Protein AF-0000000069039068 (afdb_homodimer)

Radius of gyration: 35.76 Å; Cα contacts (8 Å, |Δi|>4): 2246; chains: 2; bounding box: 100×104×75 Å

Solvent-accessible surface area (backbone atoms only — not comparable to full-atom values): 73032 Å² total; per-residue (Å²): 131,78,80,71,69,78,87,70,55,67,41,63,47,68,37,19,44,44,42,34,42,56,48,60,46,12,36,26,85,87,43,54,54,41,66,39,44,42,50,18,39,27,55,25,30,55,61,69,50,51,56,64,44,96,70,46,42,39,33,56,60,54,55,48,42,47,36,44,50,52,52,39,52,54,55,52,71,48,79,88,56,88,88,54,51,67,38,51,51,51,48,33,42,45,38,50,16,35,56,63,43,48,63,78,57,53,64,72,61,32,47,61,59,48,53,51,44,58,71,42,58,75,52,95,57,50,82,38,85,86,43,75,79,58,59,41,59,32,52,23,38,38,29,50,51,62,56,44,68,72,88,40,28,75,48,64,38,67,28,51,82,41,28,62,38,39,28,32,49,29,44,31,78,44,70,65,64,57,58,57,47,74,68,46,71,83,52,84,40,99,40,53,58,82,73,19,45,60,53,32,51,51,45,47,51,50,47,47,35,46,73,53,43,60,74,44,77,63,79,77,90,75,48,68,56,57,45,49,37,41,23,22,66,46,39,50,51,54,50,52,55,52,47,44,56,62,70,46,59,68,76,62,83,80,73,60,42,81,41,31,45,41,59,50,46,52,56,50,41,69,42,8,90,77,36,71,77,52,59,60,60,20,50,32,61,51,19,50,85,70,34,52,70,58,23,51,43,50,70,42,96,53,27,45,68,39,67,31,30,41,41,60,62,64,37,54,40,53,51,42,26,50,56,28,71,45,59,67,66,48,53,53,49,50,53,54,53,53,55,51,48,55,46,44,70,75,51,63,79,74,53,62,51,48,70,66,56,33,47,51,52,41,45,69,76,36,30,66,47,56,14,60,68,40,68,83,69,65,50,70,68,55,53,51,52,49,51,51,50,51,52,31,26,53,49,28,47,50,52,46,53,74,64,36,81,68,49,48,68,67,32,41,53,46,51,52,52,24,59,73,52,48,44,80,45,63,35,62,64,89,57,41,62,59,37,42,32,62,73,49,60,86,61,66,71,52,78,47,42,58,51,30,53,43,41,50,27,33,45,52,57,41,65,62,45,52,33,57,82,31,62,56,53,83,82,68,52,85,67,96,63,32,20,61,35,65,50,69,47,55,41,49,48,66,23,31,31,44,36,19,34,45,43,61,33,69,86,39,16,76,30,72,45,64,40,35,25,26,22,21,45,29,17,50,51,25,20,31,58,33,42,45,61,24,82,58,17,52,40,32,39,56,69,8,19,58,45,88,64,61,45,71,65,34,49,52,47,49,50,52,33,51,49,43,41,26,54,54,35,47,68,39,70,44,78,54,95,92,37,78,43,69,43,55,18,73,54,18,37,48,49,51,48,9,50,46,50,2,43,53,19,13,50,50,17,46,52,50,49,35,71,73,72,44,86,76,58,33,41,51,74,43,62,89,52,49,61,64,44,38,16,53,45,22,38,42,45,66,44,31,65,48,57,78,75,56,68,60,70,43,92,80,47,47,51,65,42,49,60,47,62,33,43,56,39,42,30,51,30,68,67,51,23,59,59,69,65,36,55,82,59,33,71,32,21,48,76,61,86,64,65,55,84,117,131,79,79,71,68,78,86,70,55,66,42,63,46,68,38,19,45,46,40,34,43,54,48,59,47,14,37,26,84,87,44,54,54,41,65,40,44,44,48,17,40,27,55,25,30,56,62,71,49,50,54,61,43,96,70,45,42,39,33,58,60,55,55,50,43,48,36,44,50,52,50,39,52,53,55,54,70,47,81,86,57,89,89,54,51,67,38,51,51,49,50,34,45,45,39,49,15,34,60,64,41,47,61,80,54,53,64,72,60,32,47,61,58,48,52,51,46,61,71,41,58,74,52,94,58,53,83,40,86,86,43,75,81,59,57,40,58,34,52,24,38,38,29,49,50,61,57,44,66,70,88,41,27,76,49,66,38,69,28,52,81,40,29,63,39,39,27,30,48,28,43,32,78,45,70,68,63,56,61,53,48,74,68,44,67,83,52,82,39,98,39,53,58,81,73,15,45,60,53,32,51,50,47,47,51,50,47,48,36,47,72,52,44,61,75,43,78,62,78,78,90,77,46,70,54,56,45,50,37,39,24,25,66,46,40,50,50,54,50,52,53,51,47,44,56,62,70,46,59,68,77,64,84,80,72,61,42,80,42,31,43,43,57,49,45,54,55,50,42,70,42,8,89,76,35,74,80,53,61,61,61,21,50,33,63,50,20,49,87,70,34,52,70,58,23,50,43,49,71,43,96,53,28,45,70,39,66,31,30,40,40,60,63,65,36,55,39,51,50,41,28,49,57,28,71,45,58,67,67,48,53,53,50,50,55,52,52,53,53,50,47,54,46,46,71,74,51,63,78,71,54,62,52,49,72,67,57,36,48,53,53,41,47,71,76,37,28,67,46,55,14,59,67,39,71,85,69,64,51,70,67,55,52,51,52,50,51,51,51,49,53,31,26,53,48,28,47,51,52,46,52,73,66,37,81,68,48,47,69,68,32,42,52,46,51,52,52,26,59,72,53,48,44,79,45,63,34,60,64,90,57,40,64,59,37,41,32,61,72,48,59,86,60,69,69,52,78,46,42,59,51,28,54,42,43,52,28,32,44,53,57,41,64,62,44,53,31,56,80,30,61,55,54,82,84,66,52,84,66,96,62,30,20,59,35,65,49,70,48,54,40,49,48,65,23,29,31,42,37,19,34,45,42,60,34,68,86,37,18,76,30,71,43,64,40,34,25,26,22,22,46,30,17,50,53,25,21,33,58,32,42,47,61,25,82,60,18,52,40,32,40,55,70,8,20,57,44,89,64,59,46,71,66,32,48,52,47,48,49,53,32,52,49,44,40,26,53,56,36,48,69,40,71,47,78,53,96,92,38,78,43,70,44,57,18,74,54,18,36,49,49,52,48,10,48,45,49,2,44,52,18,13,50,49,16,45,53,50,50,35,73,74,70,46,86,73,57,33,42,51,73,44,63,90,52,50,60,64,43,38,17,53,46,23,38,41,44,66,43,31,66,47,56,79,76,55,70,61,69,43,90,80,48,47,52,65,42,48,60,47,62,33,42,58,40,42,30,51,31,69,67,50,22,60,59,67,66,35,54,81,60,33,72,33,19,49,75,61,85,64,64,55,86,117

Organism: Acyrthosiphon pisum (NCBI:txid7029)

Structure (mmCIF, N/CA/C/O backbone):
data_AF-0000000069039068-model_v1
#
loop_
_entity.id
_entity.type
_entity.pdbx_description
1 polymer 'Uncharacterized protein'
#
loop_
_atom_site.group_PDB
_atom_site.id
_atom_site.type_symbol
_atom_site.label_atom_id
_atom_site.label_alt_id
_atom_site.label_comp_id
_atom_site.label_asym_id
_atom_site.label_entity_id
_atom_site.label_seq_id
_atom_site.pdbx_PDB_ins_code
_atom_site.Cartn_x
_atom_site.Cartn_y
_atom_site.Cartn_z
_atom_site.occupancy
_atom_site.B_iso_or_equiv
_atom_site.auth_seq_id
_atom_site.auth_comp_id
_atom_site.auth_asym_id
_atom_site.auth_atom_id
_atom_site.pdbx_PDB_model_num
ATOM 1 N N . MET A 1 1 ? -53.062 -5.105 -11.258 1 23.45 1 MET A N 1
ATOM 2 C CA . MET A 1 1 ? -52.125 -6.215 -11.273 1 23.45 1 MET A CA 1
ATOM 3 C C . MET A 1 1 ? -51 -6.004 -10.25 1 23.45 1 MET A C 1
ATOM 5 O O . MET A 1 1 ? -50.312 -4.992 -10.289 1 23.45 1 MET A O 1
ATOM 9 N N . GLU A 1 2 ? -51.25 -6.363 -9.062 1 26.72 2 GLU A N 1
ATOM 10 C CA . GLU A 1 2 ? -50.5 -6.184 -7.824 1 26.72 2 GLU A CA 1
ATOM 11 C C . GLU A 1 2 ? -49.094 -6.703 -7.969 1 26.72 2 GLU A C 1
ATOM 13 O O . GLU A 1 2 ? -48.875 -7.844 -8.383 1 26.72 2 GLU A O 1
ATOM 18 N N . ASN A 1 3 ? -48.188 -5.902 -8.57 1 28.47 3 ASN A N 1
ATOM 19 C CA . ASN A 1 3 ? -46.781 -6.227 -8.75 1 28.47 3 ASN A CA 1
ATOM 20 C C . ASN A 1 3 ? -46.219 -7.008 -7.566 1 28.47 3 ASN A C 1
ATOM 22 O O . ASN A 1 3 ? -46.031 -6.445 -6.488 1 28.47 3 ASN A O 1
ATOM 26 N N . PHE A 1 4 ? -46.812 -8.156 -7.328 1 35.97 4 PHE A N 1
ATOM 27 C CA . PHE A 1 4 ? -46.344 -9.102 -6.316 1 35.97 4 PHE A CA 1
ATOM 28 C C . PHE A 1 4 ? -44.844 -9.234 -6.344 1 35.97 4 PHE A C 1
ATOM 30 O O . PHE A 1 4 ? -44.281 -9.82 -7.273 1 35.97 4 PHE A O 1
ATOM 37 N N . GLY A 1 5 ? -44.094 -8.234 -6.051 1 40.31 5 GLY A N 1
ATOM 38 C CA . GLY A 1 5 ? -42.656 -8.289 -5.867 1 40.31 5 GLY A CA 1
ATOM 39 C C . GLY A 1 5 ? -42.156 -9.594 -5.258 1 40.31 5 GLY A C 1
ATOM 40 O O . GLY A 1 5 ? -42.719 -10.047 -4.25 1 40.31 5 GLY A O 1
ATOM 41 N N . ALA A 1 6 ? -41.906 -10.633 -5.965 1 47.69 6 ALA A N 1
ATOM 42 C CA . ALA A 1 6 ? -41.406 -11.953 -5.586 1 47.69 6 ALA A CA 1
ATOM 43 C C . ALA A 1 6 ? -40.688 -11.914 -4.238 1 47.69 6 ALA A C 1
ATOM 45 O O . ALA A 1 6 ? -39.781 -11.109 -4.031 1 47.69 6 ALA A O 1
ATOM 46 N N . GLN A 1 7 ? -41.25 -12.312 -3.133 1 66.12 7 GLN A N 1
ATOM 47 C CA . GLN A 1 7 ? -40.844 -12.32 -1.729 1 66.12 7 GLN A CA 1
ATOM 48 C C . GLN A 1 7 ? -39.531 -13.078 -1.539 1 66.12 7 GLN A C 1
ATOM 50 O O . GLN A 1 7 ? -39.5 -14.305 -1.663 1 66.12 7 GLN A O 1
ATOM 55 N N . PHE A 1 8 ? -38.344 -12.688 -2.072 1 81.56 8 PHE A N 1
ATOM 56 C CA . PHE A 1 8 ? -37.094 -13.352 -1.776 1 81.56 8 PHE A CA 1
ATOM 57 C C . PHE A 1 8 ? -36.562 -12.938 -0.401 1 81.56 8 PHE A C 1
ATOM 59 O O . PHE A 1 8 ? -36.969 -11.898 0.127 1 81.56 8 PHE A O 1
ATOM 66 N N . THR A 1 9 ? -35.969 -13.977 0.178 1 88.19 9 THR A N 1
ATOM 67 C CA . THR A 1 9 ? -35.25 -13.672 1.41 1 88.19 9 THR A CA 1
ATOM 68 C C . THR A 1 9 ? -33.906 -13.016 1.104 1 88.19 9 THR A C 1
ATOM 70 O O . THR A 1 9 ? -33.375 -13.148 -0.004 1 88.19 9 THR A O 1
ATOM 73 N N . VAL A 1 10 ? -33.469 -12.18 2.033 1 90.19 10 VAL A N 1
ATOM 74 C CA . VAL A 1 10 ? -32.156 -11.5 1.878 1 90.19 10 VAL A CA 1
ATOM 75 C C . VAL A 1 10 ? -31.188 -12.016 2.928 1 90.19 10 VAL A C 1
ATOM 77 O O . VAL A 1 10 ? -31.531 -12.141 4.102 1 90.19 10 VAL A O 1
ATOM 80 N N . CYS A 1 11 ? -29.984 -12.383 2.469 1 90.75 11 CYS A N 1
ATOM 81 C CA . CYS A 1 11 ? -28.906 -12.875 3.332 1 90.75 11 CYS A CA 1
ATOM 82 C C . CYS A 1 11 ? -28.375 -11.766 4.227 1 90.75 11 CYS A C 1
ATOM 84 O O . CYS A 1 11 ? -28.062 -10.672 3.746 1 90.75 11 CYS A O 1
ATOM 86 N N . ASN A 1 12 ? -28.219 -11.938 5.555 1 84.81 12 ASN A N 1
ATOM 87 C CA . ASN A 1 12 ? -27.781 -10.891 6.473 1 84.81 12 ASN A CA 1
ATOM 88 C C . ASN A 1 12 ? -26.547 -11.32 7.262 1 84.81 12 ASN A C 1
ATOM 90 O O . ASN A 1 12 ? -26.234 -10.742 8.305 1 84.81 12 ASN A O 1
ATOM 94 N N . THR A 1 13 ? -25.891 -12.352 6.754 1 89.19 13 THR A N 1
ATOM 95 C CA . THR A 1 13 ? -24.672 -12.789 7.434 1 89.19 13 THR A CA 1
ATOM 96 C C . THR A 1 13 ? -23.516 -11.836 7.145 1 89.19 13 THR A C 1
ATOM 98 O O . THR A 1 13 ? -23.578 -11.047 6.199 1 89.19 13 THR A O 1
ATOM 101 N N . LYS A 1 14 ? -22.5 -11.898 7.992 1 89 14 LYS A N 1
ATOM 102 C CA . LYS A 1 14 ? -21.297 -11.086 7.812 1 89 14 LYS A CA 1
ATOM 103 C C . LYS A 1 14 ? -20.672 -11.32 6.441 1 89 14 LYS A C 1
ATOM 105 O O . LYS A 1 14 ? -20.266 -10.367 5.766 1 89 14 LYS A O 1
ATOM 110 N N . SER A 1 15 ? -20.625 -12.531 6.059 1 92.81 15 SER A N 1
ATOM 111 C CA . SER A 1 15 ? -20 -12.875 4.785 1 92.81 15 SER A CA 1
ATOM 112 C C . SER A 1 15 ? -20.797 -12.305 3.613 1 92.81 15 SER A C 1
ATOM 114 O O . SER A 1 15 ? -20.203 -11.836 2.633 1 92.81 15 SER A O 1
ATOM 116 N N . CYS A 1 16 ? -22.172 -12.344 3.705 1 94.56 16 CYS A N 1
ATOM 117 C CA . CYS A 1 16 ? -23 -11.797 2.639 1 94.56 16 CYS A CA 1
ATOM 118 C C . CYS A 1 16 ? -22.828 -10.289 2.516 1 94.56 16 CYS A C 1
ATOM 120 O O . CYS A 1 16 ? -22.75 -9.758 1.407 1 94.56 16 CYS A O 1
ATOM 122 N N . LEU A 1 17 ? -22.719 -9.625 3.684 1 94.31 17 LEU A N 1
ATOM 123 C CA . LEU A 1 17 ? -22.516 -8.18 3.686 1 94.31 17 LEU A CA 1
ATOM 124 C C . LEU A 1 17 ? -21.172 -7.82 3.064 1 94.31 17 LEU A C 1
ATOM 126 O O . LEU A 1 17 ? -21.094 -6.914 2.23 1 94.31 17 LEU A O 1
ATOM 130 N N . GLN A 1 18 ? -20.156 -8.539 3.422 1 94.19 18 GLN A N 1
ATOM 131 C CA . GLN A 1 18 ? -18.812 -8.297 2.906 1 94.19 18 GLN A CA 1
ATOM 132 C C . GLN A 1 18 ? -18.75 -8.523 1.398 1 94.19 18 GLN A C 1
ATOM 134 O O . GLN A 1 18 ? -18.125 -7.754 0.673 1 94.19 18 GLN A O 1
ATOM 139 N N . SER A 1 19 ? -19.391 -9.57 0.957 1 95.75 19 SER A N 1
ATOM 140 C CA . SER A 1 19 ? -19.422 -9.875 -0.472 1 95.75 19 SER A CA 1
ATOM 141 C C . SER A 1 19 ? -20.141 -8.789 -1.255 1 95.75 19 SER A C 1
ATOM 143 O O . SER A 1 19 ? -19.719 -8.406 -2.346 1 95.75 19 SER A O 1
ATOM 145 N N . SER A 1 20 ? -21.266 -8.344 -0.696 1 95.5 20 SER A N 1
ATOM 146 C CA . SER A 1 20 ? -22.031 -7.281 -1.34 1 95.5 20 SER A CA 1
ATOM 147 C C . SER A 1 20 ? -21.188 -6.023 -1.516 1 95.5 20 SER A C 1
ATOM 149 O O . SER A 1 20 ? -21.156 -5.445 -2.602 1 95.5 20 SER A O 1
ATOM 151 N N . VAL A 1 21 ? -20.516 -5.66 -0.477 1 94.88 21 VAL A N 1
ATOM 152 C CA . VAL A 1 21 ? -19.734 -4.43 -0.504 1 94.88 21 VAL A CA 1
ATOM 153 C C . VAL A 1 21 ? -18.547 -4.59 -1.45 1 94.88 21 VAL A C 1
ATOM 155 O O . VAL A 1 21 ? -18.188 -3.654 -2.166 1 94.88 21 VAL A O 1
ATOM 158 N N . SER A 1 22 ? -17.922 -5.766 -1.462 1 95.38 22 SER A N 1
ATOM 159 C CA . SER A 1 22 ? -16.828 -6.023 -2.404 1 95.38 22 SER A CA 1
ATOM 160 C C . SER A 1 22 ? -17.297 -5.84 -3.846 1 95.38 22 SER A C 1
ATOM 162 O O . SER A 1 22 ? -16.594 -5.227 -4.652 1 95.38 22 SER A O 1
ATOM 164 N N . LEU A 1 23 ? -18.469 -6.355 -4.195 1 96.75 23 LEU A N 1
ATOM 165 C CA . LEU A 1 23 ? -19 -6.219 -5.543 1 96.75 23 LEU A CA 1
ATOM 166 C C . LEU A 1 23 ? -19.359 -4.766 -5.84 1 96.75 23 LEU A C 1
ATOM 168 O O . LEU A 1 23 ? -19 -4.242 -6.898 1 96.75 23 LEU A O 1
ATOM 172 N N . ILE A 1 24 ? -20 -4.129 -4.863 1 95.25 24 ILE A N 1
ATOM 173 C CA . ILE A 1 24 ? -20.453 -2.746 -5.027 1 95.25 24 ILE A CA 1
ATOM 174 C C . ILE A 1 24 ? -19.234 -1.846 -5.27 1 95.25 24 ILE A C 1
ATOM 176 O O . ILE A 1 24 ? -19.281 -0.939 -6.105 1 95.25 24 ILE A O 1
ATOM 180 N N . ASN A 1 25 ? -18.156 -2.107 -4.574 1 94.38 25 ASN A N 1
ATOM 181 C CA . ASN A 1 25 ? -16.953 -1.298 -4.688 1 94.38 25 ASN A CA 1
ATOM 182 C C . ASN A 1 25 ? -16.266 -1.492 -6.039 1 94.38 25 ASN A C 1
ATOM 184 O O . ASN A 1 25 ? -15.492 -0.639 -6.48 1 94.38 25 ASN A O 1
ATOM 188 N N . CYS A 1 26 ? -16.547 -2.564 -6.719 1 96.88 26 CYS A N 1
ATOM 189 C CA . CYS A 1 26 ? -15.852 -2.873 -7.965 1 96.88 26 CYS A CA 1
ATOM 190 C C . CYS A 1 26 ? -16.688 -2.473 -9.172 1 96.88 26 CYS A C 1
ATOM 192 O O . CYS A 1 26 ? -16.156 -2.133 -10.227 1 96.88 26 CYS A O 1
ATOM 194 N N . MET A 1 27 ? -18 -2.467 -9.109 1 97.62 27 MET A N 1
ATOM 195 C CA . MET A 1 27 ? -18.922 -2.352 -10.242 1 97.62 27 MET A CA 1
ATOM 196 C C . MET A 1 27 ? -19.047 -0.903 -10.703 1 97.62 27 MET A C 1
ATOM 198 O O . MET A 1 27 ? -19.094 0.012 -9.875 1 97.62 27 MET A O 1
ATOM 202 N N . ASN A 1 28 ? -19 -0.68 -11.984 1 97.31 28 ASN A N 1
ATOM 203 C CA . ASN A 1 28 ? -19.359 0.56 -12.664 1 97.31 28 ASN A CA 1
ATOM 204 C C . ASN A 1 28 ? -20.719 0.452 -13.344 1 97.31 28 ASN A C 1
ATOM 206 O O . ASN A 1 28 ? -20.797 0.109 -14.523 1 97.31 28 ASN A O 1
ATOM 210 N N . GLU A 1 29 ? -21.734 0.849 -12.742 1 94.94 29 GLU A N 1
ATOM 211 C CA . GLU A 1 29 ? -23.109 0.597 -13.195 1 94.94 29 GLU A CA 1
ATOM 212 C C . GLU A 1 29 ? -23.5 1.547 -14.32 1 94.94 29 GLU A C 1
ATOM 214 O O . GLU A 1 29 ? -24.578 1.415 -14.906 1 94.94 29 GLU A O 1
ATOM 219 N N . THR A 1 30 ? -22.625 2.408 -14.68 1 95.75 30 THR A N 1
ATOM 220 C CA . THR A 1 30 ? -22.906 3.305 -15.789 1 95.75 30 THR A CA 1
ATOM 221 C C . THR A 1 30 ? -22.625 2.617 -17.125 1 95.75 30 THR A C 1
ATOM 223 O O . THR A 1 30 ? -23.016 3.113 -18.188 1 95.75 30 THR A O 1
ATOM 226 N N . VAL A 1 31 ? -22 1.51 -17.094 1 97.5 31 VAL A N 1
ATOM 227 C CA . VAL A 1 31 ? -21.688 0.755 -18.312 1 97.5 31 VAL A CA 1
ATOM 228 C C . VAL A 1 31 ? -22.672 -0.392 -18.484 1 97.5 31 VAL A C 1
ATOM 230 O O . VAL A 1 31 ? -23.031 -1.062 -17.516 1 97.5 31 VAL A O 1
ATOM 233 N N . GLU A 1 32 ? -23.078 -0.575 -19.672 1 97.5 32 GLU A N 1
ATOM 234 C CA . GLU A 1 32 ? -23.984 -1.673 -19.984 1 97.5 32 GLU A CA 1
ATOM 235 C C . GLU A 1 32 ? -23.25 -3.01 -20 1 97.5 32 GLU A C 1
ATOM 237 O O . GLU A 1 32 ? -22.281 -3.174 -20.734 1 97.5 32 GLU A O 1
ATOM 242 N N . PRO A 1 33 ? -23.719 -4.016 -19.234 1 98.25 33 PRO A N 1
ATOM 243 C CA . PRO A 1 33 ? -23.016 -5.297 -19.125 1 98.25 33 PRO A CA 1
ATOM 244 C C . PRO A 1 33 ? -22.828 -5.98 -20.484 1 98.25 33 PRO A C 1
ATOM 246 O O . PRO A 1 33 ? -21.828 -6.672 -20.688 1 98.25 33 PRO A O 1
ATOM 249 N N . CYS A 1 34 ? -23.75 -5.824 -21.438 1 98.44 34 CYS A N 1
ATOM 250 C CA . CYS A 1 34 ? -23.656 -6.504 -22.734 1 98.44 34 CYS A CA 1
ATOM 251 C C . CYS A 1 34 ? -22.703 -5.777 -23.656 1 98.44 34 CYS A C 1
ATOM 253 O O . CYS A 1 34 ? -22.297 -6.324 -24.688 1 98.44 34 CYS A O 1
ATOM 255 N N . GLU A 1 35 ? -22.266 -4.578 -23.281 1 97.88 35 GLU A N 1
ATOM 256 C CA . GLU A 1 35 ? -21.281 -3.832 -24.062 1 97.88 35 GLU A CA 1
ATOM 257 C C . GLU A 1 35 ? -19.859 -4.105 -23.562 1 97.88 35 GLU A C 1
ATOM 259 O O . GLU A 1 35 ? -18.938 -4.258 -24.359 1 97.88 35 GLU A O 1
ATOM 264 N N . ASP A 1 36 ? -19.656 -4.09 -22.297 1 98 36 ASP A N 1
ATOM 265 C CA . ASP A 1 36 ? -18.359 -4.359 -21.688 1 98 36 ASP A CA 1
ATOM 266 C C . ASP A 1 36 ? -18.531 -4.867 -20.25 1 98 36 ASP A C 1
ATOM 268 O O . ASP A 1 36 ? -18.531 -4.078 -19.297 1 98 36 ASP A O 1
ATOM 272 N N . PHE A 1 37 ? -18.5 -6.148 -20.141 1 98.62 37 PHE A N 1
ATOM 273 C CA . PHE A 1 37 ? -18.797 -6.719 -18.844 1 98.62 37 PHE A CA 1
ATOM 274 C C . PHE A 1 37 ? -17.641 -6.523 -17.875 1 98.62 37 PHE A C 1
ATOM 276 O O . PHE A 1 37 ? -17.844 -6.434 -16.656 1 98.62 37 PHE A O 1
ATOM 283 N N . TYR A 1 38 ? -16.391 -6.508 -18.344 1 97.94 38 TYR A N 1
ATOM 284 C CA . TYR A 1 38 ? -15.266 -6.254 -17.453 1 97.94 38 TYR A CA 1
ATOM 285 C C . TYR A 1 38 ? -15.375 -4.875 -16.812 1 97.94 38 TYR A C 1
ATOM 287 O O . TYR A 1 38 ? -15.188 -4.73 -15.602 1 97.94 38 TYR A O 1
ATOM 295 N N . GLU A 1 39 ? -15.641 -3.861 -17.625 1 97.06 39 GLU A N 1
ATOM 296 C CA . GLU A 1 39 ? -15.805 -2.506 -17.109 1 97.06 39 GLU A CA 1
ATOM 297 C C . GLU A 1 39 ? -16.984 -2.42 -16.156 1 97.06 39 GLU A C 1
ATOM 299 O O . GLU A 1 39 ? -16.922 -1.729 -15.133 1 97.06 39 GLU A O 1
ATOM 304 N N . PHE A 1 40 ? -18.062 -3.098 -16.5 1 98.38 40 PHE A N 1
ATOM 305 C CA . PHE A 1 40 ? -19.234 -3.131 -15.633 1 98.38 40 PHE A CA 1
ATOM 306 C C . PHE A 1 40 ? -18.891 -3.736 -14.281 1 98.38 40 PHE A C 1
ATOM 308 O O . PHE A 1 40 ? -19.219 -3.166 -13.234 1 98.38 40 PHE A O 1
ATOM 315 N N . ALA A 1 41 ? -18.203 -4.855 -14.242 1 98.44 41 ALA A N 1
ATOM 316 C CA . ALA A 1 41 ? -17.953 -5.648 -13.031 1 98.44 41 ALA A CA 1
ATOM 317 C C . ALA A 1 41 ? -16.75 -5.113 -12.266 1 98.44 41 ALA A C 1
ATOM 319 O O . ALA A 1 41 ? -16.672 -5.266 -11.047 1 98.44 41 ALA A O 1
ATOM 320 N N . CYS A 1 42 ? -15.75 -4.449 -12.938 1 97.56 42 CYS A N 1
ATOM 321 C CA . CYS A 1 42 ? -14.469 -4.148 -12.305 1 97.56 42 CYS A CA 1
ATOM 322 C C . CYS A 1 42 ? -14.109 -2.68 -12.477 1 97.56 42 CYS A C 1
ATOM 324 O O . CYS A 1 42 ? -13.062 -2.236 -12 1 97.56 42 CYS A O 1
ATOM 326 N N . GLY A 1 43 ? -14.922 -1.894 -13.07 1 96.12 43 GLY A N 1
ATOM 327 C CA . GLY A 1 43 ? -14.547 -0.558 -13.508 1 96.12 43 GLY A CA 1
ATOM 328 C C . GLY A 1 43 ? -14.211 0.375 -12.359 1 96.12 43 GLY A C 1
ATOM 329 O O . GLY A 1 43 ? -13.516 1.375 -12.555 1 96.12 43 GLY A O 1
ATOM 330 N N . MET A 1 44 ? -14.68 0.071 -11.164 1 94.62 44 MET A N 1
ATOM 331 C CA . MET A 1 44 ? -14.445 0.955 -10.023 1 94.62 44 MET A CA 1
ATOM 332 C C . MET A 1 44 ? -13.398 0.37 -9.086 1 94.62 44 MET A C 1
ATOM 334 O O . MET A 1 44 ? -13.109 0.943 -8.031 1 94.62 44 MET A O 1
ATOM 338 N N . PHE A 1 45 ? -12.75 -0.726 -9.469 1 95.06 45 PHE A N 1
ATOM 339 C CA . PHE A 1 45 ? -11.766 -1.393 -8.625 1 95.06 45 PHE A CA 1
ATOM 340 C C . PHE A 1 45 ? -10.602 -0.457 -8.312 1 95.06 45 PHE A C 1
ATOM 342 O O . PHE A 1 45 ? -10.242 -0.281 -7.145 1 95.06 45 PHE A O 1
ATOM 349 N N . GLU A 1 46 ? -10.055 0.155 -9.305 1 90.12 46 GLU A N 1
ATOM 350 C CA . GLU A 1 46 ? -8.906 1.035 -9.125 1 90.12 46 GLU A CA 1
ATOM 351 C C . GLU A 1 46 ? -9.242 2.205 -8.203 1 90.12 46 GLU A C 1
ATOM 353 O O . GLU A 1 46 ? -8.406 2.646 -7.418 1 90.12 46 GLU A O 1
ATOM 358 N N . THR A 1 47 ? -10.453 2.662 -8.312 1 89.5 47 THR A N 1
ATOM 359 C CA . THR A 1 47 ? -10.898 3.824 -7.555 1 89.5 47 THR A CA 1
ATOM 360 C C . THR A 1 47 ? -11.016 3.492 -6.07 1 89.5 47 THR A C 1
ATOM 362 O O . THR A 1 47 ? -10.648 4.305 -5.215 1 89.5 47 THR A O 1
ATOM 365 N N . ASN A 1 48 ? -11.469 2.352 -5.797 1 91.56 48 ASN A N 1
ATOM 366 C CA . ASN A 1 48 ? -11.781 2.02 -4.414 1 91.56 48 ASN A CA 1
ATOM 367 C C . ASN A 1 48 ? -10.656 1.216 -3.762 1 91.56 48 ASN A C 1
ATOM 369 O O . ASN A 1 48 ? -10.586 1.129 -2.535 1 91.56 48 ASN A O 1
ATOM 373 N N . TYR A 1 49 ? -9.836 0.62 -4.598 1 89.56 49 TYR A N 1
ATOM 374 C CA . TYR A 1 49 ? -8.68 -0.123 -4.113 1 89.56 49 TYR A CA 1
ATOM 375 C C . TYR A 1 49 ? -7.398 0.352 -4.793 1 89.56 49 TYR A C 1
ATOM 377 O O . TYR A 1 49 ? -6.754 -0.411 -5.516 1 89.56 49 TYR A O 1
ATOM 385 N N . PRO A 1 50 ? -7.023 1.56 -4.559 1 82.5 50 PRO A N 1
ATOM 386 C CA . PRO A 1 50 ? -5.812 2.076 -5.199 1 82.5 50 PRO A CA 1
ATOM 387 C C . PRO A 1 50 ? -4.547 1.367 -4.73 1 82.5 50 PRO A C 1
ATOM 389 O O . PRO A 1 50 ? -4.547 0.729 -3.676 1 82.5 50 PRO A O 1
ATOM 392 N N . TYR A 1 51 ? -3.533 1.44 -5.516 1 76.88 51 TYR A N 1
ATOM 393 C CA . TYR A 1 51 ? -2.293 0.756 -5.172 1 76.88 51 TYR A CA 1
ATOM 394 C C . TYR A 1 51 ? -1.521 1.53 -4.109 1 76.88 51 TYR A C 1
ATOM 396 O O . TYR A 1 51 ? -1.654 2.752 -4 1 76.88 51 TYR A O 1
ATOM 404 N N . TYR A 1 52 ? -0.87 0.84 -3.211 1 62.59 52 TYR A N 1
ATOM 405 C CA . TYR A 1 52 ? -0.118 1.439 -2.115 1 62.59 52 TYR A CA 1
ATOM 406 C C . TYR A 1 52 ? 1.373 1.47 -2.428 1 62.59 52 TYR A C 1
ATOM 408 O O . TYR A 1 52 ? 2.143 2.16 -1.755 1 62.59 52 TYR A O 1
ATOM 416 N N . SER A 1 53 ? 1.775 0.552 -3.33 1 59.88 53 SER A N 1
ATOM 417 C CA . SER A 1 53 ? 3.211 0.311 -3.434 1 59.88 53 SER A CA 1
ATOM 418 C C . SER A 1 53 ? 3.771 0.863 -4.742 1 59.88 53 SER A C 1
ATOM 420 O O . SER A 1 53 ? 3.031 1.429 -5.551 1 59.88 53 SER A O 1
ATOM 422 N N . ASN A 1 54 ? 4.98 0.854 -4.746 1 60.03 54 ASN A N 1
ATOM 423 C CA . ASN A 1 54 ? 5.734 1.306 -5.91 1 60.03 54 ASN A CA 1
ATOM 424 C C . ASN A 1 54 ? 5.523 0.387 -7.109 1 60.03 54 ASN A C 1
ATOM 426 O O . ASN A 1 54 ? 6.145 0.573 -8.156 1 60.03 54 ASN A O 1
ATOM 430 N N . THR A 1 55 ? 4.582 -0.525 -6.867 1 63.88 55 THR A N 1
ATOM 431 C CA . THR A 1 55 ? 4.398 -1.427 -8 1 63.88 55 THR A CA 1
ATOM 432 C C . THR A 1 55 ? 3.391 -0.852 -8.992 1 63.88 55 THR A C 1
ATOM 434 O O . THR A 1 55 ? 3.307 -1.309 -10.133 1 63.88 55 THR A O 1
ATOM 437 N N . ASN A 1 56 ? 2.66 0.101 -8.648 1 74.56 56 ASN A N 1
ATOM 438 C CA . ASN A 1 56 ? 1.67 0.767 -9.492 1 74.56 56 ASN A CA 1
ATOM 439 C C . ASN A 1 56 ? 0.633 -0.218 -10.023 1 74.56 56 ASN A C 1
ATOM 441 O O . ASN A 1 56 ? 0.211 -0.118 -11.18 1 74.56 56 ASN A O 1
ATOM 445 N N . GLU A 1 57 ? 0.454 -1.332 -9.336 1 84.94 57 GLU A N 1
ATOM 446 C CA . GLU A 1 57 ? -0.57 -2.312 -9.68 1 84.94 57 GLU A CA 1
ATOM 447 C C . GLU A 1 57 ? -1.312 -2.801 -8.438 1 84.94 57 GLU A C 1
ATOM 449 O O . GLU A 1 57 ? -0.815 -2.664 -7.32 1 84.94 57 GLU A O 1
ATOM 454 N N . ASN A 1 58 ? -2.559 -3.209 -8.602 1 88.62 58 ASN A N 1
ATOM 455 C CA . ASN A 1 58 ? -3.318 -3.83 -7.523 1 88.62 58 ASN A CA 1
ATOM 456 C C . ASN A 1 58 ? -4.32 -4.852 -8.055 1 88.62 58 ASN A C 1
ATOM 458 O O . ASN A 1 58 ? -4.703 -4.797 -9.227 1 88.62 58 ASN A O 1
ATOM 462 N N . SER A 1 59 ? -4.586 -5.848 -7.297 1 93 59 SER A N 1
ATOM 463 C CA . SER A 1 59 ? -5.531 -6.922 -7.59 1 93 59 SER A CA 1
ATOM 464 C C . SER A 1 59 ? -6.016 -7.59 -6.309 1 93 59 SER A C 1
ATOM 466 O O . SER A 1 59 ? -5.492 -7.324 -5.223 1 93 59 SER A O 1
ATOM 468 N N . TRP A 1 60 ? -7.035 -8.383 -6.426 1 93.75 60 TRP A N 1
ATOM 469 C CA . TRP A 1 60 ? -7.473 -9.148 -5.262 1 93.75 60 TRP A CA 1
ATOM 470 C C . TRP A 1 60 ? -6.355 -10.047 -4.754 1 93.75 60 TRP A C 1
ATOM 472 O O . TRP A 1 60 ? -6.203 -10.234 -3.545 1 93.75 60 TRP A O 1
ATOM 482 N N . VAL A 1 61 ? -5.574 -10.617 -5.676 1 93.56 61 VAL A N 1
ATOM 483 C CA . VAL A 1 61 ? -4.461 -11.469 -5.273 1 93.56 61 VAL A CA 1
ATOM 484 C C . VAL A 1 61 ? -3.473 -10.664 -4.43 1 93.56 61 VAL A C 1
ATOM 486 O O . VAL A 1 61 ? -2.992 -11.148 -3.398 1 93.56 61 VAL A O 1
ATOM 489 N N . THR A 1 62 ? -3.184 -9.461 -4.887 1 91.19 62 THR A N 1
ATOM 490 C CA . THR A 1 62 ? -2.266 -8.594 -4.148 1 91.19 62 THR A CA 1
ATOM 491 C C . THR A 1 62 ? -2.83 -8.258 -2.773 1 91.19 62 THR A C 1
ATOM 493 O O . THR A 1 62 ? -2.119 -8.328 -1.77 1 91.19 62 THR A O 1
ATOM 496 N N . ILE A 1 63 ? -4.078 -7.863 -2.729 1 91.31 63 ILE A N 1
ATOM 497 C CA . ILE A 1 63 ? -4.723 -7.457 -1.484 1 91.31 63 ILE A CA 1
ATOM 498 C C . ILE A 1 63 ? -4.758 -8.633 -0.513 1 91.31 63 ILE A C 1
ATOM 500 O O . ILE A 1 63 ? -4.41 -8.484 0.662 1 91.31 63 ILE A O 1
ATOM 504 N N . MET A 1 64 ? -5.141 -9.828 -0.989 1 94.25 64 MET A N 1
ATOM 505 C CA . MET A 1 64 ? -5.188 -11.023 -0.157 1 94.25 64 MET A CA 1
ATOM 506 C C . MET A 1 64 ? -3.793 -11.414 0.322 1 94.25 64 MET A C 1
ATOM 508 O O . MET A 1 64 ? -3.615 -11.805 1.476 1 94.25 64 MET A O 1
ATOM 512 N N . SER A 1 65 ? -2.824 -11.297 -0.568 1 93.38 65 SER A N 1
ATOM 513 C CA . SER A 1 65 ? -1.455 -11.641 -0.206 1 93.38 65 SER A CA 1
ATOM 514 C C . SER A 1 65 ? -0.936 -10.75 0.918 1 93.38 65 SER A C 1
ATOM 516 O O . SER A 1 65 ? -0.186 -11.211 1.783 1 93.38 65 SER A O 1
ATOM 518 N N . LEU A 1 66 ? -1.313 -9.516 0.919 1 89.25 66 LEU A N 1
ATOM 519 C CA . LEU A 1 66 ? -0.898 -8.594 1.973 1 89.25 66 LEU A CA 1
ATOM 520 C C . LEU A 1 66 ? -1.504 -8.992 3.314 1 89.25 66 LEU A C 1
ATOM 522 O O . LEU A 1 66 ? -0.835 -8.93 4.348 1 89.25 66 LEU A O 1
ATOM 526 N N . LYS A 1 67 ? -2.73 -9.359 3.285 1 91.75 67 LYS A N 1
ATOM 527 C CA . LYS A 1 67 ? -3.383 -9.812 4.508 1 91.75 67 LYS A CA 1
ATOM 528 C C . LYS A 1 67 ? -2.717 -11.078 5.047 1 91.75 67 LYS A C 1
ATOM 530 O O . LYS A 1 67 ? -2.51 -11.203 6.254 1 91.75 67 LYS A O 1
ATOM 535 N N . ILE A 1 68 ? -2.377 -11.953 4.145 1 94.62 68 ILE A N 1
ATOM 536 C CA . ILE A 1 68 ? -1.753 -13.211 4.535 1 94.62 68 ILE A CA 1
ATOM 537 C C . ILE A 1 68 ? -0.344 -12.945 5.062 1 94.62 68 ILE A C 1
ATOM 539 O O . ILE A 1 68 ? 0.082 -13.562 6.043 1 94.62 68 ILE A O 1
ATOM 543 N N . LYS A 1 69 ? 0.372 -12.094 4.355 1 91.69 69 LYS A N 1
ATOM 544 C CA . LYS A 1 69 ? 1.699 -11.711 4.828 1 91.69 69 LYS A CA 1
ATOM 545 C C . LYS A 1 69 ? 1.648 -11.211 6.27 1 91.69 69 LYS A C 1
ATOM 547 O O . LYS A 1 69 ? 2.502 -11.57 7.086 1 91.69 69 LYS A O 1
ATOM 552 N N . HIS A 1 70 ? 0.718 -10.398 6.582 1 89.19 70 HIS A N 1
ATOM 553 C CA . HIS A 1 70 ? 0.553 -9.898 7.941 1 89.19 70 HIS A CA 1
ATOM 554 C C . HIS A 1 70 ? 0.302 -11.039 8.922 1 89.19 70 HIS A C 1
ATOM 556 O O . HIS A 1 70 ? 0.866 -11.055 10.016 1 89.19 70 HIS A O 1
ATOM 562 N N . ARG A 1 71 ? -0.514 -11.945 8.555 1 93.12 71 ARG A N 1
ATOM 563 C CA . ARG A 1 71 ? -0.791 -13.117 9.383 1 93.12 71 ARG A CA 1
ATOM 564 C C . ARG A 1 71 ? 0.481 -13.914 9.648 1 93.12 71 ARG A C 1
ATOM 566 O O . ARG A 1 71 ? 0.746 -14.32 10.781 1 93.12 71 ARG A O 1
ATOM 573 N N . VAL A 1 72 ? 1.236 -14.141 8.617 1 96.25 72 VAL A N 1
ATOM 574 C CA . VAL A 1 72 ? 2.455 -14.93 8.727 1 96.25 72 VAL A CA 1
ATOM 575 C C . VAL A 1 72 ? 3.467 -14.203 9.609 1 96.25 72 VAL A C 1
ATOM 577 O O . VAL A 1 72 ? 4.156 -14.828 10.422 1 96.25 72 VAL A O 1
ATOM 580 N N . LYS A 1 73 ? 3.604 -12.883 9.461 1 91.12 73 LYS A N 1
ATOM 581 C CA . LYS A 1 73 ? 4.516 -12.117 10.305 1 91.12 73 LYS A CA 1
ATOM 582 C C . LYS A 1 73 ? 4.141 -12.242 11.781 1 91.12 73 LYS A C 1
ATOM 584 O O . LYS A 1 73 ? 5.012 -12.43 12.633 1 91.12 73 LYS A O 1
ATOM 589 N N . LYS A 1 74 ? 2.865 -12.094 12.086 1 89.62 74 LYS A N 1
ATOM 590 C CA . LYS A 1 74 ? 2.41 -12.273 13.461 1 89.62 74 LYS A CA 1
ATOM 591 C C . LYS A 1 74 ? 2.738 -13.68 13.969 1 89.62 74 LYS A C 1
ATOM 593 O O . LYS A 1 74 ? 3.146 -13.852 15.125 1 89.62 74 LYS A O 1
ATOM 598 N N . PHE A 1 75 ? 2.541 -14.648 13.102 1 95.31 75 PHE A N 1
ATOM 599 C CA . PHE A 1 75 ? 2.842 -16.047 13.398 1 95.31 75 PHE A CA 1
ATOM 600 C C . PHE A 1 75 ? 4.32 -16.219 13.727 1 95.31 75 PHE A C 1
ATOM 602 O O . PHE A 1 75 ? 4.668 -16.906 14.688 1 95.31 75 PHE A O 1
ATOM 609 N N . LEU A 1 76 ? 5.195 -15.594 13 1 96.25 76 LEU A N 1
ATOM 610 C CA . LEU A 1 76 ? 6.637 -15.727 13.164 1 96.25 76 LEU A CA 1
ATOM 611 C C . LEU A 1 76 ? 7.113 -15.008 14.422 1 96.25 76 LEU A C 1
ATOM 613 O O . LEU A 1 76 ? 8.133 -15.375 15 1 96.25 76 LEU A O 1
ATOM 617 N N . ASN A 1 77 ? 6.398 -14.008 14.906 1 91.69 77 ASN A N 1
ATOM 618 C CA . ASN A 1 77 ? 6.809 -13.211 16.062 1 91.69 77 ASN A CA 1
ATOM 619 C C . ASN A 1 77 ? 6.219 -13.75 17.359 1 91.69 77 ASN A C 1
ATOM 621 O O . ASN A 1 77 ? 6.562 -13.281 18.438 1 91.69 77 ASN A O 1
ATOM 625 N N . LYS A 1 78 ? 5.414 -14.758 17.234 1 92.69 78 LYS A N 1
ATOM 626 C CA . LYS A 1 78 ? 4.789 -15.367 18.406 1 92.69 78 LYS A CA 1
ATOM 627 C C . LYS A 1 78 ? 5.773 -16.25 19.156 1 92.69 78 LYS A C 1
ATOM 629 O O . LYS A 1 78 ? 6.703 -16.797 18.547 1 92.69 78 LYS A O 1
ATOM 634 N N . GLU A 1 79 ? 5.52 -16.422 20.438 1 93.75 79 GLU A N 1
ATOM 635 C CA . GLU A 1 79 ? 6.293 -17.391 21.219 1 93.75 79 GLU A CA 1
ATOM 636 C C . GLU A 1 79 ? 5.926 -18.828 20.844 1 93.75 79 GLU A C 1
ATOM 638 O O . GLU A 1 79 ? 4.777 -19.109 20.5 1 93.75 79 GLU A O 1
ATOM 643 N N . ASN A 1 80 ? 7.012 -19.641 20.922 1 96.44 80 ASN A N 1
ATOM 644 C CA . ASN A 1 80 ? 6.781 -21.062 20.625 1 96.44 80 ASN A CA 1
ATOM 645 C C . ASN A 1 80 ? 5.797 -21.688 21.594 1 96.44 80 ASN A C 1
ATOM 647 O O . ASN A 1 80 ? 5.828 -21.391 22.797 1 96.44 80 ASN A O 1
ATOM 651 N N . GLU A 1 81 ? 4.914 -22.484 21.078 1 94.81 81 GLU A N 1
ATOM 652 C CA . GLU A 1 81 ? 4.004 -23.281 21.906 1 94.81 81 GLU A CA 1
ATOM 653 C C . GLU A 1 81 ? 4.348 -24.766 21.828 1 94.81 81 GLU A C 1
ATOM 655 O O . GLU A 1 81 ? 4.797 -25.25 20.797 1 94.81 81 GLU A O 1
ATOM 660 N N . ILE A 1 82 ? 4.016 -25.469 22.828 1 92.62 82 ILE A N 1
ATOM 661 C CA . ILE A 1 82 ? 4.453 -26.859 22.984 1 92.62 82 ILE A CA 1
ATOM 662 C C . ILE A 1 82 ? 3.754 -27.734 21.953 1 92.62 82 ILE A C 1
ATOM 664 O O . ILE A 1 82 ? 4.328 -28.719 21.469 1 92.62 82 ILE A O 1
ATOM 668 N N . TYR A 1 83 ? 2.559 -27.438 21.531 1 92.62 83 TYR A N 1
ATOM 669 C CA . TYR A 1 83 ? 1.772 -28.297 20.656 1 92.62 83 TYR A CA 1
ATOM 670 C C . TYR A 1 83 ? 2.145 -28.078 19.203 1 92.62 83 TYR A C 1
ATOM 672 O O . TYR A 1 83 ? 1.743 -28.859 18.328 1 92.62 83 TYR A O 1
ATOM 680 N N . GLU A 1 84 ? 2.93 -27.062 18.906 1 95.81 84 GLU A N 1
ATOM 681 C CA . GLU A 1 84 ? 3.312 -26.766 17.531 1 95.81 84 GLU A CA 1
ATOM 682 C C . GLU A 1 84 ? 4.41 -27.703 17.047 1 95.81 84 GLU A C 1
ATOM 684 O O . GLU A 1 84 ? 5.223 -28.188 17.844 1 95.81 84 GLU A O 1
ATOM 689 N N . PRO A 1 85 ? 4.469 -28.016 15.727 1 97 85 PRO A N 1
ATOM 690 C CA . PRO A 1 85 ? 5.547 -28.828 15.172 1 97 85 PRO A CA 1
ATOM 691 C C . PRO A 1 85 ? 6.926 -28.219 15.391 1 97 85 PRO A C 1
ATOM 693 O O . PRO A 1 85 ? 7.074 -27 15.383 1 97 85 PRO A O 1
ATOM 696 N N . ASN A 1 86 ? 7.941 -29.094 15.469 1 96.25 86 ASN A N 1
ATOM 697 C CA . ASN A 1 86 ? 9.32 -28.656 15.641 1 96.25 86 ASN A CA 1
ATOM 698 C C . ASN A 1 86 ? 9.773 -27.766 14.484 1 96.25 86 ASN A C 1
ATOM 700 O O . ASN A 1 86 ? 10.562 -26.844 14.68 1 96.25 86 ASN A O 1
ATOM 704 N N . ALA A 1 87 ? 9.266 -28.047 13.359 1 96.81 87 ALA A N 1
ATOM 705 C CA . ALA A 1 87 ? 9.594 -27.266 12.172 1 96.81 87 ALA A CA 1
ATOM 706 C C . ALA A 1 87 ? 9.25 -25.797 12.383 1 96.81 87 ALA A C 1
ATOM 708 O O . ALA A 1 87 ? 9.969 -24.906 11.914 1 96.81 87 ALA A O 1
ATOM 709 N N . VAL A 1 88 ? 8.133 -25.531 13.078 1 97.94 88 VAL A N 1
ATOM 710 C CA . VAL A 1 88 ? 7.707 -24.156 13.352 1 97.94 88 VAL A CA 1
ATOM 711 C C . VAL A 1 88 ? 8.727 -23.469 14.258 1 97.94 88 VAL A C 1
ATOM 713 O O . VAL A 1 88 ? 9.117 -22.328 14.008 1 97.94 88 VAL A O 1
ATOM 716 N N . HIS A 1 89 ? 9.211 -24.188 15.25 1 97.25 89 HIS A N 1
ATOM 717 C CA . HIS A 1 89 ? 10.203 -23.656 16.172 1 97.25 89 HIS A CA 1
ATOM 718 C C . HIS A 1 89 ? 11.492 -23.297 15.445 1 97.25 89 HIS A C 1
ATOM 720 O O . HIS A 1 89 ? 12.062 -22.219 15.664 1 97.25 89 HIS A O 1
ATOM 726 N N . LYS A 1 90 ? 11.953 -24.203 14.609 1 96.31 90 LYS A N 1
ATOM 727 C CA . LYS A 1 90 ? 13.172 -23.969 13.844 1 96.31 90 LYS A CA 1
ATOM 728 C C . LYS A 1 90 ? 13.031 -22.75 12.93 1 96.31 90 LYS A C 1
ATOM 730 O O . LYS A 1 90 ? 13.969 -21.969 12.781 1 96.31 90 LYS A O 1
ATOM 735 N N . THR A 1 91 ? 11.898 -22.656 12.328 1 97.5 91 THR A N 1
ATOM 736 C CA . THR A 1 91 ? 11.648 -21.547 11.406 1 97.5 91 THR A CA 1
ATOM 737 C C . THR A 1 91 ? 11.664 -20.219 12.148 1 97.5 91 THR A C 1
ATOM 739 O O . THR A 1 91 ? 12.242 -19.234 11.672 1 97.5 91 THR A O 1
ATOM 742 N N . ARG A 1 92 ? 10.977 -20.141 13.297 1 97.25 92 ARG A N 1
ATOM 743 C CA . ARG A 1 92 ? 11 -18.922 14.109 1 97.25 92 ARG A CA 1
ATOM 744 C C . ARG A 1 92 ? 12.414 -18.578 14.539 1 97.25 92 ARG A C 1
ATOM 746 O O . ARG A 1 92 ? 12.789 -17.406 14.57 1 97.25 92 ARG A O 1
ATOM 753 N N . LYS A 1 93 ? 13.195 -19.594 14.891 1 96.31 93 LYS A N 1
ATOM 754 C CA . LYS A 1 93 ? 14.594 -19.359 15.25 1 96.31 93 LYS A CA 1
ATOM 755 C C . LYS A 1 93 ? 15.375 -18.75 14.078 1 96.31 93 LYS A C 1
ATOM 757 O O . LYS A 1 93 ? 16.188 -17.844 14.266 1 96.31 93 LYS A O 1
ATOM 762 N N . PHE A 1 94 ? 15.172 -19.312 12.898 1 95.44 94 PHE A N 1
ATOM 763 C CA . PHE A 1 94 ? 15.797 -18.766 11.703 1 95.44 94 PHE A CA 1
ATOM 764 C C . PHE A 1 94 ? 15.445 -17.297 11.531 1 95.44 94 PHE A C 1
ATOM 766 O O . PHE A 1 94 ? 16.312 -16.453 11.297 1 95.44 94 PHE A O 1
ATOM 773 N N . TYR A 1 95 ? 14.148 -16.984 11.625 1 95.31 95 TYR A N 1
ATOM 774 C CA . TYR A 1 95 ? 13.648 -15.617 11.469 1 95.31 95 TYR A CA 1
ATOM 775 C C . TYR A 1 95 ? 14.266 -14.68 12.5 1 95.31 95 TYR A C 1
ATOM 777 O O . TYR A 1 95 ? 14.711 -13.578 12.164 1 95.31 95 TYR A O 1
ATOM 785 N N . GLN A 1 96 ? 14.328 -15.117 13.719 1 92.94 96 GLN A N 1
ATOM 786 C CA . GLN A 1 96 ? 14.891 -14.312 14.797 1 92.94 96 GLN A CA 1
ATOM 787 C C . GLN A 1 96 ? 16.391 -14.094 14.594 1 92.94 96 GLN A C 1
ATOM 789 O O . GLN A 1 96 ? 16.906 -13.016 14.883 1 92.94 96 GLN A O 1
ATOM 794 N N . ALA A 1 97 ? 17.016 -15.141 14.125 1 91.06 97 ALA A N 1
ATOM 795 C CA . ALA A 1 97 ? 18.438 -15.008 13.852 1 91.06 97 ALA A CA 1
ATOM 796 C C . ALA A 1 97 ? 18.703 -13.953 12.781 1 91.06 97 ALA A C 1
ATOM 798 O O . ALA A 1 97 ? 19.672 -13.195 12.859 1 91.06 97 ALA A O 1
ATOM 799 N N . CYS A 1 98 ? 17.875 -13.93 11.805 1 89.19 98 CYS A N 1
ATOM 800 C CA . CYS A 1 98 ? 17.984 -12.914 10.766 1 89.19 98 CYS A CA 1
ATOM 801 C C . CYS A 1 98 ? 17.719 -11.523 11.328 1 89.19 98 CYS A C 1
ATOM 803 O O . CYS A 1 98 ? 18.469 -10.586 11.047 1 89.19 98 CYS A O 1
ATOM 805 N N . LEU A 1 99 ? 16.688 -11.336 12.125 1 85.94 99 LEU A N 1
ATOM 806 C CA . LEU A 1 99 ? 16.328 -10.047 12.703 1 85.94 99 LEU A CA 1
ATOM 807 C C . LEU A 1 99 ? 17.453 -9.539 13.602 1 85.94 99 LEU A C 1
ATOM 809 O O . LEU A 1 99 ? 17.672 -8.328 13.695 1 85.94 99 LEU A O 1
ATOM 813 N N . ASN A 1 100 ? 18.094 -10.461 14.211 1 83 100 ASN A N 1
ATOM 814 C CA . ASN A 1 100 ? 19.141 -10.102 15.156 1 83 100 ASN A CA 1
ATOM 815 C C . ASN A 1 100 ? 20.469 -9.883 14.461 1 83 100 ASN A C 1
ATOM 817 O O . ASN A 1 100 ? 21.438 -9.438 15.086 1 83 100 ASN A O 1
ATOM 821 N N . ALA A 1 101 ? 20.438 -10.281 13.234 1 76.81 101 ALA A N 1
ATOM 822 C CA . ALA A 1 101 ? 21.703 -10.156 12.508 1 76.81 101 ALA A CA 1
ATOM 823 C C . ALA A 1 101 ? 22.078 -8.688 12.328 1 76.81 101 ALA A C 1
ATOM 825 O O . ALA A 1 101 ? 21.25 -7.863 11.945 1 76.81 101 ALA A O 1
ATOM 826 N N . THR A 1 102 ? 23.078 -8.055 13.086 1 61.44 102 THR A N 1
ATOM 827 C CA . THR A 1 102 ? 23.562 -6.676 12.992 1 61.44 102 THR A CA 1
ATOM 828 C C . THR A 1 102 ? 24.859 -6.609 12.203 1 61.44 102 THR A C 1
ATOM 830 O O . THR A 1 102 ? 25.531 -7.629 12.008 1 61.44 102 THR A O 1
ATOM 833 N N . GLU A 1 103 ? 25 -5.43 11.492 1 56 103 GLU A N 1
ATOM 834 C CA . GLU A 1 103 ? 26.219 -5.133 10.75 1 56 103 GLU A CA 1
ATOM 835 C C . GLU A 1 103 ? 27.469 -5.582 11.523 1 56 103 GLU A C 1
ATOM 837 O O . GLU A 1 103 ? 28.453 -5.988 10.93 1 56 103 GLU A O 1
ATOM 842 N N . ASP A 1 104 ? 27.391 -5.137 12.812 1 50.62 104 ASP A N 1
ATOM 843 C CA . ASP A 1 104 ? 28.625 -5.336 13.555 1 50.62 104 ASP A CA 1
ATOM 844 C C . ASP A 1 104 ? 28.906 -6.82 13.773 1 50.62 104 ASP A C 1
ATOM 846 O O . ASP A 1 104 ? 29.734 -7.184 14.609 1 50.62 104 ASP A O 1
ATOM 850 N N . GLN A 1 105 ? 28.203 -7.609 13.039 1 51 105 GLN A N 1
ATOM 851 C CA . GLN A 1 105 ? 28.5 -8.984 13.43 1 51 105 GLN A CA 1
ATOM 852 C C . GLN A 1 105 ? 30 -9.281 13.281 1 51 105 GLN A C 1
ATOM 854 O O . GLN A 1 105 ? 30.656 -8.734 12.391 1 51 105 GLN A O 1
ATOM 859 N N . VAL A 1 106 ? 30.516 -9.75 14.289 1 55.66 106 VAL A N 1
ATOM 860 C CA . VAL A 1 106 ? 31.859 -10.203 14.609 1 55.66 106 VAL A CA 1
ATOM 861 C C . VAL A 1 106 ? 32.406 -11.047 13.453 1 55.66 106 VAL A C 1
ATOM 863 O O . VAL A 1 106 ? 31.688 -11.867 12.883 1 55.66 106 VAL A O 1
ATOM 866 N N . SER A 1 107 ? 33.562 -10.586 12.93 1 58.34 107 SER A N 1
ATOM 867 C CA . SER A 1 107 ? 34.344 -11.258 11.891 1 58.34 107 SER A CA 1
ATOM 868 C C . SER A 1 107 ? 34.156 -12.773 11.953 1 58.34 107 SER A C 1
ATOM 870 O O . SER A 1 107 ? 34.062 -13.43 10.914 1 58.34 107 SER A O 1
ATOM 872 N N . ILE A 1 108 ? 33.844 -13.242 13.062 1 61.81 108 ILE A N 1
ATOM 873 C CA . ILE A 1 108 ? 33.75 -14.688 13.266 1 61.81 108 ILE A CA 1
ATOM 874 C C . ILE A 1 108 ? 32.469 -15.227 12.656 1 61.81 108 ILE A C 1
ATOM 876 O O . ILE A 1 108 ? 32.406 -16.375 12.203 1 61.81 108 ILE A O 1
ATOM 880 N N . ASN A 1 109 ? 31.562 -14.336 12.453 1 72.81 109 ASN A N 1
ATOM 881 C CA . ASN A 1 109 ? 30.266 -14.789 11.938 1 72.81 109 ASN A CA 1
ATOM 882 C C . ASN A 1 109 ? 30.328 -15.039 10.438 1 72.81 109 ASN A C 1
ATOM 884 O O . ASN A 1 109 ? 29.438 -15.703 9.883 1 72.81 109 ASN A O 1
ATOM 888 N N . TYR A 1 110 ? 31.516 -14.648 9.867 1 79.25 110 TYR A N 1
ATOM 889 C CA . TYR A 1 110 ? 31.656 -14.812 8.43 1 79.25 110 TYR A CA 1
ATOM 890 C C . TYR A 1 110 ? 32.531 -16.016 8.094 1 79.25 110 TYR A C 1
ATOM 892 O O . TYR A 1 110 ? 32.656 -16.391 6.93 1 79.25 110 TYR A O 1
ATOM 900 N N . ASP A 1 111 ? 33.031 -16.703 9.086 1 81.81 111 ASP A N 1
ATOM 901 C CA . ASP A 1 111 ? 33.906 -17.844 8.883 1 81.81 111 ASP A CA 1
ATOM 902 C C . ASP A 1 111 ? 33.25 -18.922 8.031 1 81.81 111 ASP A C 1
ATOM 904 O O . ASP A 1 111 ? 33.875 -19.453 7.105 1 81.81 111 ASP A O 1
ATOM 908 N N . PRO A 1 112 ? 32.062 -19.172 8.367 1 83.88 112 PRO A N 1
ATOM 909 C CA . PRO A 1 112 ? 31.422 -20.203 7.531 1 83.88 112 PRO A CA 1
ATOM 910 C C . PRO A 1 112 ? 31.359 -19.812 6.055 1 83.88 112 PRO A C 1
ATOM 912 O O . PRO A 1 112 ? 31.531 -20.656 5.18 1 83.88 112 PRO A O 1
ATOM 915 N N . LEU A 1 113 ? 31.125 -18.625 5.777 1 85.12 113 LEU A N 1
ATOM 916 C CA . LEU A 1 113 ? 31.062 -18.156 4.398 1 85.12 113 LEU A CA 1
ATOM 917 C C . LEU A 1 113 ? 32.438 -18.219 3.742 1 85.12 113 LEU A C 1
ATOM 919 O O . LEU A 1 113 ? 32.562 -18.562 2.564 1 85.12 113 LEU A O 1
ATOM 923 N N . TRP A 1 114 ? 33.469 -17.875 4.535 1 84.81 114 TRP A N 1
ATOM 924 C CA . TRP A 1 114 ? 34.844 -17.969 4.031 1 84.81 114 TRP A CA 1
ATOM 925 C C . TRP A 1 114 ? 35.188 -19.406 3.672 1 84.81 114 TRP A C 1
ATOM 927 O O . TRP A 1 114 ? 35.844 -19.656 2.65 1 84.81 114 TRP A O 1
ATOM 937 N N . LYS A 1 115 ? 34.812 -20.234 4.461 1 87.44 115 LYS A N 1
ATOM 938 C CA . LYS A 1 115 ? 35.094 -21.656 4.219 1 87.44 115 LYS A CA 1
ATOM 939 C C . LYS A 1 115 ? 34.438 -22.141 2.941 1 87.44 115 LYS A C 1
ATOM 941 O O . LYS A 1 115 ? 35.062 -22.859 2.145 1 87.44 115 LYS A O 1
ATOM 946 N N . VAL A 1 116 ? 33.25 -21.797 2.785 1 88.31 116 VAL A N 1
ATOM 947 C CA . VAL A 1 116 ? 32.5 -22.188 1.586 1 88.31 116 VAL A CA 1
ATOM 948 C C . VAL A 1 116 ? 33.125 -21.516 0.361 1 88.31 116 VAL A C 1
ATOM 950 O O . VAL A 1 116 ? 33.25 -22.141 -0.697 1 88.31 116 VAL A O 1
ATOM 953 N N . TRP A 1 117 ? 33.531 -20.297 0.525 1 87.75 117 TRP A N 1
ATOM 954 C CA . TRP A 1 117 ? 34.156 -19.547 -0.566 1 87.75 117 TRP A CA 1
ATOM 955 C C . TRP A 1 117 ? 35.438 -20.25 -1.035 1 87.75 117 TRP A C 1
ATOM 957 O O . TRP A 1 117 ? 35.656 -20.406 -2.238 1 87.75 117 TRP A O 1
ATOM 967 N N . GLU A 1 118 ? 36.156 -20.734 -0.143 1 87.62 118 GLU A N 1
ATOM 968 C CA . GLU A 1 118 ? 37.375 -21.469 -0.466 1 87.62 118 GLU A CA 1
ATOM 969 C C . GLU A 1 118 ? 37.062 -22.781 -1.186 1 87.62 118 GLU A C 1
ATOM 971 O O . GLU A 1 118 ? 37.75 -23.141 -2.145 1 87.62 118 GLU A O 1
ATOM 976 N N . LYS A 1 119 ? 36.062 -23.375 -0.75 1 90.19 119 LYS A N 1
ATOM 977 C CA . LYS A 1 119 ? 35.688 -24.641 -1.354 1 90.19 119 LYS A CA 1
ATOM 978 C C . LYS A 1 119 ? 35.219 -24.453 -2.791 1 90.19 119 LYS A C 1
ATOM 980 O O . LYS A 1 119 ? 35.406 -25.328 -3.639 1 90.19 119 LYS A O 1
ATOM 985 N N . VAL A 1 120 ? 34.625 -23.344 -3.07 1 91.38 120 VAL A N 1
ATOM 986 C CA . VAL A 1 120 ? 34.094 -23.078 -4.402 1 91.38 120 VAL A CA 1
ATOM 987 C C . VAL A 1 120 ? 35.25 -22.797 -5.367 1 91.38 120 VAL A C 1
ATOM 989 O O . VAL A 1 120 ? 35.156 -23.094 -6.559 1 91.38 120 VAL A O 1
ATOM 992 N N . GLY A 1 121 ? 36.344 -22.188 -4.891 1 87.56 121 GLY A N 1
ATOM 993 C CA . GLY A 1 121 ? 37.562 -22 -5.688 1 87.56 121 GLY A CA 1
ATOM 994 C C . GLY A 1 121 ? 37.594 -20.672 -6.418 1 87.56 121 GLY A C 1
ATOM 995 O O . GLY A 1 121 ? 38.281 -20.531 -7.434 1 87.56 121 GLY A O 1
ATOM 996 N N . LEU A 1 122 ? 36.844 -19.688 -5.973 1 87.56 122 LEU A N 1
ATOM 997 C CA . LEU A 1 122 ? 36.812 -18.359 -6.594 1 87.56 122 LEU A CA 1
ATOM 998 C C . LEU A 1 122 ? 37.688 -17.391 -5.84 1 87.56 122 LEU A C 1
ATOM 1000 O O . LEU A 1 122 ? 37.25 -16.312 -5.434 1 87.56 122 LEU A O 1
ATOM 1004 N N . ASN A 1 123 ? 38.938 -17.797 -5.82 1 80.56 123 ASN A N 1
ATOM 1005 C CA . ASN A 1 123 ? 39.875 -17.016 -5.047 1 80.56 123 ASN A CA 1
ATOM 1006 C C . ASN A 1 123 ? 40.438 -15.844 -5.855 1 80.56 123 ASN A C 1
ATOM 1008 O O . ASN A 1 123 ? 40.031 -15.641 -7.008 1 80.56 123 ASN A O 1
ATOM 1012 N N . THR A 1 124 ? 41.312 -15.07 -5.32 1 78.81 124 THR A N 1
ATOM 1013 C CA . THR A 1 124 ? 41.844 -13.828 -5.891 1 78.81 124 THR A CA 1
ATOM 1014 C C . THR A 1 124 ? 42.625 -14.109 -7.172 1 78.81 124 THR A C 1
ATOM 1016 O O . THR A 1 124 ? 42.75 -13.234 -8.023 1 78.81 124 THR A O 1
ATOM 1019 N N . GLU A 1 125 ? 43.031 -15.352 -7.312 1 82.88 125 GLU A N 1
ATOM 1020 C CA . GLU A 1 125 ? 43.812 -15.68 -8.484 1 82.88 125 GLU A CA 1
ATOM 1021 C C . GLU A 1 125 ? 42.969 -16.25 -9.609 1 82.88 125 GLU A C 1
ATOM 1023 O O . GLU A 1 125 ? 43.469 -16.516 -10.703 1 82.88 125 GLU A O 1
ATOM 1028 N N . TYR A 1 126 ? 41.781 -16.344 -9.383 1 88.06 126 TYR A N 1
ATOM 1029 C CA . TYR A 1 126 ? 40.875 -17.031 -10.305 1 88.06 126 TYR A CA 1
ATOM 1030 C C . TYR A 1 126 ? 40.906 -16.406 -11.688 1 88.06 126 TYR A C 1
ATOM 1032 O O . TYR A 1 126 ? 40.812 -17.109 -12.703 1 88.06 126 TYR A O 1
ATOM 1040 N N . LEU A 1 127 ? 41.219 -15.141 -11.742 1 88.88 127 LEU A N 1
ATOM 1041 C CA . LEU A 1 127 ? 41.156 -14.422 -13.008 1 88.88 127 LEU A CA 1
ATOM 1042 C C . LEU A 1 127 ? 42.5 -14.508 -13.727 1 88.88 127 LEU A C 1
ATOM 1044 O O . LEU A 1 127 ? 42.625 -14.125 -14.891 1 88.88 127 LEU A O 1
ATOM 1048 N N . ASN A 1 128 ? 43.469 -15.164 -13.039 1 87.31 128 ASN A N 1
ATOM 1049 C CA . ASN A 1 128 ? 44.781 -15.336 -13.656 1 87.31 128 ASN A CA 1
ATOM 1050 C C . ASN A 1 128 ? 44.719 -16.328 -14.82 1 87.31 128 ASN A C 1
ATOM 1052 O O . ASN A 1 128 ? 44.062 -17.375 -14.711 1 87.31 128 ASN A O 1
ATOM 1056 N N . ASP A 1 129 ? 45.406 -16.031 -15.875 1 83.75 129 ASP A N 1
ATOM 1057 C CA . ASP A 1 129 ? 45.438 -16.844 -17.094 1 83.75 129 ASP A CA 1
ATOM 1058 C C . ASP A 1 129 ? 45.938 -18.25 -16.797 1 83.75 129 ASP A C 1
ATOM 1060 O O . ASP A 1 129 ? 45.594 -19.203 -17.484 1 83.75 129 ASP A O 1
ATOM 1064 N N . SER A 1 130 ? 46.781 -18.344 -15.789 1 86.44 130 SER A N 1
ATOM 1065 C CA . SER A 1 130 ? 47.406 -19.625 -15.469 1 86.44 130 SER A CA 1
ATOM 1066 C C . SER A 1 130 ? 46.406 -20.547 -14.766 1 86.44 130 SER A C 1
ATOM 1068 O O . SER A 1 130 ? 46.625 -21.766 -14.703 1 86.44 130 SER A O 1
ATOM 1070 N N . VAL A 1 131 ? 45.406 -20.031 -14.273 1 88.06 131 VAL A N 1
ATOM 1071 C CA . VAL A 1 131 ? 44.406 -20.812 -13.578 1 88.06 131 VAL A CA 1
ATOM 1072 C C . VAL A 1 131 ? 43.375 -21.312 -14.578 1 88.06 131 VAL A C 1
ATOM 1074 O O . VAL A 1 131 ? 42.75 -20.531 -15.297 1 88.06 131 VAL A O 1
ATOM 1077 N N . PRO A 1 132 ? 43.25 -22.609 -14.641 1 87.88 132 PRO A N 1
ATOM 1078 C CA . PRO A 1 132 ? 42.25 -23.141 -15.586 1 87.88 132 PRO A CA 1
ATOM 1079 C C . PRO A 1 132 ? 40.812 -22.734 -15.227 1 87.88 132 PRO A C 1
ATOM 1081 O O . PRO A 1 132 ? 40.531 -22.422 -14.07 1 87.88 132 PRO A O 1
ATOM 1084 N N . LEU A 1 133 ? 40 -22.672 -16.219 1 87.88 133 LEU A N 1
ATOM 1085 C CA . LEU A 1 133 ? 38.594 -22.281 -16.047 1 87.88 133 LEU A CA 1
ATOM 1086 C C . LEU A 1 133 ? 37.875 -23.219 -15.102 1 87.88 133 LEU A C 1
ATOM 1088 O O . LEU A 1 133 ? 37.094 -22.781 -14.266 1 87.88 133 LEU A O 1
ATOM 1092 N N . GLU A 1 134 ? 38.094 -24.562 -15.125 1 91.94 134 GLU A N 1
ATOM 1093 C CA . GLU A 1 134 ? 37.438 -25.609 -14.336 1 91.94 134 GLU A CA 1
ATOM 1094 C C . GLU A 1 134 ? 35.969 -25.344 -14.18 1 91.94 134 GLU A C 1
ATOM 1096 O O . GLU A 1 134 ? 35.438 -25.375 -13.062 1 91.94 134 GLU A O 1
ATOM 1101 N N . ILE A 1 135 ? 35.281 -25.062 -15.273 1 94.06 135 ILE A N 1
ATOM 1102 C CA . ILE A 1 135 ? 33.906 -24.578 -15.289 1 94.06 135 ILE A CA 1
ATOM 1103 C C . ILE A 1 135 ? 32.969 -25.641 -14.727 1 94.06 135 ILE A C 1
ATOM 1105 O O . ILE A 1 135 ? 32.031 -25.312 -13.984 1 94.06 135 ILE A O 1
ATOM 1109 N N . GLU A 1 136 ? 33.219 -26.922 -15 1 96.06 136 GLU A N 1
ATOM 1110 C CA . GLU A 1 136 ? 32.344 -28 -14.516 1 96.06 136 GLU A CA 1
ATOM 1111 C C . GLU A 1 136 ? 32.344 -28.062 -12.992 1 96.06 136 GLU A C 1
ATOM 1113 O O . GLU A 1 136 ? 31.297 -28.094 -12.359 1 96.06 136 GLU A O 1
ATOM 1118 N N . THR A 1 137 ? 33.531 -28.016 -12.445 1 95.44 137 THR A N 1
ATOM 1119 C CA . THR A 1 137 ? 33.719 -28.141 -11 1 95.44 137 THR A CA 1
ATOM 1120 C C . THR A 1 137 ? 33.188 -26.906 -10.289 1 95.44 137 THR A C 1
ATOM 1122 O O . THR A 1 137 ? 32.469 -27.016 -9.281 1 95.44 137 THR A O 1
ATOM 1125 N N . ILE A 1 138 ? 33.469 -25.797 -10.836 1 94.75 138 ILE A N 1
ATOM 1126 C CA . ILE A 1 138 ? 33.062 -24.547 -10.211 1 94.75 138 ILE A CA 1
ATOM 1127 C C . ILE A 1 138 ? 31.547 -24.422 -10.234 1 94.75 138 ILE A C 1
ATOM 1129 O O . ILE A 1 138 ? 30.938 -24.109 -9.219 1 94.75 138 ILE A O 1
ATOM 1133 N N . LEU A 1 139 ? 30.938 -24.672 -11.375 1 95.5 139 LEU A N 1
ATOM 1134 C CA . LEU A 1 139 ? 29.484 -24.547 -11.477 1 95.5 139 LEU A CA 1
ATOM 1135 C C . LEU A 1 139 ? 28.797 -25.562 -10.555 1 95.5 139 LEU A C 1
ATOM 1137 O O . LEU A 1 139 ? 27.766 -25.25 -9.945 1 95.5 139 LEU A O 1
ATOM 1141 N N . ALA A 1 140 ? 29.297 -26.734 -10.445 1 96.06 140 ALA A N 1
ATOM 1142 C CA . ALA A 1 140 ? 28.734 -27.75 -9.555 1 96.06 140 ALA A CA 1
ATOM 1143 C C . ALA A 1 140 ? 28.797 -27.297 -8.094 1 96.06 140 ALA A C 1
ATOM 1145 O O . ALA A 1 140 ? 27.828 -27.438 -7.352 1 96.06 140 ALA A O 1
ATOM 1146 N N . ARG A 1 141 ? 29.906 -26.781 -7.727 1 94.56 141 ARG A N 1
ATOM 1147 C CA . ARG A 1 141 ? 30.094 -26.359 -6.344 1 94.56 141 ARG A CA 1
ATOM 1148 C C . ARG A 1 141 ? 29.266 -25.125 -6.031 1 94.56 141 ARG A C 1
ATOM 1150 O O . ARG A 1 141 ? 28.766 -24.969 -4.918 1 94.56 141 ARG A O 1
ATOM 1157 N N . VAL A 1 142 ? 29.172 -24.234 -7.012 1 92.44 142 VAL A N 1
ATOM 1158 C CA . VAL A 1 142 ? 28.281 -23.078 -6.832 1 92.44 142 VAL A CA 1
ATOM 1159 C C . VAL A 1 142 ? 26.859 -23.547 -6.598 1 92.44 142 VAL A C 1
ATOM 1161 O O . VAL A 1 142 ? 26.156 -23.016 -5.734 1 92.44 142 VAL A O 1
ATOM 1164 N N . LYS A 1 143 ? 26.391 -24.5 -7.324 1 92.44 143 LYS A N 1
ATOM 1165 C CA . LYS A 1 143 ? 25.062 -25.078 -7.145 1 92.44 143 LYS A CA 1
ATOM 1166 C C . LYS A 1 143 ? 24.938 -25.75 -5.781 1 92.44 143 LYS A C 1
ATOM 1168 O O . LYS A 1 143 ? 23.953 -25.547 -5.066 1 92.44 143 LYS A O 1
ATOM 1173 N N . LEU A 1 144 ? 25.891 -26.484 -5.379 1 91.19 144 LEU A N 1
ATOM 1174 C CA . LEU A 1 144 ? 25.859 -27.266 -4.152 1 91.19 144 LEU A CA 1
ATOM 1175 C C . LEU A 1 144 ? 25.844 -26.375 -2.924 1 91.19 144 LEU A C 1
ATOM 1177 O O . LEU A 1 144 ? 25.078 -26.609 -1.984 1 91.19 144 LEU A O 1
ATOM 1181 N N . TYR A 1 145 ? 26.625 -25.344 -2.971 1 88.88 145 TYR A N 1
ATOM 1182 C CA . TYR A 1 145 ? 26.859 -24.594 -1.744 1 88.88 145 TYR A CA 1
ATOM 1183 C C . TYR A 1 145 ? 25.969 -23.344 -1.695 1 88.88 145 TYR A C 1
ATOM 1185 O O . TYR A 1 145 ? 25.609 -22.875 -0.614 1 88.88 145 TYR A O 1
ATOM 1193 N N . PHE A 1 146 ? 25.625 -22.797 -2.871 1 87 146 PHE A N 1
ATOM 1194 C CA . PHE A 1 146 ? 24.859 -21.547 -2.883 1 87 146 PHE A CA 1
ATOM 1195 C C . PHE A 1 146 ? 23.5 -21.781 -3.527 1 87 146 PHE A C 1
ATOM 1197 O O . PHE A 1 146 ? 22.672 -20.859 -3.58 1 87 146 PHE A O 1
ATOM 1204 N N . ASN A 1 147 ? 23.234 -22.984 -3.996 1 88 147 ASN A N 1
ATOM 1205 C CA . ASN A 1 147 ? 22.016 -23.297 -4.711 1 88 147 ASN A CA 1
ATOM 1206 C C . ASN A 1 147 ? 21.75 -22.312 -5.848 1 88 147 ASN A C 1
ATOM 1208 O O . ASN A 1 147 ? 20.641 -21.781 -5.973 1 88 147 ASN A O 1
ATOM 1212 N N . LEU A 1 148 ? 22.797 -22.047 -6.629 1 88.5 148 LEU A N 1
ATOM 1213 C CA . LEU A 1 148 ? 22.734 -21.094 -7.727 1 88.5 148 LEU A CA 1
ATOM 1214 C C . LEU A 1 148 ? 23.047 -21.766 -9.055 1 88.5 148 LEU A C 1
ATOM 1216 O O . LEU A 1 148 ? 24.016 -22.5 -9.164 1 88.5 148 LEU A O 1
ATOM 1220 N N . ASP A 1 149 ? 22.141 -21.562 -10.016 1 91.81 149 ASP A N 1
ATOM 1221 C CA . ASP A 1 149 ? 22.391 -21.938 -11.406 1 91.81 149 ASP A CA 1
ATOM 1222 C C . ASP A 1 149 ? 22.812 -20.734 -12.234 1 91.81 149 ASP A C 1
ATOM 1224 O O . ASP A 1 149 ? 22.281 -19.625 -12.062 1 91.81 149 ASP A O 1
ATOM 1228 N N . ILE A 1 150 ? 23.75 -20.875 -13.07 1 91.69 150 ILE A N 1
ATOM 1229 C CA . ILE A 1 150 ? 24.281 -19.703 -13.766 1 91.69 150 ILE A CA 1
ATOM 1230 C C . ILE A 1 150 ? 23.891 -19.766 -15.242 1 91.69 150 ILE A C 1
ATOM 1232 O O . ILE A 1 150 ? 22.984 -19.062 -15.68 1 91.69 150 ILE A O 1
ATOM 1236 N N . PHE A 1 151 ? 24.438 -20.703 -16.062 1 92.62 151 PHE A N 1
ATOM 1237 C CA . PHE A 1 151 ? 24.219 -20.703 -17.5 1 92.62 151 PHE A CA 1
ATOM 1238 C C . PHE A 1 151 ? 23.062 -21.625 -17.875 1 92.62 151 PHE A C 1
ATOM 1240 O O . PHE A 1 151 ? 22.5 -21.484 -18.953 1 92.62 151 PHE A O 1
ATOM 1247 N N . PHE A 1 152 ? 22.781 -22.594 -17.062 1 92.81 152 PHE A N 1
ATOM 1248 C CA . PHE A 1 152 ? 21.672 -23.531 -17.188 1 92.81 152 PHE A CA 1
ATOM 1249 C C . PHE A 1 152 ? 21.125 -23.891 -15.82 1 92.81 152 PHE A C 1
ATOM 1251 O O . PHE A 1 152 ? 21.75 -23.609 -14.797 1 92.81 152 PHE A O 1
ATOM 1258 N N . GLU A 1 153 ? 19.969 -24.469 -15.836 1 92.94 153 GLU A N 1
ATOM 1259 C CA . GLU A 1 153 ? 19.328 -24.891 -14.594 1 92.94 153 GLU A CA 1
ATOM 1260 C C . GLU A 1 153 ? 19.25 -26.406 -14.5 1 92.94 153 GLU A C 1
ATOM 1262 O O . GLU A 1 153 ? 19.062 -27.094 -15.508 1 92.94 153 GLU A O 1
ATOM 1267 N N . ILE A 1 154 ? 19.469 -26.875 -13.305 1 92.88 154 ILE A N 1
ATOM 1268 C CA . ILE A 1 154 ? 19.391 -28.312 -13.07 1 92.88 154 ILE A CA 1
ATOM 1269 C C . ILE A 1 154 ? 18.5 -28.594 -11.852 1 92.88 154 ILE A C 1
ATOM 1271 O O . ILE A 1 154 ? 18.656 -27.938 -10.812 1 92.88 154 ILE A O 1
ATOM 1275 N N . TYR A 1 155 ? 17.578 -29.5 -11.984 1 91.31 155 TYR A N 1
ATOM 1276 C CA . TYR A 1 155 ? 16.719 -29.922 -10.883 1 91.31 155 TYR A CA 1
ATOM 1277 C C . TYR A 1 155 ? 16.109 -31.281 -11.148 1 91.31 155 TYR A C 1
ATOM 1279 O O . TYR A 1 155 ? 16.234 -31.828 -12.242 1 91.31 155 TYR A O 1
ATOM 1287 N N . ALA A 1 156 ? 15.586 -31.875 -10.156 1 91.06 156 ALA A N 1
ATOM 1288 C CA . ALA A 1 156 ? 14.898 -33.156 -10.305 1 91.06 156 ALA A CA 1
ATOM 1289 C C . ALA A 1 156 ? 13.477 -32.938 -10.805 1 91.06 156 ALA A C 1
ATOM 1291 O O . ALA A 1 156 ? 12.781 -32.031 -10.375 1 91.06 156 ALA A O 1
ATOM 1292 N N . ASP A 1 157 ? 13.062 -33.781 -11.727 1 91.62 157 ASP A N 1
ATOM 1293 C CA . ASP A 1 157 ? 11.711 -33.75 -12.289 1 91.62 157 ASP A CA 1
ATOM 1294 C C . ASP A 1 157 ? 11.164 -35.156 -12.523 1 91.62 157 ASP A C 1
ATOM 1296 O O . ASP A 1 157 ? 11.906 -36.125 -12.477 1 91.62 157 ASP A O 1
ATOM 1300 N N . ASP A 1 158 ? 9.914 -35.25 -12.758 1 91.94 158 ASP A N 1
ATOM 1301 C CA . ASP A 1 158 ? 9.258 -36.531 -12.945 1 91.94 158 ASP A CA 1
ATOM 1302 C C . ASP A 1 158 ? 9.633 -37.156 -14.289 1 91.94 158 ASP A C 1
ATOM 1304 O O . ASP A 1 158 ? 9.766 -36.438 -15.289 1 91.94 158 ASP A O 1
ATOM 1308 N N . ASP A 1 159 ? 9.82 -38.469 -14.305 1 93.88 159 ASP A N 1
ATOM 1309 C CA . ASP A 1 159 ? 9.961 -39.219 -15.562 1 93.88 159 ASP A CA 1
ATOM 1310 C C . ASP A 1 159 ? 8.641 -39.25 -16.328 1 93.88 159 ASP A C 1
ATOM 1312 O O . ASP A 1 159 ? 7.66 -39.844 -15.867 1 93.88 159 ASP A O 1
ATOM 1316 N N . PRO A 1 160 ? 8.578 -38.594 -17.453 1 93.94 160 PRO A N 1
ATOM 1317 C CA . PRO A 1 160 ? 7.309 -38.531 -18.188 1 93.94 160 PRO A CA 1
ATOM 1318 C C . PRO A 1 160 ? 6.785 -39.906 -18.578 1 93.94 160 PRO A C 1
ATOM 1320 O O . PRO A 1 160 ? 5.59 -40.094 -18.844 1 93.94 160 PRO A O 1
ATOM 1323 N N . ARG A 1 161 ? 7.617 -40.938 -18.656 1 94.19 161 ARG A N 1
ATOM 1324 C CA . ARG A 1 161 ? 7.234 -42.281 -19.031 1 94.19 161 ARG A CA 1
ATOM 1325 C C . ARG A 1 161 ? 6.566 -43 -17.875 1 94.19 161 ARG A C 1
ATOM 1327 O O . ARG A 1 161 ? 5.762 -43.938 -18.078 1 94.19 161 ARG A O 1
ATOM 1334 N N . ASN A 1 162 ? 7.016 -42.625 -16.703 1 94.06 162 ASN A N 1
ATOM 1335 C CA . ASN A 1 162 ? 6.496 -43.219 -15.461 1 94.06 162 ASN A CA 1
ATOM 1336 C C . ASN A 1 162 ? 6.605 -42.219 -14.297 1 94.06 162 ASN A C 1
ATOM 1338 O O . ASN A 1 162 ? 7.562 -42.281 -13.523 1 94.06 162 ASN A O 1
ATOM 1342 N N . SER A 1 163 ? 5.547 -41.531 -14.117 1 91.25 163 SER A N 1
ATOM 1343 C CA . SER A 1 163 ? 5.59 -40.438 -13.172 1 91.25 163 SER A CA 1
ATOM 1344 C C . SER A 1 163 ? 5.617 -40.906 -11.734 1 91.25 163 SER A C 1
ATOM 1346 O O . SER A 1 163 ? 5.965 -40.156 -10.82 1 91.25 163 SER A O 1
ATOM 1348 N N . SER A 1 164 ? 5.254 -42.094 -11.414 1 88.94 164 SER A N 1
ATOM 1349 C CA . SER A 1 164 ? 5.227 -42.656 -10.055 1 88.94 164 SER A CA 1
ATOM 1350 C C . SER A 1 164 ? 6.59 -43.219 -9.664 1 88.94 164 SER A C 1
ATOM 1352 O O . SER A 1 164 ? 6.824 -43.5 -8.492 1 88.94 164 SER A O 1
ATOM 1354 N N . SER A 1 165 ? 7.426 -43.281 -10.688 1 89.06 165 SER A N 1
ATOM 1355 C CA . SER A 1 165 ? 8.766 -43.781 -10.43 1 89.06 165 SER A CA 1
ATOM 1356 C C . SER A 1 165 ? 9.688 -42.688 -9.93 1 89.06 165 SER A C 1
ATOM 1358 O O . SER A 1 165 ? 9.234 -41.594 -9.609 1 89.06 165 SER A O 1
ATOM 1360 N N . HIS A 1 166 ? 10.992 -43.062 -9.82 1 87.56 166 HIS A N 1
ATOM 1361 C CA . HIS A 1 166 ? 11.992 -42.062 -9.414 1 87.56 166 HIS A CA 1
ATOM 1362 C C . HIS A 1 166 ? 12.094 -40.938 -10.43 1 87.56 166 HIS A C 1
ATOM 1364 O O . HIS A 1 166 ? 11.766 -41.125 -11.609 1 87.56 166 HIS A O 1
ATOM 1370 N N . SER A 1 167 ? 12.547 -39.812 -9.984 1 91.12 167 SER A N 1
ATOM 1371 C CA . SER A 1 167 ? 12.742 -38.625 -10.812 1 91.12 167 SER A CA 1
ATOM 1372 C C . SER A 1 167 ? 14.047 -38.719 -11.602 1 91.12 167 SER A C 1
ATOM 1374 O O . SER A 1 167 ? 14.875 -39.594 -11.344 1 91.12 167 SER A O 1
ATOM 1376 N N . LEU A 1 168 ? 14.133 -37.875 -12.562 1 94 168 LEU A N 1
ATOM 1377 C CA . LEU A 1 168 ? 15.352 -37.719 -13.344 1 94 168 LEU A CA 1
ATOM 1378 C C . LEU A 1 168 ? 15.867 -36.281 -13.242 1 94 168 LEU A C 1
ATOM 1380 O O . LEU A 1 168 ? 15.117 -35.344 -12.906 1 94 168 LEU A O 1
ATOM 1384 N N . LEU A 1 169 ? 17.156 -36.125 -13.453 1 93.94 169 LEU A N 1
ATOM 1385 C CA . LEU A 1 169 ? 17.734 -34.781 -13.508 1 93.94 169 LEU A CA 1
ATOM 1386 C C . LEU A 1 169 ? 17.359 -34.094 -14.812 1 93.94 169 LEU A C 1
ATOM 1388 O O . LEU A 1 169 ? 17.484 -34.688 -15.891 1 93.94 169 LEU A O 1
ATOM 1392 N N . THR A 1 170 ? 16.922 -32.906 -14.68 1 93.69 170 THR A N 1
ATOM 1393 C CA . THR A 1 170 ? 16.547 -32.125 -15.836 1 93.69 170 THR A CA 1
ATOM 1394 C C . THR A 1 170 ? 17.562 -30.984 -16.047 1 93.69 170 THR A C 1
ATOM 1396 O O . THR A 1 170 ? 17.953 -30.312 -15.086 1 93.69 170 THR A O 1
ATOM 1399 N N . ILE A 1 171 ? 18.016 -30.781 -17.188 1 92.75 171 ILE A N 1
ATOM 1400 C CA . ILE A 1 171 ? 18.828 -29.641 -17.609 1 92.75 171 ILE A CA 1
ATOM 1401 C C . ILE A 1 171 ? 18.047 -28.766 -18.562 1 92.75 171 ILE A C 1
ATOM 1403 O O . ILE A 1 171 ? 17.562 -29.234 -19.594 1 92.75 171 ILE A O 1
ATOM 1407 N N . THR A 1 172 ? 17.922 -27.5 -18.172 1 90.5 172 THR A N 1
ATOM 1408 C CA . THR A 1 172 ? 17.062 -26.609 -18.953 1 90.5 172 THR A CA 1
ATOM 1409 C C . THR A 1 172 ? 17.578 -25.172 -18.891 1 90.5 172 THR A C 1
ATOM 1411 O O . THR A 1 172 ? 18.672 -24.922 -18.375 1 90.5 172 THR A O 1
ATOM 1414 N N . GLN A 1 173 ? 16.828 -24.312 -19.516 1 85.44 173 GLN A N 1
ATOM 1415 C CA . GLN A 1 173 ? 17.156 -22.891 -19.547 1 85.44 173 GLN A CA 1
ATOM 1416 C C . GLN A 1 173 ? 17.047 -22.281 -18.156 1 85.44 173 GLN A C 1
ATOM 1418 O O . GLN A 1 173 ? 16.125 -22.594 -17.406 1 85.44 173 GLN A O 1
ATOM 1423 N N . ASN A 1 174 ? 18.047 -21.5 -17.766 1 82.56 174 ASN A N 1
ATOM 1424 C CA . ASN A 1 174 ? 18 -20.719 -16.516 1 82.56 174 ASN A CA 1
ATOM 1425 C C . ASN A 1 174 ? 17.344 -19.359 -16.734 1 82.56 174 ASN A C 1
ATOM 1427 O O . ASN A 1 174 ? 17.891 -18.5 -17.438 1 82.56 174 ASN A O 1
ATOM 1431 N N . TRP A 1 175 ? 16.25 -19.141 -16.047 1 66.25 175 TRP A N 1
ATOM 1432 C CA . TRP A 1 175 ? 15.492 -17.906 -16.25 1 66.25 175 TRP A CA 1
ATOM 1433 C C . TRP A 1 175 ? 15.938 -16.828 -15.266 1 66.25 175 TRP A C 1
ATOM 1435 O O . TRP A 1 175 ? 15.578 -15.664 -15.414 1 66.25 175 TRP A O 1
ATOM 1445 N N . GLU A 1 176 ? 16.5 -17.156 -14.156 1 60.88 176 GLU A N 1
ATOM 1446 C CA . GLU A 1 176 ? 16.781 -16.234 -13.055 1 60.88 176 GLU A CA 1
ATOM 1447 C C . GLU A 1 176 ? 17.75 -15.141 -13.477 1 60.88 176 GLU A C 1
ATOM 1449 O O . GLU A 1 176 ? 17.641 -14 -13.023 1 60.88 176 GLU A O 1
ATOM 1454 N N . SER A 1 177 ? 18.734 -15.469 -14.312 1 54.09 177 SER A N 1
ATOM 1455 C CA . SER A 1 177 ? 19.781 -14.516 -14.641 1 54.09 177 SER A CA 1
ATOM 1456 C C . SER A 1 177 ? 19.219 -13.258 -15.281 1 54.09 177 SER A C 1
ATOM 1458 O O . SER A 1 177 ? 19.75 -12.164 -15.102 1 54.09 177 SER A O 1
ATOM 1460 N N . ASN A 1 178 ? 18.141 -13.383 -15.797 1 47.25 178 ASN A N 1
ATOM 1461 C CA . ASN A 1 178 ? 17.562 -12.258 -16.516 1 47.25 178 ASN A CA 1
ATOM 1462 C C . ASN A 1 178 ? 16.969 -11.219 -15.562 1 47.25 178 ASN A C 1
ATOM 1464 O O . ASN A 1 178 ? 16.969 -10.023 -15.859 1 47.25 178 ASN A O 1
ATOM 1468 N N . LYS A 1 179 ? 16.578 -11.625 -14.43 1 51.69 179 LYS A N 1
ATOM 1469 C CA . LYS A 1 179 ? 15.984 -10.695 -13.477 1 51.69 179 LYS A CA 1
ATOM 1470 C C . LYS A 1 179 ? 17.031 -9.75 -12.906 1 51.69 179 LYS A C 1
ATOM 1472 O O . LYS A 1 179 ? 16.75 -8.586 -12.633 1 51.69 179 LYS A O 1
ATOM 1477 N N . TYR A 1 180 ? 18.203 -10.359 -12.812 1 49.06 180 TYR A N 1
ATOM 1478 C CA . TYR A 1 180 ? 19.281 -9.539 -12.266 1 49.06 180 TYR A CA 1
ATOM 1479 C C . TYR A 1 180 ? 19.625 -8.391 -13.203 1 49.06 180 TYR A C 1
ATOM 1481 O O . TYR A 1 180 ? 19.859 -7.262 -12.758 1 49.06 180 TYR A O 1
ATOM 1489 N N . LYS A 1 181 ? 19.562 -8.594 -14.461 1 49.16 181 LYS A N 1
ATOM 1490 C CA . LYS A 1 181 ? 19.922 -7.551 -15.414 1 49.16 181 LYS A CA 1
ATOM 1491 C C . LYS A 1 181 ? 18.922 -6.395 -15.375 1 49.16 181 LYS A C 1
ATOM 1493 O O . LYS A 1 181 ? 19.328 -5.227 -15.367 1 49.16 181 LYS A O 1
ATOM 1498 N N . ARG A 1 182 ? 17.781 -6.863 -15.445 1 46.38 182 ARG A N 1
ATOM 1499 C CA . ARG A 1 182 ? 16.766 -5.828 -15.523 1 46.38 182 ARG A CA 1
ATOM 1500 C C . ARG A 1 182 ? 16.891 -4.836 -14.375 1 46.38 182 ARG A C 1
ATOM 1502 O O . ARG A 1 182 ? 16.672 -3.635 -14.547 1 46.38 182 ARG A O 1
ATOM 1509 N N . ARG A 1 183 ? 17.531 -5.453 -13.477 1 48.84 183 ARG A N 1
ATOM 1510 C CA . ARG A 1 183 ? 17.578 -4.625 -12.273 1 48.84 183 ARG A CA 1
ATOM 1511 C C . ARG A 1 183 ? 18.812 -3.715 -12.281 1 48.84 183 ARG A C 1
ATOM 1513 O O . ARG A 1 183 ? 18.797 -2.637 -11.688 1 48.84 183 ARG A O 1
ATOM 1520 N N . ASN A 1 184 ? 19.844 -4.246 -13.094 1 50.97 184 ASN A N 1
ATOM 1521 C CA . ASN A 1 184 ? 21.109 -3.555 -12.828 1 50.97 184 ASN A CA 1
ATOM 1522 C C . ASN A 1 184 ? 21.484 -2.611 -13.969 1 50.97 184 ASN A C 1
ATOM 1524 O O . ASN A 1 184 ? 22.641 -2.182 -14.07 1 50.97 184 ASN A O 1
ATOM 1528 N N . ASN A 1 185 ? 20.609 -2.152 -14.766 1 53.66 185 ASN A N 1
ATOM 1529 C CA . ASN A 1 185 ? 20.891 -1.121 -15.758 1 53.66 185 ASN A CA 1
ATOM 1530 C C . ASN A 1 185 ? 22.297 -1.26 -16.344 1 53.66 185 ASN A C 1
ATOM 1532 O O . ASN A 1 185 ? 23.078 -0.299 -16.344 1 53.66 185 ASN A O 1
ATOM 1536 N N . MET A 1 186 ? 22.781 -2.395 -16.859 1 59 186 MET A N 1
ATOM 1537 C CA . MET A 1 186 ? 24.109 -2.627 -17.422 1 59 186 MET A CA 1
ATOM 1538 C C . MET A 1 186 ? 24.406 -1.647 -18.547 1 59 186 MET A C 1
ATOM 1540 O O . MET A 1 186 ? 23.594 -1.485 -19.469 1 59 186 MET A O 1
ATOM 1544 N N . LYS A 1 187 ? 25.578 -0.839 -18.422 1 61.47 187 LYS A N 1
ATOM 1545 C CA . LYS A 1 187 ? 26.016 0.152 -19.406 1 61.47 187 LYS A CA 1
ATOM 1546 C C . LYS A 1 187 ? 27.297 -0.301 -20.109 1 61.47 187 LYS A C 1
ATOM 1548 O O . LYS A 1 187 ? 28.188 -0.895 -19.484 1 61.47 187 LYS A O 1
ATOM 1553 N N . THR A 1 188 ? 27.328 -0.193 -21.578 1 59.19 188 THR A N 1
ATOM 1554 C CA . THR A 1 188 ? 28.531 -0.493 -22.344 1 59.19 188 THR A CA 1
ATOM 1555 C C . THR A 1 188 ? 29.531 0.651 -22.25 1 59.19 188 THR A C 1
ATOM 1557 O O . THR A 1 188 ? 29.172 1.82 -22.391 1 59.19 188 THR A O 1
ATOM 1560 N N . ASN A 1 189 ? 30.734 0.22 -21.734 1 61.59 189 ASN A N 1
ATOM 1561 C CA . ASN A 1 189 ? 31.859 1.15 -21.734 1 61.59 189 ASN A CA 1
ATOM 1562 C C . ASN A 1 189 ? 32.875 0.795 -22.812 1 61.59 189 ASN A C 1
ATOM 1564 O O . ASN A 1 189 ? 32.906 -0.344 -23.281 1 61.59 189 ASN A O 1
ATOM 1568 N N . LYS A 1 190 ? 33.562 1.69 -23.453 1 60.75 190 LYS A N 1
ATOM 1569 C CA . LYS A 1 190 ? 34.531 1.477 -24.516 1 60.75 190 LYS A CA 1
ATOM 1570 C C . LYS A 1 190 ? 35.906 1.162 -23.922 1 60.75 190 LYS A C 1
ATOM 1572 O O . LYS A 1 190 ? 36.906 1.826 -24.25 1 60.75 190 LYS A O 1
ATOM 1577 N N . VAL A 1 191 ? 35.969 0.192 -23.031 1 71.31 191 VAL A N 1
ATOM 1578 C CA . VAL A 1 191 ? 37.25 -0.107 -22.453 1 71.31 191 VAL A CA 1
ATOM 1579 C C . VAL A 1 191 ? 37.656 -1.54 -22.797 1 71.31 191 VAL A C 1
ATOM 1581 O O . VAL A 1 191 ? 36.844 -2.449 -22.766 1 71.31 191 VAL A O 1
ATOM 1584 N N . ASP A 1 192 ? 38.969 -1.666 -23.125 1 75.12 192 ASP A N 1
ATOM 1585 C CA . ASP A 1 192 ? 39.5 -2.982 -23.469 1 75.12 192 ASP A CA 1
ATOM 1586 C C . ASP A 1 192 ? 39.719 -3.828 -22.219 1 75.12 192 ASP A C 1
ATOM 1588 O O . ASP A 1 192 ? 39.938 -3.291 -21.125 1 75.12 192 ASP A O 1
ATOM 1592 N N . ILE A 1 193 ? 39.75 -5.098 -22.406 1 78.75 193 ILE A N 1
ATOM 1593 C CA . ILE A 1 193 ? 39.812 -6.059 -21.312 1 78.75 193 ILE A CA 1
ATOM 1594 C C . ILE A 1 193 ? 41.125 -5.836 -20.516 1 78.75 193 ILE A C 1
ATOM 1596 O O . ILE A 1 193 ? 41.125 -5.875 -19.281 1 78.75 193 ILE A O 1
ATOM 1600 N N . ASP A 1 194 ? 42.156 -5.652 -21.312 1 77.69 194 ASP A N 1
ATOM 1601 C CA . ASP A 1 194 ? 43.438 -5.531 -20.641 1 77.69 194 ASP A CA 1
ATOM 1602 C C . ASP A 1 194 ? 43.469 -4.309 -19.734 1 77.69 194 ASP A C 1
ATOM 1604 O O . ASP A 1 194 ? 44.062 -4.355 -18.641 1 77.69 194 ASP A O 1
ATOM 1608 N N . ASP A 1 195 ? 42.812 -3.352 -20.172 1 76.12 195 ASP A N 1
ATOM 1609 C CA . ASP A 1 195 ? 42.75 -2.123 -19.391 1 76.12 195 ASP A CA 1
ATOM 1610 C C . ASP A 1 195 ? 41.75 -2.258 -18.234 1 76.12 195 ASP A C 1
ATOM 1612 O O . ASP A 1 195 ? 41.906 -1.62 -17.188 1 76.12 195 ASP A O 1
ATOM 1616 N N . SER A 1 196 ? 40.875 -3.154 -18.516 1 81.5 196 SER A N 1
ATOM 1617 C CA . SER A 1 196 ? 39.75 -3.234 -17.594 1 81.5 196 SER A CA 1
ATOM 1618 C C . SER A 1 196 ? 39.969 -4.309 -16.531 1 81.5 196 SER A C 1
ATOM 1620 O O . SER A 1 196 ? 39.375 -4.246 -15.445 1 81.5 196 SER A O 1
ATOM 1622 N N . LEU A 1 197 ? 40.844 -5.215 -16.875 1 84.81 197 LEU A N 1
ATOM 1623 C CA . LEU A 1 197 ? 41 -6.395 -16.016 1 84.81 197 LEU A CA 1
ATOM 1624 C C . LEU A 1 197 ? 41.5 -6.008 -14.633 1 84.81 197 LEU A C 1
ATOM 1626 O O . LEU A 1 197 ? 40.969 -6.48 -13.625 1 84.81 197 LEU A O 1
ATOM 1630 N N . PRO A 1 198 ? 42.469 -5.141 -14.594 1 79.5 198 PRO A N 1
ATOM 1631 C CA . PRO A 1 198 ? 42.875 -4.742 -13.25 1 79.5 198 PRO A CA 1
ATOM 1632 C C . PRO A 1 198 ? 41.781 -4.078 -12.445 1 79.5 198 PRO A C 1
ATOM 1634 O O . PRO A 1 198 ? 41.625 -4.328 -11.242 1 79.5 198 PRO A O 1
ATOM 1637 N N . LYS A 1 199 ? 41.094 -3.348 -13.141 1 79.19 199 LYS A N 1
ATOM 1638 C CA . LYS A 1 199 ? 39.969 -2.676 -12.477 1 79.19 199 LYS A CA 1
ATOM 1639 C C . LYS A 1 199 ? 38.938 -3.68 -12.008 1 79.19 199 LYS A C 1
ATOM 1641 O O . LYS A 1 199 ? 38.406 -3.576 -10.891 1 79.19 199 LYS A O 1
ATOM 1646 N N . PHE A 1 200 ? 38.656 -4.582 -12.797 1 83.88 200 PHE A N 1
ATOM 1647 C CA . PHE A 1 200 ? 37.719 -5.633 -12.438 1 83.88 200 PHE A CA 1
ATOM 1648 C C . PHE A 1 200 ? 38.219 -6.41 -11.219 1 83.88 200 PHE A C 1
ATOM 1650 O O . PHE A 1 200 ? 37.469 -6.637 -10.273 1 83.88 200 PHE A O 1
ATOM 1657 N N . THR A 1 201 ? 39.438 -6.766 -11.328 1 82.56 201 THR A N 1
ATOM 1658 C CA . THR A 1 201 ? 40.031 -7.523 -10.242 1 82.56 201 THR A CA 1
ATOM 1659 C C . THR A 1 201 ? 39.969 -6.746 -8.938 1 82.56 201 THR A C 1
ATOM 1661 O O . THR A 1 201 ? 39.625 -7.309 -7.887 1 82.56 201 THR A O 1
ATOM 1664 N N . GLU A 1 202 ? 40.281 -5.578 -9.07 1 78.06 202 GLU A N 1
ATOM 1665 C CA . GLU A 1 202 ? 40.219 -4.734 -7.883 1 78.06 202 GLU A CA 1
ATOM 1666 C C . GLU A 1 202 ? 38.812 -4.66 -7.32 1 78.06 202 GLU A C 1
ATOM 1668 O O . GLU A 1 202 ? 38.594 -4.863 -6.121 1 78.06 202 GLU A O 1
ATOM 1673 N N . TYR A 1 203 ? 37.906 -4.418 -8.234 1 76.69 203 TYR A N 1
ATOM 1674 C CA . TYR A 1 203 ? 36.531 -4.309 -7.801 1 76.69 203 TYR A CA 1
ATOM 1675 C C . TYR A 1 203 ? 36.031 -5.629 -7.211 1 76.69 203 TYR A C 1
ATOM 1677 O O . TYR A 1 203 ? 35.344 -5.637 -6.188 1 76.69 203 TYR A O 1
ATOM 1685 N N . PHE A 1 204 ? 36.406 -6.676 -7.809 1 82.12 204 PHE A N 1
ATOM 1686 C CA . PHE A 1 204 ? 36.031 -8.008 -7.336 1 82.12 204 PHE A CA 1
ATOM 1687 C C . PHE A 1 204 ? 36.594 -8.258 -5.938 1 82.12 204 PHE A C 1
ATOM 1689 O O . PHE A 1 204 ? 35.844 -8.656 -5.035 1 82.12 204 PHE A O 1
ATOM 1696 N N . ASN A 1 205 ? 37.812 -7.988 -5.84 1 77.19 205 ASN A N 1
ATOM 1697 C CA . ASN A 1 205 ? 38.438 -8.211 -4.547 1 77.19 205 ASN A CA 1
ATOM 1698 C C . ASN A 1 205 ? 37.812 -7.363 -3.449 1 77.19 205 ASN A C 1
ATOM 1700 O O . ASN A 1 205 ? 37.594 -7.848 -2.338 1 77.19 205 ASN A O 1
ATOM 1704 N N . LEU A 1 206 ? 37.531 -6.234 -3.84 1 75.69 206 LEU A N 1
ATOM 1705 C CA . LEU A 1 206 ? 36.906 -5.34 -2.881 1 75.69 206 LEU A CA 1
ATOM 1706 C C . LEU A 1 206 ? 35.5 -5.848 -2.496 1 75.69 206 LEU A C 1
ATOM 1708 O O . LEU A 1 206 ? 35.125 -5.816 -1.322 1 75.69 206 LEU A O 1
ATOM 1712 N N . LEU A 1 207 ? 34.844 -6.316 -3.467 1 76.94 207 LEU A N 1
ATOM 1713 C CA . LEU A 1 207 ? 33.5 -6.824 -3.203 1 76.94 207 LEU A CA 1
ATOM 1714 C C . LEU A 1 207 ? 33.562 -8.102 -2.371 1 76.94 207 LEU A C 1
ATOM 1716 O O . LEU A 1 207 ? 32.719 -8.297 -1.471 1 76.94 207 LEU A O 1
ATOM 1720 N N . VAL A 1 208 ? 34.469 -8.891 -2.678 1 78.19 208 VAL A N 1
ATOM 1721 C CA . VAL A 1 208 ? 34.656 -10.117 -1.913 1 78.19 208 VAL A CA 1
ATOM 1722 C C . VAL A 1 208 ? 35 -9.781 -0.463 1 78.19 208 VAL A C 1
ATOM 1724 O O . VAL A 1 208 ? 34.406 -10.352 0.466 1 78.19 208 VAL A O 1
ATOM 1727 N N . GLU A 1 209 ? 35.844 -8.859 -0.394 1 74.38 209 GLU A N 1
ATOM 1728 C CA . GLU A 1 209 ? 36.219 -8.438 0.954 1 74.38 209 GLU A CA 1
ATOM 1729 C C . GLU A 1 209 ? 35.031 -7.852 1.698 1 74.38 209 GLU A C 1
ATOM 1731 O O . GLU A 1 209 ? 34.812 -8.133 2.881 1 74.38 209 GLU A O 1
ATOM 1736 N N . LYS A 1 210 ? 34.406 -7.051 0.95 1 72.44 210 LYS A N 1
ATOM 1737 C CA . LYS A 1 210 ? 33.219 -6.43 1.53 1 72.44 210 LYS A CA 1
ATOM 1738 C C . LYS A 1 210 ? 32.219 -7.48 2 1 72.44 210 LYS A C 1
ATOM 1740 O O . LYS A 1 210 ? 31.641 -7.363 3.09 1 72.44 210 LYS A O 1
ATOM 1745 N N . LEU A 1 211 ? 32.031 -8.438 1.281 1 73.44 211 LEU A N 1
ATOM 1746 C CA . LEU A 1 211 ? 31 -9.422 1.544 1 73.44 211 LEU A CA 1
ATOM 1747 C C . LEU A 1 211 ? 31.484 -10.469 2.545 1 73.44 211 LEU A C 1
ATOM 1749 O O . LEU A 1 211 ? 30.703 -10.938 3.379 1 73.44 211 LEU A O 1
ATOM 1753 N N . LEU A 1 212 ? 32.812 -10.773 2.379 1 71.69 212 LEU A N 1
ATOM 1754 C CA . LEU A 1 212 ? 33.312 -11.875 3.188 1 71.69 212 LEU A CA 1
ATOM 1755 C C . LEU A 1 212 ? 34.031 -11.359 4.434 1 71.69 212 LEU A C 1
ATOM 1757 O O . LEU A 1 212 ? 34.156 -12.078 5.43 1 71.69 212 LEU A O 1
ATOM 1761 N N . ASN A 1 213 ? 34.812 -10.195 4.348 1 61.69 213 ASN A N 1
ATOM 1762 C CA . ASN A 1 213 ? 35.562 -9.617 5.457 1 61.69 213 ASN A CA 1
ATOM 1763 C C . ASN A 1 213 ? 34.906 -8.344 5.977 1 61.69 213 ASN A C 1
ATOM 1765 O O . ASN A 1 213 ? 35.469 -7.254 5.867 1 61.69 213 ASN A O 1
ATOM 1769 N N . ARG A 1 214 ? 33.719 -8.43 6.469 1 55.16 214 ARG A N 1
ATOM 1770 C CA . ARG A 1 214 ? 32.969 -7.219 6.797 1 55.16 214 ARG A CA 1
ATOM 1771 C C . ARG A 1 214 ? 33.719 -6.359 7.809 1 55.16 214 ARG A C 1
ATOM 1773 O O . ARG A 1 214 ? 33.344 -5.215 8.062 1 55.16 214 ARG A O 1
ATOM 1780 N N . ASN A 1 215 ? 34.75 -6.953 8.594 1 50.06 215 ASN A N 1
ATOM 1781 C CA . ASN A 1 215 ? 35.438 -6.172 9.617 1 50.06 215 ASN A CA 1
ATOM 1782 C C . ASN A 1 215 ? 36.219 -5 9 1 50.06 215 ASN A C 1
ATOM 1784 O O . ASN A 1 215 ? 36.844 -4.215 9.719 1 50.06 215 ASN A O 1
ATOM 1788 N N . GLN A 1 216 ? 36.438 -5.117 7.832 1 46.91 216 GLN A N 1
ATOM 1789 C CA . GLN A 1 216 ? 37.156 -3.953 7.336 1 46.91 216 GLN A CA 1
ATOM 1790 C C . GLN A 1 216 ? 36.188 -2.893 6.801 1 46.91 216 GLN A C 1
ATOM 1792 O O . GLN A 1 216 ? 35.25 -3.213 6.105 1 46.91 216 GLN A O 1
ATOM 1797 N N . PRO A 1 217 ? 36.156 -1.86 7.629 1 44.34 217 PRO A N 1
ATOM 1798 C CA . PRO A 1 217 ? 35.375 -0.738 7.109 1 44.34 217 PRO A CA 1
ATOM 1799 C C . PRO A 1 217 ? 35.5 -0.572 5.598 1 44.34 217 PRO A C 1
ATOM 1801 O O . PRO A 1 217 ? 36.594 -0.343 5.094 1 44.34 217 PRO A O 1
ATOM 1804 N N . TYR A 1 218 ? 35.188 -1.58 5.062 1 43.88 218 TYR A N 1
ATOM 1805 C CA . TYR A 1 218 ? 35.312 -1.347 3.625 1 43.88 218 TYR A CA 1
ATOM 1806 C C . TYR A 1 218 ? 34.781 0.038 3.258 1 43.88 218 TYR A C 1
ATOM 1808 O O . TYR A 1 218 ? 33.656 0.405 3.621 1 43.88 218 TYR A O 1
ATOM 1816 N N . GLN A 1 219 ? 35.719 0.77 3.098 1 43.28 219 GLN A N 1
ATOM 1817 C CA . GLN A 1 219 ? 35.594 2.164 2.695 1 43.28 219 GLN A CA 1
ATOM 1818 C C . GLN A 1 219 ? 34.5 2.33 1.654 1 43.28 219 GLN A C 1
ATOM 1820 O O . GLN A 1 219 ? 33.719 3.281 1.714 1 43.28 219 GLN A O 1
ATOM 1825 N N . GLY A 1 220 ? 34.781 1.938 0.271 1 46.94 220 GLY A N 1
ATOM 1826 C CA . GLY A 1 220 ? 34.125 2.502 -0.901 1 46.94 220 GLY A CA 1
ATOM 1827 C C . GLY A 1 220 ? 32.875 1.75 -1.31 1 46.94 220 GLY A C 1
ATOM 1828 O O . GLY A 1 220 ? 32.719 0.573 -0.979 1 46.94 220 GLY A O 1
ATOM 1829 N N . LYS A 1 221 ? 31.719 2.346 -1.675 1 56.44 221 LYS A N 1
ATOM 1830 C CA . LYS A 1 221 ? 30.375 2.086 -2.168 1 56.44 221 LYS A CA 1
ATOM 1831 C C . LYS A 1 221 ? 30.406 1.262 -3.453 1 56.44 221 LYS A C 1
ATOM 1833 O O . LYS A 1 221 ? 30 1.743 -4.516 1 56.44 221 LYS A O 1
ATOM 1838 N N . ILE A 1 222 ? 31.266 0.32 -3.605 1 63.28 222 ILE A N 1
ATOM 1839 C CA . ILE A 1 222 ? 31.25 -0.427 -4.859 1 63.28 222 ILE A CA 1
ATOM 1840 C C . ILE A 1 222 ? 30.094 -1.437 -4.832 1 63.28 222 ILE A C 1
ATOM 1842 O O . ILE A 1 222 ? 29.891 -2.121 -3.83 1 63.28 222 ILE A O 1
ATOM 1846 N N . LYS A 1 223 ? 29.375 -1.383 -5.934 1 73.12 223 LYS A N 1
ATOM 1847 C CA . LYS A 1 223 ? 28.266 -2.309 -6.148 1 73.12 223 LYS A CA 1
ATOM 1848 C C . LYS A 1 223 ? 28.594 -3.324 -7.238 1 73.12 223 LYS A C 1
ATOM 1850 O O . LYS A 1 223 ? 29.5 -3.1 -8.047 1 73.12 223 LYS A O 1
ATOM 1855 N N . VAL A 1 224 ? 27.969 -4.465 -7.23 1 74.06 224 VAL A N 1
ATOM 1856 C CA . VAL A 1 224 ? 28.156 -5.516 -8.227 1 74.06 224 VAL A CA 1
ATOM 1857 C C . VAL A 1 224 ? 28 -4.934 -9.625 1 74.06 224 VAL A C 1
ATOM 1859 O O . VAL A 1 224 ? 28.688 -5.348 -10.562 1 74.06 224 VAL A O 1
ATOM 1862 N N . GLU A 1 225 ? 27.078 -3.979 -9.656 1 72.5 225 GLU A N 1
ATOM 1863 C CA . GLU A 1 225 ? 26.875 -3.332 -10.953 1 72.5 225 GLU A CA 1
ATOM 1864 C C . GLU A 1 225 ? 28.156 -2.674 -11.453 1 72.5 225 GLU A C 1
ATOM 1866 O O . GLU A 1 225 ? 28.422 -2.648 -12.656 1 72.5 225 GLU A O 1
ATOM 1871 N N . ASP A 1 226 ? 28.984 -2.164 -10.562 1 72.81 226 ASP A N 1
ATOM 1872 C CA . ASP A 1 226 ? 30.25 -1.538 -10.922 1 72.81 226 ASP A CA 1
ATOM 1873 C C . ASP A 1 226 ? 31.234 -2.566 -11.484 1 72.81 226 ASP A C 1
ATOM 1875 O O . ASP A 1 226 ? 31.984 -2.266 -12.414 1 72.81 226 ASP A O 1
ATOM 1879 N N . LEU A 1 227 ? 31.047 -3.648 -11.008 1 77.5 227 LEU A N 1
ATOM 1880 C CA . LEU A 1 227 ? 31.891 -4.75 -11.477 1 77.5 227 LEU A CA 1
ATOM 1881 C C . LEU A 1 227 ? 31.5 -5.156 -12.898 1 77.5 227 LEU A C 1
ATOM 1883 O O . LEU A 1 227 ? 32.375 -5.336 -13.75 1 77.5 227 LEU A O 1
ATOM 1887 N N . THR A 1 228 ? 30.281 -5.215 -13.141 1 75 228 THR A N 1
ATOM 1888 C CA . THR A 1 228 ? 29.766 -5.656 -14.43 1 75 228 THR A CA 1
ATOM 1889 C C . THR A 1 228 ? 30.094 -4.645 -15.523 1 75 228 THR A C 1
ATOM 1891 O O . THR A 1 228 ? 30.406 -5.023 -16.656 1 75 228 THR A O 1
ATOM 1894 N N . ASN A 1 229 ? 30.047 -3.438 -15.172 1 73.44 229 ASN A N 1
ATOM 1895 C CA . ASN A 1 229 ? 30.234 -2.375 -16.156 1 73.44 229 ASN A CA 1
ATOM 1896 C C . ASN A 1 229 ? 31.703 -2.037 -16.359 1 73.44 229 ASN A C 1
ATOM 1898 O O . ASN A 1 229 ? 32.031 -1.04 -17 1 73.44 229 ASN A O 1
ATOM 1902 N N . THR A 1 230 ? 32.562 -2.844 -15.883 1 76.62 230 THR A N 1
ATOM 1903 C CA . THR A 1 230 ? 33.969 -2.547 -15.953 1 76.62 230 THR A CA 1
ATOM 1904 C C . THR A 1 230 ? 34.5 -2.738 -17.375 1 76.62 230 THR A C 1
ATOM 1906 O O . THR A 1 230 ? 35.438 -2.059 -17.797 1 76.62 230 THR A O 1
ATOM 1909 N N . THR A 1 231 ? 33.906 -3.783 -18.125 1 79.5 231 THR A N 1
ATOM 1910 C CA . THR A 1 231 ? 34.406 -4.051 -19.469 1 79.5 231 THR A CA 1
ATOM 1911 C C . THR A 1 231 ? 33.25 -4.266 -20.438 1 79.5 231 THR A C 1
ATOM 1913 O O . THR A 1 231 ? 32.281 -4.969 -20.141 1 79.5 231 THR A O 1
ATOM 1916 N N . ASN A 1 232 ? 33.5 -3.758 -21.641 1 80.94 232 ASN A N 1
ATOM 1917 C CA . ASN A 1 232 ? 32.5 -3.869 -22.719 1 80.94 232 ASN A CA 1
ATOM 1918 C C . ASN A 1 232 ? 32.25 -5.324 -23.078 1 80.94 232 ASN A C 1
ATOM 1920 O O . ASN A 1 232 ? 31.094 -5.691 -23.359 1 80.94 232 ASN A O 1
ATOM 1924 N N . GLU A 1 233 ? 33.312 -6.066 -23.031 1 86.19 233 GLU A N 1
ATOM 1925 C CA . GLU A 1 233 ? 33.188 -7.457 -23.453 1 86.19 233 GLU A CA 1
ATOM 1926 C C . GLU A 1 233 ? 32.25 -8.234 -22.516 1 86.19 233 GLU A C 1
ATOM 1928 O O . GLU A 1 233 ? 31.484 -9.086 -22.969 1 86.19 233 GLU A O 1
ATOM 1933 N N . LEU A 1 234 ? 32.344 -7.969 -21.297 1 89.31 234 LEU A N 1
ATOM 1934 C CA . LEU A 1 234 ? 31.453 -8.633 -20.328 1 89.31 234 LEU A CA 1
ATOM 1935 C C . LEU A 1 234 ? 30.016 -8.188 -20.531 1 89.31 234 LEU A C 1
ATOM 1937 O O . LEU A 1 234 ? 29.094 -9.016 -20.5 1 89.31 234 LEU A O 1
ATOM 1941 N N . VAL A 1 235 ? 29.828 -6.961 -20.766 1 85 235 VAL A N 1
ATOM 1942 C CA . VAL A 1 235 ? 28.5 -6.414 -21 1 85 235 VAL A CA 1
ATOM 1943 C C . VAL A 1 235 ? 27.906 -7.031 -22.266 1 85 235 VAL A C 1
ATOM 1945 O O . VAL A 1 235 ? 26.734 -7.43 -22.281 1 85 235 VAL A O 1
ATOM 1948 N N . GLU A 1 236 ? 28.703 -7.086 -23.25 1 86.5 236 GLU A N 1
ATOM 1949 C CA . GLU A 1 236 ? 28.234 -7.66 -24.516 1 86.5 236 GLU A CA 1
ATOM 1950 C C . GLU A 1 236 ? 27.875 -9.133 -24.359 1 86.5 236 GLU A C 1
ATOM 1952 O O . GLU A 1 236 ? 26.875 -9.602 -24.922 1 86.5 236 GLU A O 1
ATOM 1957 N N . PHE A 1 237 ? 28.688 -9.867 -23.703 1 89.88 237 PHE A N 1
ATOM 1958 C CA . PHE A 1 237 ? 28.406 -11.273 -23.438 1 89.88 237 PHE A CA 1
ATOM 1959 C C . PHE A 1 237 ? 27.062 -11.438 -22.734 1 89.88 237 PHE A C 1
ATOM 1961 O O . PHE A 1 237 ? 26.25 -12.266 -23.141 1 89.88 237 PHE A O 1
ATOM 1968 N N . GLU A 1 238 ? 26.906 -10.688 -21.703 1 86.94 238 GLU A N 1
ATOM 1969 C CA . GLU A 1 238 ? 25.672 -10.781 -20.938 1 86.94 238 GLU A CA 1
ATOM 1970 C C . GLU A 1 238 ? 24.453 -10.406 -21.781 1 86.94 238 GLU A C 1
ATOM 1972 O O . GLU A 1 238 ? 23.391 -11 -21.641 1 86.94 238 GLU A O 1
ATOM 1977 N N . GLU A 1 239 ? 24.578 -9.469 -22.641 1 84.19 239 GLU A N 1
ATOM 1978 C CA . GLU A 1 239 ? 23.5 -9.062 -23.531 1 84.19 239 GLU A CA 1
ATOM 1979 C C . GLU A 1 239 ? 23.172 -10.164 -24.531 1 84.19 239 GLU A C 1
ATOM 1981 O O . GLU A 1 239 ? 22 -10.445 -24.797 1 84.19 239 GLU A O 1
ATOM 1986 N N . GLU A 1 240 ? 24.219 -10.672 -25.094 1 88.56 240 GLU A N 1
ATOM 1987 C CA . GLU A 1 240 ? 24.016 -11.75 -26.062 1 88.56 240 GLU A CA 1
ATOM 1988 C C . GLU A 1 240 ? 23.359 -12.961 -25.406 1 88.56 240 GLU A C 1
ATOM 1990 O O . GLU A 1 240 ? 22.484 -13.594 -26 1 88.56 240 GLU A O 1
ATOM 1995 N N . PHE A 1 241 ? 23.828 -13.305 -24.297 1 90.06 241 PHE A N 1
ATOM 1996 C CA . PHE A 1 241 ? 23.234 -14.414 -23.547 1 90.06 241 PHE A CA 1
ATOM 1997 C C . PHE A 1 241 ? 21.75 -14.156 -23.281 1 90.06 241 PHE A C 1
ATOM 1999 O O . PHE A 1 241 ? 20.922 -15.055 -23.453 1 90.06 241 PHE A O 1
ATOM 2006 N N . SER A 1 242 ? 21.406 -12.984 -22.875 1 85 242 SER A N 1
ATOM 2007 C CA . SER A 1 242 ? 20.016 -12.602 -22.641 1 85 242 SER A CA 1
ATOM 2008 C C . SER A 1 242 ? 19.203 -12.688 -23.922 1 85 242 SER A C 1
ATOM 2010 O O . SER A 1 242 ? 18.031 -13.062 -23.891 1 85 242 SER A O 1
ATOM 2012 N N . GLN A 1 243 ? 19.766 -12.289 -24.984 1 85.81 243 GLN A N 1
ATOM 2013 C CA . GLN A 1 243 ? 19.078 -12.352 -26.266 1 85.81 243 GLN A CA 1
ATOM 2014 C C . GLN A 1 243 ? 18.766 -13.797 -26.656 1 85.81 243 GLN A C 1
ATOM 2016 O O . GLN A 1 243 ? 17.703 -14.086 -27.219 1 85.81 243 GLN A O 1
ATOM 2021 N N . ILE A 1 244 ? 19.688 -14.648 -26.391 1 88.12 244 ILE A N 1
ATOM 2022 C CA . ILE A 1 244 ? 19.484 -16.062 -26.656 1 88.12 244 ILE A CA 1
ATOM 2023 C C . ILE A 1 244 ? 18.281 -16.562 -25.859 1 88.12 244 ILE A C 1
ATOM 2025 O O . ILE A 1 244 ? 17.438 -17.312 -26.391 1 88.12 244 ILE A O 1
ATOM 2029 N N . GLN A 1 245 ? 18.234 -16.219 -24.656 1 83.31 245 GLN A N 1
ATOM 2030 C CA . GLN A 1 245 ? 17.109 -16.625 -23.797 1 83.31 245 GLN A CA 1
ATOM 2031 C C . GLN A 1 245 ? 15.789 -16.125 -24.375 1 83.31 245 GLN A C 1
ATOM 2033 O O . GLN A 1 245 ? 14.797 -16.859 -24.391 1 83.31 245 GLN A O 1
ATOM 2038 N N . ARG A 1 246 ? 15.734 -14.938 -24.844 1 77.94 246 ARG A N 1
ATOM 2039 C CA . ARG A 1 246 ? 14.523 -14.352 -25.406 1 77.94 246 ARG A CA 1
ATOM 2040 C C . ARG A 1 246 ? 14.141 -15.016 -26.719 1 77.94 246 ARG A C 1
ATOM 2042 O O . ARG A 1 246 ? 12.961 -15.305 -26.969 1 77.94 246 ARG A O 1
ATOM 2049 N N . ASN A 1 247 ? 15.117 -15.289 -27.469 1 79.5 247 ASN A N 1
ATOM 2050 C CA . ASN A 1 247 ? 14.883 -15.805 -28.812 1 79.5 247 ASN A CA 1
ATOM 2051 C C . ASN A 1 247 ? 14.438 -17.266 -28.781 1 79.5 247 ASN A C 1
ATOM 2053 O O . ASN A 1 247 ? 13.734 -17.734 -29.672 1 79.5 247 ASN A O 1
ATOM 2057 N N . THR A 1 248 ? 14.883 -17.906 -27.828 1 76.38 248 THR A N 1
ATOM 2058 C CA . THR A 1 248 ? 14.602 -19.344 -27.781 1 76.38 248 THR A CA 1
ATOM 2059 C C . THR A 1 248 ? 13.414 -19.625 -26.875 1 76.38 248 THR A C 1
ATOM 2061 O O . THR A 1 248 ? 13.188 -20.781 -26.484 1 76.38 248 THR A O 1
ATOM 2064 N N . PHE A 1 249 ? 12.891 -18.453 -26.594 1 64.06 249 PHE A N 1
ATOM 2065 C CA . PHE A 1 249 ? 11.695 -18.672 -25.781 1 64.06 249 PHE A CA 1
ATOM 2066 C C . PHE A 1 249 ? 10.664 -19.484 -26.531 1 64.06 249 PHE A C 1
ATOM 2068 O O . PHE A 1 249 ? 10.281 -19.141 -27.656 1 64.06 249 PHE A O 1
ATOM 2075 N N . SER A 1 250 ? 10.656 -20.75 -26.297 1 60.59 250 SER A N 1
ATOM 2076 C CA . SER A 1 250 ? 9.727 -21.641 -26.969 1 60.59 250 SER A CA 1
ATOM 2077 C C . SER A 1 250 ? 8.469 -21.875 -26.125 1 60.59 250 SER A C 1
ATOM 2079 O O . SER A 1 250 ? 8.562 -22.141 -24.938 1 60.59 250 SER A O 1
ATOM 2081 N N . LEU A 1 251 ? 7.285 -21.469 -26.797 1 54.81 251 LEU A N 1
ATOM 2082 C CA . LEU A 1 251 ? 5.953 -21.609 -26.219 1 54.81 251 LEU A CA 1
ATOM 2083 C C . LEU A 1 251 ? 5.496 -23.062 -26.297 1 54.81 251 LEU A C 1
ATOM 2085 O O . LEU A 1 251 ? 4.473 -23.438 -25.703 1 54.81 251 LEU A O 1
ATOM 2089 N N . LYS A 1 252 ? 6.242 -23.953 -27.125 1 53.09 252 LYS A N 1
ATOM 2090 C CA . LYS A 1 252 ? 5.699 -25.266 -27.469 1 53.09 252 LYS A CA 1
ATOM 2091 C C . LYS A 1 252 ? 5.586 -26.141 -26.219 1 53.09 252 LYS A C 1
ATOM 2093 O O . LYS A 1 252 ? 6.281 -25.922 -25.234 1 53.09 252 LYS A O 1
ATOM 2098 N N . ASN A 1 253 ? 4.5 -27.062 -26.328 1 56.34 253 ASN A N 1
ATOM 2099 C CA . ASN A 1 253 ? 4.191 -28.109 -25.344 1 56.34 253 ASN A CA 1
ATOM 2100 C C . ASN A 1 253 ? 5.457 -28.781 -24.828 1 56.34 253 ASN A C 1
ATOM 2102 O O . ASN A 1 253 ? 6.133 -29.5 -25.562 1 56.34 253 ASN A O 1
ATOM 2106 N N . ASP A 1 254 ? 6.043 -28.312 -23.609 1 67.12 254 ASP A N 1
ATOM 2107 C CA . ASP A 1 254 ? 7.402 -28.5 -23.109 1 67.12 254 ASP A CA 1
ATOM 2108 C C . ASP A 1 254 ? 7.539 -29.828 -22.359 1 67.12 254 ASP A C 1
ATOM 2110 O O . ASP A 1 254 ? 7.742 -29.844 -21.156 1 67.12 254 ASP A O 1
ATOM 2114 N N . ILE A 1 255 ? 7.039 -31.016 -23.031 1 82.81 255 ILE A N 1
ATOM 2115 C CA . ILE A 1 255 ? 7.418 -32.281 -22.391 1 82.81 255 ILE A CA 1
ATOM 2116 C C . ILE A 1 255 ? 8.93 -32.469 -22.484 1 82.81 255 ILE A C 1
ATOM 2118 O O . ILE A 1 255 ? 9.508 -32.406 -23.578 1 82.81 255 ILE A O 1
ATOM 2122 N N . PRO A 1 256 ? 9.516 -32.688 -21.391 1 89.19 256 PRO A N 1
ATOM 2123 C CA . PRO A 1 256 ? 10.961 -32.906 -21.422 1 89.19 256 PRO A CA 1
ATOM 2124 C C . PRO A 1 256 ? 11.352 -34.156 -22.188 1 89.19 256 PRO A C 1
ATOM 2126 O O . PRO A 1 256 ? 10.656 -35.188 -22.094 1 89.19 256 PRO A O 1
ATOM 2129 N N . GLU A 1 257 ? 12.453 -34.125 -22.891 1 91.25 257 GLU A N 1
ATOM 2130 C CA . GLU A 1 257 ? 12.984 -35.25 -23.609 1 91.25 257 GLU A CA 1
ATOM 2131 C C . GLU A 1 257 ? 13.898 -36.094 -22.719 1 91.25 257 GLU A C 1
ATOM 2133 O O . GLU A 1 257 ? 14.75 -35.562 -22.016 1 91.25 257 GLU A O 1
ATOM 2138 N N . VAL A 1 258 ? 13.672 -37.438 -22.75 1 94.81 258 VAL A N 1
ATOM 2139 C CA . VAL A 1 258 ? 14.586 -38.344 -22.062 1 94.81 258 VAL A CA 1
ATOM 2140 C C . VAL A 1 258 ? 15.75 -38.688 -22.984 1 94.81 258 VAL A C 1
ATOM 2142 O O . VAL A 1 258 ? 15.555 -39.219 -24.078 1 94.81 258 VAL A O 1
ATOM 2145 N N . VAL A 1 259 ? 16.922 -38.375 -22.594 1 96.69 259 VAL A N 1
ATOM 2146 C CA . VAL A 1 259 ? 18.125 -38.656 -23.359 1 96.69 259 VAL A CA 1
ATOM 2147 C C . VAL A 1 259 ? 19.188 -39.281 -22.438 1 96.69 259 VAL A C 1
ATOM 2149 O O . VAL A 1 259 ? 19.109 -39.125 -21.219 1 96.69 259 VAL A O 1
ATOM 2152 N N . THR A 1 260 ? 20.125 -39.969 -23.047 1 97.44 260 THR A N 1
ATOM 2153 C CA . THR A 1 260 ? 21.25 -40.438 -22.25 1 97.44 260 THR A CA 1
ATOM 2154 C C . THR A 1 260 ? 22.297 -39.344 -22.094 1 97.44 260 THR A C 1
ATOM 2156 O O . THR A 1 260 ? 22.359 -38.406 -22.906 1 97.44 260 THR A O 1
ATOM 2159 N N . LEU A 1 261 ? 23.078 -39.531 -21.016 1 97.5 261 LEU A N 1
ATOM 2160 C CA . LEU A 1 261 ? 24.141 -38.562 -20.781 1 97.5 261 LEU A CA 1
ATOM 2161 C C . LEU A 1 261 ? 25.109 -38.5 -21.969 1 97.5 261 LEU A C 1
ATOM 2163 O O . LEU A 1 261 ? 25.609 -37.438 -22.328 1 97.5 261 LEU A O 1
ATOM 2167 N N . GLY A 1 262 ? 25.344 -39.656 -22.562 1 96.38 262 GLY A N 1
ATOM 2168 C CA . GLY A 1 262 ? 26.188 -39.719 -23.75 1 96.38 262 GLY A CA 1
ATOM 2169 C C . GLY A 1 262 ? 25.625 -38.938 -24.922 1 96.38 262 GLY A C 1
ATOM 2170 O O . GLY A 1 262 ? 26.359 -38.219 -25.609 1 96.38 262 GLY A O 1
ATOM 2171 N N . GLU A 1 263 ? 24.406 -39.125 -25.188 1 96 263 GLU A N 1
ATOM 2172 C CA . GLU A 1 263 ? 23.734 -38.406 -26.25 1 96 263 GLU A CA 1
ATOM 2173 C C . GLU A 1 263 ? 23.766 -36.906 -26 1 96 263 GLU A C 1
ATOM 2175 O O . GLU A 1 263 ? 24 -36.125 -26.922 1 96 263 GLU A O 1
ATOM 2180 N N . PHE A 1 264 ? 23.516 -36.562 -24.781 1 95.38 264 PHE A N 1
ATOM 2181 C CA . PHE A 1 264 ? 23.5 -35.156 -24.422 1 95.38 264 PHE A CA 1
ATOM 2182 C C . PHE A 1 264 ? 24.891 -34.562 -24.578 1 95.38 264 PHE A C 1
ATOM 2184 O O . PHE A 1 264 ? 25.031 -33.438 -25.062 1 95.38 264 PHE A O 1
ATOM 2191 N N . GLN A 1 265 ? 25.906 -35.25 -24.172 1 94.75 265 GLN A N 1
ATOM 2192 C CA . GLN A 1 265 ? 27.297 -34.844 -24.359 1 94.75 265 GLN A CA 1
ATOM 2193 C C . GLN A 1 265 ? 27.594 -34.562 -25.828 1 94.75 265 GLN A C 1
ATOM 2195 O O . GLN A 1 265 ? 28.156 -33.531 -26.172 1 94.75 265 GLN A O 1
ATOM 2200 N N . ASN A 1 266 ? 27.156 -35.5 -26.641 1 93.31 266 ASN A N 1
ATOM 2201 C CA . ASN A 1 266 ? 27.375 -35.344 -28.078 1 93.31 266 ASN A CA 1
ATOM 2202 C C . ASN A 1 266 ? 26.672 -34.125 -28.641 1 93.31 266 ASN A C 1
ATOM 2204 O O . ASN A 1 266 ? 27.203 -33.406 -29.5 1 93.31 266 ASN A O 1
ATOM 2208 N N . PHE A 1 267 ? 25.547 -33.969 -28.172 1 92.06 267 PHE A N 1
ATOM 2209 C CA . PHE A 1 267 ? 24.734 -32.844 -28.625 1 92.06 267 PHE A CA 1
ATOM 2210 C C . PHE A 1 267 ? 25.422 -31.516 -28.297 1 92.06 267 PHE A C 1
ATOM 2212 O O . PHE A 1 267 ? 25.562 -30.656 -29.172 1 92.06 267 PHE A O 1
ATOM 2219 N N . THR A 1 268 ? 25.938 -31.344 -27.062 1 91.81 268 THR A N 1
ATOM 2220 C CA . THR A 1 268 ? 26.547 -30.078 -26.656 1 91.81 268 THR A CA 1
ATOM 2221 C C . THR A 1 268 ? 27.938 -29.922 -27.25 1 91.81 268 THR A C 1
ATOM 2223 O O . THR A 1 268 ? 28.406 -28.797 -27.469 1 91.81 268 THR A O 1
ATOM 2226 N N . ASP A 1 269 ? 28.609 -31 -27.484 1 89.75 269 ASP A N 1
ATOM 2227 C CA . ASP A 1 269 ? 29.922 -30.969 -28.109 1 89.75 269 ASP A CA 1
ATOM 2228 C C . ASP A 1 269 ? 29.844 -30.422 -29.531 1 89.75 269 ASP A C 1
ATOM 2230 O O . ASP A 1 269 ? 30.781 -29.781 -30.016 1 89.75 269 ASP A O 1
ATOM 2234 N N . THR A 1 270 ? 28.859 -30.703 -30.109 1 81.56 270 THR A N 1
ATOM 2235 C CA . THR A 1 270 ? 28.688 -30.281 -31.5 1 81.56 270 THR A CA 1
ATOM 2236 C C . THR A 1 270 ? 28.359 -28.781 -31.578 1 81.56 270 THR A C 1
ATOM 2238 O O . THR A 1 270 ? 28.625 -28.141 -32.594 1 81.56 270 THR A O 1
ATOM 2241 N N . ALA A 1 271 ? 27.859 -28.328 -30.594 1 74.25 271 ALA A N 1
ATOM 2242 C CA . ALA A 1 271 ? 27.453 -26.922 -30.562 1 74.25 271 ALA A CA 1
ATOM 2243 C C . ALA A 1 271 ? 28.672 -26.016 -30.422 1 74.25 271 ALA A C 1
ATOM 2245 O O . ALA A 1 271 ? 28.734 -24.953 -31.031 1 74.25 271 ALA A O 1
ATOM 2246 N N . GLY A 1 272 ? 29.656 -26.453 -29.578 1 70.56 272 GLY A N 1
ATOM 2247 C CA . GLY A 1 272 ? 30.828 -25.625 -29.328 1 70.56 272 GLY A CA 1
ATOM 2248 C C . GLY A 1 272 ? 32.125 -26.25 -29.828 1 70.56 272 GLY A C 1
ATOM 2249 O O . GLY A 1 272 ? 32.406 -27.406 -29.531 1 70.56 272 GLY A O 1
ATOM 2250 N N . GLU A 1 273 ? 32.906 -25.594 -30.688 1 69.94 273 GLU A N 1
ATOM 2251 C CA . GLU A 1 273 ? 34.125 -26.156 -31.25 1 69.94 273 GLU A CA 1
ATOM 2252 C C . GLU A 1 273 ? 35.281 -26.047 -30.266 1 69.94 273 GLU A C 1
ATOM 2254 O O . GLU A 1 273 ? 36.062 -26.984 -30.109 1 69.94 273 GLU A O 1
ATOM 2259 N N . THR A 1 274 ? 35.281 -25.062 -29.578 1 74.81 274 THR A N 1
ATOM 2260 C CA . THR A 1 274 ? 36.5 -24.766 -28.797 1 74.81 274 THR A CA 1
ATOM 2261 C C . THR A 1 274 ? 36.25 -25.062 -27.312 1 74.81 274 THR A C 1
ATOM 2263 O O . THR A 1 274 ? 37.188 -25.219 -26.547 1 74.81 274 THR A O 1
ATOM 2266 N N . PHE A 1 275 ? 35.094 -25.078 -26.922 1 79.62 275 PHE A N 1
ATOM 2267 C CA . PHE A 1 275 ? 34.719 -25.312 -25.531 1 79.62 275 PHE A CA 1
ATOM 2268 C C . PHE A 1 275 ? 33.844 -26.562 -25.406 1 79.62 275 PHE A C 1
ATOM 2270 O O . PHE A 1 275 ? 32.781 -26.641 -26.016 1 79.62 275 PHE A O 1
ATOM 2277 N N . LYS A 1 276 ? 34.375 -27.531 -24.719 1 86.44 276 LYS A N 1
ATOM 2278 C CA . LYS A 1 276 ? 33.594 -28.734 -24.469 1 86.44 276 LYS A CA 1
ATOM 2279 C C . LYS A 1 276 ? 33.312 -28.906 -22.984 1 86.44 276 LYS A C 1
ATOM 2281 O O . LYS A 1 276 ? 34.219 -29.188 -22.188 1 86.44 276 LYS A O 1
ATOM 2286 N N . PHE A 1 277 ? 32.094 -28.812 -22.672 1 93.31 277 PHE A N 1
ATOM 2287 C CA . PHE A 1 277 ? 31.656 -28.984 -21.281 1 93.31 277 PHE A CA 1
ATOM 2288 C C . PHE A 1 277 ? 31.547 -30.453 -20.922 1 93.31 277 PHE A C 1
ATOM 2290 O O . PHE A 1 277 ? 30.812 -31.203 -21.578 1 93.31 277 PHE A O 1
ATOM 2297 N N . ASN A 1 278 ? 32.25 -30.875 -19.922 1 95.06 278 ASN A N 1
ATOM 2298 C CA . ASN A 1 278 ? 32.219 -32.281 -19.484 1 95.06 278 ASN A CA 1
ATOM 2299 C C . ASN A 1 278 ? 31.062 -32.531 -18.5 1 95.06 278 ASN A C 1
ATOM 2301 O O . ASN A 1 278 ? 31.219 -32.375 -17.297 1 95.06 278 ASN A O 1
ATOM 2305 N N . TRP A 1 279 ? 29.969 -33.062 -19 1 96.81 279 TRP A N 1
ATOM 2306 C CA . TRP A 1 279 ? 28.75 -33.25 -18.219 1 96.81 279 TRP A CA 1
ATOM 2307 C C . TRP A 1 279 ? 28.938 -34.344 -17.172 1 96.81 279 TRP A C 1
ATOM 2309 O O . TRP A 1 279 ? 28.375 -34.25 -16.078 1 96.81 279 TRP A O 1
ATOM 2319 N N . THR A 1 280 ? 29.672 -35.312 -17.484 1 97.12 280 THR A N 1
ATOM 2320 C CA . THR A 1 280 ? 29.953 -36.375 -16.516 1 97.12 280 THR A CA 1
ATOM 2321 C C . THR A 1 280 ? 30.703 -35.844 -15.312 1 97.12 280 THR A C 1
ATOM 2323 O O . THR A 1 280 ? 30.359 -36.156 -14.164 1 97.12 280 THR A O 1
ATOM 2326 N N . LEU A 1 281 ? 31.719 -35.062 -15.594 1 96.5 281 LEU A N 1
ATOM 2327 C CA . LEU A 1 281 ? 32.5 -34.469 -14.508 1 96.5 281 LEU A CA 1
ATOM 2328 C C . LEU A 1 281 ? 31.609 -33.562 -13.664 1 96.5 281 LEU A C 1
ATOM 2330 O O . LEU A 1 281 ? 31.688 -33.562 -12.438 1 96.5 281 LEU A O 1
ATOM 2334 N N . TYR A 1 282 ? 30.797 -32.75 -14.336 1 96.94 282 TYR A N 1
ATOM 2335 C CA . TYR A 1 282 ? 29.906 -31.828 -13.648 1 96.94 282 TYR A CA 1
ATOM 2336 C C . TYR A 1 282 ? 28.953 -32.594 -12.719 1 96.94 282 TYR A C 1
ATOM 2338 O O . TYR A 1 282 ? 28.828 -32.25 -11.539 1 96.94 282 TYR A O 1
ATOM 2346 N N . LEU A 1 283 ? 28.297 -33.625 -13.211 1 97.25 283 LEU A N 1
ATOM 2347 C CA . LEU A 1 283 ? 27.297 -34.375 -12.445 1 97.25 283 LEU A CA 1
ATOM 2348 C C . LEU A 1 283 ? 27.953 -35.188 -11.328 1 97.25 283 LEU A C 1
ATOM 2350 O O . LEU A 1 283 ? 27.359 -35.344 -10.258 1 97.25 283 LEU A O 1
ATOM 2354 N N . ARG A 1 284 ? 29.125 -35.719 -11.578 1 96.69 284 ARG A N 1
ATOM 2355 C CA . ARG A 1 284 ? 29.859 -36.406 -10.531 1 96.69 284 ARG A CA 1
ATOM 2356 C C . ARG A 1 284 ? 30.156 -35.5 -9.352 1 96.69 284 ARG A C 1
ATOM 2358 O O . ARG A 1 284 ? 29.938 -35.875 -8.203 1 96.69 284 ARG A O 1
ATOM 2365 N N . GLU A 1 285 ? 30.609 -34.312 -9.719 1 95.31 285 GLU A N 1
ATOM 2366 C CA . GLU A 1 285 ? 30.922 -33.344 -8.664 1 95.31 285 GLU A CA 1
ATOM 2367 C C . GLU A 1 285 ? 29.656 -32.969 -7.895 1 95.31 285 GLU A C 1
ATOM 2369 O O . GLU A 1 285 ? 29.703 -32.781 -6.676 1 95.31 285 GLU A O 1
ATOM 2374 N N . LEU A 1 286 ? 28.656 -32.812 -8.586 1 94.06 286 LEU A N 1
ATOM 2375 C CA . LEU A 1 286 ? 27.391 -32.375 -8.016 1 94.06 286 LEU A CA 1
ATOM 2376 C C . LEU A 1 286 ? 26.797 -33.438 -7.105 1 94.06 286 LEU A C 1
ATOM 2378 O O . LEU A 1 286 ? 26.172 -33.125 -6.082 1 94.06 286 LEU A O 1
ATOM 2382 N N . THR A 1 287 ? 26.953 -34.719 -7.395 1 94.5 287 THR A N 1
ATOM 2383 C CA . THR A 1 287 ? 26.234 -35.812 -6.734 1 94.5 287 THR A CA 1
ATOM 2384 C C . THR A 1 287 ? 27.109 -36.531 -5.715 1 94.5 287 THR A C 1
ATOM 2386 O O . THR A 1 287 ? 26.641 -37.344 -4.934 1 94.5 287 THR A O 1
ATOM 2389 N N . ARG A 1 288 ? 28.328 -36.156 -5.664 1 93.31 288 ARG A N 1
ATOM 2390 C CA . ARG A 1 288 ? 29.312 -36.875 -4.875 1 93.31 288 ARG A CA 1
ATOM 2391 C C . ARG A 1 288 ? 28.844 -37.031 -3.432 1 93.31 288 ARG A C 1
ATOM 2393 O O . ARG A 1 288 ? 28.797 -38.156 -2.91 1 93.31 288 ARG A O 1
ATOM 2400 N N . ASP A 1 289 ? 28.406 -36 -2.836 1 88 289 ASP A N 1
ATOM 2401 C CA . ASP A 1 289 ? 28.125 -36.031 -1.403 1 88 289 ASP A CA 1
ATOM 2402 C C . ASP A 1 289 ? 26.641 -36.188 -1.139 1 88 289 ASP A C 1
ATOM 2404 O O . ASP A 1 289 ? 26.234 -36.719 -0.103 1 88 289 ASP A O 1
ATOM 2408 N N . ILE A 1 290 ? 25.797 -35.844 -2.07 1 88.69 290 ILE A N 1
ATOM 2409 C CA . ILE A 1 290 ? 24.375 -35.719 -1.742 1 88.69 290 ILE A CA 1
ATOM 2410 C C . ILE A 1 290 ? 23.609 -36.875 -2.381 1 88.69 290 ILE A C 1
ATOM 2412 O O . ILE A 1 290 ? 22.484 -37.188 -1.97 1 88.69 290 ILE A O 1
ATOM 2416 N N . GLN A 1 291 ? 24.188 -37.5 -3.412 1 92.19 291 GLN A N 1
ATOM 2417 C CA . GLN A 1 291 ? 23.594 -38.656 -4.07 1 92.19 291 GLN A CA 1
ATOM 2418 C C . GLN A 1 291 ? 24.656 -39.688 -4.445 1 92.19 291 GLN A C 1
ATOM 2420 O O . GLN A 1 291 ? 24.922 -39.906 -5.625 1 92.19 291 GLN A O 1
ATOM 2425 N N . PRO A 1 292 ? 25.078 -40.438 -3.512 1 92.56 292 PRO A N 1
ATOM 2426 C CA . PRO A 1 292 ? 26.219 -41.344 -3.736 1 92.56 292 PRO A CA 1
ATOM 2427 C C . PRO A 1 292 ? 25.891 -42.438 -4.75 1 92.56 292 PRO A C 1
ATOM 2429 O O . PRO A 1 292 ? 26.781 -42.875 -5.492 1 92.56 292 PRO A O 1
ATOM 2432 N N . LYS A 1 293 ? 24.703 -42.875 -4.754 1 93.5 293 LYS A N 1
ATOM 2433 C CA . LYS A 1 293 ? 24.344 -43.906 -5.711 1 93.5 293 LYS A CA 1
ATOM 2434 C C . LYS A 1 293 ? 24.484 -43.406 -7.145 1 93.5 293 LYS A C 1
ATOM 2436 O O . LYS A 1 293 ? 24.953 -44.125 -8.023 1 93.5 293 LYS A O 1
ATOM 2441 N N . ILE A 1 294 ? 24.047 -42.281 -7.383 1 94.69 294 ILE A N 1
ATOM 2442 C CA . ILE A 1 294 ? 24.172 -41.688 -8.711 1 94.69 294 ILE A CA 1
ATOM 2443 C C . ILE A 1 294 ? 25.656 -41.438 -9.031 1 94.69 294 ILE A C 1
ATOM 2445 O O . ILE A 1 294 ? 26.094 -41.688 -10.148 1 94.69 294 ILE A O 1
ATOM 2449 N N . TYR A 1 295 ? 26.391 -40.938 -8.039 1 95.75 295 TYR A N 1
ATOM 2450 C CA . TYR A 1 295 ? 27.828 -40.75 -8.203 1 95.75 295 TYR A CA 1
ATOM 2451 C C . TYR A 1 295 ? 28.516 -42.031 -8.648 1 95.75 295 TYR A C 1
ATOM 2453 O O . TYR A 1 295 ? 29.375 -42 -9.531 1 95.75 295 TYR A O 1
ATOM 2461 N N . GLU A 1 296 ? 28.125 -43.062 -8.117 1 96.31 296 GLU A N 1
ATOM 2462 C CA . GLU A 1 296 ? 28.703 -44.375 -8.461 1 96.31 296 GLU A CA 1
ATOM 2463 C C . GLU A 1 296 ? 28.391 -44.75 -9.906 1 96.31 296 GLU A C 1
ATOM 2465 O O . GLU A 1 296 ? 29.266 -45.25 -10.625 1 96.31 296 GLU A O 1
ATOM 2470 N N . ILE A 1 297 ? 27.203 -44.5 -10.266 1 95.81 297 ILE A N 1
ATOM 2471 C CA . ILE A 1 297 ? 26.812 -44.812 -11.641 1 95.81 297 ILE A CA 1
ATOM 2472 C C . ILE A 1 297 ? 27.625 -43.938 -12.609 1 95.81 297 ILE A C 1
ATOM 2474 O O . ILE A 1 297 ? 28.141 -44.469 -13.602 1 95.81 297 ILE A O 1
ATOM 2478 N N . LEU A 1 298 ? 27.797 -42.75 -12.289 1 96.94 298 LEU A N 1
ATOM 2479 C CA . LEU A 1 298 ? 28.469 -41.781 -13.156 1 96.94 298 LEU A CA 1
ATOM 2480 C C . LEU A 1 298 ? 29.984 -42.031 -13.172 1 96.94 298 LEU A C 1
ATOM 2482 O O . LEU A 1 298 ? 30.688 -41.531 -14.047 1 96.94 298 LEU A O 1
ATOM 2486 N N . SER A 1 299 ? 30.438 -42.781 -12.188 1 96.62 299 SER A N 1
ATOM 2487 C CA . SER A 1 299 ? 31.844 -43.125 -12.102 1 96.62 299 SER A CA 1
ATOM 2488 C C . SER A 1 299 ? 32.156 -44.469 -12.727 1 96.62 299 SER A C 1
ATOM 2490 O O . SER A 1 299 ? 33.281 -44.906 -12.766 1 96.62 299 SER A O 1
ATOM 2492 N N . SER A 1 300 ? 31.172 -45.125 -13.297 1 96.5 300 SER A N 1
ATOM 2493 C CA . SER A 1 300 ? 31.312 -46.438 -13.898 1 96.5 300 SER A CA 1
ATOM 2494 C C . SER A 1 300 ? 31.297 -46.344 -15.422 1 96.5 300 SER A C 1
ATOM 2496 O O . SER A 1 300 ? 31.188 -45.25 -15.992 1 96.5 300 SER A O 1
ATOM 2498 N N . GLU A 1 301 ? 31.406 -47.531 -16.062 1 94.38 301 GLU A N 1
ATOM 2499 C CA . GLU A 1 301 ? 31.375 -47.625 -17.516 1 94.38 301 GLU A CA 1
ATOM 2500 C C . GLU A 1 301 ? 29.984 -47.312 -18.047 1 94.38 301 GLU A C 1
ATOM 2502 O O . GLU A 1 301 ? 29.812 -47.062 -19.25 1 94.38 301 GLU A O 1
ATOM 2507 N N . ASN A 1 302 ? 29.047 -47.188 -17.172 1 94.06 302 ASN A N 1
ATOM 2508 C CA . ASN A 1 302 ? 27.656 -46.969 -17.578 1 94.06 302 ASN A CA 1
ATOM 2509 C C . ASN A 1 302 ? 27.297 -45.469 -17.516 1 94.06 302 ASN A C 1
ATOM 2511 O O . ASN A 1 302 ? 26.125 -45.125 -17.641 1 94.06 302 ASN A O 1
ATOM 2515 N N . ALA A 1 303 ? 28.234 -44.688 -17.266 1 96.56 303 ALA A N 1
ATOM 2516 C CA . ALA A 1 303 ? 27.984 -43.25 -17.125 1 96.56 303 ALA A CA 1
ATOM 2517 C C . ALA A 1 303 ? 27.25 -42.688 -18.359 1 96.56 303 ALA A C 1
ATOM 2519 O O . ALA A 1 303 ? 26.297 -41.938 -18.219 1 96.56 303 ALA A O 1
ATOM 2520 N N . ASP A 1 304 ? 27.609 -43.125 -19.5 1 96.25 304 ASP A N 1
ATOM 2521 C CA . ASP A 1 304 ? 27.047 -42.594 -20.734 1 96.25 304 ASP A CA 1
ATOM 2522 C C . ASP A 1 304 ? 25.594 -43.031 -20.906 1 96.25 304 ASP A C 1
ATOM 2524 O O . ASP A 1 304 ? 24.828 -42.406 -21.641 1 96.25 304 ASP A O 1
ATOM 2528 N N . SER A 1 305 ? 25.25 -44.125 -20.25 1 96.69 305 SER A N 1
ATOM 2529 C CA . SER A 1 305 ? 23.891 -44.656 -20.391 1 96.69 305 SER A CA 1
ATOM 2530 C C . SER A 1 305 ? 22.938 -44.062 -19.359 1 96.69 305 SER A C 1
ATOM 2532 O O . SER A 1 305 ? 21.75 -44.344 -19.375 1 96.69 305 SER A O 1
ATOM 2534 N N . TYR A 1 306 ? 23.516 -43.219 -18.438 1 96.81 306 TYR A N 1
ATOM 2535 C CA . TYR A 1 306 ? 22.672 -42.562 -17.453 1 96.81 306 TYR A CA 1
ATOM 2536 C C . TYR A 1 306 ? 21.656 -41.656 -18.125 1 96.81 306 TYR A C 1
ATOM 2538 O O . TYR A 1 306 ? 22 -40.875 -19.016 1 96.81 306 TYR A O 1
ATOM 2546 N N . GLU A 1 307 ? 20.312 -41.75 -17.766 1 96.62 307 GLU A N 1
ATOM 2547 C CA . GLU A 1 307 ? 19.25 -41 -18.422 1 96.62 307 GLU A CA 1
ATOM 2548 C C . GLU A 1 307 ? 18.984 -39.688 -17.719 1 96.62 307 GLU A C 1
ATOM 2550 O O . GLU A 1 307 ? 18.953 -39.625 -16.484 1 96.62 307 GLU A O 1
ATOM 2555 N N . ILE A 1 308 ? 18.812 -38.625 -18.469 1 97.06 308 ILE A N 1
ATOM 2556 C CA . ILE A 1 308 ? 18.469 -37.312 -17.969 1 97.06 308 ILE A CA 1
ATOM 2557 C C . ILE A 1 308 ? 17.328 -36.719 -18.812 1 97.06 308 ILE A C 1
ATOM 2559 O O . ILE A 1 308 ? 16.969 -37.281 -19.859 1 97.06 308 ILE A O 1
ATOM 2563 N N . LEU A 1 309 ? 16.672 -35.656 -18.281 1 95.5 309 LEU A N 1
ATOM 2564 C CA . LEU A 1 309 ? 15.672 -34.875 -19.016 1 95.5 309 LEU A CA 1
ATOM 2565 C C . LEU A 1 309 ? 16.281 -33.594 -19.578 1 95.5 309 LEU A C 1
ATOM 2567 O O . LEU A 1 309 ? 17.109 -32.969 -18.938 1 95.5 309 LEU A O 1
ATOM 2571 N N . VAL A 1 310 ? 15.883 -33.281 -20.781 1 93.5 310 VAL A N 1
ATOM 2572 C CA . VAL A 1 310 ? 16.328 -32.031 -21.422 1 93.5 310 VAL A CA 1
ATOM 2573 C C . VAL A 1 310 ? 15.117 -31.266 -21.938 1 93.5 310 VAL A C 1
ATOM 2575 O O . VAL A 1 310 ? 14.219 -31.844 -22.547 1 93.5 310 VAL A O 1
ATOM 2578 N N . THR A 1 311 ? 15.086 -30.047 -21.578 1 89.38 311 THR A N 1
ATOM 2579 C CA . THR A 1 311 ? 14.086 -29.172 -22.156 1 89.38 311 THR A CA 1
ATOM 2580 C C . THR A 1 311 ? 14.758 -27.969 -22.844 1 89.38 311 THR A C 1
ATOM 2582 O O . THR A 1 311 ? 15.875 -27.594 -22.484 1 89.38 311 THR A O 1
ATOM 2585 N N . ASN A 1 312 ? 14.141 -27.5 -23.938 1 87.44 312 ASN A N 1
ATOM 2586 C CA . ASN A 1 312 ? 14.586 -26.344 -24.688 1 87.44 312 ASN A CA 1
ATOM 2587 C C . ASN A 1 312 ? 15.984 -26.547 -25.281 1 87.44 312 ASN A C 1
ATOM 2589 O O . ASN A 1 312 ? 16.891 -25.75 -25.047 1 87.44 312 ASN A O 1
ATOM 2593 N N . ARG A 1 313 ? 16.125 -27.469 -26.078 1 87.56 313 ARG A N 1
ATOM 2594 C CA . ARG A 1 313 ? 17.391 -27.828 -26.719 1 87.56 313 ARG A CA 1
ATOM 2595 C C . ARG A 1 313 ? 17.969 -26.641 -27.484 1 87.56 313 ARG A C 1
ATOM 2597 O O . ARG A 1 313 ? 19.203 -26.5 -27.562 1 87.56 313 ARG A O 1
ATOM 2604 N N . ASP A 1 314 ? 17.062 -25.891 -28.047 1 87.19 314 ASP A N 1
ATOM 2605 C CA . ASP A 1 314 ? 17.531 -24.75 -28.828 1 87.19 314 ASP A CA 1
ATOM 2606 C C . ASP A 1 314 ? 18.312 -23.766 -27.953 1 87.19 314 ASP A C 1
ATOM 2608 O O . ASP A 1 314 ? 19.359 -23.266 -28.359 1 87.19 314 ASP A O 1
ATOM 2612 N N . PHE A 1 315 ? 17.828 -23.516 -26.859 1 89.81 315 PHE A N 1
ATOM 2613 C CA . PHE A 1 315 ? 18.547 -22.656 -25.922 1 89.81 315 PHE A CA 1
ATOM 2614 C C . PHE A 1 315 ? 19.906 -23.234 -25.562 1 89.81 315 PHE A C 1
ATOM 2616 O O . PHE A 1 315 ? 20.922 -22.531 -25.594 1 89.81 315 PHE A O 1
ATOM 2623 N N . LEU A 1 316 ? 19.891 -24.469 -25.141 1 90.69 316 LEU A N 1
ATOM 2624 C CA . LEU A 1 316 ? 21.141 -25.109 -24.734 1 90.69 316 LEU A CA 1
ATOM 2625 C C . LEU A 1 316 ? 22.156 -25.094 -25.859 1 90.69 316 LEU A C 1
ATOM 2627 O O . LEU A 1 316 ? 23.344 -24.828 -25.641 1 90.69 316 LEU A O 1
ATOM 2631 N N . ASN A 1 317 ? 21.703 -25.328 -27.031 1 90.31 317 ASN A N 1
ATOM 2632 C CA . ASN A 1 317 ? 22.578 -25.297 -28.188 1 90.31 317 ASN A CA 1
ATOM 2633 C C . ASN A 1 317 ? 23.203 -23.906 -28.375 1 90.31 317 ASN A C 1
ATOM 2635 O O . ASN A 1 317 ? 24.406 -23.781 -28.531 1 90.31 317 ASN A O 1
ATOM 2639 N N . GLU A 1 318 ? 22.375 -22.938 -28.359 1 91.62 318 GLU A N 1
ATOM 2640 C CA . GLU A 1 318 ? 22.844 -21.578 -28.578 1 91.62 318 GLU A CA 1
ATOM 2641 C C . GLU A 1 318 ? 23.703 -21.094 -27.422 1 91.62 318 GLU A C 1
ATOM 2643 O O . GLU A 1 318 ? 24.672 -20.359 -27.609 1 91.62 318 GLU A O 1
ATOM 2648 N N . ALA A 1 319 ? 23.328 -21.438 -26.266 1 91.69 319 ALA A N 1
ATOM 2649 C CA . ALA A 1 319 ? 24.094 -21.031 -25.078 1 91.69 319 ALA A CA 1
ATOM 2650 C C . ALA A 1 319 ? 25.5 -21.625 -25.109 1 91.69 319 ALA A C 1
ATOM 2652 O O . ALA A 1 319 ? 26.484 -20.922 -24.844 1 91.69 319 ALA A O 1
ATOM 2653 N N . PHE A 1 320 ? 25.609 -22.828 -25.391 1 92.31 320 PHE A N 1
ATOM 2654 C CA . PHE A 1 320 ? 26.922 -23.469 -25.391 1 92.31 320 PHE A CA 1
ATOM 2655 C C . PHE A 1 320 ? 27.75 -23.031 -26.609 1 92.31 320 PHE A C 1
ATOM 2657 O O . PHE A 1 320 ? 28.969 -22.953 -26.531 1 92.31 320 PHE A O 1
ATOM 2664 N N . LYS A 1 321 ? 27.078 -22.719 -27.672 1 92.19 321 LYS A N 1
ATOM 2665 C CA . LYS A 1 321 ? 27.781 -22.094 -28.781 1 92.19 321 LYS A CA 1
ATOM 2666 C C . LYS A 1 321 ? 28.375 -20.75 -28.375 1 92.19 321 LYS A C 1
ATOM 2668 O O . LYS A 1 321 ? 29.547 -20.469 -28.672 1 92.19 321 LYS A O 1
ATOM 2673 N N . LEU A 1 322 ? 27.594 -20.016 -27.719 1 93.25 322 LEU A N 1
ATOM 2674 C CA . LEU A 1 322 ? 28.078 -18.719 -27.266 1 93.25 322 LEU A CA 1
ATOM 2675 C C . LEU A 1 322 ? 29.25 -18.891 -26.297 1 93.25 322 LEU A C 1
ATOM 2677 O O . LEU A 1 322 ? 30.25 -18.172 -26.391 1 93.25 322 LEU A O 1
ATOM 2681 N N . LEU A 1 323 ? 29.125 -19.828 -25.406 1 92.94 323 LEU A N 1
ATOM 2682 C CA . LEU A 1 323 ? 30.203 -20.078 -24.453 1 92.94 323 LEU A CA 1
ATOM 2683 C C . LEU A 1 323 ? 31.484 -20.484 -25.172 1 92.94 323 LEU A C 1
ATOM 2685 O O . LEU A 1 323 ? 32.594 -20.078 -24.797 1 92.94 323 LEU A O 1
ATOM 2689 N N . SER A 1 324 ? 31.359 -21.188 -26.234 1 90.88 324 SER A N 1
ATOM 2690 C CA . SER A 1 324 ? 32.5 -21.672 -27 1 90.88 324 SER A CA 1
ATOM 2691 C C . SER A 1 324 ? 33.188 -20.516 -27.75 1 90.88 324 SER A C 1
ATOM 2693 O O . SER A 1 324 ? 34.375 -20.578 -28.016 1 90.88 324 SER A O 1
ATOM 2695 N N . GLN A 1 325 ? 32.438 -19.531 -27.984 1 92 325 GLN A N 1
ATOM 2696 C CA . GLN A 1 325 ? 32.938 -18.406 -28.766 1 92 325 GLN A CA 1
ATOM 2697 C C . GLN A 1 325 ? 33.406 -17.281 -27.844 1 92 325 GLN A C 1
ATOM 2699 O O . GLN A 1 325 ? 33.969 -16.281 -28.328 1 92 325 GLN A O 1
ATOM 2704 N N . THR A 1 326 ? 33.312 -17.453 -26.656 1 92.38 326 THR A N 1
ATOM 2705 C CA . THR A 1 326 ? 33.625 -16.391 -25.703 1 92.38 326 THR A CA 1
ATOM 2706 C C . THR A 1 326 ? 35 -16.656 -25.062 1 92.38 326 THR A C 1
ATOM 2708 O O . THR A 1 326 ? 35.281 -17.781 -24.641 1 92.38 326 THR A O 1
ATOM 2711 N N . PRO A 1 327 ? 35.781 -15.539 -24.938 1 90.44 327 PRO A N 1
ATOM 2712 C CA . PRO A 1 327 ? 37.062 -15.719 -24.266 1 90.44 327 PRO A CA 1
ATOM 2713 C C . PRO A 1 327 ? 36.906 -16.203 -22.812 1 90.44 327 PRO A C 1
ATOM 2715 O O . PRO A 1 327 ? 36 -15.75 -22.109 1 90.44 327 PRO A O 1
ATOM 2718 N N . THR A 1 328 ? 37.844 -17.047 -22.391 1 91.38 328 THR A N 1
ATOM 2719 C CA . THR A 1 328 ? 37.781 -17.672 -21.078 1 91.38 328 THR A CA 1
ATOM 2720 C C . THR A 1 328 ? 37.688 -16.609 -19.984 1 91.38 328 THR A C 1
ATOM 2722 O O . THR A 1 328 ? 36.969 -16.797 -19 1 91.38 328 THR A O 1
ATOM 2725 N N . ILE A 1 329 ? 38.375 -15.555 -20.156 1 91.31 329 ILE A N 1
ATOM 2726 C CA . ILE A 1 329 ? 38.438 -14.523 -19.125 1 91.31 329 ILE A CA 1
ATOM 2727 C C . ILE A 1 329 ? 37.062 -13.898 -18.938 1 91.31 329 ILE A C 1
ATOM 2729 O O . ILE A 1 329 ? 36.688 -13.539 -17.828 1 91.31 329 ILE A O 1
ATOM 2733 N N . ILE A 1 330 ? 36.312 -13.773 -20 1 91.44 330 ILE A N 1
ATOM 2734 C CA . ILE A 1 330 ? 35 -13.195 -19.938 1 91.44 330 ILE A CA 1
ATOM 2735 C C . ILE A 1 330 ? 34.031 -14.156 -19.219 1 91.44 330 ILE A C 1
ATOM 2737 O O . ILE A 1 330 ? 33.188 -13.742 -18.422 1 91.44 330 ILE A O 1
ATOM 2741 N N . ILE A 1 331 ? 34.188 -15.398 -19.438 1 92.75 331 ILE A N 1
ATOM 2742 C CA . ILE A 1 331 ? 33.375 -16.406 -18.766 1 92.75 331 ILE A CA 1
ATOM 2743 C C . ILE A 1 331 ? 33.656 -16.391 -17.266 1 92.75 331 ILE A C 1
ATOM 2745 O O . ILE A 1 331 ? 32.719 -16.422 -16.453 1 92.75 331 ILE A O 1
ATOM 2749 N N . LYS A 1 332 ? 34.938 -16.312 -16.984 1 92.19 332 LYS A N 1
ATOM 2750 C CA . LYS A 1 332 ? 35.344 -16.234 -15.578 1 92.19 332 LYS A CA 1
ATOM 2751 C C . LYS A 1 332 ? 34.719 -15.016 -14.898 1 92.19 332 LYS A C 1
ATOM 2753 O O . LYS A 1 332 ? 34.188 -15.109 -13.789 1 92.19 332 LYS A O 1
ATOM 2758 N N . MET A 1 333 ? 34.781 -13.93 -15.578 1 90.5 333 MET A N 1
ATOM 2759 C CA . MET A 1 333 ? 34.219 -12.695 -15.039 1 90.5 333 MET A CA 1
ATOM 2760 C C . MET A 1 333 ? 32.719 -12.812 -14.852 1 90.5 333 MET A C 1
ATOM 2762 O O . MET A 1 333 ? 32.188 -12.312 -13.867 1 90.5 333 MET A O 1
ATOM 2766 N N . SER A 1 334 ? 32.094 -13.422 -15.75 1 90.56 334 SER A N 1
ATOM 2767 C CA . SER A 1 334 ? 30.656 -13.602 -15.664 1 90.56 334 SER A CA 1
ATOM 2768 C C . SER A 1 334 ? 30.266 -14.453 -14.461 1 90.56 334 SER A C 1
ATOM 2770 O O . SER A 1 334 ? 29.344 -14.102 -13.711 1 90.56 334 SER A O 1
ATOM 2772 N N . ILE A 1 335 ? 30.938 -15.547 -14.273 1 91.69 335 ILE A N 1
ATOM 2773 C CA . ILE A 1 335 ? 30.672 -16.438 -13.141 1 91.69 335 ILE A CA 1
ATOM 2774 C C . ILE A 1 335 ? 30.875 -15.672 -11.828 1 91.69 335 ILE A C 1
ATOM 2776 O O . ILE A 1 335 ? 30 -15.703 -10.953 1 91.69 335 ILE A O 1
ATOM 2780 N N . LEU A 1 336 ? 31.969 -14.938 -11.758 1 89.69 336 LEU A N 1
ATOM 2781 C CA . LEU A 1 336 ? 32.281 -14.18 -10.547 1 89.69 336 LEU A CA 1
ATOM 2782 C C . LEU A 1 336 ? 31.188 -13.141 -10.258 1 89.69 336 LEU A C 1
ATOM 2784 O O . LEU A 1 336 ? 30.766 -12.992 -9.117 1 89.69 336 LEU A O 1
ATOM 2788 N N . THR A 1 337 ? 30.812 -12.492 -11.266 1 87.19 337 THR A N 1
ATOM 2789 C CA . THR A 1 337 ? 29.797 -11.461 -11.117 1 87.19 337 THR A CA 1
ATOM 2790 C C . THR A 1 337 ? 28.484 -12.062 -10.625 1 87.19 337 THR A C 1
ATOM 2792 O O . THR A 1 337 ? 27.828 -11.5 -9.734 1 87.19 337 THR A O 1
ATOM 2795 N N . GLN A 1 338 ? 28.062 -13.164 -11.133 1 88.12 338 GLN A N 1
ATOM 2796 C CA . GLN A 1 338 ? 26.797 -13.797 -10.766 1 88.12 338 GLN A CA 1
ATOM 2797 C C . GLN A 1 338 ? 26.844 -14.312 -9.328 1 88.12 338 GLN A C 1
ATOM 2799 O O . GLN A 1 338 ? 25.859 -14.188 -8.594 1 88.12 338 GLN A O 1
ATOM 2804 N N . VAL A 1 339 ? 27.906 -14.867 -8.992 1 87.69 339 VAL A N 1
ATOM 2805 C CA . VAL A 1 339 ? 28.047 -15.383 -7.633 1 87.69 339 VAL A CA 1
ATOM 2806 C C . VAL A 1 339 ? 27.984 -14.227 -6.637 1 87.69 339 VAL A C 1
ATOM 2808 O O . VAL A 1 339 ? 27.312 -14.328 -5.605 1 87.69 339 VAL A O 1
ATOM 2811 N N . LEU A 1 340 ? 28.625 -13.164 -6.941 1 83.69 340 LEU A N 1
ATOM 2812 C CA . LEU A 1 340 ? 28.625 -12.016 -6.035 1 83.69 340 LEU A CA 1
ATOM 2813 C C . LEU A 1 340 ? 27.234 -11.406 -5.949 1 83.69 340 LEU A C 1
ATOM 2815 O O . LEU A 1 340 ? 26.828 -10.906 -4.895 1 83.69 340 LEU A O 1
ATOM 2819 N N . THR A 1 341 ? 26.562 -11.445 -7.012 1 81.62 341 THR A N 1
ATOM 2820 C CA . THR A 1 341 ? 25.203 -10.914 -7.031 1 81.62 341 THR A CA 1
ATOM 2821 C C . THR A 1 341 ? 24.297 -11.68 -6.07 1 81.62 341 THR A C 1
ATOM 2823 O O . THR A 1 341 ? 23.547 -11.086 -5.309 1 81.62 341 THR A O 1
ATOM 2826 N N . ILE A 1 342 ? 24.312 -12.914 -6.086 1 78.75 342 ILE A N 1
ATOM 2827 C CA . ILE A 1 342 ? 23.469 -13.742 -5.23 1 78.75 342 ILE A CA 1
ATOM 2828 C C . ILE A 1 342 ? 23.891 -13.57 -3.771 1 78.75 342 ILE A C 1
ATOM 2830 O O . ILE A 1 342 ? 23.062 -13.578 -2.869 1 78.75 342 ILE A O 1
ATOM 2834 N N . LEU A 1 343 ? 25.188 -13.477 -3.6 1 77.44 343 LEU A N 1
ATOM 2835 C CA . LEU A 1 343 ? 25.672 -13.266 -2.24 1 77.44 343 LEU A CA 1
ATOM 2836 C C . LEU A 1 343 ? 25.188 -11.938 -1.681 1 77.44 343 LEU A C 1
ATOM 2838 O O . LEU A 1 343 ? 24.781 -11.859 -0.515 1 77.44 343 LEU A O 1
ATOM 2842 N N . ASP A 1 344 ? 25.234 -10.984 -2.492 1 75.75 344 ASP A N 1
ATOM 2843 C CA . ASP A 1 344 ? 24.766 -9.664 -2.08 1 75.75 344 ASP A CA 1
ATOM 2844 C C . ASP A 1 344 ? 23.266 -9.695 -1.731 1 75.75 344 ASP A C 1
ATOM 2846 O O . ASP A 1 344 ? 22.828 -9 -0.813 1 75.75 344 ASP A O 1
ATOM 2850 N N . SER A 1 345 ? 22.531 -10.461 -2.377 1 74 345 SER A N 1
ATOM 2851 C CA . SER A 1 345 ? 21.078 -10.547 -2.145 1 74 345 SER A CA 1
ATOM 2852 C C . SER A 1 345 ? 20.781 -11.281 -0.846 1 74 345 SER A C 1
ATOM 2854 O O . SER A 1 345 ? 19.812 -10.961 -0.157 1 74 345 SER A O 1
ATOM 2856 N N . HIS A 1 346 ? 21.578 -12.156 -0.571 1 73.56 346 HIS A N 1
ATOM 2857 C CA . HIS A 1 346 ? 21.312 -12.977 0.604 1 73.56 346 HIS A CA 1
ATOM 2858 C C . HIS A 1 346 ? 21.984 -12.398 1.846 1 73.56 346 HIS A C 1
ATOM 2860 O O . HIS A 1 346 ? 21.531 -12.625 2.967 1 73.56 346 HIS A O 1
ATOM 2866 N N . PHE A 1 347 ? 23.062 -11.695 1.539 1 69.19 347 PHE A N 1
ATOM 2867 C CA . PHE A 1 347 ? 23.844 -11.156 2.645 1 69.19 347 PHE A CA 1
ATOM 2868 C C . PHE A 1 347 ? 24 -9.641 2.508 1 69.19 347 PHE A C 1
ATOM 2870 O O . PHE A 1 347 ? 25.109 -9.148 2.291 1 69.19 347 PHE A O 1
ATOM 2877 N N . PRO A 1 348 ? 22.766 -8.828 2.617 1 58.69 348 PRO A N 1
ATOM 2878 C CA . PRO A 1 348 ? 22.922 -7.391 2.373 1 58.69 348 PRO A CA 1
ATOM 2879 C C . PRO A 1 348 ? 23.891 -6.727 3.348 1 58.69 348 PRO A C 1
ATOM 2881 O O . PRO A 1 348 ? 23.953 -7.102 4.523 1 58.69 348 PRO A O 1
ATOM 2884 N N . SER A 1 349 ? 24.797 -5.973 2.752 1 54.06 349 SER A N 1
ATOM 2885 C CA . SER A 1 349 ? 25.828 -5.273 3.512 1 54.06 349 SER A CA 1
ATOM 2886 C C . SER A 1 349 ? 25.266 -4.02 4.18 1 54.06 349 SER A C 1
ATOM 2888 O O . SER A 1 349 ? 24.469 -3.305 3.586 1 54.06 349 SER A O 1
ATOM 2890 N N . GLY A 1 350 ? 25.688 -3.742 5.531 1 50.88 350 GLY A N 1
ATOM 2891 C CA . GLY A 1 350 ? 25.625 -2.461 6.219 1 50.88 350 GLY A CA 1
ATOM 2892 C C . GLY A 1 350 ? 24.281 -2.205 6.875 1 50.88 350 GLY A C 1
ATOM 2893 O O . GLY A 1 350 ? 24.203 -1.457 7.852 1 50.88 350 GLY A O 1
ATOM 2894 N N . GLU A 1 351 ? 23.25 -2.445 6.121 1 51.56 351 GLU A N 1
ATOM 2895 C CA . GLU A 1 351 ? 22 -1.998 6.719 1 51.56 351 GLU A CA 1
ATOM 2896 C C . GLU A 1 351 ? 21.359 -3.105 7.551 1 51.56 351 GLU A C 1
ATOM 2898 O O . GLU A 1 351 ? 21.531 -4.289 7.254 1 51.56 351 GLU A O 1
ATOM 2903 N N . LYS A 1 352 ? 21.109 -2.785 8.891 1 55.38 352 LYS A N 1
ATOM 2904 C CA . LYS A 1 352 ? 20.219 -3.693 9.609 1 55.38 352 LYS A CA 1
ATOM 2905 C C . LYS A 1 352 ? 19.188 -4.301 8.672 1 55.38 352 LYS A C 1
ATOM 2907 O O . LYS A 1 352 ? 18.578 -3.592 7.875 1 55.38 352 LYS A O 1
ATOM 2912 N N . PHE A 1 353 ? 19.266 -5.637 8.719 1 60.34 353 PHE A N 1
ATOM 2913 C CA . PHE A 1 353 ? 18.219 -6.262 7.914 1 60.34 353 PHE A CA 1
ATOM 2914 C C . PHE A 1 353 ? 16.844 -5.82 8.383 1 60.34 353 PHE A C 1
ATOM 2916 O O . PHE A 1 353 ? 16.531 -5.906 9.578 1 60.34 353 PHE A O 1
ATOM 2923 N N . ASN A 1 354 ? 16.188 -5.156 7.523 1 71 354 ASN A N 1
ATOM 2924 C CA . ASN A 1 354 ? 14.844 -4.773 7.922 1 71 354 ASN A CA 1
ATOM 2925 C C . ASN A 1 354 ? 13.898 -5.977 7.945 1 71 354 ASN A C 1
ATOM 2927 O O . ASN A 1 354 ? 14.227 -7.031 7.398 1 71 354 ASN A O 1
ATOM 2931 N N . SER A 1 355 ? 12.961 -6.051 8.812 1 78.38 355 SER A N 1
ATOM 2932 C CA . SER A 1 355 ? 11.961 -7.09 9.047 1 78.38 355 SER A CA 1
ATOM 2933 C C . SER A 1 355 ? 11.391 -7.617 7.734 1 78.38 355 SER A C 1
ATOM 2935 O O . SER A 1 355 ? 11.078 -8.805 7.617 1 78.38 355 SER A O 1
ATOM 2937 N N . GLU A 1 356 ? 11.398 -6.824 6.676 1 80.75 356 GLU A N 1
ATOM 2938 C CA . GLU A 1 356 ? 10.867 -7.242 5.383 1 80.75 356 GLU A CA 1
ATOM 2939 C C . GLU A 1 356 ? 11.828 -8.203 4.68 1 80.75 356 GLU A C 1
ATOM 2941 O O . GLU A 1 356 ? 11.391 -9.156 4.031 1 80.75 356 GLU A O 1
ATOM 2946 N N . HIS A 1 357 ? 13.07 -7.898 4.805 1 82.81 357 HIS A N 1
ATOM 2947 C CA . HIS A 1 357 ? 14.078 -8.781 4.227 1 82.81 357 HIS A CA 1
ATOM 2948 C C . HIS A 1 357 ? 14.062 -10.148 4.895 1 82.81 357 HIS A C 1
ATOM 2950 O O . HIS A 1 357 ? 14.078 -11.18 4.219 1 82.81 357 HIS A O 1
ATOM 2956 N N . CYS A 1 358 ? 14.047 -10.164 6.223 1 89.12 358 CYS A N 1
ATOM 2957 C CA . CYS A 1 358 ? 14.047 -11.422 6.961 1 89.12 358 CYS A CA 1
ATOM 2958 C C . CYS A 1 358 ? 12.781 -12.219 6.672 1 89.12 358 CYS A C 1
ATOM 2960 O O . CYS A 1 358 ? 12.828 -13.453 6.59 1 89.12 358 CYS A O 1
ATOM 2962 N N . PHE A 1 359 ? 11.711 -11.516 6.52 1 91.5 359 PHE A N 1
ATOM 2963 C CA . PHE A 1 359 ? 10.461 -12.172 6.168 1 91.5 359 PHE A CA 1
ATOM 2964 C C . PHE A 1 359 ? 10.562 -12.844 4.801 1 91.5 359 PHE A C 1
ATOM 2966 O O . PHE A 1 359 ? 10.156 -13.992 4.633 1 91.5 359 PHE A O 1
ATOM 2973 N N . SER A 1 360 ? 11.047 -12.117 3.846 1 90 360 SER A N 1
ATOM 2974 C CA . SER A 1 360 ? 11.164 -12.633 2.484 1 90 360 SER A CA 1
ATOM 2975 C C . SER A 1 360 ? 12.039 -13.883 2.438 1 90 360 SER A C 1
ATOM 2977 O O . SER A 1 360 ? 11.695 -14.859 1.775 1 90 360 SER A O 1
ATOM 2979 N N . LEU A 1 361 ? 13.109 -13.914 3.121 1 89.5 361 LEU A N 1
ATOM 2980 C CA . LEU A 1 361 ? 14.008 -15.055 3.152 1 89.5 361 LEU A CA 1
ATOM 2981 C C . LEU A 1 361 ? 13.352 -16.25 3.824 1 89.5 361 LEU A C 1
ATOM 2983 O O . LEU A 1 361 ? 13.469 -17.391 3.348 1 89.5 361 LEU A O 1
ATOM 2987 N N . THR A 1 362 ? 12.703 -15.938 4.906 1 94.44 362 THR A N 1
ATOM 2988 C CA . THR A 1 362 ? 12.039 -17.016 5.629 1 94.44 362 THR A CA 1
ATOM 2989 C C . THR A 1 362 ? 10.953 -17.656 4.77 1 94.44 362 THR A C 1
ATOM 2991 O O . THR A 1 362 ? 10.836 -18.875 4.723 1 94.44 362 THR A O 1
ATOM 2994 N N . SER A 1 363 ? 10.195 -16.828 4.105 1 94.44 363 SER A N 1
ATOM 2995 C CA . SER A 1 363 ? 9.141 -17.328 3.234 1 94.44 363 SER A CA 1
ATOM 2996 C C . SER A 1 363 ? 9.711 -18.125 2.068 1 94.44 363 SER A C 1
ATOM 2998 O O . SER A 1 363 ? 9.125 -19.125 1.647 1 94.44 363 SER A O 1
ATOM 3000 N N . GLU A 1 364 ? 10.758 -17.703 1.554 1 90 364 GLU A N 1
ATOM 3001 C CA . GLU A 1 364 ? 11.391 -18.391 0.427 1 90 364 GLU A CA 1
ATOM 3002 C C . GLU A 1 364 ? 11.883 -19.781 0.824 1 90 364 GLU A C 1
ATOM 3004 O O . GLU A 1 364 ? 11.625 -20.75 0.115 1 90 364 GLU A O 1
ATOM 3009 N N . PHE A 1 365 ? 12.469 -19.891 1.996 1 90.25 365 PHE A N 1
ATOM 3010 C CA . PHE A 1 365 ? 13.133 -21.141 2.352 1 90.25 365 PHE A CA 1
ATOM 3011 C C . PHE A 1 365 ? 12.211 -22.031 3.166 1 90.25 365 PHE A C 1
ATOM 3013 O O . PHE A 1 365 ? 12.336 -23.25 3.131 1 90.25 365 PHE A O 1
ATOM 3020 N N . PHE A 1 366 ? 11.305 -21.375 3.883 1 95.25 366 PHE A N 1
ATOM 3021 C CA . PHE A 1 366 ? 10.477 -22.141 4.805 1 95.25 366 PHE A CA 1
ATOM 3022 C C . PHE A 1 366 ? 9 -21.984 4.473 1 95.25 366 PHE A C 1
ATOM 3024 O O . PHE A 1 366 ? 8.148 -22.047 5.359 1 95.25 366 PHE A O 1
ATOM 3031 N N . GLY A 1 367 ? 8.672 -21.781 3.254 1 95.31 367 GLY A N 1
ATOM 3032 C CA . GLY A 1 367 ? 7.305 -21.484 2.842 1 95.31 367 GLY A CA 1
ATOM 3033 C C . GLY A 1 367 ? 6.312 -22.531 3.303 1 95.31 367 GLY A C 1
ATOM 3034 O O . GLY A 1 367 ? 5.234 -22.203 3.805 1 95.31 367 GLY A O 1
ATOM 3035 N N . MET A 1 368 ? 6.633 -23.797 3.188 1 94.94 368 MET A N 1
ATOM 3036 C CA . MET A 1 368 ? 5.742 -24.875 3.613 1 94.94 368 MET A CA 1
ATOM 3037 C C . MET A 1 368 ? 5.477 -24.797 5.113 1 94.94 368 MET A C 1
ATOM 3039 O O . MET A 1 368 ? 4.395 -25.156 5.574 1 94.94 368 MET A O 1
ATOM 3043 N N . VAL A 1 369 ? 6.48 -24.344 5.879 1 97.31 369 VAL A N 1
ATOM 3044 C CA . VAL A 1 369 ? 6.32 -24.281 7.328 1 97.31 369 VAL A CA 1
ATOM 3045 C C . VAL A 1 369 ? 5.508 -23.047 7.707 1 97.31 369 VAL A C 1
ATOM 3047 O O . VAL A 1 369 ? 4.605 -23.109 8.547 1 97.31 369 VAL A O 1
ATOM 3050 N N . THR A 1 370 ? 5.832 -21.891 7.051 1 98.06 370 THR A N 1
ATOM 3051 C CA . THR A 1 370 ? 5.055 -20.688 7.348 1 98.06 370 THR A CA 1
ATOM 3052 C C . THR A 1 370 ? 3.588 -20.891 6.973 1 98.06 370 THR A C 1
ATOM 3054 O O . THR A 1 370 ? 2.701 -20.266 7.555 1 98.06 370 THR A O 1
ATOM 3057 N N . GLY A 1 371 ? 3.35 -21.828 6.023 1 97.94 371 GLY A N 1
ATOM 3058 C CA . GLY A 1 371 ? 1.986 -22.188 5.664 1 97.94 371 GLY A CA 1
ATOM 3059 C C . GLY A 1 371 ? 1.171 -22.688 6.836 1 97.94 371 GLY A C 1
ATOM 3060 O O . GLY A 1 371 ? -0.061 -22.641 6.809 1 97.94 371 GLY A O 1
ATOM 3061 N N . TYR A 1 372 ? 1.808 -23.125 7.883 1 97.25 372 TYR A N 1
ATOM 3062 C CA . TYR A 1 372 ? 1.136 -23.625 9.078 1 97.25 372 TYR A CA 1
ATOM 3063 C C . TYR A 1 372 ? 0.323 -22.516 9.75 1 97.25 372 TYR A C 1
ATOM 3065 O O . TYR A 1 372 ? -0.603 -22.797 10.508 1 97.25 372 TYR A O 1
ATOM 3073 N N . SER A 1 373 ? 0.612 -21.281 9.438 1 97 373 SER A N 1
ATOM 3074 C CA . SER A 1 373 ? -0.151 -20.156 9.953 1 97 373 SER A CA 1
ATOM 3075 C C . SER A 1 373 ? -1.59 -20.188 9.445 1 97 373 SER A C 1
ATOM 3077 O O . SER A 1 373 ? -2.451 -19.469 9.969 1 97 373 SER A O 1
ATOM 3079 N N . MET A 1 374 ? -1.877 -21.016 8.438 1 96.69 374 MET A N 1
ATOM 3080 C CA . MET A 1 374 ? -3.176 -20.984 7.773 1 96.69 374 MET A CA 1
ATOM 3081 C C . MET A 1 374 ? -4.062 -22.125 8.266 1 96.69 374 MET A C 1
ATOM 3083 O O . MET A 1 374 ? -5.219 -22.234 7.855 1 96.69 374 MET A O 1
ATOM 3087 N N . ILE A 1 375 ? -3.668 -23.016 9.117 1 93.62 375 ILE A N 1
ATOM 3088 C CA . ILE A 1 375 ? -4.344 -24.281 9.438 1 93.62 375 ILE A CA 1
ATOM 3089 C C . ILE A 1 375 ? -5.711 -23.984 10.055 1 93.62 375 ILE A C 1
ATOM 3091 O O . ILE A 1 375 ? -6.637 -24.797 9.938 1 93.62 375 ILE A O 1
ATOM 3095 N N . ASN A 1 376 ? -5.961 -22.828 10.625 1 90.94 376 ASN A N 1
ATOM 3096 C CA . ASN A 1 376 ? -7.23 -22.547 11.281 1 90.94 376 ASN A CA 1
ATOM 3097 C C . ASN A 1 376 ? -8.109 -21.641 10.422 1 90.94 376 ASN A C 1
ATOM 3099 O O . ASN A 1 376 ? -9.109 -21.094 10.906 1 90.94 376 ASN A O 1
ATOM 3103 N N . THR A 1 377 ? -7.762 -21.5 9.188 1 92.5 377 THR A N 1
ATOM 3104 C CA . THR A 1 377 ? -8.508 -20.562 8.367 1 92.5 377 THR A CA 1
ATOM 3105 C C . THR A 1 377 ? -9.586 -21.281 7.555 1 92.5 377 THR A C 1
ATOM 3107 O O . THR A 1 377 ? -10.445 -20.641 6.953 1 92.5 377 THR A O 1
ATOM 3110 N N . LEU A 1 378 ? -9.562 -22.562 7.453 1 91.75 378 LEU A N 1
ATOM 3111 C CA . LEU A 1 378 ? -10.57 -23.359 6.758 1 91.75 378 LEU A CA 1
ATOM 3112 C C . LEU A 1 378 ? -11.297 -24.281 7.727 1 91.75 378 LEU A C 1
ATOM 3114 O O . LEU A 1 378 ? -10.805 -25.359 8.062 1 91.75 378 LEU A O 1
ATOM 3118 N N . ASP A 1 379 ? -12.508 -23.984 8.047 1 88.94 379 ASP A N 1
ATOM 3119 C CA . ASP A 1 379 ? -13.258 -24.797 8.992 1 88.94 379 ASP A CA 1
ATOM 3120 C C . ASP A 1 379 ? -13.906 -26 8.297 1 88.94 379 ASP A C 1
ATOM 3122 O O . ASP A 1 379 ? -13.82 -26.125 7.07 1 88.94 379 ASP A O 1
ATOM 3126 N N . ASN A 1 380 ? -14.531 -26.781 9.023 1 89.81 380 ASN A N 1
ATOM 3127 C CA . ASN A 1 380 ? -15.109 -28.016 8.5 1 89.81 380 ASN A CA 1
ATOM 3128 C C . ASN A 1 380 ? -16.234 -27.734 7.504 1 89.81 380 ASN A C 1
ATOM 3130 O O . ASN A 1 380 ? -16.375 -28.453 6.508 1 89.81 380 ASN A O 1
ATOM 3134 N N . SER A 1 381 ? -16.953 -26.734 7.785 1 90.44 381 SER A N 1
ATOM 3135 C CA . SER A 1 381 ? -18.047 -26.375 6.883 1 90.44 381 SER A CA 1
ATOM 3136 C C . SER A 1 381 ? -17.516 -25.906 5.531 1 90.44 381 SER A C 1
ATOM 3138 O O . SER A 1 381 ? -18.094 -26.25 4.488 1 90.44 381 SER A O 1
ATOM 3140 N N . SER A 1 382 ? -16.453 -25.156 5.566 1 91.19 382 SER A N 1
ATOM 3141 C CA . SER A 1 382 ? -15.828 -24.688 4.336 1 91.19 382 SER A CA 1
ATOM 3142 C C . SER A 1 382 ? -15.258 -25.844 3.529 1 91.19 382 SER A C 1
ATOM 3144 O O . SER A 1 382 ? -15.391 -25.875 2.305 1 91.19 382 SER A O 1
ATOM 3146 N N . LYS A 1 383 ? -14.625 -26.766 4.18 1 91.25 383 LYS A N 1
ATOM 3147 C CA . LYS A 1 383 ? -14.062 -27.938 3.518 1 91.25 383 LYS A CA 1
ATOM 3148 C C . LYS A 1 383 ? -15.156 -28.781 2.875 1 91.25 383 LYS A C 1
ATOM 3150 O O . LYS A 1 383 ? -14.984 -29.281 1.762 1 91.25 383 LYS A O 1
ATOM 3155 N N . ALA A 1 384 ? -16.25 -28.938 3.564 1 93.75 384 ALA A N 1
ATOM 3156 C CA . ALA A 1 384 ? -17.375 -29.703 3.029 1 93.75 384 ALA A CA 1
ATOM 3157 C C . ALA A 1 384 ? -17.953 -29.016 1.789 1 93.75 384 ALA A C 1
ATOM 3159 O O . ALA A 1 384 ? -18.297 -29.688 0.813 1 93.75 384 ALA A O 1
ATOM 3160 N N . ALA A 1 385 ? -18.047 -27.734 1.879 1 94.94 385 ALA A N 1
ATOM 3161 C CA . ALA A 1 385 ? -18.562 -26.969 0.739 1 94.94 385 ALA A CA 1
ATOM 3162 C C . ALA A 1 385 ? -17.641 -27.125 -0.472 1 94.94 385 ALA A C 1
ATOM 3164 O O . ALA A 1 385 ? -18.125 -27.234 -1.606 1 94.94 385 ALA A O 1
ATOM 3165 N N . LEU A 1 386 ? -16.359 -27.109 -0.239 1 96.62 386 LEU A N 1
ATOM 3166 C CA . LEU A 1 386 ? -15.383 -27.266 -1.312 1 96.62 386 LEU A CA 1
ATOM 3167 C C . LEU A 1 386 ? -15.477 -28.656 -1.933 1 96.62 386 LEU A C 1
ATOM 3169 O O . LEU A 1 386 ? -15.375 -28.812 -3.152 1 96.62 386 LEU A O 1
ATOM 3173 N N . THR A 1 387 ? -15.656 -29.641 -1.098 1 96 387 THR A N 1
ATOM 3174 C CA . THR A 1 387 ? -15.797 -31.016 -1.577 1 96 387 THR A CA 1
ATOM 3175 C C . THR A 1 387 ? -17.031 -31.156 -2.457 1 96 387 THR A C 1
ATOM 3177 O O . THR A 1 387 ? -16.969 -31.719 -3.547 1 96 387 THR A O 1
ATOM 3180 N N . GLU A 1 388 ? -18.094 -30.641 -2 1 97.81 388 GLU A N 1
ATOM 3181 C CA . GLU A 1 388 ? -19.328 -30.703 -2.791 1 97.81 388 GLU A CA 1
ATOM 3182 C C . GLU A 1 388 ? -19.172 -29.938 -4.105 1 97.81 388 GLU A C 1
ATOM 3184 O O . GLU A 1 388 ? -19.609 -30.406 -5.156 1 97.81 388 GLU A O 1
ATOM 3189 N N . MET A 1 389 ? -18.625 -28.781 -4.016 1 98.44 389 MET A N 1
ATOM 3190 C CA . MET A 1 389 ? -18.391 -27.984 -5.211 1 98.44 389 MET A CA 1
ATOM 3191 C C . MET A 1 389 ? -17.547 -28.734 -6.223 1 98.44 389 MET A C 1
ATOM 3193 O O . MET A 1 389 ? -17.859 -28.766 -7.41 1 98.44 389 MET A O 1
ATOM 3197 N N . THR A 1 390 ? -16.5 -29.375 -5.758 1 98.31 390 THR A N 1
ATOM 3198 C CA . THR A 1 390 ? -15.594 -30.125 -6.621 1 98.31 390 THR A CA 1
ATOM 3199 C C . THR A 1 390 ? -16.312 -31.328 -7.242 1 98.31 390 THR A C 1
ATOM 3201 O O . THR A 1 390 ? -16.156 -31.609 -8.43 1 98.31 390 THR A O 1
ATOM 3204 N N . ASP A 1 391 ? -17.094 -32 -6.434 1 98.25 391 ASP A N 1
ATOM 3205 C CA . ASP A 1 391 ? -17.891 -33.125 -6.949 1 98.25 391 ASP A CA 1
ATOM 3206 C C . ASP A 1 391 ? -18.844 -32.656 -8.039 1 98.25 391 ASP A C 1
ATOM 3208 O O . ASP A 1 391 ? -19.016 -33.344 -9.055 1 98.25 391 ASP A O 1
ATOM 3212 N N . ASN A 1 392 ? -19.484 -31.531 -7.789 1 98.75 392 ASN A N 1
ATOM 3213 C CA . ASN A 1 392 ? -20.391 -30.969 -8.781 1 98.75 392 ASN A CA 1
ATOM 3214 C C . ASN A 1 392 ? -19.656 -30.594 -10.062 1 98.75 392 ASN A C 1
ATOM 3216 O O . ASN A 1 392 ? -20.172 -30.75 -11.164 1 98.75 392 ASN A O 1
ATOM 3220 N N . ILE A 1 393 ? -18.484 -30.078 -9.953 1 98.81 393 ILE A N 1
ATOM 3221 C CA . ILE A 1 393 ? -17.688 -29.656 -11.102 1 98.81 393 ILE A CA 1
ATOM 3222 C C . ILE A 1 393 ? -17.234 -30.891 -11.891 1 98.81 393 ILE A C 1
ATOM 3224 O O . ILE A 1 393 ? -17.266 -30.891 -13.125 1 98.81 393 ILE A O 1
ATOM 3228 N N . LYS A 1 394 ? -16.812 -31.953 -11.211 1 98.56 394 LYS A N 1
ATOM 3229 C CA . LYS A 1 394 ? -16.469 -33.219 -11.891 1 98.56 394 LYS A CA 1
ATOM 3230 C C . LYS A 1 394 ? -17.688 -33.781 -12.617 1 98.56 394 LYS A C 1
ATOM 3232 O O . LYS A 1 394 ? -17.562 -34.312 -13.719 1 98.56 394 LYS A O 1
ATOM 3237 N N . TRP A 1 395 ? -18.828 -33.656 -11.953 1 98.5 395 TRP A N 1
ATOM 3238 C CA . TRP A 1 395 ? -20.078 -34.094 -12.594 1 98.5 395 TRP A CA 1
ATOM 3239 C C . TRP A 1 395 ? -20.312 -33.281 -13.883 1 98.5 395 TRP A C 1
ATOM 3241 O O . TRP A 1 395 ? -20.703 -33.875 -14.898 1 98.5 395 TRP A O 1
ATOM 3251 N N . ALA A 1 396 ? -20.125 -32 -13.797 1 98.69 396 ALA A N 1
ATOM 3252 C CA . ALA A 1 396 ? -20.312 -31.141 -14.961 1 98.69 396 ALA A CA 1
ATOM 3253 C C . ALA A 1 396 ? -19.391 -31.547 -16.109 1 98.69 396 ALA A C 1
ATOM 3255 O O . ALA A 1 396 ? -19.812 -31.594 -17.266 1 98.69 396 ALA A O 1
ATOM 3256 N N . LEU A 1 397 ? -18.094 -31.797 -15.812 1 98.31 397 LEU A N 1
ATOM 3257 C CA . LEU A 1 397 ? -17.172 -32.219 -16.859 1 98.31 397 LEU A CA 1
ATOM 3258 C C . LEU A 1 397 ? -17.594 -33.562 -17.438 1 98.31 397 LEU A C 1
ATOM 3260 O O . LEU A 1 397 ? -17.469 -33.781 -18.656 1 98.31 397 LEU A O 1
ATOM 3264 N N . ARG A 1 398 ? -18.031 -34.5 -16.609 1 98 398 ARG A N 1
ATOM 3265 C CA . ARG A 1 398 ? -18.547 -35.75 -17.094 1 98 398 ARG A CA 1
ATOM 3266 C C . ARG A 1 398 ? -19.672 -35.531 -18.094 1 98 398 ARG A C 1
ATOM 3268 O O . ARG A 1 398 ? -19.719 -36.188 -19.141 1 98 398 ARG A O 1
ATOM 3275 N N . LYS A 1 399 ? -20.547 -34.688 -17.719 1 97.56 399 LYS A N 1
ATOM 3276 C CA . LYS A 1 399 ? -21.656 -34.344 -18.609 1 97.56 399 LYS A CA 1
ATOM 3277 C C . LYS A 1 399 ? -21.141 -33.781 -19.938 1 97.56 399 LYS A C 1
ATOM 3279 O O . LYS A 1 399 ? -21.625 -34.156 -21 1 97.56 399 LYS A O 1
ATOM 3284 N N . MET A 1 400 ? -20.234 -32.906 -19.875 1 97.25 400 MET A N 1
ATOM 3285 C CA . MET A 1 400 ? -19.688 -32.25 -21.062 1 97.25 400 MET A CA 1
ATOM 3286 C C . MET A 1 400 ? -18.984 -33.281 -21.953 1 97.25 400 MET A C 1
ATOM 3288 O O . MET A 1 400 ? -19.109 -33.219 -23.188 1 97.25 400 MET A O 1
ATOM 3292 N N . VAL A 1 401 ? -18.25 -34.219 -21.375 1 97.38 401 VAL A N 1
ATOM 3293 C CA . VAL A 1 401 ? -17.547 -35.281 -22.125 1 97.38 401 VAL A CA 1
ATOM 3294 C C . VAL A 1 401 ? -18.578 -36.156 -22.828 1 97.38 401 VAL A C 1
ATOM 3296 O O . VAL A 1 401 ? -18.422 -36.469 -24.016 1 97.38 401 VAL A O 1
ATOM 3299 N N . ASN A 1 402 ? -19.578 -36.5 -22.141 1 96.94 402 ASN A N 1
ATOM 3300 C CA . ASN A 1 402 ? -20.609 -37.344 -22.703 1 96.94 402 ASN A CA 1
ATOM 3301 C C . ASN A 1 402 ? -21.344 -36.688 -23.859 1 96.94 402 ASN A C 1
ATOM 3303 O O . ASN A 1 402 ? -21.766 -37.344 -24.812 1 96.94 402 ASN A O 1
ATOM 3307 N N . GLU A 1 403 ? -21.422 -35.406 -23.797 1 95.62 403 GLU A N 1
ATOM 3308 C CA . GLU A 1 403 ? -22.188 -34.656 -24.797 1 95.62 403 GLU A CA 1
ATOM 3309 C C . GLU A 1 403 ? -21.297 -34.188 -25.938 1 95.62 403 GLU A C 1
ATOM 3311 O O . GLU A 1 403 ? -21.781 -33.656 -26.953 1 95.62 403 GLU A O 1
ATOM 3316 N N . ALA A 1 404 ? -20.016 -34.406 -25.781 1 95.56 404 ALA A N 1
ATOM 3317 C CA . ALA A 1 404 ? -19.078 -33.969 -26.828 1 95.56 404 ALA A CA 1
ATOM 3318 C C . ALA A 1 404 ? -19.188 -34.844 -28.062 1 95.56 404 ALA A C 1
ATOM 3320 O O . ALA A 1 404 ? -18.625 -35.938 -28.094 1 95.56 404 ALA A O 1
ATOM 3321 N N . SER A 1 405 ? -19.734 -34.344 -29.141 1 93.12 405 SER A N 1
ATOM 3322 C CA . SER A 1 405 ? -20 -35.125 -30.344 1 93.12 405 SER A CA 1
ATOM 3323 C C . SER A 1 405 ? -18.734 -35.344 -31.141 1 93.12 405 SER A C 1
ATOM 3325 O O . SER A 1 405 ? -18.672 -36.281 -31.953 1 93.12 405 SER A O 1
ATOM 3327 N N . TRP A 1 406 ? -17.734 -34.562 -30.953 1 94.62 406 TRP A N 1
ATOM 3328 C CA . TRP A 1 406 ? -16.5 -34.656 -31.719 1 94.62 406 TRP A CA 1
ATOM 3329 C C . TRP A 1 406 ? -15.617 -35.781 -31.203 1 94.62 406 TRP A C 1
ATOM 3331 O O . TRP A 1 406 ? -14.664 -36.188 -31.875 1 94.62 406 TRP A O 1
ATOM 3341 N N . MET A 1 407 ? -15.852 -36.312 -30 1 95.88 407 MET A N 1
ATOM 3342 C CA . MET A 1 407 ? -15.062 -37.375 -29.359 1 95.88 407 MET A CA 1
ATOM 3343 C C . MET A 1 407 ? -15.672 -38.75 -29.625 1 95.88 407 MET A C 1
ATOM 3345 O O . MET A 1 407 ? -16.875 -38.938 -29.453 1 95.88 407 MET A O 1
ATOM 3349 N N . ASP A 1 408 ? -14.875 -39.688 -30 1 96.62 408 ASP A N 1
ATOM 3350 C CA . ASP A 1 408 ? -15.383 -41.062 -30.172 1 96.62 408 ASP A CA 1
ATOM 3351 C C . ASP A 1 408 ? -15.531 -41.75 -28.828 1 96.62 408 ASP A C 1
ATOM 3353 O O . ASP A 1 408 ? -15.102 -41.25 -27.797 1 96.62 408 ASP A O 1
ATOM 3357 N N . ASP A 1 409 ? -16.094 -42.875 -28.797 1 96.75 409 ASP A N 1
ATOM 3358 C CA . ASP A 1 409 ? -16.453 -43.562 -27.578 1 96.75 409 ASP A CA 1
ATOM 3359 C C . ASP A 1 409 ? -15.219 -44.031 -26.797 1 96.75 409 ASP A C 1
ATOM 3361 O O . ASP A 1 409 ? -15.195 -43.969 -25.578 1 96.75 409 ASP A O 1
ATOM 3365 N N . GLU A 1 410 ? -14.234 -44.438 -27.5 1 96.31 410 GLU A N 1
ATOM 3366 C CA . GLU A 1 410 ? -13.008 -44.875 -26.859 1 96.31 410 GLU A CA 1
ATOM 3367 C C . GLU A 1 410 ? -12.336 -43.75 -26.109 1 96.31 410 GLU A C 1
ATOM 3369 O O . GLU A 1 410 ? -11.93 -43.906 -24.953 1 96.31 410 GLU A O 1
ATOM 3374 N N . THR A 1 411 ? -12.25 -42.688 -26.766 1 97.12 411 THR A N 1
ATOM 3375 C CA . THR A 1 411 ? -11.648 -41.5 -26.156 1 97.12 411 THR A CA 1
ATOM 3376 C C . THR A 1 411 ? -12.492 -41 -24.984 1 97.12 411 THR A C 1
ATOM 3378 O O . THR A 1 411 ? -11.953 -40.562 -23.969 1 97.12 411 THR A O 1
ATOM 3381 N N . LYS A 1 412 ? -13.805 -41 -25.109 1 97.62 412 LYS A N 1
ATOM 3382 C CA . LYS A 1 412 ? -14.695 -40.625 -24.016 1 97.62 412 LYS A CA 1
ATOM 3383 C C . LYS A 1 412 ? -14.438 -41.469 -22.781 1 97.62 412 LYS A C 1
ATOM 3385 O O . LYS A 1 412 ? -14.281 -40.938 -21.672 1 97.62 412 LYS A O 1
ATOM 3390 N N . ASN A 1 413 ? -14.383 -42.75 -22.984 1 97.38 413 ASN A N 1
ATOM 3391 C CA . ASN A 1 413 ? -14.18 -43.656 -21.875 1 97.38 413 ASN A CA 1
ATOM 3392 C C . ASN A 1 413 ? -12.836 -43.406 -21.188 1 97.38 413 ASN A C 1
ATOM 3394 O O . ASN A 1 413 ? -12.742 -43.438 -19.969 1 97.38 413 ASN A O 1
ATOM 3398 N N . ALA A 1 414 ? -11.797 -43.219 -21.984 1 97.19 414 ALA A N 1
ATOM 3399 C CA . ALA A 1 414 ? -10.477 -42.938 -21.438 1 97.19 414 ALA A CA 1
ATOM 3400 C C . ALA A 1 414 ? -10.477 -41.625 -20.641 1 97.19 414 ALA A C 1
ATOM 3402 O O . ALA A 1 414 ? -9.859 -41.531 -19.578 1 97.19 414 ALA A O 1
ATOM 3403 N N . THR A 1 415 ? -11.164 -40.656 -21.203 1 97.69 415 THR A N 1
ATOM 3404 C CA . THR A 1 415 ? -11.266 -39.344 -20.562 1 97.69 415 THR A CA 1
ATOM 3405 C C . THR A 1 415 ? -11.992 -39.438 -19.234 1 97.69 415 THR A C 1
ATOM 3407 O O . THR A 1 415 ? -11.578 -38.844 -18.234 1 97.69 415 THR A O 1
ATOM 3410 N N . LEU A 1 416 ? -13.055 -40.156 -19.219 1 98.12 416 LEU A N 1
ATOM 3411 C CA . LEU A 1 416 ? -13.844 -40.375 -18 1 98.12 416 LEU A CA 1
ATOM 3412 C C . LEU A 1 416 ? -13.047 -41.125 -16.953 1 98.12 416 LEU A C 1
ATOM 3414 O O . LEU A 1 416 ? -13.172 -40.875 -15.75 1 98.12 416 LEU A O 1
ATOM 3418 N N . ARG A 1 417 ? -12.234 -42.062 -17.391 1 97.5 417 ARG A N 1
ATOM 3419 C CA . ARG A 1 417 ? -11.359 -42.812 -16.469 1 97.5 417 ARG A CA 1
ATOM 3420 C C . ARG A 1 417 ? -10.336 -41.875 -15.828 1 97.5 417 ARG A C 1
ATOM 3422 O O . ARG A 1 417 ? -10.094 -41.938 -14.625 1 97.5 417 ARG A O 1
ATOM 3429 N N . LYS A 1 418 ? -9.742 -41.031 -16.594 1 97.94 418 LYS A N 1
ATOM 3430 C CA . LYS A 1 418 ? -8.797 -40.031 -16.047 1 97.94 418 LYS A CA 1
ATOM 3431 C C . LYS A 1 418 ? -9.484 -39.125 -15.047 1 97.94 418 LYS A C 1
ATOM 3433 O O . LYS A 1 418 ? -8.938 -38.844 -13.977 1 97.94 418 LYS A O 1
ATOM 3438 N N . LEU A 1 419 ? -10.648 -38.656 -15.414 1 98.25 419 LEU A N 1
ATOM 3439 C CA . LEU A 1 419 ? -11.414 -37.781 -14.531 1 98.25 419 LEU A CA 1
ATOM 3440 C C . LEU A 1 419 ? -11.695 -38.469 -13.203 1 98.25 419 LEU A C 1
ATOM 3442 O O . LEU A 1 419 ? -11.562 -37.844 -12.141 1 98.25 419 LEU A O 1
ATOM 3446 N N . ALA A 1 420 ? -12.023 -39.719 -13.242 1 96.94 420 ALA A N 1
ATOM 3447 C CA . ALA A 1 420 ? -12.375 -40.5 -12.047 1 96.94 420 ALA A CA 1
ATOM 3448 C C . ALA A 1 420 ? -11.164 -40.656 -11.133 1 96.94 420 ALA A C 1
ATOM 3450 O O . ALA A 1 420 ? -11.312 -40.781 -9.914 1 96.94 420 ALA A O 1
ATOM 3451 N N . ASN A 1 421 ? -9.977 -40.531 -11.719 1 95.75 421 ASN A N 1
ATOM 3452 C CA . ASN A 1 421 ? -8.75 -40.75 -10.961 1 95.75 421 ASN A CA 1
ATOM 3453 C C . ASN A 1 421 ? -8.07 -39.438 -10.594 1 95.75 421 ASN A C 1
ATOM 3455 O O . ASN A 1 421 ? -6.984 -39.438 -10.008 1 95.75 421 ASN A O 1
ATOM 3459 N N . THR A 1 422 ? -8.688 -38.312 -10.93 1 97.06 422 THR A N 1
ATOM 3460 C CA . THR A 1 422 ? -8.086 -37.031 -10.633 1 97.06 422 THR A CA 1
ATOM 3461 C C . THR A 1 422 ? -8.094 -36.75 -9.125 1 97.06 422 THR A C 1
ATOM 3463 O O . THR A 1 422 ? -9.141 -36.844 -8.484 1 97.06 422 THR A O 1
ATOM 3466 N N . LYS A 1 423 ? -6.922 -36.406 -8.562 1 94 423 LYS A N 1
ATOM 3467 C CA . LYS A 1 423 ? -6.801 -36.094 -7.148 1 94 423 LYS A CA 1
ATOM 3468 C C . LYS A 1 423 ? -6.957 -34.594 -6.91 1 94 423 LYS A C 1
ATOM 3470 O O . LYS A 1 423 ? -6.543 -33.781 -7.738 1 94 423 LYS A O 1
ATOM 3475 N N . THR A 1 424 ? -7.602 -34.281 -5.828 1 94.75 424 THR A N 1
ATOM 3476 C CA . THR A 1 424 ? -7.84 -32.875 -5.473 1 94.75 424 THR A CA 1
ATOM 3477 C C . THR A 1 424 ? -7.32 -32.594 -4.066 1 94.75 424 THR A C 1
ATOM 3479 O O . THR A 1 424 ? -7.535 -33.375 -3.143 1 94.75 424 THR A O 1
ATOM 3482 N N . PHE A 1 425 ? -6.562 -31.5 -3.918 1 94.38 425 PHE A N 1
ATOM 3483 C CA . PHE A 1 425 ? -5.992 -31.125 -2.633 1 94.38 425 PHE A CA 1
ATOM 3484 C C . PHE A 1 425 ? -6.359 -29.688 -2.283 1 94.38 425 PHE A C 1
ATOM 3486 O O . PHE A 1 425 ? -6.121 -28.766 -3.07 1 94.38 425 PHE A O 1
ATOM 3493 N N . PHE A 1 426 ? -6.988 -29.469 -1.084 1 95.44 426 PHE A N 1
ATOM 3494 C CA . PHE A 1 426 ? -7.418 -28.156 -0.646 1 95.44 426 PHE A CA 1
ATOM 3495 C C . PHE A 1 426 ? -6.758 -27.781 0.677 1 95.44 426 PHE A C 1
ATOM 3497 O O . PHE A 1 426 ? -6.629 -28.625 1.57 1 95.44 426 PHE A O 1
ATOM 3504 N N . GLY A 1 427 ? -6.371 -26.547 0.772 1 95.44 427 GLY A N 1
ATOM 3505 C CA . GLY A 1 427 ? -5.914 -26 2.037 1 95.44 427 GLY A CA 1
ATOM 3506 C C . GLY A 1 427 ? -4.449 -26.266 2.312 1 95.44 427 GLY A C 1
ATOM 3507 O O . GLY A 1 427 ? -3.59 -25.438 2.012 1 95.44 427 GLY A O 1
ATOM 3508 N N . TYR A 1 428 ? -4.156 -27.453 2.818 1 94.75 428 TYR A N 1
ATOM 3509 C CA . TYR A 1 428 ? -2.838 -27.969 3.184 1 94.75 428 TYR A CA 1
ATOM 3510 C C . TYR A 1 428 ? -2.82 -29.484 3.18 1 94.75 428 TYR A C 1
ATOM 3512 O O . TYR A 1 428 ? -3.875 -30.125 3.154 1 94.75 428 TYR A O 1
ATOM 3520 N N . PRO A 1 429 ? -1.611 -30.062 3.16 1 92.88 429 PRO A N 1
ATOM 3521 C CA . PRO A 1 429 ? -1.557 -31.531 3.1 1 92.88 429 PRO A CA 1
ATOM 3522 C C . PRO A 1 429 ? -2.178 -32.188 4.324 1 92.88 429 PRO A C 1
ATOM 3524 O O . PRO A 1 429 ? -2.154 -31.625 5.418 1 92.88 429 PRO A O 1
ATOM 3527 N N . ASP A 1 430 ? -2.781 -33.406 4.184 1 88 430 ASP A N 1
ATOM 3528 C CA . ASP A 1 430 ? -3.412 -34.156 5.266 1 88 430 ASP A CA 1
ATOM 3529 C C . ASP A 1 430 ? -2.41 -34.469 6.375 1 88 430 ASP A C 1
ATOM 3531 O O . ASP A 1 430 ? -2.715 -34.281 7.559 1 88 430 ASP A O 1
ATOM 3535 N N . ASN A 1 431 ? -1.221 -34.938 6.129 1 92.19 431 ASN A N 1
ATOM 3536 C CA . ASN A 1 431 ? -0.163 -35.219 7.098 1 92.19 431 ASN A CA 1
ATOM 3537 C C . ASN A 1 431 ? 0.816 -34.031 7.203 1 92.19 431 ASN A C 1
ATOM 3539 O O . ASN A 1 431 ? 2.031 -34.25 7.188 1 92.19 431 ASN A O 1
ATOM 3543 N N . TYR A 1 432 ? 0.196 -32.875 7.41 1 93.94 432 TYR A N 1
ATOM 3544 C CA . TYR A 1 432 ? 0.937 -31.625 7.246 1 93.94 432 TYR A CA 1
ATOM 3545 C C . TYR A 1 432 ? 2.064 -31.516 8.266 1 93.94 432 TYR A C 1
ATOM 3547 O O . TYR A 1 432 ? 3.209 -31.219 7.91 1 93.94 432 TYR A O 1
ATOM 3555 N N . GLU A 1 433 ? 1.827 -31.812 9.57 1 94.69 433 GLU A N 1
ATOM 3556 C CA . GLU A 1 433 ? 2.82 -31.672 10.633 1 94.69 433 GLU A CA 1
ATOM 3557 C C . GLU A 1 433 ? 4.016 -32.594 10.391 1 94.69 433 GLU A C 1
ATOM 3559 O O . GLU A 1 433 ? 5.168 -32.188 10.523 1 94.69 433 GLU A O 1
ATOM 3564 N N . ASN A 1 434 ? 3.689 -33.812 9.984 1 93.88 434 ASN A N 1
ATOM 3565 C CA . ASN A 1 434 ? 4.766 -34.75 9.695 1 93.88 434 ASN A CA 1
ATOM 3566 C C . ASN A 1 434 ? 5.57 -34.312 8.469 1 93.88 434 ASN A C 1
ATOM 3568 O O . ASN A 1 434 ? 6.793 -34.469 8.453 1 93.88 434 ASN A O 1
ATOM 3572 N N . ILE A 1 435 ? 4.883 -33.875 7.52 1 92.88 435 ILE A N 1
ATOM 3573 C CA . ILE A 1 435 ? 5.527 -33.469 6.273 1 92.88 435 ILE A CA 1
ATOM 3574 C C . ILE A 1 435 ? 6.516 -32.344 6.539 1 92.88 435 ILE A C 1
ATOM 3576 O O . ILE A 1 435 ? 7.672 -32.406 6.109 1 92.88 435 ILE A O 1
ATOM 3580 N N . ILE A 1 436 ? 6.094 -31.297 7.289 1 94.62 436 ILE A N 1
ATOM 3581 C CA . ILE A 1 436 ? 6.969 -30.156 7.492 1 94.62 436 ILE A CA 1
ATOM 3582 C C . ILE A 1 436 ? 8.086 -30.516 8.461 1 94.62 436 ILE A C 1
ATOM 3584 O O . ILE A 1 436 ? 9.219 -30.047 8.32 1 94.62 436 ILE A O 1
ATOM 3588 N N . ASN A 1 437 ? 7.848 -31.375 9.477 1 94.31 437 ASN A N 1
ATOM 3589 C CA . ASN A 1 437 ? 8.906 -31.844 10.375 1 94.31 437 ASN A CA 1
ATOM 3590 C C . ASN A 1 437 ? 9.961 -32.656 9.617 1 94.31 437 ASN A C 1
ATOM 3592 O O . ASN A 1 437 ? 11.156 -32.438 9.82 1 94.31 437 ASN A O 1
ATOM 3596 N N . ASN A 1 438 ? 9.492 -33.5 8.773 1 89.12 438 ASN A N 1
ATOM 3597 C CA . ASN A 1 438 ? 10.414 -34.344 7.992 1 89.12 438 ASN A CA 1
ATOM 3598 C C . ASN A 1 438 ? 11.203 -33.5 6.996 1 89.12 438 ASN A C 1
ATOM 3600 O O . ASN A 1 438 ? 12.375 -33.781 6.734 1 89.12 438 ASN A O 1
ATOM 3604 N N . LEU A 1 439 ? 10.578 -32.562 6.438 1 87.19 439 LEU A N 1
ATOM 3605 C CA . LEU A 1 439 ? 11.18 -31.688 5.43 1 87.19 439 LEU A CA 1
ATOM 3606 C C . LEU A 1 439 ? 12.461 -31.047 5.961 1 87.19 439 LEU A C 1
ATOM 3608 O O . LEU A 1 439 ? 13.438 -30.906 5.227 1 87.19 439 LEU A O 1
ATOM 3612 N N . ILE A 1 440 ? 12.438 -30.641 7.242 1 89.75 440 ILE A N 1
ATOM 3613 C CA . ILE A 1 440 ? 13.602 -29.891 7.723 1 89.75 440 ILE A CA 1
ATOM 3614 C C . ILE A 1 440 ? 14.203 -30.609 8.93 1 89.75 440 ILE A C 1
ATOM 3616 O O . ILE A 1 440 ? 14.805 -29.969 9.797 1 89.75 440 ILE A O 1
ATOM 3620 N N . GLU A 1 441 ? 13.961 -31.844 9.039 1 88.06 441 GLU A N 1
ATOM 3621 C CA . GLU A 1 441 ? 14.422 -32.625 10.172 1 88.06 441 GLU A CA 1
ATOM 3622 C C . GLU A 1 441 ? 15.93 -32.5 10.359 1 88.06 441 GLU A C 1
ATOM 3624 O O . GLU A 1 441 ? 16.406 -32.281 11.469 1 88.06 441 GLU A O 1
ATOM 3629 N N . ASN A 1 442 ? 16.703 -32.531 9.281 1 86.88 442 ASN A N 1
ATOM 3630 C CA . ASN A 1 442 ? 18.156 -32.562 9.367 1 86.88 442 ASN A CA 1
ATOM 3631 C C . ASN A 1 442 ? 18.766 -31.156 9.18 1 86.88 442 ASN A C 1
ATOM 3633 O O . ASN A 1 442 ? 19.984 -31.031 9.062 1 86.88 442 ASN A O 1
ATOM 3637 N N . LEU A 1 443 ? 17.922 -30.203 9.102 1 92.06 443 LEU A N 1
ATOM 3638 C CA . LEU A 1 443 ? 18.422 -28.828 8.977 1 92.06 443 LEU A CA 1
ATOM 3639 C C . LEU A 1 443 ? 18.859 -28.297 10.336 1 92.06 443 LEU A C 1
ATOM 3641 O O . LEU A 1 443 ? 18.125 -28.406 11.32 1 92.06 443 LEU A O 1
ATOM 3645 N N . THR A 1 444 ? 20.062 -27.797 10.375 1 89.75 444 THR A N 1
ATOM 3646 C CA . THR A 1 444 ? 20.562 -27.141 11.586 1 89.75 444 THR A CA 1
ATOM 3647 C C . THR A 1 444 ? 20.359 -25.625 11.516 1 89.75 444 THR A C 1
ATOM 3649 O O . THR A 1 444 ? 20.75 -25 10.531 1 89.75 444 THR A O 1
ATOM 3652 N N . VAL A 1 445 ? 19.688 -25.109 12.516 1 94.5 445 VAL A N 1
ATOM 3653 C CA . VAL A 1 445 ? 19.5 -23.672 12.617 1 94.5 445 VAL A CA 1
ATOM 3654 C C . VAL A 1 445 ? 20.172 -23.141 13.875 1 94.5 445 VAL A C 1
ATOM 3656 O O . VAL A 1 445 ? 19.938 -23.641 14.977 1 94.5 445 VAL A O 1
ATOM 3659 N N . THR A 1 446 ? 21.062 -22.203 13.727 1 93.06 446 THR A N 1
ATOM 3660 C CA . THR A 1 446 ? 21.812 -21.609 14.828 1 93.06 446 THR A CA 1
ATOM 3661 C C . THR A 1 446 ? 21.484 -20.125 14.984 1 93.06 446 THR A C 1
ATOM 3663 O O . THR A 1 446 ? 20.547 -19.625 14.359 1 93.06 446 THR A O 1
ATOM 3666 N N . ASP A 1 447 ? 22.25 -19.438 15.891 1 90.19 447 ASP A N 1
ATOM 3667 C CA . ASP A 1 447 ? 22.047 -18.016 16.094 1 90.19 447 ASP A CA 1
ATOM 3668 C C . ASP A 1 447 ? 22.844 -17.203 15.07 1 90.19 447 ASP A C 1
ATOM 3670 O O . ASP A 1 447 ? 22.703 -15.977 15.008 1 90.19 447 ASP A O 1
ATOM 3674 N N . ASN A 1 448 ? 23.641 -17.922 14.258 1 87.88 448 ASN A N 1
ATOM 3675 C CA . ASN A 1 448 ? 24.391 -17.266 13.195 1 87.88 448 ASN A CA 1
ATOM 3676 C C . ASN A 1 448 ? 23.641 -17.297 11.867 1 87.88 448 ASN A C 1
ATOM 3678 O O . ASN A 1 448 ? 23.547 -18.328 11.219 1 87.88 448 ASN A O 1
ATOM 3682 N N . HIS A 1 449 ? 23.156 -16.172 11.406 1 86.75 449 HIS A N 1
ATOM 3683 C CA . HIS A 1 449 ? 22.297 -16.062 10.227 1 86.75 449 HIS A CA 1
ATOM 3684 C C . HIS A 1 449 ? 23.031 -16.516 8.977 1 86.75 449 HIS A C 1
ATOM 3686 O O . HIS A 1 449 ? 22.438 -17.156 8.102 1 86.75 449 HIS A O 1
ATOM 3692 N N . ILE A 1 450 ? 24.328 -16.234 8.875 1 83.75 450 ILE A N 1
ATOM 3693 C CA . ILE A 1 450 ? 25.109 -16.625 7.707 1 83.75 450 ILE A CA 1
ATOM 3694 C C . ILE A 1 450 ? 25.203 -18.156 7.637 1 83.75 450 ILE A C 1
ATOM 3696 O O . ILE A 1 450 ? 25.016 -18.734 6.57 1 83.75 450 ILE A O 1
ATOM 3700 N N . GLU A 1 451 ? 25.469 -18.766 8.719 1 88.31 451 GLU A N 1
ATOM 3701 C CA . GLU A 1 451 ? 25.516 -20.219 8.797 1 88.31 451 GLU A CA 1
ATOM 3702 C C . GLU A 1 451 ? 24.172 -20.844 8.406 1 88.31 451 GLU A C 1
ATOM 3704 O O . GLU A 1 451 ? 24.125 -21.875 7.742 1 88.31 451 GLU A O 1
ATOM 3709 N N . ASN A 1 452 ? 23.156 -20.203 8.859 1 91.69 452 ASN A N 1
ATOM 3710 C CA . ASN A 1 452 ? 21.828 -20.703 8.555 1 91.69 452 ASN A CA 1
ATOM 3711 C C . ASN A 1 452 ? 21.531 -20.625 7.059 1 91.69 452 ASN A C 1
ATOM 3713 O O . ASN A 1 452 ? 20.938 -21.562 6.496 1 91.69 452 ASN A O 1
ATOM 3717 N N . ILE A 1 453 ? 21.906 -19.531 6.406 1 88.38 453 ILE A N 1
ATOM 3718 C CA . ILE A 1 453 ? 21.672 -19.375 4.977 1 88.38 453 ILE A CA 1
ATOM 3719 C C . ILE A 1 453 ? 22.453 -20.438 4.199 1 88.38 453 ILE A C 1
ATOM 3721 O O . ILE A 1 453 ? 21.922 -21.016 3.252 1 88.38 453 ILE A O 1
ATOM 3725 N N . LEU A 1 454 ? 23.656 -20.672 4.594 1 87.44 454 LEU A N 1
ATOM 3726 C CA . LEU A 1 454 ? 24.469 -21.703 3.949 1 87.44 454 LEU A CA 1
ATOM 3727 C C . LEU A 1 454 ? 23.891 -23.078 4.176 1 87.44 454 LEU A C 1
ATOM 3729 O O . LEU A 1 454 ? 23.797 -23.891 3.242 1 87.44 454 LEU A O 1
ATOM 3733 N N . SER A 1 455 ? 23.5 -23.281 5.352 1 89.56 455 SER A N 1
ATOM 3734 C CA . SER A 1 455 ? 22.922 -24.562 5.711 1 89.56 455 SER A CA 1
ATOM 3735 C C . SER A 1 455 ? 21.656 -24.844 4.918 1 89.56 455 SER A C 1
ATOM 3737 O O . SER A 1 455 ? 21.5 -25.938 4.359 1 89.56 455 SER A O 1
ATOM 3739 N N . ILE A 1 456 ? 20.812 -23.922 4.848 1 90.31 456 ILE A N 1
ATOM 3740 C CA . ILE A 1 456 ? 19.516 -24.125 4.203 1 90.31 456 ILE A CA 1
ATOM 3741 C C . ILE A 1 456 ? 19.719 -24.219 2.689 1 90.31 456 ILE A C 1
ATOM 3743 O O . ILE A 1 456 ? 19 -24.969 2.014 1 90.31 456 ILE A O 1
ATOM 3747 N N . SER A 1 457 ? 20.625 -23.531 2.156 1 86.56 457 SER A N 1
ATOM 3748 C CA . SER A 1 457 ? 20.922 -23.625 0.729 1 86.56 457 SER A CA 1
ATOM 3749 C C . SER A 1 457 ? 21.391 -25.031 0.359 1 86.56 457 SER A C 1
ATOM 3751 O O . SER A 1 457 ? 20.906 -25.609 -0.609 1 86.56 457 SER A O 1
ATOM 3753 N N . MET A 1 458 ? 22.266 -25.562 1.121 1 86.12 458 MET A N 1
ATOM 3754 C CA . MET A 1 458 ? 22.781 -26.906 0.892 1 86.12 458 MET A CA 1
ATOM 3755 C C . MET A 1 458 ? 21.719 -27.953 1.141 1 86.12 458 MET A C 1
ATOM 3757 O O . MET A 1 458 ? 21.625 -28.938 0.403 1 86.12 458 MET A O 1
ATOM 3761 N N . PHE A 1 459 ? 20.984 -27.672 2.1 1 85 459 PHE A N 1
ATOM 3762 C CA . PHE A 1 459 ? 19.922 -28.594 2.455 1 85 459 PHE A CA 1
ATOM 3763 C C . PHE A 1 459 ? 18.875 -28.656 1.35 1 85 459 PHE A C 1
ATOM 3765 O O . PHE A 1 459 ? 18.375 -29.75 1.021 1 85 459 PHE A O 1
ATOM 3772 N N . SER A 1 460 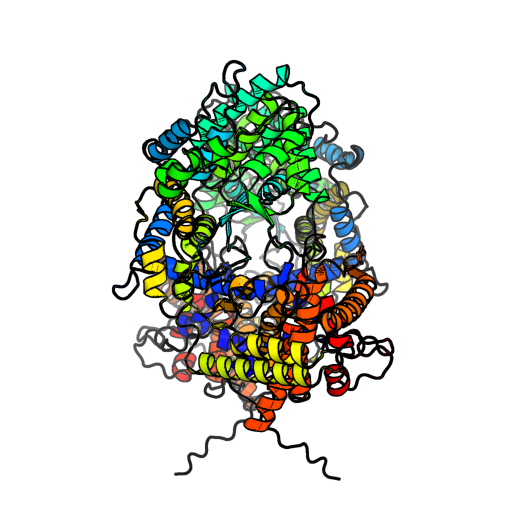? 18.484 -27.562 0.811 1 82.69 460 SER A N 1
ATOM 3773 C CA . SER A 1 460 ? 17.484 -27.5 -0.24 1 82.69 460 SER A CA 1
ATOM 3774 C C . SER A 1 460 ? 17.891 -28.312 -1.459 1 82.69 460 SER A C 1
ATOM 3776 O O . SER A 1 460 ? 17.078 -29 -2.055 1 82.69 460 SER A O 1
ATOM 3778 N N . THR A 1 461 ? 19.047 -28.297 -1.794 1 78.69 461 THR A N 1
ATOM 3779 C CA . THR A 1 461 ? 19.562 -29.062 -2.922 1 78.69 461 THR A CA 1
ATOM 3780 C C . THR A 1 461 ? 19.469 -30.562 -2.637 1 78.69 461 THR A C 1
ATOM 3782 O O . THR A 1 461 ? 18.953 -31.328 -3.463 1 78.69 461 THR A O 1
ATOM 3785 N N . ALA A 1 462 ? 19.844 -30.938 -1.477 1 79.56 462 ALA A N 1
ATOM 3786 C CA . ALA A 1 462 ? 19.875 -32.344 -1.102 1 79.56 462 ALA A CA 1
ATOM 3787 C C . ALA A 1 462 ? 18.453 -32.906 -0.971 1 79.56 462 ALA A C 1
ATOM 3789 O O . ALA A 1 462 ? 18.172 -34 -1.443 1 79.56 462 ALA A O 1
ATOM 3790 N N . SER A 1 463 ? 17.594 -32.188 -0.366 1 78.94 463 SER A N 1
ATOM 3791 C CA . SER A 1 463 ? 16.234 -32.656 -0.089 1 78.94 463 SER A CA 1
ATOM 3792 C C . SER A 1 463 ? 15.445 -32.844 -1.378 1 78.94 463 SER A C 1
ATOM 3794 O O . SER A 1 463 ? 14.672 -33.781 -1.495 1 78.94 463 SER A O 1
ATOM 3796 N N . ASN A 1 464 ? 15.609 -32.031 -2.316 1 77.88 464 ASN A N 1
ATOM 3797 C CA . ASN A 1 464 ? 14.875 -32.125 -3.578 1 77.88 464 ASN A CA 1
ATOM 3798 C C . ASN A 1 464 ? 15.383 -33.281 -4.438 1 77.88 464 ASN A C 1
ATOM 3800 O O . ASN A 1 464 ? 14.648 -33.812 -5.281 1 77.88 464 ASN A O 1
ATOM 3804 N N . TRP A 1 465 ? 16.547 -33.781 -4.207 1 87.56 465 TRP A N 1
ATOM 3805 C CA . TRP A 1 465 ? 17.156 -34.781 -5.078 1 87.56 465 TRP A CA 1
ATOM 3806 C C . TRP A 1 465 ? 17.016 -36.188 -4.5 1 87.56 465 TRP A C 1
ATOM 3808 O O . TRP A 1 465 ? 17.391 -37.156 -5.141 1 87.56 465 TRP A O 1
ATOM 3818 N N . LYS A 1 466 ? 16.375 -36.25 -3.373 1 84.31 466 LYS A N 1
ATOM 3819 C CA . LYS A 1 466 ? 16.172 -37.562 -2.764 1 84.31 466 LYS A CA 1
ATOM 3820 C C . LYS A 1 466 ? 15.383 -38.5 -3.693 1 84.31 466 LYS A C 1
ATOM 3822 O O . LYS A 1 466 ? 15.633 -39.688 -3.73 1 84.31 466 LYS A O 1
ATOM 3827 N N . TYR A 1 467 ? 14.578 -38 -4.523 1 87.88 467 TYR A N 1
ATOM 3828 C CA . TYR A 1 467 ? 13.695 -38.781 -5.371 1 87.88 467 TYR A CA 1
ATOM 3829 C C . TYR A 1 467 ? 14.406 -39.219 -6.648 1 87.88 467 TYR A C 1
ATOM 3831 O O . TYR A 1 467 ? 13.836 -39.938 -7.473 1 87.88 467 TYR A O 1
ATOM 3839 N N . LEU A 1 468 ? 15.633 -38.844 -6.777 1 92.44 468 LEU A N 1
ATOM 3840 C CA . LEU A 1 468 ? 16.422 -39.344 -7.898 1 92.44 468 LEU A CA 1
ATOM 3841 C C . LEU A 1 468 ? 16.688 -40.844 -7.73 1 92.44 468 LEU A C 1
ATOM 3843 O O . LEU A 1 468 ? 16.969 -41.531 -8.711 1 92.44 468 LEU A O 1
ATOM 3847 N N . THR A 1 469 ? 16.609 -41.281 -6.465 1 90.81 469 THR A N 1
ATOM 3848 C CA . THR A 1 469 ? 16.906 -42.688 -6.215 1 90.81 469 THR A CA 1
ATOM 3849 C C . THR A 1 469 ? 15.75 -43.375 -5.48 1 90.81 469 THR A C 1
ATOM 3851 O O . THR A 1 469 ? 15.773 -44.562 -5.258 1 90.81 469 THR A O 1
ATOM 3854 N N . GLU A 1 470 ? 14.82 -42.562 -5.066 1 87.31 470 GLU A N 1
ATOM 3855 C CA . GLU A 1 470 ? 13.633 -43.094 -4.391 1 87.31 470 GLU A CA 1
ATOM 3856 C C . GLU A 1 470 ? 12.375 -42.875 -5.219 1 87.31 470 GLU A C 1
ATOM 3858 O O . GLU A 1 470 ? 12.312 -41.938 -6.016 1 87.31 470 GLU A O 1
ATOM 3863 N N . ASP A 1 471 ? 11.383 -43.781 -4.996 1 87 471 ASP A N 1
ATOM 3864 C CA . ASP A 1 471 ? 10.102 -43.594 -5.664 1 87 471 ASP A CA 1
ATOM 3865 C C . ASP A 1 471 ? 9.367 -42.375 -5.105 1 87 471 ASP A C 1
ATOM 3867 O O . ASP A 1 471 ? 9.531 -42.031 -3.932 1 87 471 ASP A O 1
ATOM 3871 N N . ARG A 1 472 ? 8.578 -41.812 -5.973 1 84.12 472 ARG A N 1
ATOM 3872 C CA . ARG A 1 472 ? 7.797 -40.656 -5.559 1 84.12 472 ARG A CA 1
ATOM 3873 C C . ARG A 1 472 ? 6.793 -41.031 -4.473 1 84.12 472 ARG A C 1
ATOM 3875 O O . ARG A 1 472 ? 6.184 -42.094 -4.523 1 84.12 472 ARG A O 1
ATOM 3882 N N . ASP A 1 473 ? 6.758 -40.188 -3.43 1 83 473 ASP A N 1
ATOM 3883 C CA . ASP A 1 473 ? 5.758 -40.312 -2.371 1 83 473 ASP A CA 1
ATOM 3884 C C . ASP A 1 473 ? 4.75 -39.156 -2.434 1 83 473 ASP A C 1
ATOM 3886 O O . ASP A 1 473 ? 4.863 -38.188 -1.692 1 83 473 ASP A O 1
ATOM 3890 N N . TRP A 1 474 ? 3.711 -39.375 -3.166 1 79.88 474 TRP A N 1
ATOM 3891 C CA . TRP A 1 474 ? 2.777 -38.281 -3.477 1 79.88 474 TRP A CA 1
ATOM 3892 C C . TRP A 1 474 ? 1.963 -37.906 -2.248 1 79.88 474 TRP A C 1
ATOM 3894 O O . TRP A 1 474 ? 1.468 -36.781 -2.152 1 79.88 474 TRP A O 1
ATOM 3904 N N . GLU A 1 475 ? 1.768 -38.719 -1.302 1 78.44 475 GLU A N 1
ATOM 3905 C CA . GLU A 1 475 ? 0.938 -38.469 -0.126 1 78.44 475 GLU A CA 1
ATOM 3906 C C . GLU A 1 475 ? 1.684 -37.656 0.909 1 78.44 475 GLU A C 1
ATOM 3908 O O . GLU A 1 475 ? 1.063 -36.938 1.705 1 78.44 475 GLU A O 1
ATOM 3913 N N . ASN A 1 476 ? 2.975 -37.781 0.887 1 81.19 476 ASN A N 1
ATOM 3914 C CA . ASN A 1 476 ? 3.762 -37.125 1.916 1 81.19 476 ASN A CA 1
ATOM 3915 C C . ASN A 1 476 ? 4.707 -36.062 1.313 1 81.19 476 ASN A C 1
ATOM 3917 O O . ASN A 1 476 ? 5.738 -35.75 1.904 1 81.19 476 ASN A O 1
ATOM 3921 N N . GLN A 1 477 ? 4.281 -35.5 0.286 1 80.62 477 GLN A N 1
ATOM 3922 C CA . GLN A 1 477 ? 5.176 -34.562 -0.364 1 80.62 477 GLN A CA 1
ATOM 3923 C C . GLN A 1 477 ? 4.727 -33.125 -0.12 1 80.62 477 GLN A C 1
ATOM 3925 O O . GLN A 1 477 ? 3.572 -32.875 0.238 1 80.62 477 GLN A O 1
ATOM 3930 N N . THR A 1 478 ? 5.711 -32.25 -0.331 1 85.75 478 THR A N 1
ATOM 3931 C CA . THR A 1 478 ? 5.422 -30.828 -0.29 1 85.75 478 THR A CA 1
ATOM 3932 C C . THR A 1 478 ? 4.734 -30.375 -1.573 1 85.75 478 THR A C 1
ATOM 3934 O O . THR A 1 478 ? 4.824 -31.047 -2.604 1 85.75 478 THR A O 1
ATOM 3937 N N . TRP A 1 479 ? 3.924 -29.391 -1.43 1 90.75 479 TRP A N 1
ATOM 3938 C CA . TRP A 1 479 ? 3.268 -28.797 -2.588 1 90.75 479 TRP A CA 1
ATOM 3939 C C . TRP A 1 479 ? 4.18 -27.781 -3.268 1 90.75 479 TRP A C 1
ATOM 3941 O O . TRP A 1 479 ? 5.113 -27.266 -2.646 1 90.75 479 TRP A O 1
ATOM 3951 N N . ALA A 1 480 ? 3.982 -27.531 -4.504 1 89.75 480 ALA A N 1
ATOM 3952 C CA . ALA A 1 480 ? 4.742 -26.531 -5.242 1 89.75 480 ALA A CA 1
ATOM 3953 C C . ALA A 1 480 ? 4.367 -25.109 -4.793 1 89.75 480 ALA A C 1
ATOM 3955 O O . ALA A 1 480 ? 5.156 -24.188 -4.949 1 89.75 480 ALA A O 1
ATOM 3956 N N . VAL A 1 481 ? 3.166 -24.953 -4.359 1 95.12 481 VAL A N 1
ATOM 3957 C CA . VAL A 1 481 ? 2.664 -23.719 -3.789 1 95.12 481 VAL A CA 1
ATOM 3958 C C . VAL A 1 481 ? 2.293 -23.922 -2.324 1 95.12 481 VAL A C 1
ATOM 3960 O O . VAL A 1 481 ? 1.71 -24.953 -1.968 1 95.12 481 VAL A O 1
ATOM 3963 N N . THR A 1 482 ? 2.672 -22.984 -1.506 1 96.69 482 THR A N 1
ATOM 3964 C CA . THR A 1 482 ? 2.523 -23.172 -0.067 1 96.69 482 THR A CA 1
ATOM 3965 C C . THR A 1 482 ? 1.121 -22.766 0.387 1 96.69 482 THR A C 1
ATOM 3967 O O . THR A 1 482 ? 0.432 -22.016 -0.297 1 96.69 482 THR A O 1
ATOM 3970 N N . PRO A 1 483 ? 0.718 -23.281 1.512 1 97.56 483 PRO A N 1
ATOM 3971 C CA . PRO A 1 483 ? -0.64 -23.031 1.997 1 97.56 483 PRO A CA 1
ATOM 3972 C C . PRO A 1 483 ? -0.919 -21.547 2.205 1 97.56 483 PRO A C 1
ATOM 3974 O O . PRO A 1 483 ? -2.08 -21.125 2.229 1 97.56 483 PRO A O 1
ATOM 3977 N N . ASP A 1 484 ? 0.129 -20.703 2.369 1 98 484 ASP A N 1
ATOM 3978 C CA . ASP A 1 484 ? -0.037 -19.266 2.621 1 98 484 ASP A CA 1
ATOM 3979 C C . ASP A 1 484 ? 0.191 -18.453 1.348 1 98 484 ASP A C 1
ATOM 3981 O O . ASP A 1 484 ? 0.426 -17.25 1.409 1 98 484 ASP A O 1
ATOM 3985 N N . GLU A 1 485 ? 0.162 -19.062 0.205 1 97.56 485 GLU A N 1
ATOM 3986 C CA . GLU A 1 485 ? 0.302 -18.375 -1.074 1 97.56 485 GLU A CA 1
ATOM 3987 C C . GLU A 1 485 ? -1.021 -18.344 -1.834 1 97.56 485 GLU A C 1
ATOM 3989 O O . GLU A 1 485 ? -1.689 -19.375 -1.966 1 97.56 485 GLU A O 1
ATOM 3994 N N . VAL A 1 486 ? -1.409 -17.188 -2.307 1 97 486 VAL A N 1
ATOM 3995 C CA . VAL A 1 486 ? -2.629 -17.047 -3.092 1 97 486 VAL A CA 1
ATOM 3996 C C . VAL A 1 486 ? -2.379 -17.5 -4.527 1 97 486 VAL A C 1
ATOM 3998 O O . VAL A 1 486 ? -2.008 -16.703 -5.387 1 97 486 VAL A O 1
ATOM 4001 N N . ASN A 1 487 ? -2.637 -18.719 -4.727 1 96.88 487 ASN A N 1
ATOM 4002 C CA . ASN A 1 487 ? -2.379 -19.359 -6.012 1 96.88 487 ASN A CA 1
ATOM 4003 C C . ASN A 1 487 ? -3.09 -20.719 -6.117 1 96.88 487 ASN A C 1
ATOM 4005 O O . ASN A 1 487 ? -3.727 -21.156 -5.16 1 96.88 487 ASN A O 1
ATOM 4009 N N . ALA A 1 488 ? -3.146 -21.297 -7.23 1 97.5 488 ALA A N 1
ATOM 4010 C CA . ALA A 1 488 ? -3.605 -22.641 -7.523 1 97.5 488 ALA A CA 1
ATOM 4011 C C . ALA A 1 488 ? -2.846 -23.234 -8.711 1 97.5 488 ALA A C 1
ATOM 4013 O O . ALA A 1 488 ? -2.301 -22.5 -9.531 1 97.5 488 ALA A O 1
ATOM 4014 N N . TYR A 1 489 ? -2.752 -24.594 -8.719 1 96.31 489 TYR A N 1
ATOM 4015 C CA . TYR A 1 489 ? -2.027 -25.156 -9.852 1 96.31 489 TYR A CA 1
ATOM 4016 C C . TYR A 1 489 ? -2.455 -26.594 -10.102 1 96.31 489 TYR A C 1
ATOM 4018 O O . TYR A 1 489 ? -2.891 -27.297 -9.18 1 96.31 489 TYR A O 1
ATOM 4026 N N . CYS A 1 490 ? -2.387 -26.938 -11.344 1 96.81 490 CYS A N 1
ATOM 4027 C CA . CYS A 1 490 ? -2.537 -28.312 -11.789 1 96.81 490 CYS A CA 1
ATOM 4028 C C . CYS A 1 490 ? -1.18 -28.984 -11.945 1 96.81 490 CYS A C 1
ATOM 4030 O O . CYS A 1 490 ? -0.206 -28.344 -12.344 1 96.81 490 CYS A O 1
ATOM 4032 N N . TYR A 1 491 ? -1.09 -30.234 -11.555 1 94.88 491 TYR A N 1
ATOM 4033 C CA . TYR A 1 491 ? 0.111 -31.047 -11.719 1 94.88 491 TYR A CA 1
ATOM 4034 C C . TYR A 1 491 ? -0.182 -32.281 -12.562 1 94.88 491 TYR A C 1
ATOM 4036 O O . TYR A 1 491 ? -0.531 -33.344 -12.023 1 94.88 491 TYR A O 1
ATOM 4044 N N . ASN A 1 492 ? 0.073 -32.25 -13.812 1 94.56 492 ASN A N 1
ATOM 4045 C CA . ASN A 1 492 ? -0.325 -33.25 -14.789 1 94.56 492 ASN A CA 1
ATOM 4046 C C . ASN A 1 492 ? 0.271 -34.625 -14.453 1 94.56 492 ASN A C 1
ATOM 4048 O O . ASN A 1 492 ? -0.397 -35.656 -14.602 1 94.56 492 ASN A O 1
ATOM 4052 N N . SER A 1 493 ? 1.52 -34.625 -13.969 1 92.94 493 SER A N 1
ATOM 4053 C CA . SER A 1 493 ? 2.217 -35.875 -13.703 1 92.94 493 SER A CA 1
ATOM 4054 C C . SER A 1 493 ? 1.564 -36.625 -12.555 1 92.94 493 SER A C 1
ATOM 4056 O O . SER A 1 493 ? 1.78 -37.844 -12.398 1 92.94 493 SER A O 1
ATOM 4058 N N . MET A 1 494 ? 0.785 -35.969 -11.82 1 93.56 494 MET A N 1
ATOM 4059 C CA . MET A 1 494 ? 0.081 -36.594 -10.703 1 93.56 494 MET A CA 1
ATOM 4060 C C . MET A 1 494 ? -1.407 -36.75 -11.016 1 93.56 494 MET A C 1
ATOM 4062 O O . MET A 1 494 ? -2.162 -37.281 -10.211 1 93.56 494 MET A O 1
ATOM 4066 N N . ASN A 1 495 ? -1.864 -36.25 -12.164 1 95.81 495 ASN A N 1
ATOM 4067 C CA . ASN A 1 495 ? -3.293 -36.125 -12.422 1 95.81 495 ASN A CA 1
ATOM 4068 C C . ASN A 1 495 ? -4.035 -35.531 -11.227 1 95.81 495 ASN A C 1
ATOM 4070 O O . ASN A 1 495 ? -4.977 -36.125 -10.719 1 95.81 495 ASN A O 1
ATOM 4074 N N . ALA A 1 496 ? -3.543 -34.281 -10.836 1 95.69 496 ALA A N 1
ATOM 4075 C CA . ALA A 1 496 ? -4.051 -33.625 -9.617 1 95.69 496 ALA A CA 1
ATOM 4076 C C . ALA A 1 496 ? -4.043 -32.125 -9.742 1 95.69 496 ALA A C 1
ATOM 4078 O O . ALA A 1 496 ? -3.393 -31.562 -10.633 1 95.69 496 ALA A O 1
ATOM 4079 N N . PHE A 1 497 ? -4.812 -31.469 -8.93 1 96.69 497 PHE A N 1
ATOM 4080 C CA . PHE A 1 497 ? -4.656 -30.031 -8.766 1 96.69 497 PHE A CA 1
ATOM 4081 C C . PHE A 1 497 ? -4.688 -29.641 -7.285 1 96.69 497 PHE A C 1
ATOM 4083 O O . PHE A 1 497 ? -5.16 -30.422 -6.453 1 96.69 497 PHE A O 1
ATOM 4090 N N . PHE A 1 498 ? -4.105 -28.547 -6.984 1 96.38 498 PHE A N 1
ATOM 4091 C CA . PHE A 1 498 ? -3.885 -28.078 -5.621 1 96.38 498 PHE A CA 1
ATOM 4092 C C . PHE A 1 498 ? -4.414 -26.656 -5.445 1 96.38 498 PHE A C 1
ATOM 4094 O O . PHE A 1 498 ? -4.211 -25.797 -6.309 1 96.38 498 PHE A O 1
ATOM 4101 N N . MET A 1 499 ? -5.105 -26.391 -4.395 1 97.31 499 MET A N 1
ATOM 4102 C CA . MET A 1 499 ? -5.555 -25.047 -4.012 1 97.31 499 MET A CA 1
ATOM 4103 C C . MET A 1 499 ? -5.254 -24.781 -2.543 1 97.31 499 MET A C 1
ATOM 4105 O O . MET A 1 499 ? -6.055 -25.109 -1.668 1 97.31 499 MET A O 1
ATOM 4109 N N . PRO A 1 500 ? -4.234 -24.031 -2.234 1 97.25 500 PRO A N 1
ATOM 4110 C CA . PRO A 1 500 ? -3.836 -23.719 -0.859 1 97.25 500 PRO A CA 1
ATOM 4111 C C . PRO A 1 500 ? -4.883 -22.891 -0.111 1 97.25 500 PRO A C 1
ATOM 4113 O O . PRO A 1 500 ? -5.734 -22.266 -0.736 1 97.25 500 PRO A O 1
ATOM 4116 N N . ALA A 1 501 ? -4.746 -22.875 1.174 1 97.31 501 ALA A N 1
ATOM 4117 C CA . ALA A 1 501 ? -5.703 -22.219 2.055 1 97.31 501 ALA A CA 1
ATOM 4118 C C . ALA A 1 501 ? -5.801 -20.719 1.738 1 97.31 501 ALA A C 1
ATOM 4120 O O . ALA A 1 501 ? -6.875 -20.125 1.857 1 97.31 501 ALA A O 1
ATOM 4121 N N . ALA A 1 502 ? -4.738 -20.109 1.341 1 97.56 502 ALA A N 1
ATOM 4122 C CA . ALA A 1 502 ? -4.656 -18.672 1.146 1 97.56 502 ALA A CA 1
ATOM 4123 C C . ALA A 1 502 ? -5.629 -18.203 0.063 1 97.56 502 ALA A C 1
ATOM 4125 O O . ALA A 1 502 ? -6.234 -17.141 0.179 1 97.56 502 ALA A O 1
ATOM 4126 N N . ILE A 1 503 ? -5.781 -18.938 -1.05 1 97.81 503 ILE A N 1
ATOM 4127 C CA . ILE A 1 503 ? -6.652 -18.531 -2.148 1 97.81 503 ILE A CA 1
ATOM 4128 C C . ILE A 1 503 ? -8.109 -18.828 -1.788 1 97.81 503 ILE A C 1
ATOM 4130 O O . ILE A 1 503 ? -9.023 -18.297 -2.422 1 97.81 503 ILE A O 1
ATOM 4134 N N . LEU A 1 504 ? -8.32 -19.703 -0.768 1 97.69 504 LEU A N 1
ATOM 4135 C CA . LEU A 1 504 ? -9.656 -20.109 -0.343 1 97.69 504 LEU A CA 1
ATOM 4136 C C . LEU A 1 504 ? -10.172 -19.219 0.774 1 97.69 504 LEU A C 1
ATOM 4138 O O . LEU A 1 504 ? -10.68 -19.703 1.788 1 97.69 504 LEU A O 1
ATOM 4142 N N . GLN A 1 505 ? -9.898 -17.953 0.64 1 94.88 505 GLN A N 1
ATOM 4143 C CA . GLN A 1 505 ? -10.375 -16.906 1.537 1 94.88 505 GLN A CA 1
ATOM 4144 C C . GLN A 1 505 ? -11.227 -15.891 0.791 1 94.88 505 GLN A C 1
ATOM 4146 O O . GLN A 1 505 ? -11.211 -15.836 -0.44 1 94.88 505 GLN A O 1
ATOM 4151 N N . ALA A 1 506 ? -12.094 -15.047 1.488 1 92.44 506 ALA A N 1
ATOM 4152 C CA . ALA A 1 506 ? -12.812 -13.914 0.901 1 92.44 506 ALA A CA 1
ATOM 4153 C C . ALA A 1 506 ? -11.844 -12.875 0.349 1 92.44 506 ALA A C 1
ATOM 4155 O O . ALA A 1 506 ? -10.766 -12.664 0.91 1 92.44 506 ALA A O 1
ATOM 4156 N N . PRO A 1 507 ? -12.125 -12.445 -0.781 1 93.5 507 PRO A N 1
ATOM 4157 C CA . PRO A 1 507 ? -13.438 -12.445 -1.435 1 93.5 507 PRO A CA 1
ATOM 4158 C C . PRO A 1 507 ? -13.547 -13.508 -2.527 1 93.5 507 PRO A C 1
ATOM 4160 O O . PRO A 1 507 ? -14.477 -13.469 -3.334 1 93.5 507 PRO A O 1
ATOM 4163 N N . LEU A 1 508 ? -12.57 -14.383 -2.629 1 95.62 508 LEU A N 1
ATOM 4164 C CA . LEU A 1 508 ? -12.648 -15.391 -3.688 1 95.62 508 LEU A CA 1
ATOM 4165 C C . LEU A 1 508 ? -13.484 -16.578 -3.242 1 95.62 508 LEU A C 1
ATOM 4167 O O . LEU A 1 508 ? -14.039 -17.297 -4.074 1 95.62 508 LEU A O 1
ATOM 4171 N N . PHE A 1 509 ? -13.469 -16.766 -1.923 1 94 509 PHE A N 1
ATOM 4172 C CA . PHE A 1 509 ? -14.258 -17.828 -1.314 1 94 509 PHE A CA 1
ATOM 4173 C C . PHE A 1 509 ? -14.836 -17.375 0.021 1 94 509 PHE A C 1
ATOM 4175 O O . PHE A 1 509 ? -14.469 -16.328 0.538 1 94 509 PHE A O 1
ATOM 4182 N N . ASN A 1 510 ? -15.836 -18.094 0.513 1 86.69 510 ASN A N 1
ATOM 4183 C CA . ASN A 1 510 ? -16.547 -17.766 1.745 1 86.69 510 ASN A CA 1
ATOM 4184 C C . ASN A 1 510 ? -17.312 -16.453 1.616 1 86.69 510 ASN A C 1
ATOM 4186 O O . ASN A 1 510 ? -17.172 -15.562 2.457 1 86.69 510 ASN A O 1
ATOM 4190 N N . ASN A 1 511 ? -18.156 -16.391 0.624 1 81 511 ASN A N 1
ATOM 4191 C CA . ASN A 1 511 ? -18.844 -15.156 0.266 1 81 511 ASN A CA 1
ATOM 4192 C C . ASN A 1 511 ? -20.266 -15.125 0.815 1 81 511 ASN A C 1
ATOM 4194 O O . ASN A 1 511 ? -20.984 -14.141 0.647 1 81 511 ASN A O 1
ATOM 4198 N N . GLY A 1 512 ? -20.703 -16.188 1.456 1 88.5 512 GLY A N 1
ATOM 4199 C CA . GLY A 1 512 ? -22.031 -16.25 2.053 1 88.5 512 GLY A CA 1
ATOM 4200 C C . GLY A 1 512 ? -23.078 -16.859 1.129 1 88.5 512 GLY A C 1
ATOM 4201 O O . GLY A 1 512 ? -24.016 -17.516 1.586 1 88.5 512 GLY A O 1
ATOM 4202 N N . VAL A 1 513 ? -22.938 -16.609 -0.237 1 94.06 513 VAL A N 1
ATOM 4203 C CA . VAL A 1 513 ? -23.828 -17.203 -1.24 1 94.06 513 VAL A CA 1
ATOM 4204 C C . VAL A 1 513 ? -23.016 -18.062 -2.199 1 94.06 513 VAL A C 1
ATOM 4206 O O . VAL A 1 513 ? -21.922 -17.672 -2.633 1 94.06 513 VAL A O 1
ATOM 4209 N N . GLN A 1 514 ? -23.516 -19.203 -2.566 1 96.75 514 GLN A N 1
ATOM 4210 C CA . GLN A 1 514 ? -22.797 -20.172 -3.365 1 96.75 514 GLN A CA 1
ATOM 4211 C C . GLN A 1 514 ? -22.656 -19.719 -4.816 1 96.75 514 GLN A C 1
ATOM 4213 O O . GLN A 1 514 ? -21.688 -20.047 -5.492 1 96.75 514 GLN A O 1
ATOM 4218 N N . ALA A 1 515 ? -23.625 -18.859 -5.324 1 97.88 515 ALA A N 1
ATOM 4219 C CA . ALA A 1 515 ? -23.5 -18.328 -6.68 1 97.88 515 ALA A CA 1
ATOM 4220 C C . ALA A 1 515 ? -22.156 -17.641 -6.875 1 97.88 515 ALA A C 1
ATOM 4222 O O . ALA A 1 515 ? -21.484 -17.844 -7.891 1 97.88 515 ALA A O 1
ATOM 4223 N N . LEU A 1 516 ? -21.781 -16.844 -5.883 1 97.62 516 LEU A N 1
ATOM 4224 C CA . LEU A 1 516 ? -20.5 -16.141 -5.941 1 97.62 516 LEU A CA 1
ATOM 4225 C C . LEU A 1 516 ? -19.344 -17.109 -5.797 1 97.62 516 LEU A C 1
ATOM 4227 O O . LEU A 1 516 ? -18.328 -16.984 -6.508 1 97.62 516 LEU A O 1
ATOM 4231 N N . ASN A 1 517 ? -19.422 -18.078 -4.867 1 97.88 517 ASN A N 1
ATOM 4232 C CA . ASN A 1 517 ? -18.344 -19.047 -4.648 1 97.88 517 ASN A CA 1
ATOM 4233 C C . ASN A 1 517 ? -18.094 -19.891 -5.895 1 97.88 517 ASN A C 1
ATOM 4235 O O . ASN A 1 517 ? -16.938 -20.156 -6.25 1 97.88 517 ASN A O 1
ATOM 4239 N N . TYR A 1 518 ? -19.203 -20.344 -6.535 1 98.69 518 TYR A N 1
ATOM 4240 C CA . TYR A 1 518 ? -19.047 -21.141 -7.754 1 98.69 518 TYR A CA 1
ATOM 4241 C C . TYR A 1 518 ? -18.484 -20.281 -8.883 1 98.69 518 TYR A C 1
ATOM 4243 O O . TYR A 1 518 ? -17.672 -20.766 -9.688 1 98.69 518 TYR A O 1
ATOM 4251 N N . GLY A 1 519 ? -18.938 -19.016 -8.969 1 98.56 519 GLY A N 1
ATOM 4252 C CA . GLY A 1 519 ? -18.422 -18.125 -9.992 1 98.56 519 GLY A CA 1
ATOM 4253 C C . GLY A 1 519 ? -16.938 -17.859 -9.844 1 98.56 519 GLY A C 1
ATOM 4254 O O . GLY A 1 519 ? -16.188 -17.812 -10.828 1 98.56 519 GLY A O 1
ATOM 4255 N N . ALA A 1 520 ? -16.484 -17.672 -8.641 1 98.06 520 ALA A N 1
ATOM 4256 C CA . ALA A 1 520 ? -15.086 -17.359 -8.367 1 98.06 520 ALA A CA 1
ATOM 4257 C C . ALA A 1 520 ? -14.273 -18.641 -8.164 1 98.06 520 ALA A C 1
ATOM 4259 O O . ALA A 1 520 ? -13.711 -19.172 -9.125 1 98.06 520 ALA A O 1
ATOM 4260 N N . THR A 1 521 ? -14.312 -19.219 -7 1 98.31 521 THR A N 1
ATOM 4261 C CA . THR A 1 521 ? -13.531 -20.406 -6.652 1 98.31 521 THR A CA 1
ATOM 4262 C C . THR A 1 521 ? -13.945 -21.594 -7.516 1 98.31 521 THR A C 1
ATOM 4264 O O . THR A 1 521 ? -13.102 -22.391 -7.926 1 98.31 521 THR A O 1
ATOM 4267 N N . GLY A 1 522 ? -15.234 -21.719 -7.789 1 98.75 522 GLY A N 1
ATOM 4268 C CA . GLY A 1 522 ? -15.688 -22.828 -8.625 1 98.75 522 GLY A CA 1
ATOM 4269 C C . GLY A 1 522 ? -15.078 -22.812 -10.016 1 98.75 522 GLY A C 1
ATOM 4270 O O . GLY A 1 522 ? -14.656 -23.844 -10.531 1 98.75 522 GLY A O 1
ATOM 4271 N N . SER A 1 523 ? -15.07 -21.625 -10.633 1 98.75 523 SER A N 1
ATOM 4272 C CA . SER A 1 523 ? -14.469 -21.531 -11.961 1 98.75 523 SER A CA 1
ATOM 4273 C C . SER A 1 523 ? -12.969 -21.812 -11.906 1 98.75 523 SER A C 1
ATOM 4275 O O . SER A 1 523 ? -12.398 -22.344 -12.859 1 98.75 523 SER A O 1
ATOM 4277 N N . THR A 1 524 ? -12.281 -21.438 -10.797 1 98.56 524 THR A N 1
ATOM 4278 C CA . THR A 1 524 ? -10.859 -21.734 -10.625 1 98.56 524 THR A CA 1
ATOM 4279 C C . THR A 1 524 ? -10.641 -23.25 -10.484 1 98.56 524 THR A C 1
ATOM 4281 O O . THR A 1 524 ? -9.68 -23.797 -11.039 1 98.56 524 THR A O 1
ATOM 4284 N N . ILE A 1 525 ? -11.523 -23.891 -9.695 1 98.69 525 ILE A N 1
ATOM 4285 C CA . ILE A 1 525 ? -11.453 -25.344 -9.586 1 98.69 525 ILE A CA 1
ATOM 4286 C C . ILE A 1 525 ? -11.633 -25.984 -10.961 1 98.69 525 ILE A C 1
ATOM 4288 O O . ILE A 1 525 ? -10.852 -26.859 -11.352 1 98.69 525 ILE A O 1
ATOM 4292 N N . GLY A 1 526 ? -12.656 -25.531 -11.664 1 98.75 526 GLY A N 1
ATOM 4293 C CA . GLY A 1 526 ? -12.844 -26.016 -13.023 1 98.75 526 GLY A CA 1
ATOM 4294 C C . GLY A 1 526 ? -11.648 -25.734 -13.922 1 98.75 526 GLY A C 1
ATOM 4295 O O . GLY A 1 526 ? -11.266 -26.594 -14.727 1 98.75 526 GLY A O 1
ATOM 4296 N N . HIS A 1 527 ? -11.07 -24.531 -13.82 1 98.44 527 HIS A N 1
ATOM 4297 C CA . HIS A 1 527 ? -9.883 -24.125 -14.562 1 98.44 527 HIS A CA 1
ATOM 4298 C C . HIS A 1 527 ? -8.734 -25.109 -14.32 1 98.44 527 HIS A C 1
ATOM 4300 O O . HIS A 1 527 ? -8.141 -25.625 -15.273 1 98.44 527 HIS A O 1
ATOM 4306 N N . GLU A 1 528 ? -8.445 -25.391 -13.039 1 98.38 528 GLU A N 1
ATOM 4307 C CA . GLU A 1 528 ? -7.348 -26.297 -12.703 1 98.38 528 GLU A CA 1
ATOM 4308 C C . GLU A 1 528 ? -7.648 -27.719 -13.148 1 98.38 528 GLU A C 1
ATOM 4310 O O . GLU A 1 528 ? -6.754 -28.422 -13.609 1 98.38 528 GLU A O 1
ATOM 4315 N N . LEU A 1 529 ? -8.867 -28.125 -12.984 1 98.25 529 LEU A N 1
ATOM 4316 C CA . LEU A 1 529 ? -9.273 -29.438 -13.453 1 98.25 529 LEU A CA 1
ATOM 4317 C C . LEU A 1 529 ? -9.07 -29.562 -14.961 1 98.25 529 LEU A C 1
ATOM 4319 O O . LEU A 1 529 ? -8.57 -30.594 -15.438 1 98.25 529 LEU A O 1
ATOM 4323 N N . SER A 1 530 ? -9.422 -28.562 -15.656 1 97.44 530 SER A N 1
ATOM 4324 C CA . SER A 1 530 ? -9.398 -28.578 -17.109 1 97.44 530 SER A CA 1
ATOM 4325 C C . SER A 1 530 ? -7.973 -28.594 -17.641 1 97.44 530 SER A C 1
ATOM 4327 O O . SER A 1 530 ? -7.73 -29.047 -18.766 1 97.44 530 SER A O 1
ATOM 4329 N N . HIS A 1 531 ? -7.004 -28.125 -16.891 1 96.75 531 HIS A N 1
ATOM 4330 C CA . HIS A 1 531 ? -5.602 -28.203 -17.297 1 96.75 531 HIS A CA 1
ATOM 4331 C C . HIS A 1 531 ? -5.176 -29.641 -17.547 1 96.75 531 HIS A C 1
ATOM 4333 O O . HIS A 1 531 ? -4.211 -29.875 -18.281 1 96.75 531 HIS A O 1
ATOM 4339 N N . ASN A 1 532 ? -5.871 -30.594 -17 1 96.62 532 ASN A N 1
ATOM 4340 C CA . ASN A 1 532 ? -5.582 -32 -17.266 1 96.62 532 ASN A CA 1
ATOM 4341 C C . ASN A 1 532 ? -6.027 -32.406 -18.672 1 96.62 532 ASN A C 1
ATOM 4343 O O . ASN A 1 532 ? -5.652 -33.469 -19.156 1 96.62 532 ASN A O 1
ATOM 4347 N N . TYR A 1 533 ? -6.777 -31.562 -19.375 1 95.88 533 TYR A N 1
ATOM 4348 C CA . TYR A 1 533 ? -7.359 -31.922 -20.656 1 95.88 533 TYR A CA 1
ATOM 4349 C C . TYR A 1 533 ? -7.078 -30.859 -21.703 1 95.88 533 TYR A C 1
ATOM 4351 O O . TYR A 1 533 ? -7.648 -30.875 -22.797 1 95.88 533 TYR A O 1
ATOM 4359 N N . ASP A 1 534 ? -6.336 -29.859 -21.406 1 94.12 534 ASP A N 1
ATOM 4360 C CA . ASP A 1 534 ? -5.984 -28.812 -22.359 1 94.12 534 ASP A CA 1
ATOM 4361 C C . ASP A 1 534 ? -4.91 -29.312 -23.328 1 94.12 534 ASP A C 1
ATOM 4363 O O . ASP A 1 534 ? -4.742 -30.516 -23.531 1 94.12 534 ASP A O 1
ATOM 4367 N N . ASN A 1 535 ? -4.297 -28.344 -24 1 91.62 535 ASN A N 1
ATOM 4368 C CA . ASN A 1 535 ? -3.381 -28.75 -25.062 1 91.62 535 ASN A CA 1
ATOM 4369 C C . ASN A 1 535 ? -2.188 -29.531 -24.5 1 91.62 535 ASN A C 1
ATOM 4371 O O . ASN A 1 535 ? -1.649 -30.406 -25.172 1 91.62 535 ASN A O 1
ATOM 4375 N N . THR A 1 536 ? -1.801 -29.266 -23.297 1 91.56 536 THR A N 1
ATOM 4376 C CA . THR A 1 536 ? -0.687 -29.953 -22.656 1 91.56 536 THR A CA 1
ATOM 4377 C C . THR A 1 536 ? -1.184 -31.141 -21.844 1 91.56 536 THR A C 1
ATOM 4379 O O . THR A 1 536 ? -0.651 -32.25 -21.969 1 91.56 536 THR A O 1
ATOM 4382 N N . GLY A 1 537 ? -2.213 -31 -21.094 1 93.88 537 GLY A N 1
ATOM 4383 C CA . GLY A 1 537 ? -2.709 -32 -20.172 1 93.88 537 GLY A CA 1
ATOM 4384 C C . GLY A 1 537 ? -3.219 -33.25 -20.875 1 93.88 537 GLY A C 1
ATOM 4385 O O . GLY A 1 537 ? -3.15 -34.344 -20.312 1 93.88 537 GLY A O 1
ATOM 4386 N N . ARG A 1 538 ? -3.654 -33.062 -22.062 1 93.25 538 ARG A N 1
ATOM 4387 C CA . ARG A 1 538 ? -4.203 -34.219 -22.797 1 93.25 538 ARG A CA 1
ATOM 4388 C C . ARG A 1 538 ? -3.107 -35.219 -23.172 1 93.25 538 ARG A C 1
ATOM 4390 O O . ARG A 1 538 ? -3.398 -36.344 -23.562 1 93.25 538 ARG A O 1
ATOM 4397 N N . LEU A 1 539 ? -1.866 -34.781 -23.047 1 93 539 LEU A N 1
ATOM 4398 C CA . LEU A 1 539 ? -0.754 -35.656 -23.359 1 93 539 LEU A CA 1
ATOM 4399 C C . LEU A 1 539 ? -0.488 -36.625 -22.219 1 93 539 LEU A C 1
ATOM 4401 O O . LEU A 1 539 ? 0.215 -37.625 -22.391 1 93 539 LEU A O 1
ATOM 4405 N N . TYR A 1 540 ? -0.996 -36.406 -21.062 1 95.5 540 TYR A N 1
ATOM 4406 C CA . TYR A 1 540 ? -0.814 -37.219 -19.875 1 95.5 540 TYR A CA 1
ATOM 4407 C C . TYR A 1 540 ? -2.033 -38.094 -19.641 1 95.5 540 TYR A C 1
ATOM 4409 O O . TYR A 1 540 ? -3.17 -37.625 -19.688 1 95.5 540 TYR A O 1
ATOM 4417 N N . ASN A 1 541 ? -1.823 -39.375 -19.375 1 96.31 541 ASN A N 1
ATOM 4418 C CA . ASN A 1 541 ? -2.93 -40.281 -19.094 1 96.31 541 ASN A CA 1
ATOM 4419 C C . ASN A 1 541 ? -3.336 -40.25 -17.625 1 96.31 541 ASN A C 1
ATOM 4421 O O . ASN A 1 541 ? -2.908 -39.375 -16.875 1 96.31 541 ASN A O 1
ATOM 4425 N N . GLU A 1 542 ? -4.25 -41.125 -17.219 1 96.19 542 GLU A N 1
ATOM 4426 C CA . GLU A 1 542 ? -4.852 -41.125 -15.891 1 96.19 542 GLU A CA 1
ATOM 4427 C C . GLU A 1 542 ? -3.805 -41.406 -14.805 1 96.19 542 GLU A C 1
ATOM 4429 O O . GLU A 1 542 ? -4.016 -41.062 -13.641 1 96.19 542 GLU A O 1
ATOM 4434 N N . LEU A 1 543 ? -2.652 -41.906 -15.211 1 94.62 543 LEU A N 1
ATOM 4435 C CA . LEU A 1 543 ? -1.595 -42.25 -14.258 1 94.62 543 LEU A CA 1
ATOM 4436 C C . LEU A 1 543 ? -0.549 -41.125 -14.219 1 94.62 543 LEU A C 1
ATOM 4438 O O . LEU A 1 543 ? 0.432 -41.219 -13.477 1 94.62 543 LEU A O 1
ATOM 4442 N N . GLY A 1 544 ? -0.705 -40.094 -15.039 1 94.25 544 GLY A N 1
ATOM 4443 C CA . GLY A 1 544 ? 0.239 -39 -15.094 1 94.25 544 GLY A CA 1
ATOM 4444 C C . GLY A 1 544 ? 1.406 -39.25 -16.031 1 94.25 544 GLY A C 1
ATOM 4445 O O . GLY A 1 544 ? 2.438 -38.562 -15.938 1 94.25 544 GLY A O 1
ATOM 4446 N N . ASN A 1 545 ? 1.287 -40.25 -16.891 1 95.69 545 ASN A N 1
ATOM 4447 C CA . ASN A 1 545 ? 2.334 -40.562 -17.859 1 95.69 545 ASN A CA 1
ATOM 4448 C C . ASN A 1 545 ? 2.029 -40 -19.234 1 95.69 545 ASN A C 1
ATOM 4450 O O . ASN A 1 545 ? 0.874 -39.969 -19.656 1 95.69 545 ASN A O 1
ATOM 4454 N N . VAL A 1 546 ? 3.072 -39.562 -19.844 1 94.75 546 VAL A N 1
ATOM 4455 C CA . VAL A 1 546 ? 2.906 -39.125 -21.234 1 94.75 546 VAL A CA 1
ATOM 4456 C C . VAL A 1 546 ? 2.691 -40.312 -22.141 1 94.75 546 VAL A C 1
ATOM 4458 O O . VAL A 1 546 ? 3.545 -41.219 -22.219 1 94.75 546 VAL A O 1
ATOM 4461 N N . ALA A 1 547 ? 1.555 -40.312 -22.703 1 94.12 547 ALA A N 1
ATOM 4462 C CA . ALA A 1 547 ? 1.156 -41.438 -23.562 1 94.12 547 ALA A CA 1
ATOM 4463 C C . ALA A 1 547 ? 0.048 -41.031 -24.531 1 94.12 547 ALA A C 1
ATOM 4465 O O . ALA A 1 547 ? -0.7 -40.094 -24.25 1 94.12 547 ALA A O 1
ATOM 4466 N N . GLN A 1 548 ? -0.001 -41.688 -25.641 1 92.19 548 GLN A N 1
ATOM 4467 C CA . GLN A 1 548 ? -1.157 -41.531 -26.516 1 92.19 548 GLN A CA 1
ATOM 4468 C C . GLN A 1 548 ? -2.352 -42.344 -26.016 1 92.19 548 GLN A C 1
ATOM 4470 O O . GLN A 1 548 ? -2.418 -43.531 -26.219 1 92.19 548 GLN A O 1
ATOM 4475 N N . TRP A 1 549 ? -3.271 -41.719 -25.484 1 95.19 549 TRP A N 1
ATOM 4476 C CA . TRP A 1 549 ? -4.383 -42.406 -24.844 1 95.19 549 TRP A CA 1
ATOM 4477 C C . TRP A 1 549 ? -5.715 -41.969 -25.438 1 95.19 549 TRP A C 1
ATOM 4479 O O . TRP A 1 549 ? -6.773 -42.438 -25.016 1 95.19 549 TRP A O 1
ATOM 4489 N N . TRP A 1 550 ? -5.738 -41.031 -26.375 1 95.69 550 TRP A N 1
ATOM 4490 C CA . TRP A 1 550 ? -6.863 -40.688 -27.234 1 95.69 550 TRP A CA 1
ATOM 4491 C C . TRP A 1 550 ? -6.703 -41.281 -28.625 1 95.69 550 TRP A C 1
ATOM 4493 O O . TRP A 1 550 ? -5.582 -41.5 -29.078 1 95.69 550 TRP A O 1
ATOM 4503 N N . SER A 1 551 ? -7.844 -41.438 -29.312 1 96.38 551 SER A N 1
ATOM 4504 C CA . SER A 1 551 ? -7.781 -41.875 -30.703 1 96.38 551 SER A CA 1
ATOM 4505 C C . SER A 1 551 ? -7.277 -40.781 -31.625 1 96.38 551 SER A C 1
ATOM 4507 O O . SER A 1 551 ? -7.336 -39.594 -31.266 1 96.38 551 SER A O 1
ATOM 4509 N N . ASN A 1 552 ? -6.754 -41.156 -32.812 1 95.31 552 ASN A N 1
ATOM 4510 C CA . ASN A 1 552 ? -6.285 -40.188 -33.781 1 95.31 552 ASN A CA 1
ATOM 4511 C C . ASN A 1 552 ? -7.414 -39.281 -34.25 1 95.31 552 ASN A C 1
ATOM 4513 O O . ASN A 1 552 ? -7.203 -38.094 -34.469 1 95.31 552 ASN A O 1
ATOM 4517 N N . ARG A 1 553 ? -8.531 -39.844 -34.375 1 95.69 553 ARG A N 1
ATOM 4518 C CA . ARG A 1 553 ? -9.68 -39.062 -34.812 1 95.69 553 ARG A CA 1
ATOM 4519 C C . ARG A 1 553 ? -10.047 -37.969 -33.812 1 95.69 553 ARG A C 1
ATOM 4521 O O . ARG A 1 553 ? -10.266 -36.812 -34.188 1 95.69 553 ARG A O 1
ATOM 4528 N N . SER A 1 554 ? -10.156 -38.375 -32.625 1 96.12 554 SER A N 1
ATOM 4529 C CA . SER A 1 554 ? -10.477 -37.406 -31.562 1 96.12 554 SER A CA 1
ATOM 4530 C C . SER A 1 554 ? -9.391 -36.344 -31.438 1 96.12 554 SER A C 1
ATOM 4532 O O . SER A 1 554 ? -9.688 -35.188 -31.188 1 96.12 554 SER A O 1
ATOM 4534 N N . TYR A 1 555 ? -8.156 -36.719 -31.641 1 94.25 555 TYR A N 1
ATOM 4535 C CA . TYR A 1 555 ? -7.039 -35.781 -31.609 1 94.25 555 TYR A CA 1
ATOM 4536 C C . TYR A 1 555 ? -7.172 -34.75 -32.719 1 94.25 555 TYR A C 1
ATOM 4538 O O . TYR A 1 555 ? -6.918 -33.562 -32.469 1 94.25 555 TYR A O 1
ATOM 4546 N N . GLU A 1 556 ? -7.504 -35.219 -33.844 1 95.38 556 GLU A N 1
ATOM 4547 C CA . GLU A 1 556 ? -7.645 -34.312 -34.969 1 95.38 556 GLU A CA 1
ATOM 4548 C C . GLU A 1 556 ? -8.773 -33.312 -34.75 1 95.38 556 GLU A C 1
ATOM 4550 O O . GLU A 1 556 ? -8.625 -32.125 -35.062 1 95.38 556 GLU A O 1
ATOM 4555 N N . GLU A 1 557 ? -9.875 -33.812 -34.25 1 96.25 557 GLU A N 1
ATOM 4556 C CA . GLU A 1 557 ? -11.008 -32.938 -33.938 1 96.25 557 GLU A CA 1
ATOM 4557 C C . GLU A 1 557 ? -10.656 -31.922 -32.875 1 96.25 557 GLU A C 1
ATOM 4559 O O . GLU A 1 557 ? -11.055 -30.766 -32.969 1 96.25 557 GLU A O 1
ATOM 4564 N N . TYR A 1 558 ? -9.961 -32.406 -31.859 1 95.81 558 TYR A N 1
ATOM 4565 C CA . TYR A 1 558 ? -9.484 -31.5 -30.828 1 95.81 558 TYR A CA 1
ATOM 4566 C C . TYR A 1 558 ? -8.602 -30.406 -31.406 1 95.81 558 TYR A C 1
ATOM 4568 O O . TYR A 1 558 ? -8.742 -29.234 -31.062 1 95.81 558 TYR A O 1
ATOM 4576 N N . THR A 1 559 ? -7.719 -30.734 -32.25 1 95.25 559 THR A N 1
ATOM 4577 C CA . THR A 1 559 ? -6.754 -29.812 -32.844 1 95.25 559 THR A CA 1
ATOM 4578 C C . THR A 1 559 ? -7.461 -28.75 -33.688 1 95.25 559 THR A C 1
ATOM 4580 O O . THR A 1 559 ? -7.051 -27.594 -33.688 1 95.25 559 THR A O 1
ATOM 4583 N N . LYS A 1 560 ? -8.492 -29.172 -34.344 1 96 560 LYS A N 1
ATOM 4584 C CA . LYS A 1 560 ? -9.289 -28.219 -35.094 1 96 560 LYS A CA 1
ATOM 4585 C C . LYS A 1 560 ? -9.914 -27.172 -34.188 1 96 560 LYS A C 1
ATOM 4587 O O . LYS A 1 560 ? -9.906 -25.969 -34.5 1 96 560 LYS A O 1
ATOM 4592 N N . ARG A 1 561 ? -10.461 -27.625 -33.125 1 95.88 561 ARG A N 1
ATOM 4593 C CA . ARG A 1 561 ? -11.109 -26.734 -32.188 1 95.88 561 ARG A CA 1
ATOM 4594 C C . ARG A 1 561 ? -10.086 -25.828 -31.484 1 95.88 561 ARG A C 1
ATOM 4596 O O . ARG A 1 561 ? -10.344 -24.656 -31.25 1 95.88 561 ARG A O 1
ATOM 4603 N N . ALA A 1 562 ? -8.898 -26.391 -31.141 1 95.44 562 ALA A N 1
ATOM 4604 C CA . ALA A 1 562 ? -7.805 -25.609 -30.578 1 95.44 562 ALA A CA 1
ATOM 4605 C C . ALA A 1 562 ? -7.348 -24.531 -31.547 1 95.44 562 ALA A C 1
ATOM 4607 O O . ALA A 1 562 ? -7.031 -23.406 -31.125 1 95.44 562 ALA A O 1
ATOM 4608 N N . SER A 1 563 ? -7.312 -24.828 -32.812 1 95.94 563 SER A N 1
ATOM 4609 C CA . SER A 1 563 ? -6.918 -23.859 -33.812 1 95.94 563 SER A CA 1
ATOM 4610 C C . SER A 1 563 ? -7.918 -22.719 -33.906 1 95.94 563 SER A C 1
ATOM 4612 O O . SER A 1 563 ? -7.531 -21.562 -34.156 1 95.94 563 SER A O 1
ATOM 4614 N N . CYS A 1 564 ? -9.164 -23.062 -33.781 1 96.25 564 CYS A N 1
ATOM 4615 C CA . CYS A 1 564 ? -10.188 -22.031 -33.75 1 96.25 564 CYS A CA 1
ATOM 4616 C C . CYS A 1 564 ? -9.938 -21.047 -32.594 1 96.25 564 CYS A C 1
ATOM 4618 O O . CYS A 1 564 ? -10.047 -19.844 -32.781 1 96.25 564 CYS A O 1
ATOM 4620 N N . LEU A 1 565 ? -9.617 -21.578 -31.469 1 96.31 565 LEU A N 1
ATOM 4621 C CA . LEU A 1 565 ? -9.344 -20.75 -30.297 1 96.31 565 LEU A CA 1
ATOM 4622 C C . LEU A 1 565 ? -8.102 -19.891 -30.531 1 96.31 565 LEU A C 1
ATOM 4624 O O . LEU A 1 565 ? -8.07 -18.719 -30.141 1 96.31 565 LEU A O 1
ATOM 4628 N N . ILE A 1 566 ? -7.02 -20.438 -31.078 1 95.5 566 ILE A N 1
ATOM 4629 C CA . ILE A 1 566 ? -5.801 -19.703 -31.375 1 95.5 566 ILE A CA 1
ATOM 4630 C C . ILE A 1 566 ? -6.133 -18.516 -32.281 1 95.5 566 ILE A C 1
ATOM 4632 O O . ILE A 1 566 ? -5.719 -17.375 -31.984 1 95.5 566 ILE A O 1
ATOM 4636 N N . SER A 1 567 ? -6.938 -18.75 -33.281 1 94.88 567 SER A N 1
ATOM 4637 C CA . SER A 1 567 ? -7.312 -17.703 -34.219 1 94.88 567 SER A CA 1
ATOM 4638 C C . SER A 1 567 ? -8.148 -16.625 -33.531 1 94.88 567 SER A C 1
ATOM 4640 O O . SER A 1 567 ? -7.969 -15.438 -33.781 1 94.88 567 SER A O 1
ATOM 4642 N N . HIS A 1 568 ? -9.055 -17.094 -32.781 1 94.69 568 HIS A N 1
ATOM 4643 C CA . HIS A 1 568 ? -9.922 -16.172 -32.031 1 94.69 568 HIS A CA 1
ATOM 4644 C C . HIS A 1 568 ? -9.117 -15.227 -31.172 1 94.69 568 HIS A C 1
ATOM 4646 O O . HIS A 1 568 ? -9.32 -14.008 -31.203 1 94.69 568 HIS A O 1
ATOM 4652 N N . TYR A 1 569 ? -8.203 -15.719 -30.406 1 94.75 569 TYR A N 1
ATOM 4653 C CA . TYR A 1 569 ? -7.445 -14.914 -29.453 1 94.75 569 TYR A CA 1
ATOM 4654 C C . TYR A 1 569 ? -6.406 -14.062 -30.188 1 94.75 569 TYR A C 1
ATOM 4656 O O . TYR A 1 569 ? -6.082 -12.953 -29.734 1 94.75 569 TYR A O 1
ATOM 4664 N N . ASN A 1 570 ? -5.871 -14.555 -31.297 1 93.69 570 ASN A N 1
ATOM 4665 C CA . ASN A 1 570 ? -4.961 -13.758 -32.094 1 93.69 570 ASN A CA 1
ATOM 4666 C C . ASN A 1 570 ? -5.633 -12.492 -32.625 1 93.69 570 ASN A C 1
ATOM 4668 O O . ASN A 1 570 ? -4.961 -11.5 -32.938 1 93.69 570 ASN A O 1
ATOM 4672 N N . ASP A 1 571 ? -6.941 -12.531 -32.688 1 92.44 571 ASP A N 1
ATOM 4673 C CA . ASP A 1 571 ? -7.699 -11.406 -33.219 1 92.44 571 ASP A CA 1
ATOM 4674 C C . ASP A 1 571 ? -8.055 -10.398 -32.156 1 92.44 571 ASP A C 1
ATOM 4676 O O . ASP A 1 571 ? -8.68 -9.375 -32.406 1 92.44 571 ASP A O 1
ATOM 4680 N N . ILE A 1 572 ? -7.676 -10.656 -30.984 1 92.88 572 ILE A N 1
ATOM 4681 C CA . ILE A 1 572 ? -8.016 -9.758 -29.891 1 92.88 572 ILE A CA 1
ATOM 4682 C C . ILE A 1 572 ? -6.883 -8.75 -29.672 1 92.88 572 ILE A C 1
ATOM 4684 O O . ILE A 1 572 ? -5.738 -9.133 -29.422 1 92.88 572 ILE A O 1
ATOM 4688 N N . ASP A 1 573 ? -7.25 -7.484 -29.734 1 91.12 573 ASP A N 1
ATOM 4689 C CA . ASP A 1 573 ? -6.359 -6.379 -29.391 1 91.12 573 ASP A CA 1
ATOM 4690 C C . ASP A 1 573 ? -6.809 -5.691 -28.109 1 91.12 573 ASP A C 1
ATOM 4692 O O . ASP A 1 573 ? -8.008 -5.496 -27.875 1 91.12 573 ASP A O 1
ATOM 4696 N N . VAL A 1 574 ? -5.887 -5.441 -27.281 1 89.94 574 VAL A N 1
ATOM 4697 C CA . VAL A 1 574 ? -6.172 -4.738 -26.031 1 89.94 574 VAL A CA 1
ATOM 4698 C C . VAL A 1 574 ? -5.488 -3.371 -26.047 1 89.94 574 VAL A C 1
ATOM 4700 O O . VAL A 1 574 ? -4.293 -3.271 -26.328 1 89.94 574 VAL A O 1
ATOM 4703 N N . VAL A 1 575 ? -6.266 -2.361 -25.781 1 85.25 575 VAL A N 1
ATOM 4704 C CA . VAL A 1 575 ? -5.711 -1.015 -25.672 1 85.25 575 VAL A CA 1
ATOM 4705 C C . VAL A 1 575 ? -5.473 -0.667 -24.203 1 85.25 575 VAL A C 1
ATOM 4707 O O . VAL A 1 575 ? -6.375 -0.799 -23.375 1 85.25 575 VAL A O 1
ATOM 4710 N N . SER A 1 576 ? -4.254 -0.377 -23.859 1 79.88 576 SER A N 1
ATOM 4711 C CA . SER A 1 576 ? -3.875 0.053 -22.516 1 79.88 576 SER A CA 1
ATOM 4712 C C . SER A 1 576 ? -2.91 1.233 -22.562 1 79.88 576 SER A C 1
ATOM 4714 O O . SER A 1 576 ? -1.892 1.181 -23.25 1 79.88 576 SER A O 1
ATOM 4716 N N . HIS A 1 577 ? -3.186 2.32 -21.859 1 75.94 577 HIS A N 1
ATOM 4717 C CA . HIS A 1 577 ? -2.369 3.525 -21.766 1 75.94 577 HIS A CA 1
ATOM 4718 C C . HIS A 1 577 ? -1.886 3.98 -23.141 1 75.94 577 HIS A C 1
ATOM 4720 O O . HIS A 1 577 ? -0.69 4.207 -23.328 1 75.94 577 HIS A O 1
ATOM 4726 N N . ASN A 1 578 ? -2.697 3.953 -24.094 1 73.81 578 ASN A N 1
ATOM 4727 C CA . ASN A 1 578 ? -2.488 4.453 -25.453 1 73.81 578 ASN A CA 1
ATOM 4728 C C . ASN A 1 578 ? -1.624 3.5 -26.281 1 73.81 578 ASN A C 1
ATOM 4730 O O . ASN A 1 578 ? -1.14 3.863 -27.344 1 73.81 578 ASN A O 1
ATOM 4734 N N . ASN A 1 579 ? -1.408 2.322 -25.766 1 82.75 579 ASN A N 1
ATOM 4735 C CA . ASN A 1 579 ? -0.737 1.262 -26.516 1 82.75 579 ASN A CA 1
ATOM 4736 C C . ASN A 1 579 ? -1.69 0.116 -26.844 1 82.75 579 ASN A C 1
ATOM 4738 O O . ASN A 1 579 ? -2.658 -0.118 -26.125 1 82.75 579 ASN A O 1
ATOM 4742 N N . THR A 1 580 ? -1.416 -0.452 -27.969 1 88.25 580 THR A N 1
ATOM 4743 C CA . THR A 1 580 ? -2.215 -1.606 -28.359 1 88.25 580 THR A CA 1
ATOM 4744 C C . THR A 1 580 ? -1.391 -2.889 -28.281 1 88.25 580 THR A C 1
ATOM 4746 O O . THR A 1 580 ? -0.277 -2.951 -28.797 1 88.25 580 THR A O 1
ATOM 4749 N N . PHE A 1 581 ? -1.911 -3.852 -27.656 1 88.25 581 PHE A N 1
ATOM 4750 C CA . PHE A 1 581 ? -1.259 -5.145 -27.5 1 88.25 581 PHE A CA 1
ATOM 4751 C C . PHE A 1 581 ? -2.1 -6.258 -28.125 1 88.25 581 PHE A C 1
ATOM 4753 O O . PHE A 1 581 ? -3.314 -6.309 -27.922 1 88.25 581 PHE A O 1
ATOM 4760 N N . ALA A 1 582 ? -1.438 -7.059 -28.859 1 89.44 582 ALA A N 1
ATOM 4761 C CA . ALA A 1 582 ? -2.121 -8.219 -29.422 1 89.44 582 ALA A CA 1
ATOM 4762 C C . ALA A 1 582 ? -1.961 -9.438 -28.531 1 89.44 582 ALA A C 1
ATOM 4764 O O . ALA A 1 582 ? -0.869 -9.703 -28.016 1 89.44 582 ALA A O 1
ATOM 4765 N N . VAL A 1 583 ? -3.016 -10.156 -28.312 1 92.06 583 VAL A N 1
ATOM 4766 C CA . VAL A 1 583 ? -2.943 -11.414 -27.578 1 92.06 583 VAL A CA 1
ATOM 4767 C C . VAL A 1 583 ? -2.34 -12.5 -28.469 1 92.06 583 VAL A C 1
ATOM 4769 O O . VAL A 1 583 ? -2.633 -12.562 -29.656 1 92.06 583 VAL A O 1
ATOM 4772 N N . ASN A 1 584 ? -1.464 -13.281 -27.906 1 91 584 ASN A N 1
ATOM 4773 C CA . ASN A 1 584 ? -0.892 -14.422 -28.609 1 91 584 ASN A CA 1
ATOM 4774 C C . ASN A 1 584 ? -1.637 -15.719 -28.266 1 91 584 ASN A C 1
ATOM 4776 O O . ASN A 1 584 ? -1.364 -16.344 -27.25 1 91 584 ASN A O 1
ATOM 4780 N N . GLY A 1 585 ? -2.473 -16.109 -29.188 1 92.06 585 GLY A N 1
ATOM 4781 C CA . GLY A 1 585 ? -3.355 -17.234 -28.953 1 92.06 585 GLY A CA 1
ATOM 4782 C C . GLY A 1 585 ? -2.609 -18.547 -28.766 1 92.06 585 GLY A C 1
ATOM 4783 O O . GLY A 1 585 ? -3.113 -19.469 -28.125 1 92.06 585 GLY A O 1
ATOM 4784 N N . VAL A 1 586 ? -1.443 -18.656 -29.359 1 90.38 586 VAL A N 1
ATOM 4785 C CA . VAL A 1 586 ? -0.649 -19.875 -29.203 1 90.38 586 VAL A CA 1
ATOM 4786 C C . VAL A 1 586 ? -0.055 -19.938 -27.797 1 90.38 586 VAL A C 1
ATOM 4788 O O . VAL A 1 586 ? -0.133 -20.969 -27.125 1 90.38 586 VAL A O 1
ATOM 4791 N N . GLN A 1 587 ? 0.407 -18.859 -27.312 1 87.94 587 GLN A N 1
ATOM 4792 C CA . GLN A 1 587 ? 1.056 -18.797 -26 1 87.94 587 GLN A CA 1
ATOM 4793 C C . GLN A 1 587 ? 0.042 -18.953 -24.875 1 87.94 587 GLN A C 1
ATOM 4795 O O . GLN A 1 587 ? 0.352 -19.531 -23.828 1 87.94 587 GLN A O 1
ATOM 4800 N N . THR A 1 588 ? -1.123 -18.422 -25.141 1 92.94 588 THR A N 1
ATOM 4801 C CA . THR A 1 588 ? -2.104 -18.391 -24.062 1 92.94 588 THR A CA 1
ATOM 4802 C C . THR A 1 588 ? -3.109 -19.531 -24.203 1 92.94 588 THR A C 1
ATOM 4804 O O . THR A 1 588 ? -4.113 -19.578 -23.484 1 92.94 588 THR A O 1
ATOM 4807 N N . LEU A 1 589 ? -2.895 -20.484 -25.047 1 93.94 589 LEU A N 1
ATOM 4808 C CA . LEU A 1 589 ? -3.896 -21.469 -25.453 1 93.94 589 LEU A CA 1
ATOM 4809 C C . LEU A 1 589 ? -4.344 -22.297 -24.25 1 93.94 589 LEU A C 1
ATOM 4811 O O . LEU A 1 589 ? -5.543 -22.422 -24 1 93.94 589 LEU A O 1
ATOM 4815 N N . ASP A 1 590 ? -3.373 -22.875 -23.516 1 94.38 590 ASP A N 1
ATOM 4816 C CA . ASP A 1 590 ? -3.725 -23.75 -22.391 1 94.38 590 ASP A CA 1
ATOM 4817 C C . ASP A 1 590 ? -4.59 -23 -21.375 1 94.38 590 ASP A C 1
ATOM 4819 O O . ASP A 1 590 ? -5.613 -23.516 -20.938 1 94.38 590 ASP A O 1
ATOM 4823 N N . GLU A 1 591 ? -4.188 -21.781 -21.109 1 96.06 591 GLU A N 1
ATOM 4824 C CA . GLU A 1 591 ? -4.902 -20.984 -20.125 1 96.06 591 GLU A CA 1
ATOM 4825 C C . GLU A 1 591 ? -6.289 -20.594 -20.641 1 96.06 591 GLU A C 1
ATOM 4827 O O . GLU A 1 591 ? -7.254 -20.562 -19.875 1 96.06 591 GLU A O 1
ATOM 4832 N N . ASN A 1 592 ? -6.363 -20.297 -21.906 1 96.5 592 ASN A N 1
ATOM 4833 C CA . ASN A 1 592 ? -7.645 -19.938 -22.5 1 96.5 592 ASN A CA 1
ATOM 4834 C C . ASN A 1 592 ? -8.625 -21.094 -22.484 1 96.5 592 ASN A C 1
ATOM 4836 O O . ASN A 1 592 ? -9.805 -20.922 -22.188 1 96.5 592 ASN A O 1
ATOM 4840 N N . ILE A 1 593 ? -8.117 -22.281 -22.828 1 96.81 593 ILE A N 1
ATOM 4841 C CA . ILE A 1 593 ? -8.953 -23.484 -22.797 1 96.81 593 ILE A CA 1
ATOM 4842 C C . ILE A 1 593 ? -9.469 -23.719 -21.391 1 96.81 593 ILE A C 1
ATOM 4844 O O . ILE A 1 593 ? -10.656 -23.984 -21.188 1 96.81 593 ILE A O 1
ATOM 4848 N N . ALA A 1 594 ? -8.57 -23.578 -20.453 1 97.56 594 ALA A N 1
ATOM 4849 C CA . ALA A 1 594 ? -8.922 -23.828 -19.062 1 97.56 594 ALA A CA 1
ATOM 4850 C C . ALA A 1 594 ? -9.938 -22.812 -18.547 1 97.56 594 ALA A C 1
ATOM 4852 O O . ALA A 1 594 ? -10.852 -23.156 -17.812 1 97.56 594 ALA A O 1
ATOM 4853 N N . ASP A 1 595 ? -9.805 -21.562 -18.938 1 97.94 595 ASP A N 1
ATOM 4854 C CA . ASP A 1 595 ? -10.742 -20.516 -18.516 1 97.94 595 ASP A CA 1
ATOM 4855 C C . ASP A 1 595 ? -12.148 -20.812 -19.031 1 97.94 595 ASP A C 1
ATOM 4857 O O . ASP A 1 595 ? -13.125 -20.75 -18.266 1 97.94 595 ASP A O 1
ATOM 4861 N N . ILE A 1 596 ? -12.25 -21.125 -20.297 1 97.94 596 ILE A N 1
ATOM 4862 C CA . ILE A 1 596 ? -13.531 -21.328 -20.953 1 97.94 596 ILE A CA 1
ATOM 4863 C C . ILE A 1 596 ? -14.211 -22.578 -20.391 1 97.94 596 ILE A C 1
ATOM 4865 O O . ILE A 1 596 ? -15.383 -22.547 -20.016 1 97.94 596 ILE A O 1
ATOM 4869 N N . ALA A 1 597 ? -13.453 -23.641 -20.328 1 97.81 597 ALA A N 1
ATOM 4870 C CA . ALA A 1 597 ? -14 -24.891 -19.797 1 97.81 597 ALA A CA 1
ATOM 4871 C C . ALA A 1 597 ? -14.352 -24.766 -18.328 1 97.81 597 ALA A C 1
ATOM 4873 O O . ALA A 1 597 ? -15.398 -25.25 -17.891 1 97.81 597 ALA A O 1
ATOM 4874 N N . GLY A 1 598 ? -13.422 -24.141 -17.578 1 98.44 598 GLY A N 1
ATOM 4875 C CA . GLY A 1 598 ? -13.641 -23.969 -16.141 1 98.44 598 GLY A CA 1
ATOM 4876 C C . GLY A 1 598 ? -14.898 -23.188 -15.812 1 98.44 598 GLY A C 1
ATOM 4877 O O . GLY A 1 598 ? -15.633 -23.547 -14.891 1 98.44 598 GLY A O 1
ATOM 4878 N N . LEU A 1 599 ? -15.148 -22.125 -16.578 1 98.56 599 LEU A N 1
ATOM 4879 C CA . LEU A 1 599 ? -16.359 -21.328 -16.391 1 98.56 599 LEU A CA 1
ATOM 4880 C C . LEU A 1 599 ? -17.609 -22.172 -16.656 1 98.56 599 LEU A C 1
ATOM 4882 O O . LEU A 1 599 ? -18.562 -22.125 -15.883 1 98.56 599 LEU A O 1
ATOM 4886 N N . LYS A 1 600 ? -17.609 -22.906 -17.75 1 98.12 600 LYS A N 1
ATOM 4887 C CA . LYS A 1 600 ? -18.75 -23.734 -18.141 1 98.12 600 LYS A CA 1
ATOM 4888 C C . LYS A 1 600 ? -19.016 -24.828 -17.094 1 98.12 600 LYS A C 1
ATOM 4890 O O . LYS A 1 600 ? -20.156 -25.047 -16.703 1 98.12 600 LYS A O 1
ATOM 4895 N N . GLU A 1 601 ? -17.938 -25.484 -16.688 1 98.62 601 GLU A N 1
ATOM 4896 C CA . GLU A 1 601 ? -18.047 -26.5 -15.641 1 98.62 601 GLU A CA 1
ATOM 4897 C C . GLU A 1 601 ? -18.656 -25.922 -14.367 1 98.62 601 GLU A C 1
ATOM 4899 O O . GLU A 1 601 ? -19.578 -26.516 -13.789 1 98.62 601 GLU A O 1
ATOM 4904 N N . ALA A 1 602 ? -18.125 -24.797 -13.961 1 98.88 602 ALA A N 1
ATOM 4905 C CA . ALA A 1 602 ? -18.562 -24.172 -12.719 1 98.88 602 ALA A CA 1
ATOM 4906 C C . ALA A 1 602 ? -20.031 -23.781 -12.805 1 98.88 602 ALA A C 1
ATOM 4908 O O . ALA A 1 602 ? -20.766 -23.875 -11.82 1 98.88 602 ALA A O 1
ATOM 4909 N N . TYR A 1 603 ? -20.453 -23.281 -13.969 1 98.75 603 TYR A N 1
ATOM 4910 C CA . TYR A 1 603 ? -21.844 -22.859 -14.141 1 98.75 603 TYR A CA 1
ATOM 4911 C C . TYR A 1 603 ? -22.781 -24.047 -14.016 1 98.75 603 TYR A C 1
ATOM 4913 O O . TYR A 1 603 ? -23.781 -23.984 -13.297 1 98.75 603 TYR A O 1
ATOM 4921 N N . TYR A 1 604 ? -22.531 -25.156 -14.719 1 98.56 604 TYR A N 1
ATOM 4922 C CA . TYR A 1 604 ? -23.375 -26.344 -14.641 1 98.56 604 TYR A CA 1
ATOM 4923 C C . TYR A 1 604 ? -23.344 -26.938 -13.234 1 98.56 604 TYR A C 1
ATOM 4925 O O . TYR A 1 604 ? -24.359 -27.453 -12.75 1 98.56 604 TYR A O 1
ATOM 4933 N N . ALA A 1 605 ? -22.141 -26.891 -12.656 1 98.88 605 ALA A N 1
ATOM 4934 C CA . ALA A 1 605 ? -22.016 -27.344 -11.266 1 98.88 605 ALA A CA 1
ATOM 4935 C C . ALA A 1 605 ? -22.938 -26.531 -10.352 1 98.88 605 ALA A C 1
ATOM 4937 O O . ALA A 1 605 ? -23.578 -27.094 -9.461 1 98.88 605 ALA A O 1
ATOM 4938 N N . TYR A 1 606 ? -22.984 -25.219 -10.539 1 98.69 606 TYR A N 1
ATOM 4939 C CA . TYR A 1 606 ? -23.844 -24.359 -9.719 1 98.69 606 TYR A CA 1
ATOM 4940 C C . TYR A 1 606 ? -25.312 -24.672 -9.953 1 98.69 606 TYR A C 1
ATOM 4942 O O . TYR A 1 606 ? -26.109 -24.703 -9.008 1 98.69 606 TYR A O 1
ATOM 4950 N N . ARG A 1 607 ? -25.672 -24.875 -11.188 1 98.25 607 ARG A N 1
ATOM 4951 C CA . ARG A 1 607 ? -27.047 -25.25 -11.484 1 98.25 607 ARG A CA 1
ATOM 4952 C C . ARG A 1 607 ? -27.438 -26.547 -10.766 1 98.25 607 ARG A C 1
ATOM 4954 O O . ARG A 1 607 ? -28.547 -26.656 -10.242 1 98.25 607 ARG A O 1
ATOM 4961 N N . ARG A 1 608 ? -26.516 -27.484 -10.758 1 98.38 608 ARG A N 1
ATOM 4962 C CA . ARG A 1 608 ? -26.75 -28.719 -10.031 1 98.38 608 ARG A CA 1
ATOM 4963 C C . ARG A 1 608 ? -26.922 -28.453 -8.539 1 98.38 608 ARG A C 1
ATOM 4965 O O . ARG A 1 608 ? -27.797 -29.047 -7.895 1 98.38 608 ARG A O 1
ATOM 4972 N N . TYR A 1 609 ? -26.078 -27.625 -7.984 1 98.25 609 TYR A N 1
ATOM 4973 C CA . TYR A 1 609 ? -26.188 -27.234 -6.582 1 98.25 609 TYR A CA 1
ATOM 4974 C C . TYR A 1 609 ? -27.578 -26.703 -6.277 1 98.25 609 TYR A C 1
ATOM 4976 O O . TYR A 1 609 ? -28.188 -27.062 -5.273 1 98.25 609 TYR A O 1
ATOM 4984 N N . VAL A 1 610 ? -28.109 -25.812 -7.137 1 97.88 610 VAL A N 1
ATOM 4985 C CA . VAL A 1 610 ? -29.406 -25.203 -6.953 1 97.88 610 VAL A CA 1
ATOM 4986 C C . VAL A 1 610 ? -30.5 -26.266 -7.047 1 97.88 610 VAL A C 1
ATOM 4988 O O . VAL A 1 610 ? -31.5 -26.203 -6.32 1 97.88 610 VAL A O 1
ATOM 4991 N N . ASP A 1 611 ? -30.344 -27.219 -7.961 1 97.38 611 ASP A N 1
ATOM 4992 C CA . ASP A 1 611 ? -31.312 -28.297 -8.102 1 97.38 611 ASP A CA 1
ATOM 4993 C C . ASP A 1 611 ? -31.422 -29.109 -6.812 1 97.38 611 ASP A C 1
ATOM 4995 O O . ASP A 1 611 ? -32.5 -29.578 -6.461 1 97.38 611 ASP A O 1
ATOM 4999 N N . VAL A 1 612 ? -30.312 -29.234 -6.137 1 97.38 612 VAL A N 1
ATOM 5000 C CA . VAL A 1 612 ? -30.266 -30.078 -4.945 1 97.38 612 VAL A CA 1
ATOM 5001 C C . VAL A 1 612 ? -30.703 -29.266 -3.725 1 97.38 612 VAL A C 1
ATOM 5003 O O . VAL A 1 612 ? -31.453 -29.766 -2.879 1 97.38 612 VAL A O 1
ATOM 5006 N N . HIS A 1 613 ? -30.297 -27.969 -3.609 1 96.38 613 HIS A N 1
ATOM 5007 C CA . HIS A 1 613 ? -30.438 -27.234 -2.365 1 96.38 613 HIS A CA 1
ATOM 5008 C C . HIS A 1 613 ? -31.516 -26.156 -2.479 1 96.38 613 HIS A C 1
ATOM 5010 O O . HIS A 1 613 ? -31.938 -25.594 -1.472 1 96.38 613 HIS A O 1
ATOM 5016 N N . GLY A 1 614 ? -31.984 -25.859 -3.67 1 95.31 614 GLY A N 1
ATOM 5017 C CA . GLY A 1 614 ? -32.938 -24.766 -3.891 1 95.31 614 GLY A CA 1
ATOM 5018 C C . GLY A 1 614 ? -32.25 -23.422 -4.051 1 95.31 614 GLY A C 1
ATOM 5019 O O . GLY A 1 614 ? -31.031 -23.312 -3.934 1 95.31 614 GLY A O 1
ATOM 5020 N N . GLN A 1 615 ? -33.062 -22.406 -4.32 1 93.38 615 GLN A N 1
ATOM 5021 C CA . GLN A 1 615 ? -32.531 -21.062 -4.543 1 93.38 615 GLN A CA 1
ATOM 5022 C C . GLN A 1 615 ? -32.062 -20.438 -3.238 1 93.38 615 GLN A C 1
ATOM 5024 O O . GLN A 1 615 ? -32.719 -20.578 -2.199 1 93.38 615 GLN A O 1
ATOM 5029 N N . GLU A 1 616 ? -30.969 -19.766 -3.293 1 94.31 616 GLU A N 1
ATOM 5030 C CA . GLU A 1 616 ? -30.375 -19.094 -2.141 1 94.31 616 GLU A CA 1
ATOM 5031 C C . GLU A 1 616 ? -30.938 -17.688 -1.961 1 94.31 616 GLU A C 1
ATOM 5033 O O . GLU A 1 616 ? -31.625 -17.172 -2.854 1 94.31 616 GLU A O 1
ATOM 5038 N N . PRO A 1 617 ? -30.797 -17.125 -0.709 1 93.81 617 PRO A N 1
ATOM 5039 C CA . PRO A 1 617 ? -31.219 -15.734 -0.513 1 93.81 617 PRO A CA 1
ATOM 5040 C C . PRO A 1 617 ? -30.453 -14.742 -1.387 1 93.81 617 PRO A C 1
ATOM 5042 O O . PRO A 1 617 ? -29.312 -15.023 -1.785 1 93.81 617 PRO A O 1
ATOM 5045 N N . ARG A 1 618 ? -31.125 -13.648 -1.611 1 93.81 618 ARG A N 1
ATOM 5046 C CA . ARG A 1 618 ? -30.469 -12.594 -2.381 1 93.81 618 ARG A CA 1
ATOM 5047 C C . ARG A 1 618 ? -29.406 -11.883 -1.539 1 93.81 618 ARG A C 1
ATOM 5049 O O . ARG A 1 618 ? -29.469 -11.922 -0.308 1 93.81 618 ARG A O 1
ATOM 5056 N N . LEU A 1 619 ? -28.453 -11.328 -2.215 1 92.62 619 LEU A N 1
ATOM 5057 C CA . LEU A 1 619 ? -27.438 -10.539 -1.531 1 92.62 619 LEU A CA 1
ATOM 5058 C C . LEU A 1 619 ? -27.969 -9.164 -1.146 1 92.62 619 LEU A C 1
ATOM 5060 O O . LEU A 1 619 ? -28.641 -8.508 -1.946 1 92.62 619 LEU A O 1
ATOM 5064 N N . PRO A 1 620 ? -27.703 -8.734 0.081 1 92.12 620 PRO A N 1
ATOM 5065 C CA . PRO A 1 620 ? -28.203 -7.418 0.48 1 92.12 620 PRO A CA 1
ATOM 5066 C C . PRO A 1 620 ? -27.641 -6.289 -0.378 1 92.12 620 PRO A C 1
ATOM 5068 O O . PRO A 1 620 ? -26.422 -6.219 -0.589 1 92.12 620 PRO A O 1
ATOM 5071 N N . GLY A 1 621 ? -28.438 -5.426 -0.865 1 90.81 621 GLY A N 1
ATOM 5072 C CA . GLY A 1 621 ? -28.031 -4.305 -1.697 1 90.81 621 GLY A CA 1
ATOM 5073 C C . GLY A 1 621 ? -27.844 -4.684 -3.154 1 90.81 621 GLY A C 1
ATOM 5074 O O . GLY A 1 621 ? -27.641 -3.812 -4.008 1 90.81 621 GLY A O 1
ATOM 5075 N N . MET A 1 622 ? -27.906 -5.93 -3.426 1 93.5 622 MET A N 1
ATOM 5076 C CA . MET A 1 622 ? -27.75 -6.465 -4.773 1 93.5 622 MET A CA 1
ATOM 5077 C C . MET A 1 622 ? -28.953 -7.305 -5.168 1 93.5 622 MET A C 1
ATOM 5079 O O . MET A 1 622 ? -28.844 -8.234 -5.969 1 93.5 622 MET A O 1
ATOM 5083 N N . GLU A 1 623 ? -30.094 -6.984 -4.602 1 93.38 623 GLU A N 1
ATOM 5084 C CA . GLU A 1 623 ? -31.297 -7.805 -4.738 1 93.38 623 GLU A CA 1
ATOM 5085 C C . GLU A 1 623 ? -31.781 -7.848 -6.184 1 93.38 623 GLU A C 1
ATOM 5087 O O . GLU A 1 623 ? -32.438 -8.805 -6.602 1 93.38 623 GLU A O 1
ATOM 5092 N N . ARG A 1 624 ? -31.422 -6.875 -6.961 1 93.94 624 ARG A N 1
ATOM 5093 C CA . ARG A 1 624 ? -31.906 -6.781 -8.336 1 93.94 624 ARG A CA 1
ATOM 5094 C C . ARG A 1 624 ? -31.203 -7.805 -9.227 1 93.94 624 ARG A C 1
ATOM 5096 O O . ARG A 1 624 ? -31.688 -8.102 -10.328 1 93.94 624 ARG A O 1
ATOM 5103 N N . TYR A 1 625 ? -30.125 -8.375 -8.844 1 96.19 625 TYR A N 1
ATOM 5104 C CA . TYR A 1 625 ? -29.391 -9.336 -9.648 1 96.19 625 TYR A CA 1
ATOM 5105 C C . TYR A 1 625 ? -29.797 -10.766 -9.297 1 96.19 625 TYR A C 1
ATOM 5107 O O . TYR A 1 625 ? -29.891 -11.117 -8.125 1 96.19 625 TYR A O 1
ATOM 5115 N N . SER A 1 626 ? -30.062 -11.555 -10.328 1 96.12 626 SER A N 1
ATOM 5116 C CA . SER A 1 626 ? -30.328 -12.977 -10.133 1 96.12 626 SER A CA 1
ATOM 5117 C C . SER A 1 626 ? -29.078 -13.727 -9.695 1 96.12 626 SER A C 1
ATOM 5119 O O . SER A 1 626 ? -27.969 -13.188 -9.773 1 96.12 626 SER A O 1
ATOM 5121 N N . HIS A 1 627 ? -29.297 -14.961 -9.195 1 96.69 627 HIS A N 1
ATOM 5122 C CA . HIS A 1 627 ? -28.141 -15.758 -8.766 1 96.69 627 HIS A CA 1
ATOM 5123 C C . HIS A 1 627 ? -27.25 -16.125 -9.945 1 96.69 627 HIS A C 1
ATOM 5125 O O . HIS A 1 627 ? -26.031 -16.234 -9.797 1 96.69 627 HIS A O 1
ATOM 5131 N N . GLU A 1 628 ? -27.812 -16.281 -11.172 1 97.88 628 GLU A N 1
ATOM 5132 C CA . GLU A 1 628 ? -27.016 -16.5 -12.367 1 97.88 628 GLU A CA 1
ATOM 5133 C C . GLU A 1 628 ? -26.141 -15.281 -12.688 1 97.88 628 GLU A C 1
ATOM 5135 O O . GLU A 1 628 ? -24.984 -15.422 -13.062 1 97.88 628 GLU A O 1
ATOM 5140 N N . GLN A 1 629 ? -26.766 -14.117 -12.539 1 98.31 629 GLN A N 1
ATOM 5141 C CA . GLN A 1 629 ? -26 -12.883 -12.75 1 98.31 629 GLN A CA 1
ATOM 5142 C C . GLN A 1 629 ? -24.906 -12.734 -11.703 1 98.31 629 GLN A C 1
ATOM 5144 O O . GLN A 1 629 ? -23.781 -12.336 -12.031 1 98.31 629 GLN A O 1
ATOM 5149 N N . LEU A 1 630 ? -25.234 -13.102 -10.43 1 98 630 LEU A N 1
ATOM 5150 C CA . LEU A 1 630 ? -24.234 -13.039 -9.367 1 98 630 LEU A CA 1
ATOM 5151 C C . LEU A 1 630 ? -23.078 -14 -9.641 1 98 630 LEU A C 1
ATOM 5153 O O . LEU A 1 630 ? -21.938 -13.711 -9.312 1 98 630 LEU A O 1
ATOM 5157 N N . PHE A 1 631 ? -23.406 -15.195 -10.234 1 98.5 631 PHE A N 1
ATOM 5158 C CA . PHE A 1 631 ? -22.391 -16.156 -10.617 1 98.5 631 PHE A CA 1
ATOM 5159 C C . PHE A 1 631 ? -21.359 -15.508 -11.547 1 98.5 631 PHE A C 1
ATOM 5161 O O . PHE A 1 631 ? -20.156 -15.594 -11.297 1 98.5 631 PHE A O 1
ATOM 5168 N N . PHE A 1 632 ? -21.812 -14.781 -12.523 1 98.88 632 PHE A N 1
ATOM 5169 C CA . PHE A 1 632 ? -20.922 -14.195 -13.516 1 98.88 632 PHE A CA 1
ATOM 5170 C C . PHE A 1 632 ? -20.188 -12.984 -12.938 1 98.88 632 PHE A C 1
ATOM 5172 O O . PHE A 1 632 ? -19.047 -12.703 -13.305 1 98.88 632 PHE A O 1
ATOM 5179 N N . LEU A 1 633 ? -20.844 -12.266 -12.008 1 98.56 633 LEU A N 1
ATOM 5180 C CA . LEU A 1 633 ? -20.156 -11.195 -11.289 1 98.56 633 LEU A CA 1
ATOM 5181 C C . LEU A 1 633 ? -19.031 -11.758 -10.445 1 98.56 633 LEU A C 1
ATOM 5183 O O . LEU A 1 633 ? -17.953 -11.156 -10.367 1 98.56 633 LEU A O 1
ATOM 5187 N N . GLY A 1 634 ? -19.297 -12.938 -9.789 1 98 634 GLY A N 1
ATOM 5188 C CA . GLY A 1 634 ? -18.25 -13.594 -9.039 1 98 634 GLY A CA 1
ATOM 5189 C C . GLY A 1 634 ? -17.062 -14.008 -9.891 1 98 634 GLY A C 1
ATOM 5190 O O . GLY A 1 634 ? -15.906 -13.812 -9.5 1 98 634 GLY A O 1
ATOM 5191 N N . TYR A 1 635 ? -17.359 -14.492 -11.102 1 98.62 635 TYR A N 1
ATOM 5192 C CA . TYR A 1 635 ? -16.312 -14.867 -12.039 1 98.62 635 TYR A CA 1
ATOM 5193 C C . TYR A 1 635 ? -15.461 -13.664 -12.422 1 98.62 635 TYR A C 1
ATOM 5195 O O . TYR A 1 635 ? -14.227 -13.719 -12.367 1 98.62 635 TYR A O 1
ATOM 5203 N N . ALA A 1 636 ? -16.109 -12.586 -12.781 1 98.62 636 ALA A N 1
ATOM 5204 C CA . ALA A 1 636 ? -15.406 -11.398 -13.266 1 98.62 636 ALA A CA 1
ATOM 5205 C C . ALA A 1 636 ? -14.625 -10.727 -12.141 1 98.62 636 ALA A C 1
ATOM 5207 O O . ALA A 1 636 ? -13.508 -10.234 -12.359 1 98.62 636 ALA A O 1
ATOM 5208 N N . ASN A 1 637 ? -15.219 -10.711 -10.977 1 96.69 637 ASN A N 1
ATOM 5209 C CA . ASN A 1 637 ? -14.633 -9.992 -9.852 1 96.69 637 ASN A CA 1
ATOM 5210 C C . ASN A 1 637 ? -13.242 -10.523 -9.5 1 96.69 637 ASN A C 1
ATOM 5212 O O . ASN A 1 637 ? -12.367 -9.766 -9.086 1 96.69 637 ASN A O 1
ATOM 5216 N N . GLN A 1 638 ? -13.008 -11.828 -9.617 1 96.38 638 GLN A N 1
ATOM 5217 C CA . GLN A 1 638 ? -11.719 -12.398 -9.234 1 96.38 638 GLN A CA 1
ATOM 5218 C C . GLN A 1 638 ? -10.594 -11.859 -10.117 1 96.38 638 GLN A C 1
ATOM 5220 O O . GLN A 1 638 ? -9.422 -11.914 -9.734 1 96.38 638 GLN A O 1
ATOM 5225 N N . TYR A 1 639 ? -10.961 -11.242 -11.266 1 97.19 639 TYR A N 1
ATOM 5226 C CA . TYR A 1 639 ? -9.969 -10.781 -12.227 1 97.19 639 TYR A CA 1
ATOM 5227 C C . TYR A 1 639 ? -9.828 -9.266 -12.18 1 97.19 639 TYR A C 1
ATOM 5229 O O . TYR A 1 639 ? -9.18 -8.672 -13.047 1 97.19 639 TYR A O 1
ATOM 5237 N N . CYS A 1 640 ? -10.555 -8.586 -11.227 1 96.44 640 CYS A N 1
ATOM 5238 C CA . CYS A 1 640 ? -10.391 -7.137 -11.117 1 96.44 640 CYS A CA 1
ATOM 5239 C C . CYS A 1 640 ? -8.938 -6.773 -10.852 1 96.44 640 CYS A C 1
ATOM 5241 O O . CYS A 1 640 ? -8.312 -7.312 -9.93 1 96.44 640 CYS A O 1
ATOM 5243 N N . TYR A 1 641 ? -8.398 -5.918 -11.711 1 90.62 641 TYR A N 1
ATOM 5244 C CA . TYR A 1 641 ? -6.973 -5.617 -11.758 1 90.62 641 TYR A CA 1
ATOM 5245 C C . TYR A 1 641 ? -6.723 -4.242 -12.367 1 90.62 641 TYR A C 1
ATOM 5247 O O . TYR A 1 641 ? -7.492 -3.783 -13.211 1 90.62 641 TYR A O 1
ATOM 5255 N N . TYR A 1 642 ? -5.789 -3.564 -11.891 1 83.94 642 TYR A N 1
ATOM 5256 C CA . TYR A 1 642 ? -5.289 -2.404 -12.625 1 83.94 642 TYR A CA 1
ATOM 5257 C C . TYR A 1 642 ? -3.773 -2.297 -12.5 1 83.94 642 TYR A C 1
ATOM 5259 O O . TYR A 1 642 ? -3.188 -2.748 -11.516 1 83.94 642 TYR A O 1
ATOM 5267 N N . ASP A 1 643 ? -3.094 -1.957 -13.516 1 82.62 643 ASP A N 1
ATOM 5268 C CA . ASP A 1 643 ? -1.644 -1.811 -13.594 1 82.62 643 ASP A CA 1
ATOM 5269 C C . ASP A 1 643 ? -1.262 -0.603 -14.445 1 82.62 643 ASP A C 1
ATOM 5271 O O . ASP A 1 643 ? -1.671 -0.499 -15.609 1 82.62 643 ASP A O 1
ATOM 5275 N N . GLU A 1 644 ? -0.446 0.273 -13.922 1 73.19 644 GLU A N 1
ATOM 5276 C CA . GLU A 1 644 ? 0.008 1.444 -14.664 1 73.19 644 GLU A CA 1
ATOM 5277 C C . GLU A 1 644 ? 1.146 1.086 -15.617 1 73.19 644 GLU A C 1
ATOM 5279 O O . GLU A 1 644 ? 1.376 1.781 -16.609 1 73.19 644 GLU A O 1
ATOM 5284 N N . GLY A 1 645 ? 1.833 -0.048 -15.398 1 71.88 645 GLY A N 1
ATOM 5285 C CA . GLY A 1 645 ? 3.018 -0.414 -16.156 1 71.88 645 GLY A CA 1
ATOM 5286 C C . GLY A 1 645 ? 2.738 -1.437 -17.25 1 71.88 645 GLY A C 1
ATOM 5287 O O . GLY A 1 645 ? 3.646 -1.84 -17.969 1 71.88 645 GLY A O 1
ATOM 5288 N N . ASP A 1 646 ? 1.556 -1.896 -17.422 1 74.25 646 ASP A N 1
ATOM 5289 C CA . ASP A 1 646 ? 1.116 -2.84 -18.438 1 74.25 646 ASP A CA 1
ATOM 5290 C C . ASP A 1 646 ? 1.854 -4.172 -18.312 1 74.25 646 ASP A C 1
ATOM 5292 O O . ASP A 1 646 ? 2.244 -4.77 -19.312 1 74.25 646 ASP A O 1
ATOM 5296 N N . SER A 1 647 ? 2.115 -4.555 -17.125 1 74.56 647 SER A N 1
ATOM 5297 C CA . SER A 1 647 ? 2.891 -5.758 -16.844 1 74.56 647 SER A CA 1
ATOM 5298 C C . SER A 1 647 ? 2.193 -7.004 -17.375 1 74.56 647 SER A C 1
ATOM 5300 O O . SER A 1 647 ? 2.846 -8.008 -17.672 1 74.56 647 SER A O 1
ATOM 5302 N N . GLN A 1 648 ? 0.932 -7.031 -17.547 1 79.19 648 GLN A N 1
ATOM 5303 C CA . GLN A 1 648 ? 0.18 -8.195 -17.984 1 79.19 648 GLN A CA 1
ATOM 5304 C C . GLN A 1 648 ? 0.433 -8.484 -19.469 1 79.19 648 GLN A C 1
ATOM 5306 O O . GLN A 1 648 ? 0.08 -9.555 -19.969 1 79.19 648 GLN A O 1
ATOM 5311 N N . PHE A 1 649 ? 1.077 -7.559 -20.125 1 73.94 649 PHE A N 1
ATOM 5312 C CA . PHE A 1 649 ? 1.246 -7.707 -21.562 1 73.94 649 PHE A CA 1
ATOM 5313 C C . PHE A 1 649 ? 2.67 -8.133 -21.906 1 73.94 649 PHE A C 1
ATOM 5315 O O . PHE A 1 649 ? 3.115 -7.977 -23.047 1 73.94 649 PHE A O 1
ATOM 5322 N N . ASP A 1 650 ? 3.268 -8.672 -20.844 1 72.25 650 ASP A N 1
ATOM 5323 C CA . ASP A 1 650 ? 4.586 -9.258 -21.078 1 72.25 650 ASP A CA 1
ATOM 5324 C C . ASP A 1 650 ? 4.496 -10.461 -22.016 1 72.25 650 ASP A C 1
ATOM 5326 O O . ASP A 1 650 ? 3.619 -11.312 -21.859 1 72.25 650 ASP A O 1
ATOM 5330 N N . ASN A 1 651 ? 5.363 -10.547 -22.906 1 67.38 651 ASN A N 1
ATOM 5331 C CA . ASN A 1 651 ? 5.344 -11.555 -23.969 1 67.38 651 ASN A CA 1
ATOM 5332 C C . ASN A 1 651 ? 5.594 -12.953 -23.406 1 67.38 651 ASN A C 1
ATOM 5334 O O . ASN A 1 651 ? 5.363 -13.945 -24.094 1 67.38 651 ASN A O 1
ATOM 5338 N N . PHE A 1 652 ? 5.91 -13 -22.203 1 67.25 652 PHE A N 1
ATOM 5339 C CA . PHE A 1 652 ? 6.234 -14.297 -21.609 1 67.25 652 PHE A CA 1
ATOM 5340 C C . PHE A 1 652 ? 5.102 -14.781 -20.719 1 67.25 652 PHE A C 1
ATOM 5342 O O . PHE A 1 652 ? 5.152 -15.898 -20.203 1 67.25 652 PHE A O 1
ATOM 5349 N N . ASN A 1 653 ? 4.078 -14 -20.688 1 79.06 653 ASN A N 1
ATOM 5350 C CA . ASN A 1 653 ? 2.959 -14.391 -19.844 1 79.06 653 ASN A CA 1
ATOM 5351 C C . ASN A 1 653 ? 2.094 -15.453 -20.516 1 79.06 653 ASN A C 1
ATOM 5353 O O . ASN A 1 653 ? 1.682 -15.289 -21.656 1 79.06 653 ASN A O 1
ATOM 5357 N N . SER A 1 654 ? 1.844 -16.516 -19.797 1 87.31 654 SER A N 1
ATOM 5358 C CA . SER A 1 654 ? 1.008 -17.578 -20.328 1 87.31 654 SER A CA 1
ATOM 5359 C C . SER A 1 654 ? -0.474 -17.25 -20.188 1 87.31 654 SER A C 1
ATOM 5361 O O . SER A 1 654 ? -1.319 -17.875 -20.844 1 87.31 654 SER A O 1
ATOM 5363 N N . HIS A 1 655 ? -0.783 -16.344 -19.453 1 90.88 655 HIS A N 1
ATOM 5364 C CA . HIS A 1 655 ? -2.176 -15.953 -19.25 1 90.88 655 HIS A CA 1
ATOM 5365 C C . HIS A 1 655 ? -2.537 -14.758 -20.141 1 90.88 655 HIS A C 1
ATOM 5367 O O . HIS A 1 655 ? -1.722 -13.852 -20.328 1 90.88 655 HIS A O 1
ATOM 5373 N N . SER A 1 656 ? -3.672 -14.844 -20.641 1 94.25 656 SER A N 1
ATOM 5374 C CA . SER A 1 656 ? -4.23 -13.625 -21.219 1 94.25 656 SER A CA 1
ATOM 5375 C C . SER A 1 656 ? -4.43 -12.547 -20.141 1 94.25 656 SER A C 1
ATOM 5377 O O . SER A 1 656 ? -4.566 -12.859 -18.969 1 94.25 656 SER A O 1
ATOM 5379 N N . PRO A 1 657 ? -4.406 -11.234 -20.625 1 93.25 657 PRO A N 1
ATOM 5380 C CA . PRO A 1 657 ? -4.707 -10.18 -19.641 1 93.25 657 PRO A CA 1
ATOM 5381 C C . PRO A 1 657 ? -6.062 -10.375 -18.969 1 93.25 657 PRO A C 1
ATOM 5383 O O . PRO A 1 657 ? -7 -10.883 -19.578 1 93.25 657 PRO A O 1
ATOM 5386 N N . ASN A 1 658 ? -6.223 -9.898 -17.766 1 95.06 658 ASN A N 1
ATOM 5387 C CA . ASN A 1 658 ? -7.406 -10.125 -16.938 1 95.06 658 ASN A CA 1
ATOM 5388 C C . ASN A 1 658 ? -8.68 -9.672 -17.656 1 95.06 658 ASN A C 1
ATOM 5390 O O . ASN A 1 658 ? -9.703 -10.344 -17.594 1 95.06 658 ASN A O 1
ATOM 5394 N N . MET A 1 659 ? -8.625 -8.531 -18.312 1 95.12 659 MET A N 1
ATOM 5395 C CA . MET A 1 659 ? -9.812 -8.047 -19 1 95.12 659 MET A CA 1
ATOM 5396 C C . MET A 1 659 ? -10.234 -9.016 -20.109 1 95.12 659 MET A C 1
ATOM 5398 O O . MET A 1 659 ? -11.43 -9.195 -20.359 1 95.12 659 MET A O 1
ATOM 5402 N N . VAL A 1 660 ? -9.266 -9.672 -20.75 1 96 660 VAL A N 1
ATOM 5403 C CA . VAL A 1 660 ? -9.547 -10.641 -21.812 1 96 660 VAL A CA 1
ATOM 5404 C C . VAL A 1 660 ? -10.102 -11.922 -21.203 1 96 660 VAL A C 1
ATOM 5406 O O . VAL A 1 660 ? -10.984 -12.562 -21.781 1 96 660 VAL A O 1
ATOM 5409 N N . ARG A 1 661 ? -9.594 -12.273 -20.047 1 97.56 661 ARG A N 1
ATOM 5410 C CA . ARG A 1 661 ? -10.078 -13.469 -19.359 1 97.56 661 ARG A CA 1
ATOM 5411 C C . ARG A 1 661 ? -11.539 -13.312 -18.969 1 97.56 661 ARG A C 1
ATOM 5413 O O . ARG A 1 661 ? -12.219 -14.305 -18.688 1 97.56 661 ARG A O 1
ATOM 5420 N N . VAL A 1 662 ? -12.016 -12.062 -18.953 1 98.19 662 VAL A N 1
ATOM 5421 C CA . VAL A 1 662 ? -13.43 -11.828 -18.672 1 98.19 662 VAL A CA 1
ATOM 5422 C C . VAL A 1 662 ? -14.188 -11.586 -19.969 1 98.19 662 VAL A C 1
ATOM 5424 O O . VAL A 1 662 ? -15.07 -12.359 -20.344 1 98.19 662 VAL A O 1
ATOM 5427 N N . ARG A 1 663 ? -13.797 -10.609 -20.812 1 96.69 663 ARG A N 1
ATOM 5428 C CA . ARG A 1 663 ? -14.469 -10.25 -22.047 1 96.69 663 ARG A CA 1
ATOM 5429 C C . ARG A 1 663 ? -14.5 -11.43 -23.016 1 96.69 663 ARG A C 1
ATOM 5431 O O . ARG A 1 663 ? -15.562 -11.789 -23.531 1 96.69 663 ARG A O 1
ATOM 5438 N N . GLY A 1 664 ? -13.305 -11.938 -23.219 1 94.88 664 GLY A N 1
ATOM 5439 C CA . GLY A 1 664 ? -13.164 -12.992 -24.203 1 94.88 664 GLY A CA 1
ATOM 5440 C C . GLY A 1 664 ? -13.891 -14.266 -23.828 1 94.88 664 GLY A C 1
ATOM 5441 O O . GLY A 1 664 ? -14.562 -14.875 -24.656 1 94.88 664 GLY A O 1
ATOM 5442 N N . VAL A 1 665 ? -13.82 -14.68 -22.594 1 97.38 665 VAL A N 1
ATOM 5443 C CA . VAL A 1 665 ? -14.398 -15.93 -22.125 1 97.38 665 VAL A CA 1
ATOM 5444 C C . VAL A 1 665 ? -15.922 -15.805 -22.078 1 97.38 665 VAL A C 1
ATOM 5446 O O . VAL A 1 665 ? -16.641 -16.672 -22.562 1 97.38 665 VAL A O 1
ATOM 5449 N N . LEU A 1 666 ? -16.422 -14.695 -21.547 1 98.12 666 LEU A N 1
ATOM 5450 C CA . LEU A 1 666 ? -17.859 -14.539 -21.359 1 98.12 666 LEU A CA 1
ATOM 5451 C C . LEU A 1 666 ? -18.562 -14.32 -22.703 1 98.12 666 LEU A C 1
ATOM 5453 O O . LEU A 1 666 ? -19.703 -14.734 -22.875 1 98.12 666 LEU A O 1
ATOM 5457 N N . SER A 1 667 ? -17.875 -13.719 -23.672 1 96.44 667 SER A N 1
ATOM 5458 C CA . SER A 1 667 ? -18.469 -13.5 -24.984 1 96.44 667 SER A CA 1
ATOM 5459 C C . SER A 1 667 ? -18.672 -14.812 -25.734 1 96.44 667 SER A C 1
ATOM 5461 O O . SER A 1 667 ? -19.469 -14.883 -26.672 1 96.44 667 SER A O 1
ATOM 5463 N N . LEU A 1 668 ? -17.984 -15.852 -25.281 1 96.19 668 LEU A N 1
ATOM 5464 C CA . LEU A 1 668 ? -18.094 -17.156 -25.906 1 96.19 668 LEU A CA 1
ATOM 5465 C C . LEU A 1 668 ? -19.125 -18.016 -25.188 1 96.19 668 LEU A C 1
ATOM 5467 O O . LEU A 1 668 ? -19.406 -19.141 -25.609 1 96.19 668 LEU A O 1
ATOM 5471 N N . SER A 1 669 ? -19.75 -17.547 -24.125 1 96.44 669 SER A N 1
ATOM 5472 C CA . SER A 1 669 ? -20.625 -18.344 -23.281 1 96.44 669 SER A CA 1
ATOM 5473 C C . SER A 1 669 ? -22.094 -18.047 -23.562 1 96.44 669 SER A C 1
ATOM 5475 O O . SER A 1 669 ? -22.609 -16.984 -23.188 1 96.44 669 SER A O 1
ATOM 5477 N N . PRO A 1 670 ? -22.844 -18.984 -24.109 1 95.56 670 PRO A N 1
ATOM 5478 C CA . PRO A 1 670 ? -24.281 -18.781 -24.281 1 95.56 670 PRO A CA 1
ATOM 5479 C C . PRO A 1 670 ? -25.016 -18.609 -22.953 1 95.56 670 PRO A C 1
ATOM 5481 O O . PRO A 1 670 ? -26.016 -17.891 -22.891 1 95.56 670 PRO A O 1
ATOM 5484 N N . GLU A 1 671 ? -24.531 -19.266 -21.938 1 96.75 671 GLU A N 1
ATOM 5485 C CA . GLU A 1 671 ? -25.125 -19.156 -20.609 1 96.75 671 GLU A CA 1
ATOM 5486 C C . GLU A 1 671 ? -25.047 -17.734 -20.094 1 96.75 671 GLU A C 1
ATOM 5488 O O . GLU A 1 671 ? -26 -17.234 -19.469 1 96.75 671 GLU A O 1
ATOM 5493 N N . PHE A 1 672 ? -23.906 -17.094 -20.344 1 98.25 672 PHE A N 1
ATOM 5494 C CA . PHE A 1 672 ? -23.75 -15.695 -19.953 1 98.25 672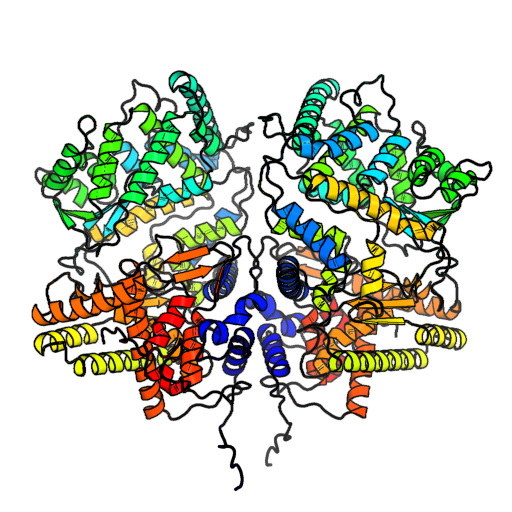 PHE A CA 1
ATOM 5495 C C . PHE A 1 672 ? -24.734 -14.805 -20.703 1 98.25 672 PHE A C 1
ATOM 5497 O O . PHE A 1 672 ? -25.406 -13.977 -20.094 1 98.25 672 PHE A O 1
ATOM 5504 N N . ALA A 1 673 ? -24.766 -14.984 -22.016 1 97.94 673 ALA A N 1
ATOM 5505 C CA . ALA A 1 673 ? -25.656 -14.18 -22.844 1 97.94 673 ALA A CA 1
ATOM 5506 C C . ALA A 1 673 ? -27.109 -14.305 -22.375 1 97.94 673 ALA A C 1
ATOM 5508 O O . ALA A 1 673 ? -27.859 -13.328 -22.359 1 97.94 673 ALA A O 1
ATOM 5509 N N . LYS A 1 674 ? -27.5 -15.477 -21.953 1 97.94 674 LYS A N 1
ATOM 5510 C CA . LYS A 1 674 ? -28.859 -15.719 -21.469 1 97.94 674 LYS A CA 1
ATOM 5511 C C . LYS A 1 674 ? -29.078 -15.031 -20.125 1 97.94 674 LYS A C 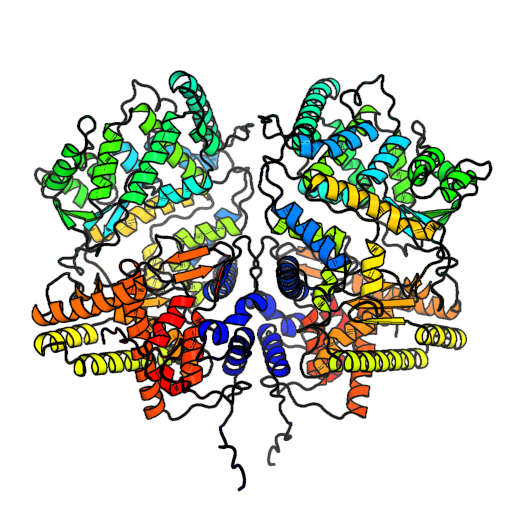1
ATOM 5513 O O . LYS A 1 674 ? -30.109 -14.367 -19.938 1 97.94 674 LYS A O 1
ATOM 5518 N N . ALA A 1 675 ? -28.141 -15.188 -19.25 1 98.25 675 ALA A N 1
ATOM 5519 C CA . ALA A 1 675 ? -28.281 -14.648 -17.891 1 98.25 675 ALA A CA 1
ATOM 5520 C C . ALA A 1 675 ? -28.406 -13.133 -17.922 1 98.25 675 ALA A C 1
ATOM 5522 O O . ALA A 1 675 ? -29.125 -12.547 -17.109 1 98.25 675 ALA A O 1
ATOM 5523 N N . TRP A 1 676 ? -27.734 -12.469 -18.844 1 98.44 676 TRP A N 1
ATOM 5524 C CA . TRP A 1 676 ? -27.703 -11.008 -18.875 1 98.44 676 TRP A CA 1
ATOM 5525 C C . TRP A 1 676 ? -28.531 -10.477 -20.047 1 98.44 676 TRP A C 1
ATOM 5527 O O . TRP A 1 676 ? -28.516 -9.273 -20.328 1 98.44 676 TRP A O 1
ATOM 5537 N N . SER A 1 677 ? -29.203 -11.359 -20.734 1 98 677 SER A N 1
ATOM 5538 C CA . SER A 1 677 ? -30.094 -11.016 -21.844 1 98 677 SER A CA 1
ATOM 5539 C C . SER A 1 677 ? -29.375 -10.164 -22.891 1 98 677 SER A C 1
ATOM 5541 O O . SER A 1 677 ? -29.875 -9.117 -23.297 1 98 677 SER A O 1
ATOM 5543 N N . CYS A 1 678 ? -28.219 -10.625 -23.25 1 98.12 678 CYS A N 1
ATOM 5544 C CA . CYS A 1 678 ? -27.422 -9.891 -24.234 1 98.12 678 CYS A CA 1
ATOM 5545 C C . CYS A 1 678 ? -27.938 -10.164 -25.656 1 98.12 678 CYS A C 1
ATOM 5547 O O . CYS A 1 678 ? -27.984 -11.312 -26.078 1 98.12 678 CYS A O 1
ATOM 5549 N N . PRO A 1 679 ? -28.219 -9.109 -26.406 1 97.12 679 PRO A N 1
ATOM 5550 C CA . PRO A 1 679 ? -28.672 -9.344 -27.781 1 97.12 679 PRO A CA 1
ATOM 5551 C C . PRO A 1 679 ? -27.562 -9.875 -28.672 1 97.12 679 PRO A C 1
ATOM 5553 O O . PRO A 1 679 ? -26.391 -9.531 -28.5 1 97.12 679 PRO A O 1
ATOM 5556 N N . ILE A 1 680 ? -27.969 -10.688 -29.625 1 95.88 680 ILE A N 1
ATOM 5557 C CA . ILE A 1 680 ? -27.016 -11.195 -30.625 1 95.88 680 ILE A CA 1
ATOM 5558 C C . ILE A 1 680 ? -26.375 -10.031 -31.359 1 95.88 680 ILE A C 1
ATOM 5560 O O . ILE A 1 680 ? -27.078 -9.109 -31.797 1 95.88 680 ILE A O 1
ATOM 5564 N N . GLY A 1 681 ? -25.094 -9.977 -31.438 1 95.25 681 GLY A N 1
ATOM 5565 C CA . GLY A 1 681 ? -24.375 -8.922 -32.125 1 95.25 681 GLY A CA 1
ATOM 5566 C C . GLY A 1 681 ? -23.703 -7.934 -31.188 1 95.25 681 GLY A C 1
ATOM 5567 O O . GLY A 1 681 ? -22.844 -7.16 -31.609 1 95.25 681 GLY A O 1
ATOM 5568 N N . SER A 1 682 ? -24.156 -7.945 -29.922 1 96.44 682 SER A N 1
ATOM 5569 C CA . SER A 1 682 ? -23.453 -7.113 -28.953 1 96.44 682 SER A CA 1
ATOM 5570 C C . SER A 1 682 ? -22.016 -7.602 -28.734 1 96.44 682 SER A C 1
ATOM 5572 O O . SER A 1 682 ? -21.703 -8.75 -29.047 1 96.44 682 SER A O 1
ATOM 5574 N N . PRO A 1 683 ? -21.188 -6.766 -28.203 1 95.12 683 PRO A N 1
ATOM 5575 C CA . PRO A 1 683 ? -19.797 -7.16 -27.969 1 95.12 683 PRO A CA 1
ATOM 5576 C C . PRO A 1 683 ? -19.688 -8.383 -27.062 1 95.12 683 PRO A C 1
ATOM 5578 O O . PRO A 1 683 ? -18.781 -9.211 -27.25 1 95.12 683 PRO A O 1
ATOM 5581 N N . MET A 1 684 ? -20.609 -8.625 -26.125 1 97.56 684 MET A N 1
ATOM 5582 C CA . MET A 1 684 ? -20.531 -9.742 -25.188 1 97.56 684 MET A CA 1
ATOM 5583 C C . MET A 1 684 ? -21.344 -10.93 -25.688 1 97.56 684 MET A C 1
ATOM 5585 O O . MET A 1 684 ? -21.469 -11.938 -24.984 1 97.56 684 MET A O 1
ATOM 5589 N N . ASN A 1 685 ? -21.953 -10.805 -26.859 1 97.38 685 ASN A N 1
ATOM 5590 C CA . ASN A 1 685 ? -22.656 -11.883 -27.547 1 97.38 685 ASN A CA 1
ATOM 5591 C C . ASN A 1 685 ? -22.5 -11.781 -29.062 1 97.38 685 ASN A C 1
ATOM 5593 O O . ASN A 1 685 ? -23.484 -11.617 -29.781 1 97.38 685 ASN A O 1
ATOM 5597 N N . PRO A 1 686 ? -21.297 -11.969 -29.484 1 93.75 686 PRO A N 1
ATOM 5598 C CA . PRO A 1 686 ? -21.031 -11.797 -30.922 1 93.75 686 PRO A CA 1
ATOM 5599 C C . PRO A 1 686 ? -21.719 -12.852 -31.781 1 93.75 686 PRO A C 1
ATOM 5601 O O . PRO A 1 686 ? -21.953 -13.969 -31.312 1 93.75 686 PRO A O 1
ATOM 5604 N N . LYS A 1 687 ? -21.969 -12.453 -33.062 1 86.06 687 LYS A N 1
ATOM 5605 C CA . LYS A 1 687 ? -22.609 -13.352 -34.031 1 86.06 687 LYS A CA 1
ATOM 5606 C C . LYS A 1 687 ? -21.625 -14.406 -34.531 1 86.06 687 LYS A C 1
ATOM 5608 O O . LYS A 1 687 ? -22.031 -15.516 -34.875 1 86.06 687 LYS A O 1
ATOM 5613 N N . LYS A 1 688 ? -20.391 -14.062 -34.5 1 79.81 688 LYS A N 1
ATOM 5614 C CA . LYS A 1 688 ? -19.344 -14.961 -35 1 79.81 688 LYS A CA 1
ATOM 5615 C C . LYS A 1 688 ? -19.359 -16.281 -34.25 1 79.81 688 LYS A C 1
ATOM 5617 O O . LYS A 1 688 ? -19.953 -16.391 -33.156 1 79.81 688 LYS A O 1
ATOM 5622 N N . GLU A 1 689 ? -18.672 -17.203 -34.875 1 78.88 689 GLU A N 1
ATOM 5623 C CA . GLU A 1 689 ? -18.531 -18.531 -34.281 1 78.88 689 GLU A CA 1
ATOM 5624 C C . GLU A 1 689 ? -17.891 -18.469 -32.906 1 78.88 689 GLU A C 1
ATOM 5626 O O . GLU A 1 689 ? -16.906 -17.766 -32.688 1 78.88 689 GLU A O 1
ATOM 5631 N N . LYS A 1 690 ? -18.578 -19.109 -32.031 1 88.94 690 LYS A N 1
ATOM 5632 C CA . LYS A 1 690 ? -18.047 -19.219 -30.672 1 88.94 690 LYS A CA 1
ATOM 5633 C C . LYS A 1 690 ? -17.141 -20.438 -30.531 1 88.94 690 LYS A C 1
ATOM 5635 O O . LYS A 1 690 ? -17.625 -21.562 -30.359 1 88.94 690 LYS A O 1
ATOM 5640 N N . CYS A 1 691 ? -15.867 -20.203 -30.625 1 90.56 691 CYS A N 1
ATOM 5641 C CA . CYS A 1 691 ? -14.859 -21.266 -30.531 1 90.56 691 CYS A CA 1
ATOM 5642 C C . CYS A 1 691 ? -14.836 -21.875 -29.125 1 90.56 691 CYS A C 1
ATOM 5644 O O . CYS A 1 691 ? -14.664 -21.156 -28.141 1 90.56 691 CYS A O 1
ATOM 5646 N N . GLN A 1 692 ? -15.102 -23.141 -29.016 1 88.06 692 GLN A N 1
ATOM 5647 C CA . GLN A 1 692 ? -15.039 -23.891 -27.781 1 88.06 692 GLN A CA 1
ATOM 5648 C C . GLN A 1 692 ? -14.586 -25.328 -28.016 1 88.06 692 GLN A C 1
ATOM 5650 O O . GLN A 1 692 ? -14.875 -25.906 -29.078 1 88.06 692 GLN A O 1
ATOM 5655 N N . ILE A 1 693 ? -13.906 -25.812 -27.031 1 87.94 693 ILE A N 1
ATOM 5656 C CA . ILE A 1 693 ? -13.547 -27.219 -27.125 1 87.94 693 ILE A CA 1
ATOM 5657 C C . ILE A 1 693 ? -14.742 -28.078 -26.734 1 87.94 693 ILE A C 1
ATOM 5659 O O . ILE A 1 693 ? -15.086 -29.031 -27.438 1 87.94 693 ILE A O 1
ATOM 5663 N N . TRP A 1 694 ? -15.242 -27.672 -25.609 1 86 694 TRP A N 1
ATOM 5664 C CA . TRP A 1 694 ? -16.328 -28.469 -25.031 1 86 694 TRP A CA 1
ATOM 5665 C C . TRP A 1 694 ? -17.672 -27.781 -25.25 1 86 694 TRP A C 1
ATOM 5667 O O . TRP A 1 694 ? -17.859 -26.625 -24.844 1 86 694 TRP A O 1
ATOM 5677 N N . MET B 1 1 ? -44.5 -16.297 26.797 1 22.39 1 MET B N 1
ATOM 5678 C CA . MET B 1 1 ? -44.094 -14.906 26.672 1 22.39 1 MET B CA 1
ATOM 5679 C C . MET B 1 1 ? -43.375 -14.656 25.344 1 22.39 1 MET B C 1
ATOM 5681 O O . MET B 1 1 ? -42.375 -15.289 25.062 1 22.39 1 MET B O 1
ATOM 5685 N N . GLU B 1 2 ? -44.125 -14.414 24.312 1 25.23 2 GLU B N 1
ATOM 5686 C CA . GLU B 1 2 ? -43.812 -14.227 22.906 1 25.23 2 GLU B CA 1
ATOM 5687 C C . GLU B 1 2 ? -42.75 -13.156 22.703 1 25.23 2 GLU B C 1
ATOM 5689 O O . GLU B 1 2 ? -42.906 -12.031 23.188 1 25.23 2 GLU B O 1
ATOM 5694 N N . ASN B 1 3 ? -41.5 -13.492 22.953 1 27.95 3 ASN B N 1
ATOM 5695 C CA . ASN B 1 3 ? -40.344 -12.594 22.781 1 27.95 3 ASN B CA 1
ATOM 5696 C C . ASN B 1 3 ? -40.531 -11.68 21.578 1 27.95 3 ASN B C 1
ATOM 5698 O O . ASN B 1 3 ? -40.469 -12.125 20.438 1 27.95 3 ASN B O 1
ATOM 5702 N N . PHE B 1 4 ? -41.562 -10.852 21.641 1 34.69 4 PHE B N 1
ATOM 5703 C CA . PHE B 1 4 ? -41.844 -9.82 20.656 1 34.69 4 PHE B CA 1
ATOM 5704 C C . PHE B 1 4 ? -40.562 -9.094 20.25 1 34.69 4 PHE B C 1
ATOM 5706 O O . PHE B 1 4 ? -40.031 -8.289 21.016 1 34.69 4 PHE B O 1
ATOM 5713 N N . GLY B 1 5 ? -39.562 -9.703 19.734 1 40 5 GLY B N 1
ATOM 5714 C CA . GLY B 1 5 ? -38.375 -9.07 19.156 1 40 5 GLY B CA 1
ATOM 5715 C C . GLY B 1 5 ? -38.688 -7.723 18.531 1 40 5 GLY B C 1
ATOM 5716 O O . GLY B 1 5 ? -39.625 -7.586 17.766 1 40 5 GLY B O 1
ATOM 5717 N N . ALA B 1 6 ? -38.656 -6.605 19.188 1 46.97 6 ALA B N 1
ATOM 5718 C CA . ALA B 1 6 ? -38.906 -5.23 18.75 1 46.97 6 ALA B CA 1
ATOM 5719 C C . ALA B 1 6 ? -38.656 -5.066 17.25 1 46.97 6 ALA B C 1
ATOM 5721 O O . ALA B 1 6 ? -37.625 -5.465 16.75 1 46.97 6 ALA B O 1
ATOM 5722 N N . GLN B 1 7 ? -39.594 -4.965 16.391 1 65.81 7 GLN B N 1
ATOM 5723 C CA . GLN B 1 7 ? -39.656 -4.895 14.938 1 65.81 7 GLN B CA 1
ATOM 5724 C C . GLN B 1 7 ? -38.875 -3.699 14.406 1 65.81 7 GLN B C 1
ATOM 5726 O O . GLN B 1 7 ? -39.281 -2.551 14.578 1 65.81 7 GLN B O 1
ATOM 5731 N N . PHE B 1 8 ? -37.531 -3.553 14.578 1 81.06 8 PHE B N 1
ATOM 5732 C CA . PHE B 1 8 ? -36.781 -2.469 13.953 1 81.06 8 PHE B CA 1
ATOM 5733 C C . PHE B 1 8 ? -36.594 -2.723 12.461 1 81.06 8 PHE B C 1
ATOM 5735 O O . PHE B 1 8 ? -36.688 -3.863 12 1 81.06 8 PHE B O 1
ATOM 5742 N N . THR B 1 9 ? -36.656 -1.566 11.805 1 88 9 THR B N 1
ATOM 5743 C CA . THR B 1 9 ? -36.312 -1.64 10.391 1 88 9 THR B CA 1
ATOM 5744 C C . THR B 1 9 ? -34.781 -1.69 10.219 1 88 9 THR B C 1
ATOM 5746 O O . THR B 1 9 ? -34.031 -1.287 11.117 1 88 9 THR B O 1
ATOM 5749 N N . VAL B 1 10 ? -34.344 -2.338 9.148 1 90.12 10 VAL B N 1
ATOM 5750 C CA . VAL B 1 10 ? -32.906 -2.441 8.852 1 90.12 10 VAL B CA 1
ATOM 5751 C C . VAL B 1 10 ? -32.594 -1.651 7.59 1 90.12 10 VAL B C 1
ATOM 5753 O O . VAL B 1 10 ? -33.312 -1.749 6.586 1 90.12 10 VAL B O 1
ATOM 5756 N N . CYS B 1 11 ? -31.562 -0.81 7.688 1 90.75 11 CYS B N 1
ATOM 5757 C CA . CYS B 1 11 ? -31.094 0.001 6.566 1 90.75 11 CYS B CA 1
ATOM 5758 C C . CYS B 1 11 ? -30.484 -0.873 5.477 1 90.75 11 CYS B C 1
ATOM 5760 O O . CYS B 1 11 ? -29.672 -1.746 5.766 1 90.75 11 CYS B O 1
ATOM 5762 N N . ASN B 1 12 ? -30.812 -0.717 4.18 1 84.81 12 ASN B N 1
ATOM 5763 C CA . ASN B 1 12 ? -30.312 -1.562 3.102 1 84.81 12 ASN B CA 1
ATOM 5764 C C . ASN B 1 12 ? -29.656 -0.736 1.998 1 84.81 12 ASN B C 1
ATOM 5766 O O . ASN B 1 12 ? -29.5 -1.211 0.872 1 84.81 12 ASN B O 1
ATOM 5770 N N . THR B 1 13 ? -29.328 0.501 2.344 1 89.31 13 THR B N 1
ATOM 5771 C CA . THR B 1 13 ? -28.656 1.335 1.352 1 89.31 13 THR B CA 1
ATOM 5772 C C . THR B 1 13 ? -27.188 0.933 1.206 1 89.31 13 THR B C 1
ATOM 5774 O O . THR B 1 13 ? -26.641 0.244 2.068 1 89.31 13 THR B O 1
ATOM 5777 N N . LYS B 1 14 ? -26.594 1.338 0.088 1 89.12 14 LYS B N 1
ATOM 5778 C CA . LYS B 1 14 ? -25.172 1.072 -0.165 1 89.12 14 LYS B CA 1
ATOM 5779 C C . LYS B 1 14 ? -24.297 1.622 0.96 1 89.12 14 LYS B C 1
ATOM 5781 O O . LYS B 1 14 ? -23.375 0.95 1.42 1 89.12 14 LYS B O 1
ATOM 5786 N N . SER B 1 15 ? -24.625 2.789 1.394 1 92.81 15 SER B N 1
ATOM 5787 C CA . SER B 1 15 ? -23.828 3.434 2.438 1 92.81 15 SER B CA 1
ATOM 5788 C C . SER B 1 15 ? -23.922 2.668 3.754 1 92.81 15 SER B C 1
ATOM 5790 O O . SER B 1 15 ? -22.938 2.539 4.473 1 92.81 15 SER B O 1
ATOM 5792 N N . CYS B 1 16 ? -25.156 2.145 4.086 1 94.62 16 CYS B N 1
ATOM 5793 C CA . CYS B 1 16 ? -25.344 1.388 5.32 1 94.62 16 CYS B CA 1
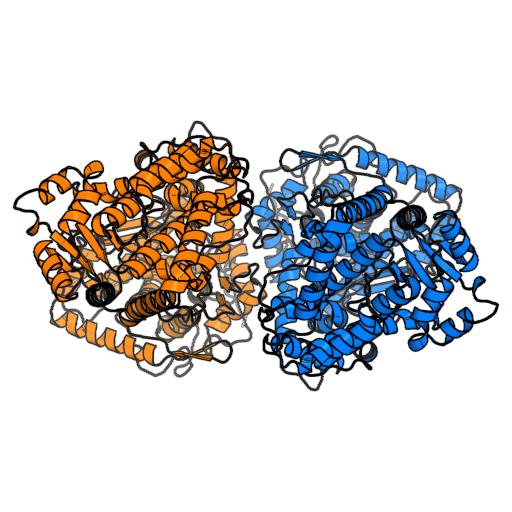ATOM 5794 C C . CYS B 1 16 ? -24.547 0.085 5.281 1 94.62 16 CYS B C 1
ATOM 5796 O O . CYS B 1 16 ? -23.938 -0.306 6.277 1 94.62 16 CYS B O 1
ATOM 5798 N N . LEU B 1 17 ? -24.562 -0.56 4.102 1 94.38 17 LEU B N 1
ATOM 5799 C CA . LEU B 1 17 ? -23.812 -1.803 3.938 1 94.38 17 LEU B CA 1
ATOM 5800 C C . LEU B 1 17 ? -22.328 -1.562 4.09 1 94.38 17 LEU B C 1
ATOM 5802 O O . LEU B 1 17 ? -21.641 -2.309 4.797 1 94.38 17 LEU B O 1
ATOM 5806 N N . GLN B 1 18 ? -21.828 -0.529 3.484 1 94.25 18 GLN B N 1
ATOM 5807 C CA . GLN B 1 18 ? -20.406 -0.189 3.547 1 94.25 18 GLN B CA 1
ATOM 5808 C C . GLN B 1 18 ? -19.984 0.138 4.977 1 94.25 18 GLN B C 1
ATOM 5810 O O . GLN B 1 18 ? -18.922 -0.278 5.418 1 94.25 18 GLN B O 1
ATOM 5815 N N . SER B 1 19 ? -20.828 0.872 5.664 1 95.75 19 SER B N 1
ATOM 5816 C CA . SER B 1 19 ? -20.531 1.229 7.047 1 95.75 19 SER B CA 1
ATOM 5817 C C . SER B 1 19 ? -20.484 -0.004 7.945 1 95.75 19 SER B C 1
ATOM 5819 O O . SER B 1 19 ? -19.625 -0.116 8.82 1 95.75 19 SER B O 1
ATOM 5821 N N . SER B 1 20 ? -21.453 -0.889 7.723 1 95.56 20 SER B N 1
ATOM 5822 C CA . SER B 1 20 ? -21.5 -2.125 8.5 1 95.56 20 SER B CA 1
ATOM 5823 C C . SER B 1 20 ? -20.219 -2.934 8.32 1 95.56 20 SER B C 1
ATOM 5825 O O . SER B 1 20 ? -19.625 -3.383 9.305 1 95.56 20 SER B O 1
ATOM 5827 N N . VAL B 1 21 ? -19.812 -3.07 7.113 1 94.94 21 VAL B N 1
ATOM 5828 C CA . VAL B 1 21 ? -18.656 -3.891 6.816 1 94.94 21 VAL B CA 1
ATOM 5829 C C . VAL B 1 21 ? -17.391 -3.217 7.363 1 94.94 21 VAL B C 1
ATOM 5831 O O . VAL B 1 21 ? -16.484 -3.887 7.871 1 94.94 21 VAL B O 1
ATOM 5834 N N . SER B 1 22 ? -17.297 -1.888 7.254 1 95.44 22 SER B N 1
ATOM 5835 C CA . SER B 1 22 ? -16.172 -1.166 7.832 1 95.44 22 SER B CA 1
ATOM 5836 C C . SER B 1 22 ? -16.047 -1.428 9.328 1 95.44 22 SER B C 1
ATOM 5838 O O . SER B 1 22 ? -14.953 -1.662 9.836 1 95.44 22 SER B O 1
ATOM 5840 N N . LEU B 1 23 ? -17.156 -1.391 10.055 1 96.81 23 LEU B N 1
ATOM 5841 C CA . LEU B 1 23 ? -17.172 -1.646 11.492 1 96.81 23 LEU B CA 1
ATOM 5842 C C . LEU B 1 23 ? -16.812 -3.1 11.781 1 96.81 23 LEU B C 1
ATOM 5844 O O . LEU B 1 23 ? -15.977 -3.375 12.648 1 96.81 23 LEU B O 1
ATOM 5848 N N . ILE B 1 24 ? -17.422 -4.004 11.008 1 95.25 24 ILE B N 1
ATOM 5849 C CA . ILE B 1 24 ? -17.203 -5.434 11.211 1 95.25 24 ILE B CA 1
ATOM 5850 C C . ILE B 1 24 ? -15.734 -5.766 11.008 1 95.25 24 ILE B C 1
ATOM 5852 O O . ILE B 1 24 ? -15.164 -6.562 11.758 1 95.25 24 ILE B O 1
ATOM 5856 N N . ASN B 1 25 ? -15.109 -5.148 10.039 1 94.38 25 ASN B N 1
ATOM 5857 C CA . ASN B 1 25 ? -13.711 -5.406 9.719 1 94.38 25 ASN B CA 1
ATOM 5858 C C . ASN B 1 25 ? -12.781 -4.875 10.805 1 94.38 25 ASN B C 1
ATOM 5860 O O . ASN B 1 25 ? -11.641 -5.328 10.93 1 94.38 25 ASN B O 1
ATOM 5864 N N . CYS B 1 26 ? -13.227 -3.953 11.602 1 96.94 26 CYS B N 1
ATOM 5865 C CA . CYS B 1 26 ? -12.359 -3.318 12.594 1 96.94 26 CYS B CA 1
ATOM 5866 C C . CYS B 1 26 ? -12.562 -3.938 13.969 1 96.94 26 CYS B C 1
ATOM 5868 O O . CYS B 1 26 ? -11.633 -3.967 14.781 1 96.94 26 CYS B O 1
ATOM 5870 N N . MET B 1 27 ? -13.719 -4.465 14.312 1 97.62 27 MET B N 1
ATOM 5871 C CA . MET B 1 27 ? -14.109 -4.855 15.664 1 97.62 27 MET B CA 1
ATOM 5872 C C . MET B 1 27 ? -13.5 -6.203 16.031 1 97.62 27 MET B C 1
ATOM 5874 O O . MET B 1 27 ? -13.438 -7.113 15.211 1 97.62 27 MET B O 1
ATOM 5878 N N . ASN B 1 28 ? -12.984 -6.309 17.234 1 97.38 28 ASN B N 1
ATOM 5879 C CA . ASN B 1 28 ? -12.594 -7.543 17.906 1 97.38 28 ASN B CA 1
ATOM 5880 C C . ASN B 1 28 ? -13.602 -7.934 18.984 1 97.38 28 ASN B C 1
ATOM 5882 O O . ASN B 1 28 ? -13.438 -7.578 20.141 1 97.38 28 ASN B O 1
ATOM 5886 N N . GLU B 1 29 ? -14.516 -8.742 18.703 1 95.06 29 GLU B N 1
ATOM 5887 C CA . GLU B 1 29 ? -15.656 -9.023 19.562 1 95.06 29 GLU B CA 1
ATOM 5888 C C . GLU B 1 29 ? -15.273 -9.977 20.703 1 95.06 29 GLU B C 1
ATOM 5890 O O . GLU B 1 29 ? -16.078 -10.242 21.594 1 95.06 29 GLU B O 1
ATOM 5895 N N . THR B 1 30 ? -14.062 -10.398 20.703 1 95.81 30 THR B N 1
ATOM 5896 C CA . THR B 1 30 ? -13.609 -11.266 21.781 1 95.81 30 THR B CA 1
ATOM 5897 C C . THR B 1 30 ? -13.211 -10.43 23 1 95.81 30 THR B C 1
ATOM 5899 O O . THR B 1 30 ? -13.031 -10.977 24.094 1 95.81 30 THR B O 1
ATOM 5902 N N . VAL B 1 31 ? -13.125 -9.18 22.859 1 97.56 31 VAL B N 1
ATOM 5903 C CA . VAL B 1 31 ? -12.766 -8.281 23.953 1 97.56 31 VAL B CA 1
ATOM 5904 C C . VAL B 1 31 ? -14.023 -7.605 24.516 1 97.56 31 VAL B C 1
ATOM 5906 O O . VAL B 1 31 ? -14.898 -7.195 23.75 1 97.56 31 VAL B O 1
ATOM 5909 N N . GLU B 1 32 ? -14.086 -7.516 25.766 1 97.56 32 GLU B N 1
ATOM 5910 C CA . GLU B 1 32 ? -15.211 -6.848 26.422 1 97.56 32 GLU B CA 1
ATOM 5911 C C . GLU B 1 32 ? -15.086 -5.332 26.297 1 97.56 32 GLU B C 1
ATOM 5913 O O . GLU B 1 32 ? -14.078 -4.75 26.703 1 97.56 32 GLU B O 1
ATOM 5918 N N . PRO B 1 33 ? -16.125 -4.645 25.781 1 98.25 33 PRO B N 1
ATOM 5919 C CA . PRO B 1 33 ? -16.062 -3.201 25.562 1 98.25 33 PRO B CA 1
ATOM 5920 C C . PRO B 1 33 ? -15.742 -2.414 26.828 1 98.25 33 PRO B C 1
ATOM 5922 O O . PRO B 1 33 ? -15.086 -1.369 26.766 1 98.25 33 PRO B O 1
ATOM 5925 N N . CYS B 1 34 ? -16.188 -2.848 28.016 1 98.44 34 CYS B N 1
ATOM 5926 C CA . CYS B 1 34 ? -15.977 -2.109 29.25 1 98.44 34 CYS B CA 1
ATOM 5927 C C . CYS B 1 34 ? -14.57 -2.338 29.797 1 98.44 34 CYS B C 1
ATOM 5929 O O . CYS B 1 34 ? -14.109 -1.615 30.688 1 98.44 34 CYS B O 1
ATOM 5931 N N . GLU B 1 35 ? -13.828 -3.291 29.219 1 97.88 35 GLU B N 1
ATOM 5932 C CA . GLU B 1 35 ? -12.445 -3.543 29.594 1 97.88 35 GLU B CA 1
ATOM 5933 C C . GLU B 1 35 ? -11.477 -2.768 28.719 1 97.88 35 GLU B C 1
ATOM 5935 O O . GLU B 1 35 ? -10.492 -2.209 29.203 1 97.88 35 GLU B O 1
ATOM 5940 N N . ASP B 1 36 ? -11.672 -2.791 27.453 1 98 36 ASP B N 1
ATOM 5941 C CA . ASP B 1 36 ? -10.852 -2.074 26.469 1 98 36 ASP B CA 1
ATOM 5942 C C . ASP B 1 36 ? -11.648 -1.768 25.203 1 98 36 ASP B C 1
ATOM 5944 O O . ASP B 1 36 ? -11.633 -2.551 24.25 1 98 36 ASP B O 1
ATOM 5948 N N . PHE B 1 37 ? -12.156 -0.584 25.188 1 98.69 37 PHE B N 1
ATOM 5949 C CA . PHE B 1 37 ? -13.047 -0.263 24.078 1 98.69 37 PHE B CA 1
ATOM 5950 C C . PHE B 1 37 ? -12.266 -0.045 22.797 1 98.69 37 PHE B C 1
ATOM 5952 O O . PHE B 1 37 ? -12.781 -0.281 21.703 1 98.69 37 PHE B O 1
ATOM 5959 N N . TYR B 1 38 ? -11.031 0.46 22.844 1 97.94 38 TYR B N 1
ATOM 5960 C CA . TYR B 1 38 ? -10.234 0.619 21.641 1 97.94 38 TYR B CA 1
ATOM 5961 C C . TYR B 1 38 ? -9.984 -0.728 20.969 1 97.94 38 TYR B C 1
ATOM 5963 O O . TYR B 1 38 ? -10.133 -0.864 19.75 1 97.94 38 TYR B O 1
ATOM 5971 N N . GLU B 1 39 ? -9.57 -1.706 21.75 1 97.06 39 GLU B N 1
ATOM 5972 C CA . GLU B 1 39 ? -9.336 -3.047 21.219 1 97.06 39 GLU B CA 1
ATOM 5973 C C . GLU B 1 39 ? -10.633 -3.654 20.688 1 97.06 39 GLU B C 1
ATOM 5975 O O . GLU B 1 39 ? -10.617 -4.324 19.641 1 97.06 39 GLU B O 1
ATOM 5980 N N . PHE B 1 40 ? -11.719 -3.436 21.391 1 98.44 40 PHE B N 1
ATOM 5981 C CA . PHE B 1 40 ? -13.016 -3.92 20.938 1 98.44 40 PHE B CA 1
ATOM 5982 C C . PHE B 1 40 ? -13.375 -3.314 19.578 1 98.44 40 PHE B C 1
ATOM 5984 O O . PHE B 1 40 ? -13.75 -4.031 18.656 1 98.44 40 PHE B O 1
ATOM 5991 N N . ALA B 1 41 ? -13.227 -2.025 19.406 1 98.44 41 ALA B N 1
ATOM 5992 C CA . ALA B 1 41 ? -13.703 -1.282 18.234 1 98.44 41 ALA B CA 1
ATOM 5993 C C . ALA B 1 41 ? -12.688 -1.347 17.094 1 98.44 41 ALA B C 1
ATOM 5995 O O . ALA B 1 41 ? -13.055 -1.257 15.93 1 98.44 41 ALA B O 1
ATOM 5996 N N . CYS B 1 42 ? -11.352 -1.515 17.391 1 97.62 42 CYS B N 1
ATOM 5997 C CA . CYS B 1 42 ? -10.32 -1.327 16.375 1 97.62 42 CYS B CA 1
ATOM 5998 C C . CYS B 1 42 ? -9.383 -2.523 16.328 1 97.62 42 CYS B C 1
ATOM 6000 O O . CYS B 1 42 ? -8.438 -2.543 15.531 1 97.62 42 CYS B O 1
ATOM 6002 N N . GLY B 1 43 ? -9.594 -3.525 17.078 1 96.19 43 GLY B N 1
ATOM 6003 C CA . GLY B 1 43 ? -8.609 -4.574 17.297 1 96.19 43 GLY B CA 1
ATOM 6004 C C . GLY B 1 43 ? -8.312 -5.371 16.031 1 96.19 43 GLY B C 1
ATOM 6005 O O . GLY B 1 43 ? -7.254 -6.004 15.938 1 96.19 43 GLY B O 1
ATOM 6006 N N . MET B 1 44 ? -9.203 -5.355 15.07 1 94.69 44 MET B N 1
ATOM 6007 C CA . MET B 1 44 ? -9.016 -6.145 13.852 1 94.69 44 MET B CA 1
ATOM 6008 C C . MET B 1 44 ? -8.625 -5.254 12.68 1 94.69 44 MET B C 1
ATOM 6010 O O . MET B 1 44 ? -8.477 -5.73 11.555 1 94.69 44 MET B O 1
ATOM 6014 N N . PHE B 1 45 ? -8.375 -3.969 12.914 1 95.06 45 PHE B N 1
ATOM 6015 C CA . PHE B 1 45 ? -8.047 -3.021 11.859 1 95.06 45 PHE B CA 1
ATOM 6016 C C . PHE B 1 45 ? -6.77 -3.441 11.133 1 95.06 45 PHE B C 1
ATOM 6018 O O . PHE B 1 45 ? -6.746 -3.527 9.906 1 95.06 45 PHE B O 1
ATOM 6025 N N . GLU B 1 46 ? -5.746 -3.725 11.875 1 90 46 GLU B N 1
ATOM 6026 C CA . GLU B 1 46 ? -4.461 -4.09 11.289 1 90 46 GLU B CA 1
ATOM 6027 C C . GLU B 1 46 ? -4.578 -5.355 10.445 1 90 46 GLU B C 1
ATOM 6029 O O . GLU B 1 46 ? -3.93 -5.48 9.398 1 90 46 GLU B O 1
ATOM 6034 N N . THR B 1 47 ? -5.414 -6.254 10.891 1 89.5 47 THR B N 1
ATOM 6035 C CA . THR B 1 47 ? -5.574 -7.543 10.227 1 89.5 47 THR B CA 1
ATOM 6036 C C . THR B 1 47 ? -6.266 -7.375 8.875 1 89.5 47 THR B C 1
ATOM 6038 O O . THR B 1 47 ? -5.895 -8.031 7.898 1 89.5 47 THR B O 1
ATOM 6041 N N . ASN B 1 48 ? -7.188 -6.531 8.836 1 91.56 48 ASN B N 1
ATOM 6042 C CA . ASN B 1 48 ? -8.023 -6.438 7.641 1 91.56 48 ASN B CA 1
ATOM 6043 C C . ASN B 1 48 ? -7.57 -5.301 6.727 1 91.56 48 ASN B C 1
ATOM 6045 O O . ASN B 1 48 ? -7.922 -5.266 5.547 1 91.56 48 ASN B O 1
ATOM 6049 N N . TYR B 1 49 ? -6.828 -4.379 7.301 1 89.5 49 TYR B N 1
ATOM 6050 C CA . TYR B 1 49 ? -6.266 -3.275 6.531 1 89.5 49 TYR B CA 1
ATOM 6051 C C . TYR B 1 49 ? -4.762 -3.166 6.75 1 89.5 49 TYR B C 1
ATOM 6053 O O . TYR B 1 49 ? -4.277 -2.172 7.297 1 89.5 49 TYR B O 1
ATOM 6061 N N . PRO B 1 50 ? -4.039 -4.129 6.324 1 82.25 50 PRO B N 1
ATOM 6062 C CA . PRO B 1 50 ? -2.59 -4.09 6.531 1 82.25 50 PRO B CA 1
ATOM 6063 C C . PRO B 1 50 ? -1.91 -2.973 5.742 1 82.25 50 PRO B C 1
ATOM 6065 O O . PRO B 1 50 ? -2.492 -2.439 4.793 1 82.25 50 PRO B O 1
ATOM 6068 N N . TYR B 1 51 ? -0.757 -2.6 6.172 1 76.44 51 TYR B N 1
ATOM 6069 C CA . TYR B 1 51 ? -0.053 -1.506 5.512 1 76.44 51 TYR B CA 1
ATOM 6070 C C . TYR B 1 51 ? 0.583 -1.976 4.207 1 76.44 51 TYR B C 1
ATOM 6072 O O . TYR B 1 51 ? 0.91 -3.154 4.059 1 76.44 51 TYR B O 1
ATOM 6080 N N . TYR B 1 52 ? 0.578 -1.127 3.217 1 62.5 52 TYR B N 1
ATOM 6081 C CA . TYR B 1 52 ? 1.111 -1.437 1.896 1 62.5 52 TYR B CA 1
ATOM 6082 C C . TYR B 1 52 ? 2.506 -0.846 1.718 1 62.5 52 TYR B C 1
ATOM 6084 O O . TYR B 1 52 ? 3.213 -1.184 0.766 1 62.5 52 TYR B O 1
ATOM 6092 N N . SER B 1 53 ? 2.785 0.175 2.543 1 59.53 53 SER B N 1
ATOM 6093 C CA . SER B 1 53 ? 3.959 0.976 2.209 1 59.53 53 SER B CA 1
ATOM 6094 C C . SER B 1 53 ? 5.086 0.745 3.209 1 59.53 53 SER B C 1
ATOM 6096 O O . SER B 1 53 ? 4.941 -0.04 4.148 1 59.53 53 SER B O 1
ATOM 6098 N N . ASN B 1 54 ? 6.117 1.26 2.842 1 59.81 54 ASN B N 1
ATOM 6099 C CA . ASN B 1 54 ? 7.324 1.199 3.658 1 59.81 54 ASN B CA 1
ATOM 6100 C C . ASN B 1 54 ? 7.172 2.006 4.945 1 59.81 54 ASN B C 1
ATOM 6102 O O . ASN B 1 54 ? 8.102 2.08 5.75 1 59.81 54 ASN B O 1
ATOM 6106 N N . THR B 1 55 ? 5.945 2.482 5.09 1 63.47 55 THR B N 1
ATOM 6107 C CA . THR B 1 55 ? 5.805 3.295 6.293 1 63.47 55 THR B CA 1
ATOM 6108 C C . THR B 1 55 ? 5.441 2.424 7.492 1 63.47 55 THR B C 1
ATOM 6110 O O . THR B 1 55 ? 5.559 2.861 8.641 1 63.47 55 THR B O 1
ATOM 6113 N N . ASN B 1 56 ? 5.039 1.245 7.316 1 74.44 56 ASN B N 1
ATOM 6114 C CA . ASN B 1 56 ? 4.691 0.293 8.367 1 74.44 56 ASN B CA 1
ATOM 6115 C C . ASN B 1 56 ? 3.584 0.835 9.266 1 74.44 56 ASN B C 1
ATOM 6117 O O . ASN B 1 56 ? 3.629 0.66 10.484 1 74.44 56 ASN B O 1
ATOM 6121 N N . GLU B 1 57 ? 2.783 1.748 8.758 1 84.69 57 GLU B N 1
ATOM 6122 C CA . GLU B 1 57 ? 1.625 2.279 9.469 1 84.69 57 GLU B CA 1
ATOM 6123 C C . GLU B 1 57 ? 0.405 2.363 8.562 1 84.69 57 GLU B C 1
ATOM 6125 O O . GLU B 1 57 ? 0.538 2.355 7.336 1 84.69 57 GLU B O 1
ATOM 6130 N N . ASN B 1 58 ? -0.777 2.26 9.125 1 88.56 58 ASN B N 1
ATOM 6131 C CA . ASN B 1 58 ? -2.014 2.465 8.375 1 88.56 58 ASN B CA 1
ATOM 6132 C C . ASN B 1 58 ? -3.115 3.041 9.266 1 88.56 58 ASN B C 1
ATOM 6134 O O . ASN B 1 58 ? -3.061 2.922 10.492 1 88.56 58 ASN B O 1
ATOM 6138 N N . SER B 1 59 ? -3.973 3.803 8.695 1 93 59 SER B N 1
ATOM 6139 C CA . SER B 1 59 ? -5.125 4.434 9.328 1 93 59 SER B CA 1
ATOM 6140 C C . SER B 1 59 ? -6.203 4.777 8.305 1 93 59 SER B C 1
ATOM 6142 O O . SER B 1 59 ? -5.973 4.676 7.102 1 93 59 SER B O 1
ATOM 6144 N N . TRP B 1 60 ? -7.363 5.098 8.781 1 93.75 60 TRP B N 1
ATOM 6145 C CA . TRP B 1 60 ? -8.398 5.551 7.863 1 93.75 60 TRP B CA 1
ATOM 6146 C C . TRP B 1 60 ? -7.941 6.789 7.098 1 93.75 60 TRP B C 1
ATOM 6148 O O . TRP B 1 60 ? -8.258 6.945 5.914 1 93.75 60 TRP B O 1
ATOM 6158 N N . VAL B 1 61 ? -7.199 7.688 7.762 1 93.5 61 VAL B N 1
ATOM 6159 C CA . VAL B 1 61 ? -6.691 8.883 7.094 1 93.5 61 VAL B CA 1
ATOM 6160 C C . VAL B 1 61 ? -5.785 8.477 5.934 1 93.5 61 VAL B C 1
ATOM 6162 O O . VAL B 1 61 ? -5.875 9.039 4.844 1 93.5 61 VAL B O 1
ATOM 6165 N N . THR B 1 62 ? -4.918 7.508 6.203 1 91.12 62 THR B N 1
ATOM 6166 C CA . THR B 1 62 ? -4.016 7.031 5.16 1 91.12 62 THR B CA 1
ATOM 6167 C C . THR B 1 62 ? -4.797 6.402 4.012 1 91.12 62 THR B C 1
ATOM 6169 O O . THR B 1 62 ? -4.52 6.68 2.842 1 91.12 62 THR B O 1
ATOM 6172 N N . ILE B 1 63 ? -5.734 5.551 4.324 1 91.38 63 ILE B N 1
ATOM 6173 C CA . ILE B 1 63 ? -6.52 4.844 3.32 1 91.38 63 ILE B CA 1
ATOM 6174 C C . ILE B 1 63 ? -7.312 5.844 2.484 1 91.38 63 ILE B C 1
ATOM 6176 O O . ILE B 1 63 ? -7.316 5.77 1.254 1 91.38 63 ILE B O 1
ATOM 6180 N N . MET B 1 64 ? -7.969 6.824 3.135 1 94.25 64 MET B N 1
ATOM 6181 C CA . MET B 1 64 ? -8.734 7.852 2.436 1 94.25 64 MET B CA 1
ATOM 6182 C C . MET B 1 64 ? -7.828 8.727 1.576 1 94.25 64 MET B C 1
ATOM 6184 O O . MET B 1 64 ? -8.18 9.078 0.452 1 94.25 64 MET B O 1
ATOM 6188 N N . SER B 1 65 ? -6.668 9.055 2.115 1 93.38 65 SER B N 1
ATOM 6189 C CA . SER B 1 65 ? -5.73 9.891 1.373 1 93.38 65 SER B CA 1
ATOM 6190 C C . SER B 1 65 ? -5.277 9.203 0.088 1 93.38 65 SER B C 1
ATOM 6192 O O . SER B 1 65 ? -5.074 9.859 -0.935 1 93.38 65 SER B O 1
ATOM 6194 N N . LEU B 1 66 ? -5.109 7.914 0.124 1 89.25 66 LEU B N 1
ATOM 6195 C CA . LEU B 1 66 ? -4.715 7.168 -1.064 1 89.25 66 LEU B CA 1
ATOM 6196 C C . LEU B 1 66 ? -5.809 7.211 -2.125 1 89.25 66 LEU B C 1
ATOM 6198 O O . LEU B 1 66 ? -5.523 7.348 -3.316 1 89.25 66 LEU B O 1
ATOM 6202 N N . LYS B 1 67 ? -7.008 7.059 -1.706 1 91.81 67 LYS B N 1
ATOM 6203 C CA . LYS B 1 67 ? -8.133 7.145 -2.637 1 91.81 67 LYS B CA 1
ATOM 6204 C C . LYS B 1 67 ? -8.219 8.531 -3.268 1 91.81 67 LYS B C 1
ATOM 6206 O O . LYS B 1 67 ? -8.461 8.656 -4.469 1 91.81 67 LYS B O 1
ATOM 6211 N N . ILE B 1 68 ? -7.988 9.531 -2.451 1 94.69 68 ILE B N 1
ATOM 6212 C CA . ILE B 1 68 ? -8.062 10.906 -2.928 1 94.69 68 ILE B CA 1
ATOM 6213 C C . ILE B 1 68 ? -6.906 11.188 -3.881 1 94.69 68 ILE B C 1
ATOM 6215 O O . ILE B 1 68 ? -7.082 11.852 -4.906 1 94.69 68 ILE B O 1
ATOM 6219 N N . LYS B 1 69 ? -5.73 10.727 -3.482 1 91.69 69 LYS B N 1
ATOM 6220 C CA . LYS B 1 69 ? -4.574 10.867 -4.363 1 91.69 69 LYS B CA 1
ATOM 6221 C C . LYS B 1 69 ? -4.867 10.305 -5.75 1 91.69 69 LYS B C 1
ATOM 6223 O O . LYS B 1 69 ? -4.516 10.914 -6.762 1 91.69 69 LYS B O 1
ATOM 6228 N N . HIS B 1 70 ? -5.457 9.172 -5.812 1 89.31 70 HIS B N 1
ATOM 6229 C CA . HIS B 1 70 ? -5.82 8.562 -7.086 1 89.31 70 HIS B CA 1
ATOM 6230 C C . HIS B 1 70 ? -6.789 9.445 -7.863 1 89.31 70 HIS B C 1
ATOM 6232 O O . HIS B 1 70 ? -6.648 9.609 -9.078 1 89.31 70 HIS B O 1
ATOM 6238 N N . ARG B 1 71 ? -7.734 9.977 -7.211 1 93.25 71 ARG B N 1
ATOM 6239 C CA . ARG B 1 71 ? -8.688 10.891 -7.832 1 93.25 71 ARG B CA 1
ATOM 6240 C C . ARG B 1 71 ? -7.98 12.109 -8.422 1 93.25 71 ARG B C 1
ATOM 6242 O O . ARG B 1 71 ? -8.258 12.508 -9.547 1 93.25 71 ARG B O 1
ATOM 6249 N N . VAL B 1 72 ? -7.09 12.672 -7.66 1 96.38 72 VAL B N 1
ATOM 6250 C CA . VAL B 1 72 ? -6.379 13.875 -8.086 1 96.38 72 VAL B CA 1
ATOM 6251 C C . VAL B 1 72 ? -5.488 13.547 -9.289 1 96.38 72 VAL B C 1
ATOM 6253 O O . VAL B 1 72 ? -5.387 14.344 -10.227 1 96.38 72 VAL B O 1
ATOM 6256 N N . LYS B 1 73 ? -4.812 12.398 -9.266 1 91.12 73 LYS B N 1
ATOM 6257 C CA . LYS B 1 73 ? -3.984 11.992 -10.398 1 91.12 73 LYS B CA 1
ATOM 6258 C C . LYS B 1 73 ? -4.816 11.875 -11.68 1 91.12 73 LYS B C 1
ATOM 6260 O O . LYS B 1 73 ? -4.395 12.328 -12.742 1 91.12 73 LYS B O 1
ATOM 6265 N N . LYS B 1 74 ? -5.965 11.227 -11.594 1 89.75 74 LYS B N 1
ATOM 6266 C CA . LYS B 1 74 ? -6.855 11.125 -12.742 1 89.75 74 LYS B CA 1
ATOM 6267 C C . LYS B 1 74 ? -7.273 12.516 -13.227 1 89.75 74 LYS B C 1
ATOM 6269 O O . LYS B 1 74 ? -7.344 12.758 -14.438 1 89.75 74 LYS B O 1
ATOM 6274 N N . PHE B 1 75 ? -7.555 13.383 -12.273 1 95.38 75 PHE B N 1
ATOM 6275 C CA . PHE B 1 75 ? -7.934 14.766 -12.555 1 95.38 75 PHE B CA 1
ATOM 6276 C C . PHE B 1 75 ? -6.824 15.484 -13.312 1 95.38 75 PHE B C 1
ATOM 6278 O O . PHE B 1 75 ? -7.086 16.188 -14.281 1 95.38 75 PHE B O 1
ATOM 6285 N N . LEU B 1 76 ? -5.598 15.297 -12.938 1 96.31 76 LEU B N 1
ATOM 6286 C CA . LEU B 1 76 ? -4.449 15.969 -13.531 1 96.31 76 LEU B CA 1
ATOM 6287 C C . LEU B 1 76 ? -4.145 15.422 -14.914 1 96.31 76 LEU B C 1
ATOM 6289 O O . LEU B 1 76 ? -3.58 16.125 -15.758 1 96.31 76 LEU B O 1
ATOM 6293 N N . ASN B 1 77 ? -4.527 14.195 -15.227 1 91.69 77 ASN B N 1
ATOM 6294 C CA . ASN B 1 77 ? -4.215 13.555 -16.5 1 91.69 77 ASN B CA 1
ATOM 6295 C C . ASN B 1 77 ? -5.344 13.734 -17.516 1 91.69 77 ASN B C 1
ATOM 6297 O O . ASN B 1 77 ? -5.199 13.375 -18.688 1 91.69 77 ASN B O 1
ATOM 6301 N N . LYS B 1 78 ? -6.387 14.344 -17.078 1 92.69 78 LYS B N 1
ATOM 6302 C CA . LYS B 1 78 ? -7.531 14.578 -17.953 1 92.69 78 LYS B CA 1
ATOM 6303 C C . LYS B 1 78 ? -7.262 15.742 -18.906 1 92.69 78 LYS B C 1
ATOM 6305 O O . LYS B 1 78 ? -6.488 16.641 -18.594 1 92.69 78 LYS B O 1
ATOM 6310 N N . GLU B 1 79 ? -7.941 15.719 -20.062 1 93.75 79 GLU B N 1
ATOM 6311 C CA . GLU B 1 79 ? -7.891 16.859 -20.969 1 93.75 79 GLU B CA 1
ATOM 6312 C C . GLU B 1 79 ? -8.656 18.047 -20.406 1 93.75 79 GLU B C 1
ATOM 6314 O O . GLU B 1 79 ? -9.656 17.875 -19.703 1 93.75 79 GLU B O 1
ATOM 6319 N N . ASN B 1 80 ? -8.07 19.234 -20.75 1 96.5 80 ASN B N 1
ATOM 6320 C CA . ASN B 1 80 ? -8.727 20.453 -20.297 1 96.5 80 ASN B CA 1
ATOM 6321 C C . ASN B 1 80 ? -10.125 20.594 -20.875 1 96.5 80 ASN B C 1
ATOM 6323 O O . ASN B 1 80 ? -10.352 20.25 -22.047 1 96.5 80 ASN B O 1
ATOM 6327 N N . GLU B 1 81 ? -11.039 21 -20.062 1 94.81 81 GLU B N 1
ATOM 6328 C CA . GLU B 1 81 ? -12.398 21.312 -20.516 1 94.81 81 GLU B CA 1
ATOM 6329 C C . GLU B 1 81 ? -12.664 22.812 -20.453 1 94.81 81 GLU B C 1
ATOM 6331 O O . GLU B 1 81 ? -12.141 23.5 -19.578 1 94.81 81 GLU B O 1
ATOM 6336 N N . ILE B 1 82 ? -13.531 23.266 -21.234 1 92.56 82 ILE B N 1
ATOM 6337 C CA . ILE B 1 82 ? -13.75 24.688 -21.438 1 92.56 82 ILE B CA 1
ATOM 6338 C C . ILE B 1 82 ? -14.375 25.297 -20.188 1 92.56 82 ILE B C 1
ATOM 6340 O O . ILE B 1 82 ? -14.117 26.453 -19.844 1 92.56 82 ILE B O 1
ATOM 6344 N N . TYR B 1 83 ? -15.172 24.578 -19.438 1 92.56 83 TYR B N 1
ATOM 6345 C CA . TYR B 1 83 ? -15.922 25.125 -18.297 1 92.56 83 TYR B CA 1
ATOM 6346 C C . TYR B 1 83 ? -15.062 25.156 -17.047 1 92.56 83 TYR B C 1
ATOM 6348 O O . TYR B 1 83 ? -15.438 25.766 -16.047 1 92.56 83 TYR B O 1
ATOM 6356 N N . GLU B 1 84 ? -13.883 24.562 -17.094 1 95.81 84 GLU B N 1
ATOM 6357 C CA . GLU B 1 84 ? -13.008 24.516 -15.922 1 95.81 84 GLU B CA 1
ATOM 6358 C C . GLU B 1 84 ? -12.281 25.844 -15.727 1 95.81 84 GLU B C 1
ATOM 6360 O O . GLU B 1 84 ? -12.008 26.562 -16.703 1 95.81 84 GLU B O 1
ATOM 6365 N N . PRO B 1 85 ? -11.945 26.234 -14.461 1 96.94 85 PRO B N 1
ATOM 6366 C CA . PRO B 1 85 ? -11.164 27.438 -14.211 1 96.94 85 PRO B CA 1
ATOM 6367 C C . PRO B 1 85 ? -9.797 27.422 -14.891 1 96.94 85 PRO B C 1
ATOM 6369 O O . PRO B 1 85 ? -9.188 26.344 -15.008 1 96.94 85 PRO B O 1
ATOM 6372 N N . ASN B 1 86 ? -9.289 28.609 -15.227 1 96.19 86 ASN B N 1
ATOM 6373 C CA . ASN B 1 86 ? -7.969 28.734 -15.844 1 96.19 86 ASN B CA 1
ATOM 6374 C C . ASN B 1 86 ? -6.875 28.172 -14.945 1 96.19 86 ASN B C 1
ATOM 6376 O O . ASN B 1 86 ? -5.883 27.625 -15.438 1 96.19 86 ASN B O 1
ATOM 6380 N N . ALA B 1 87 ? -7.078 28.297 -13.703 1 96.75 87 ALA B N 1
ATOM 6381 C CA . ALA B 1 87 ? -6.117 27.781 -12.734 1 96.75 87 ALA B CA 1
ATOM 6382 C C . ALA B 1 87 ? -5.898 26.281 -12.93 1 96.75 87 ALA B C 1
ATOM 6384 O O . ALA B 1 87 ? -4.781 25.781 -12.758 1 96.75 87 ALA B O 1
ATOM 6385 N N . VAL B 1 88 ? -6.977 25.547 -13.266 1 97.94 88 VAL B N 1
ATOM 6386 C CA . VAL B 1 88 ? -6.891 24.109 -13.484 1 97.94 88 VAL B CA 1
ATOM 6387 C C . VAL B 1 88 ? -6.02 23.812 -14.703 1 97.94 88 VAL B C 1
ATOM 6389 O O . VAL B 1 88 ? -5.152 22.938 -14.664 1 97.94 88 VAL B O 1
ATOM 6392 N N . HIS B 1 89 ? -6.195 24.625 -15.742 1 97.25 89 HIS B N 1
ATOM 6393 C CA . HIS B 1 89 ? -5.414 24.453 -16.953 1 97.25 89 HIS B CA 1
ATOM 6394 C C . HIS B 1 89 ? -3.93 24.688 -16.703 1 97.25 89 HIS B C 1
ATOM 6396 O O . HIS B 1 89 ? -3.084 23.906 -17.156 1 97.25 89 HIS B O 1
ATOM 6402 N N . LYS B 1 90 ? -3.627 25.734 -15.977 1 96.31 90 LYS B N 1
ATOM 6403 C CA . LYS B 1 90 ? -2.24 26.047 -15.648 1 96.31 90 LYS B CA 1
ATOM 6404 C C . LYS B 1 90 ? -1.604 24.938 -14.82 1 96.31 90 LYS B C 1
ATOM 6406 O O . LYS B 1 90 ? -0.436 24.609 -15.016 1 96.31 90 LYS B O 1
ATOM 6411 N N . THR B 1 91 ? -2.357 24.438 -13.906 1 97.5 91 THR B N 1
ATOM 6412 C CA . THR B 1 91 ? -1.862 23.391 -13.031 1 97.5 91 THR B CA 1
ATOM 6413 C C . THR B 1 91 ? -1.555 22.125 -13.828 1 97.5 91 THR B C 1
ATOM 6415 O O . THR B 1 91 ? -0.523 21.484 -13.609 1 97.5 91 THR B O 1
ATOM 6418 N N . ARG B 1 92 ? -2.469 21.719 -14.711 1 97.25 92 ARG B N 1
ATOM 6419 C CA . ARG B 1 92 ? -2.229 20.562 -15.57 1 97.25 92 ARG B CA 1
ATOM 6420 C C . ARG B 1 92 ? -0.995 20.766 -16.438 1 97.25 92 ARG B C 1
ATOM 6422 O O . ARG B 1 92 ? -0.217 19.844 -16.656 1 97.25 92 ARG B O 1
ATOM 6429 N N . LYS B 1 93 ? -0.822 21.984 -16.953 1 96.38 93 LYS B N 1
ATOM 6430 C CA . LYS B 1 93 ? 0.365 22.312 -17.734 1 96.38 93 LYS B CA 1
ATOM 6431 C C . LYS B 1 93 ? 1.636 22.141 -16.906 1 96.38 93 LYS B C 1
ATOM 6433 O O . LYS B 1 93 ? 2.635 21.609 -17.406 1 96.38 93 LYS B O 1
ATOM 6438 N N . PHE B 1 94 ? 1.611 22.625 -15.688 1 95.38 94 PHE B N 1
ATOM 6439 C CA . PHE B 1 94 ? 2.742 22.453 -14.781 1 95.38 94 PHE B CA 1
ATOM 6440 C C . PHE B 1 94 ? 3.061 20.969 -14.602 1 95.38 94 PHE B C 1
ATOM 6442 O O . PHE B 1 94 ? 4.223 20.562 -14.703 1 95.38 94 PHE B O 1
ATOM 6449 N N . TYR B 1 95 ? 2.035 20.172 -14.32 1 95.25 95 TYR B N 1
ATOM 6450 C CA . TYR B 1 95 ? 2.186 18.734 -14.102 1 95.25 95 TYR B CA 1
ATOM 6451 C C . TYR B 1 95 ? 2.766 18.062 -15.336 1 95.25 95 TYR B C 1
ATOM 6453 O O . TYR B 1 95 ? 3.686 17.234 -15.227 1 95.25 95 TYR B O 1
ATOM 6461 N N . GLN B 1 96 ? 2.268 18.406 -16.469 1 92.94 96 GLN B N 1
ATOM 6462 C CA . GLN B 1 96 ? 2.74 17.812 -17.734 1 92.94 96 GLN B CA 1
ATOM 6463 C C . GLN B 1 96 ? 4.184 18.219 -18.016 1 92.94 96 GLN B C 1
ATOM 6465 O O . GLN B 1 96 ? 4.969 17.422 -18.516 1 92.94 96 GLN B O 1
ATOM 6470 N N . ALA B 1 97 ? 4.461 19.453 -17.703 1 91.06 97 ALA B N 1
ATOM 6471 C CA . ALA B 1 97 ? 5.836 19.906 -17.891 1 91.06 97 ALA B CA 1
ATOM 6472 C C . ALA B 1 97 ? 6.801 19.109 -17.016 1 91.06 97 ALA B C 1
ATOM 6474 O O . ALA B 1 97 ? 7.914 18.797 -17.453 1 91.06 97 ALA B O 1
ATOM 6475 N N . CYS B 1 98 ? 6.398 18.844 -15.844 1 89.12 98 CYS B N 1
ATOM 6476 C CA . CYS B 1 98 ? 7.207 18.016 -14.953 1 89.12 98 CYS B CA 1
ATOM 6477 C C . CYS B 1 98 ? 7.355 16.594 -15.5 1 89.12 98 CYS B C 1
ATOM 6479 O O . CYS B 1 98 ? 8.461 16.047 -15.523 1 89.12 98 CYS B O 1
ATOM 6481 N N . LEU B 1 99 ? 6.285 15.969 -15.945 1 86 99 LEU B N 1
ATOM 6482 C CA . LEU B 1 99 ? 6.305 14.609 -16.484 1 86 99 LEU B CA 1
ATOM 6483 C C . LEU B 1 99 ? 7.195 14.523 -17.719 1 86 99 LEU B C 1
ATOM 6485 O O . LEU B 1 99 ? 7.836 13.492 -17.953 1 86 99 LEU B O 1
ATOM 6489 N N . ASN B 1 100 ? 7.184 15.594 -18.406 1 83.12 100 ASN B N 1
ATOM 6490 C CA . ASN B 1 100 ? 7.938 15.609 -19.656 1 83.12 100 ASN B CA 1
ATOM 6491 C C . ASN B 1 100 ? 9.398 15.984 -19.438 1 83.12 100 ASN B C 1
ATOM 6493 O O . ASN B 1 100 ? 10.219 15.906 -20.344 1 83.12 100 ASN B O 1
ATOM 6497 N N . ALA B 1 101 ? 9.586 16.406 -18.234 1 77 101 ALA B N 1
ATOM 6498 C CA . ALA B 1 101 ? 10.953 16.844 -17.938 1 77 101 ALA B CA 1
ATOM 6499 C C . ALA B 1 101 ? 11.914 15.656 -17.984 1 77 101 ALA B C 1
ATOM 6501 O O . ALA B 1 101 ? 11.633 14.594 -17.422 1 77 101 ALA B O 1
ATOM 6502 N N . THR B 1 102 ? 12.82 15.422 -19.047 1 61.12 102 THR B N 1
ATOM 6503 C CA . THR B 1 102 ? 13.805 14.359 -19.203 1 61.12 102 THR B CA 1
ATOM 6504 C C . THR B 1 102 ? 15.203 14.867 -18.859 1 61.12 102 THR B C 1
ATOM 6506 O O . THR B 1 102 ? 15.438 16.078 -18.828 1 61.12 102 THR B O 1
ATOM 6509 N N . GLU B 1 103 ? 16.016 13.914 -18.266 1 55.78 103 GLU B N 1
ATOM 6510 C CA . GLU B 1 103 ? 17.422 14.195 -17.953 1 55.78 103 GLU B CA 1
ATOM 6511 C C . GLU B 1 103 ? 18.062 15.016 -19.062 1 55.78 103 GLU B C 1
ATOM 6513 O O . GLU B 1 103 ? 18.938 15.844 -18.797 1 55.78 103 GLU B O 1
ATOM 6518 N N . ASP B 1 104 ? 17.828 14.477 -20.281 1 50.88 104 ASP B N 1
ATOM 6519 C CA . ASP B 1 104 ? 18.578 15.102 -21.359 1 50.88 104 ASP B CA 1
ATOM 6520 C C . ASP B 1 104 ? 18.109 16.531 -21.609 1 50.88 104 ASP B C 1
ATOM 6522 O O . ASP B 1 104 ? 18.344 17.094 -22.672 1 50.88 104 ASP B O 1
ATOM 6526 N N . GLN B 1 105 ? 17.547 17.047 -20.562 1 51.5 105 GLN B N 1
ATOM 6527 C CA . GLN B 1 105 ? 17.094 18.391 -20.906 1 51.5 105 GLN B CA 1
ATOM 6528 C C . GLN B 1 105 ? 18.266 19.281 -21.328 1 51.5 105 GLN B C 1
ATOM 6530 O O . GLN B 1 105 ? 19.344 19.172 -20.766 1 51.5 105 GLN B O 1
ATOM 6535 N N . VAL B 1 106 ? 18.156 19.828 -22.422 1 55.62 106 VAL B N 1
ATOM 6536 C CA . VAL B 1 106 ? 19.016 20.766 -23.125 1 55.62 106 VAL B CA 1
ATOM 6537 C C . VAL B 1 106 ? 19.516 21.828 -22.156 1 55.62 106 VAL B C 1
ATOM 6539 O O . VAL B 1 106 ? 18.75 22.344 -21.344 1 55.62 106 VAL B O 1
ATOM 6542 N N . SER B 1 107 ? 20.828 21.906 -22.094 1 57.97 107 SER B N 1
ATOM 6543 C CA . SER B 1 107 ? 21.562 22.891 -21.312 1 57.97 107 SER B CA 1
ATOM 6544 C C . SER B 1 107 ? 20.781 24.188 -21.172 1 57.97 107 SER B C 1
ATOM 6546 O O . SER B 1 107 ? 20.781 24.828 -20.109 1 57.97 107 SER B O 1
ATOM 6548 N N . ILE B 1 108 ? 19.969 24.484 -22.094 1 60.56 108 ILE B N 1
ATOM 6549 C CA . ILE B 1 108 ? 19.25 25.75 -22.141 1 60.56 108 ILE B CA 1
ATOM 6550 C C . ILE B 1 108 ? 18.125 25.75 -21.125 1 60.56 108 ILE B C 1
ATOM 6552 O O . ILE B 1 108 ? 17.75 26.797 -20.594 1 60.56 108 ILE B O 1
ATOM 6556 N N . ASN B 1 109 ? 17.797 24.562 -20.703 1 72.44 109 ASN B N 1
ATOM 6557 C CA . ASN B 1 109 ? 16.688 24.453 -19.766 1 72.44 109 ASN B CA 1
ATOM 6558 C C . ASN B 1 109 ? 17.109 24.797 -18.344 1 72.44 109 ASN B C 1
ATOM 6560 O O . ASN B 1 109 ? 16.266 25.062 -17.484 1 72.44 109 ASN B O 1
ATOM 6564 N N . TYR B 1 110 ? 18.484 25 -18.219 1 79.12 110 TYR B N 1
ATOM 6565 C CA . TYR B 1 110 ? 18.984 25.297 -16.891 1 79.12 110 TYR B CA 1
ATOM 6566 C C . TYR B 1 110 ? 19.375 26.766 -16.75 1 79.12 110 TYR B C 1
ATOM 6568 O O . TYR B 1 110 ? 19.719 27.219 -15.664 1 79.12 110 TYR B O 1
ATOM 6576 N N . ASP B 1 111 ? 19.234 27.531 -17.781 1 82.25 111 ASP B N 1
ATOM 6577 C CA . ASP B 1 111 ? 19.625 28.953 -17.781 1 82.25 111 ASP B CA 1
ATOM 6578 C C . ASP B 1 111 ? 18.891 29.719 -16.703 1 82.25 111 ASP B C 1
ATOM 6580 O O . ASP B 1 111 ? 19.5 30.5 -15.969 1 82.25 111 ASP B O 1
ATOM 6584 N N . PRO B 1 112 ? 17.641 29.453 -16.625 1 84.19 112 PRO B N 1
ATOM 6585 C CA . PRO B 1 112 ? 16.953 30.188 -15.555 1 84.19 112 PRO B CA 1
ATOM 6586 C C . PRO B 1 112 ? 17.516 29.891 -14.172 1 84.19 112 PRO B C 1
ATOM 6588 O O . PRO B 1 112 ? 17.594 30.781 -13.328 1 84.19 112 PRO B O 1
ATOM 6591 N N . LEU B 1 113 ? 17.875 28.719 -13.914 1 85.19 113 LEU B N 1
ATOM 6592 C CA . LEU B 1 113 ? 18.438 28.344 -12.625 1 85.19 113 LEU B CA 1
ATOM 6593 C C . LEU B 1 113 ? 19.812 29 -12.422 1 85.19 113 LEU B C 1
ATOM 6595 O O . LEU B 1 113 ? 20.141 29.422 -11.312 1 85.19 113 LEU B O 1
ATOM 6599 N N . TRP B 1 114 ? 20.578 29.047 -13.508 1 84.81 114 TRP B N 1
ATOM 6600 C CA . TRP B 1 114 ? 21.891 29.703 -13.453 1 84.81 114 TRP B CA 1
ATOM 6601 C C . TRP B 1 114 ? 21.734 31.188 -13.109 1 84.81 114 TRP B C 1
ATOM 6603 O O . TRP B 1 114 ? 22.5 31.734 -12.32 1 84.81 114 TRP B O 1
ATOM 6613 N N . LYS B 1 115 ? 20.828 31.766 -13.688 1 87.62 115 LYS B N 1
ATOM 6614 C CA . LYS B 1 115 ? 20.594 33.188 -13.445 1 87.62 115 LYS B CA 1
ATOM 6615 C C . LYS B 1 115 ? 20.219 33.438 -11.992 1 87.62 115 LYS B C 1
ATOM 6617 O O . LYS B 1 115 ? 20.703 34.375 -11.375 1 87.62 115 LYS B O 1
ATOM 6622 N N . VAL B 1 116 ? 19.375 32.656 -11.492 1 88.25 116 VAL B N 1
ATOM 6623 C CA . VAL B 1 116 ? 18.969 32.812 -10.102 1 88.25 116 VAL B CA 1
ATOM 6624 C C . VAL B 1 116 ? 20.141 32.5 -9.18 1 88.25 116 VAL B C 1
ATOM 6626 O O . VAL B 1 116 ? 20.328 33.188 -8.172 1 88.25 116 VAL B O 1
ATOM 6629 N N . TRP B 1 117 ? 20.922 31.531 -9.539 1 87.81 117 TRP B N 1
ATOM 6630 C CA . TRP B 1 117 ? 22.094 31.172 -8.75 1 87.81 117 TRP B CA 1
ATOM 6631 C C . TRP B 1 117 ? 23.062 32.344 -8.648 1 87.81 117 TRP B C 1
ATOM 6633 O O . TRP B 1 117 ? 23.562 32.656 -7.57 1 87.81 117 TRP B O 1
ATOM 6643 N N . GLU B 1 118 ? 23.234 33.031 -9.688 1 87.75 118 GLU B N 1
ATOM 6644 C CA . GLU B 1 118 ? 24.094 34.219 -9.711 1 87.75 118 GLU B CA 1
ATOM 6645 C C . GLU B 1 118 ? 23.531 35.344 -8.836 1 87.75 118 GLU B C 1
ATOM 6647 O O . GLU B 1 118 ? 24.266 36 -8.117 1 87.75 118 GLU B O 1
ATOM 6652 N N . LYS B 1 119 ? 22.297 35.469 -8.906 1 90.19 119 LYS B N 1
ATOM 6653 C CA . LYS B 1 119 ? 21.641 36.5 -8.125 1 90.19 119 LYS B CA 1
ATOM 6654 C C . LYS B 1 119 ? 21.766 36.219 -6.629 1 90.19 119 LYS B C 1
ATOM 6656 O O . LYS B 1 119 ? 21.844 37.156 -5.824 1 90.19 119 LYS B O 1
ATOM 6661 N N . VAL B 1 120 ? 21.781 35 -6.258 1 91.38 120 VAL B N 1
ATOM 6662 C CA . VAL B 1 120 ? 21.844 34.625 -4.848 1 91.38 120 VAL B CA 1
ATOM 6663 C C . VAL B 1 120 ? 23.25 34.875 -4.312 1 91.38 120 VAL B C 1
ATOM 6665 O O . VAL B 1 120 ? 23.422 35.188 -3.133 1 91.38 120 VAL B O 1
ATOM 6668 N N . GLY B 1 121 ? 24.297 34.75 -5.137 1 87.44 121 GLY B N 1
ATOM 6669 C CA . GLY B 1 121 ? 25.656 35.094 -4.762 1 87.44 121 GLY B CA 1
ATOM 6670 C C . GLY B 1 121 ? 26.438 33.938 -4.168 1 87.44 121 GLY B C 1
ATOM 6671 O O . GLY B 1 121 ? 27.391 34.156 -3.424 1 87.44 121 GLY B O 1
ATOM 6672 N N . LEU B 1 122 ? 26.047 32.688 -4.422 1 87.44 122 LEU B N 1
ATOM 6673 C CA . LEU B 1 122 ? 26.719 31.5 -3.914 1 87.44 122 LEU B CA 1
ATOM 6674 C C . LEU B 1 122 ? 27.641 30.906 -4.973 1 87.44 122 LEU B C 1
ATOM 6676 O O . LEU B 1 122 ? 27.562 29.719 -5.277 1 87.44 122 LEU B O 1
ATOM 6680 N N . ASN B 1 123 ? 28.547 31.797 -5.363 1 80.06 123 ASN B N 1
ATOM 6681 C CA . ASN B 1 123 ? 29.438 31.391 -6.449 1 80.06 123 ASN B CA 1
ATOM 6682 C C . ASN B 1 123 ? 30.609 30.562 -5.934 1 80.06 123 ASN B C 1
ATOM 6684 O O . ASN B 1 123 ? 30.719 30.297 -4.738 1 80.06 123 ASN B O 1
ATOM 6688 N N . THR B 1 124 ? 31.516 30.156 -6.773 1 79.06 124 THR B N 1
ATOM 6689 C CA . THR B 1 124 ? 32.625 29.25 -6.484 1 79.06 124 THR B CA 1
ATOM 6690 C C . THR B 1 124 ? 33.594 29.891 -5.496 1 79.06 124 THR B C 1
ATOM 6692 O O . THR B 1 124 ? 34.312 29.188 -4.789 1 79.06 124 THR B O 1
ATOM 6695 N N . GLU B 1 125 ? 33.531 31.203 -5.387 1 83 125 GLU B N 1
ATOM 6696 C CA . GLU B 1 125 ? 34.469 31.891 -4.504 1 83 125 GLU B CA 1
ATOM 6697 C C . GLU B 1 125 ? 33.844 32.125 -3.133 1 83 125 GLU B C 1
ATOM 6699 O O . GLU B 1 125 ? 34.5 32.625 -2.229 1 83 125 GLU B O 1
ATOM 6704 N N . TYR B 1 126 ? 32.688 31.75 -2.963 1 88 126 TYR B N 1
ATOM 6705 C CA . TYR B 1 126 ? 31.922 32.062 -1.765 1 88 126 TYR B CA 1
ATOM 6706 C C . TYR B 1 126 ? 32.656 31.609 -0.509 1 88 126 TYR B C 1
ATOM 6708 O O . TYR B 1 126 ? 32.594 32.281 0.531 1 88 126 TYR B O 1
ATOM 6716 N N . LEU B 1 127 ? 33.438 30.562 -0.638 1 88.94 127 LEU B N 1
ATOM 6717 C CA . LEU B 1 127 ? 34.094 29.969 0.529 1 88.94 127 LEU B CA 1
ATOM 6718 C C . LEU B 1 127 ? 35.438 30.625 0.796 1 88.94 127 LEU B C 1
ATOM 6720 O O . LEU B 1 127 ? 36.062 30.391 1.839 1 88.94 127 LEU B O 1
ATOM 6724 N N . ASN B 1 128 ? 35.75 31.562 -0.106 1 87.5 128 ASN B N 1
ATOM 6725 C CA . ASN B 1 128 ? 37.031 32.281 0.089 1 87.5 128 ASN B CA 1
ATOM 6726 C C . ASN B 1 128 ? 36.938 33.25 1.272 1 87.5 128 ASN B C 1
ATOM 6728 O O . ASN B 1 128 ? 35.938 33.938 1.446 1 87.5 128 ASN B O 1
ATOM 6732 N N . ASP B 1 129 ? 38 33.312 2.041 1 83.81 129 ASP B N 1
ATOM 6733 C CA . ASP B 1 129 ? 38.094 34.125 3.244 1 83.81 129 ASP B CA 1
ATOM 6734 C C . ASP B 1 129 ? 37.875 35.594 2.912 1 83.81 129 ASP B C 1
ATOM 6736 O O . ASP B 1 129 ? 37.406 36.375 3.744 1 83.81 129 ASP B O 1
ATOM 6740 N N . SER B 1 130 ? 38.25 35.969 1.698 1 86.5 130 SER B N 1
ATOM 6741 C CA . SER B 1 130 ? 38.188 37.375 1.297 1 86.5 130 SER B CA 1
ATOM 6742 C C . SER B 1 130 ? 36.75 37.781 1.004 1 86.5 130 SER B C 1
ATOM 6744 O O . SER B 1 130 ? 36.438 38.969 0.958 1 86.5 130 SER B O 1
ATOM 6746 N N . VAL B 1 131 ? 35.938 36.875 0.796 1 87.88 131 VAL B N 1
ATOM 6747 C CA . VAL B 1 131 ? 34.531 37.156 0.503 1 87.88 131 VAL B CA 1
ATOM 6748 C C . VAL B 1 131 ? 33.75 37.281 1.807 1 87.88 131 VAL B C 1
ATOM 6750 O O . VAL B 1 131 ? 33.75 36.375 2.625 1 87.88 131 VAL B O 1
ATOM 6753 N N . PRO B 1 132 ? 33.125 38.438 2.004 1 87.75 132 PRO B N 1
ATOM 6754 C CA . PRO B 1 132 ? 32.375 38.594 3.238 1 87.75 132 PRO B CA 1
ATOM 6755 C C . PRO B 1 132 ? 31.172 37.625 3.316 1 87.75 132 PRO B C 1
ATOM 6757 O O . PRO B 1 132 ? 30.688 37.156 2.285 1 87.75 132 PRO B O 1
ATOM 6760 N N . LEU B 1 133 ? 30.797 37.312 4.496 1 87.81 133 LEU B N 1
ATOM 6761 C CA . LEU B 1 133 ? 29.688 36.375 4.75 1 87.81 133 LEU B CA 1
ATOM 6762 C C . LEU B 1 133 ? 28.391 36.906 4.133 1 87.81 133 LEU B C 1
ATOM 6764 O O . LEU B 1 133 ? 27.625 36.125 3.561 1 87.81 133 LEU B O 1
ATOM 6768 N N . GLU B 1 134 ? 28.062 38.219 4.184 1 91.81 134 GLU B N 1
ATOM 6769 C CA . GLU B 1 134 ? 26.844 38.875 3.703 1 91.81 134 GLU B CA 1
ATOM 6770 C C . GLU B 1 134 ? 25.609 38.031 4 1 91.81 134 GLU B C 1
ATOM 6772 O O . GLU B 1 134 ? 24.797 37.781 3.107 1 91.81 134 GLU B O 1
ATOM 6777 N N . ILE B 1 135 ? 25.469 37.594 5.223 1 94 135 ILE B N 1
ATOM 6778 C CA . ILE B 1 135 ? 24.484 36.594 5.625 1 94 135 ILE B CA 1
ATOM 6779 C C . ILE B 1 135 ? 23.078 37.188 5.449 1 94 135 ILE B C 1
ATOM 6781 O O . ILE B 1 135 ? 22.156 36.469 5.016 1 94 135 ILE B O 1
ATOM 6785 N N . GLU B 1 136 ? 22.859 38.469 5.723 1 96 136 GLU B N 1
ATOM 6786 C CA . GLU B 1 136 ? 21.547 39.062 5.605 1 96 136 GLU B CA 1
ATOM 6787 C C . GLU B 1 136 ? 21.047 39.062 4.164 1 96 136 GLU B C 1
ATOM 6789 O O . GLU B 1 136 ? 19.922 38.625 3.891 1 96 136 GLU B O 1
ATOM 6794 N N . THR B 1 137 ? 21.922 39.438 3.26 1 95.38 137 THR B N 1
ATOM 6795 C CA . THR B 1 137 ? 21.578 39.531 1.846 1 95.38 137 THR B CA 1
ATOM 6796 C C . THR B 1 137 ? 21.391 38.156 1.252 1 95.38 137 THR B C 1
ATOM 6798 O O . THR B 1 137 ? 20.422 37.906 0.517 1 95.38 137 THR B O 1
ATOM 6801 N N . ILE B 1 138 ? 22.25 37.281 1.612 1 94.69 138 ILE B N 1
ATOM 6802 C CA . ILE B 1 138 ? 22.203 35.938 1.062 1 94.69 138 ILE B CA 1
ATOM 6803 C C . ILE B 1 138 ? 20.938 35.219 1.549 1 94.69 138 ILE B C 1
ATOM 6805 O O . ILE B 1 138 ? 20.203 34.625 0.753 1 94.69 138 ILE B O 1
ATOM 6809 N N . LEU B 1 139 ? 20.656 35.281 2.832 1 95.44 139 LEU B N 1
ATOM 6810 C CA . LEU B 1 139 ? 19.469 34.594 3.369 1 95.44 139 LEU B CA 1
ATOM 6811 C C . LEU B 1 139 ? 18.203 35.188 2.777 1 95.44 139 LEU B C 1
ATOM 6813 O O . LEU B 1 139 ? 17.234 34.469 2.504 1 95.44 139 LEU B O 1
ATOM 6817 N N . ALA B 1 140 ? 18.141 36.5 2.598 1 96 140 ALA B N 1
ATOM 6818 C CA . ALA B 1 140 ? 16.969 37.125 1.996 1 96 140 ALA B CA 1
ATOM 6819 C C . ALA B 1 140 ? 16.75 36.656 0.565 1 96 140 ALA B C 1
ATOM 6821 O O . ALA B 1 140 ? 15.625 36.344 0.17 1 96 140 ALA B O 1
ATOM 6822 N N . ARG B 1 141 ? 17.812 36.594 -0.171 1 94.5 141 ARG B N 1
ATOM 6823 C CA . ARG B 1 141 ? 17.703 36.188 -1.57 1 94.5 141 ARG B CA 1
ATOM 6824 C C . ARG B 1 141 ? 17.375 34.719 -1.692 1 94.5 141 ARG B C 1
ATOM 6826 O O . ARG B 1 141 ? 16.656 34.312 -2.602 1 94.5 141 ARG B O 1
ATOM 6833 N N . VAL B 1 142 ? 17.938 33.906 -0.795 1 92.31 142 VAL B N 1
ATOM 6834 C CA . VAL B 1 142 ? 17.578 32.5 -0.768 1 92.31 142 VAL B CA 1
ATOM 6835 C C . VAL B 1 142 ? 16.078 32.344 -0.516 1 92.31 142 VAL B C 1
ATOM 6837 O O . VAL B 1 142 ? 15.414 31.531 -1.15 1 92.31 142 VAL B O 1
ATOM 6840 N N . LYS B 1 143 ? 15.523 33.094 0.386 1 92.31 143 LYS B N 1
ATOM 6841 C CA . LYS B 1 143 ? 14.094 33.062 0.664 1 92.31 143 LYS B CA 1
ATOM 6842 C C . LYS B 1 143 ? 13.297 33.562 -0.543 1 92.31 143 LYS B C 1
ATOM 6844 O O . LYS B 1 143 ? 12.305 32.938 -0.931 1 92.31 143 LYS B O 1
ATOM 6849 N N . LEU B 1 144 ? 13.719 34.594 -1.166 1 91.06 144 LEU B N 1
ATOM 6850 C CA . LEU B 1 144 ? 13.008 35.219 -2.268 1 91.06 144 LEU B CA 1
ATOM 6851 C C . LEU B 1 144 ? 12.961 34.312 -3.488 1 91.06 144 LEU B C 1
ATOM 6853 O O . LEU B 1 144 ? 11.922 34.188 -4.129 1 91.06 144 LEU B O 1
ATOM 6857 N N . TYR B 1 145 ? 14.055 33.688 -3.766 1 88.75 145 TYR B N 1
ATOM 6858 C CA . TYR B 1 145 ? 14.164 33 -5.051 1 88.75 145 TYR B CA 1
ATOM 6859 C C . TYR B 1 145 ? 13.875 31.516 -4.91 1 88.75 145 TYR B C 1
ATOM 6861 O O . TYR B 1 145 ? 13.414 30.875 -5.855 1 88.75 145 TYR B O 1
ATOM 6869 N N . PHE B 1 146 ? 14.172 30.953 -3.727 1 86.5 146 PHE B N 1
ATOM 6870 C CA . PHE B 1 146 ? 13.992 29.516 -3.561 1 86.5 146 PHE B CA 1
ATOM 6871 C C . PHE B 1 146 ? 12.922 29.219 -2.518 1 86.5 146 PHE B C 1
ATOM 6873 O O . PHE B 1 146 ? 12.586 28.062 -2.277 1 86.5 146 PHE B O 1
ATOM 6880 N N . ASN B 1 147 ? 12.375 30.25 -1.91 1 87.75 147 ASN B N 1
ATOM 6881 C CA . ASN B 1 147 ? 11.406 30.094 -0.833 1 87.75 147 ASN B CA 1
ATOM 6882 C C . ASN B 1 147 ? 11.914 29.156 0.257 1 87.75 147 ASN B C 1
ATOM 6884 O O . ASN B 1 147 ? 11.211 28.234 0.671 1 87.75 147 ASN B O 1
ATOM 6888 N N . LEU B 1 148 ? 13.172 29.359 0.656 1 88.19 148 LEU B N 1
ATOM 6889 C CA . LEU B 1 148 ? 13.828 28.531 1.655 1 88.19 148 LEU B CA 1
ATOM 6890 C C . LEU B 1 148 ? 14.242 29.344 2.869 1 88.19 148 LEU B C 1
ATOM 6892 O O . LEU B 1 148 ? 14.812 30.438 2.723 1 88.19 148 LEU B O 1
ATOM 6896 N N . ASP B 1 149 ? 13.859 28.875 4.047 1 91.62 149 ASP B N 1
ATOM 6897 C CA . ASP B 1 149 ? 14.352 29.406 5.312 1 91.62 149 ASP B CA 1
ATOM 6898 C C . ASP B 1 149 ? 15.453 28.516 5.891 1 91.62 149 ASP B C 1
ATOM 6900 O O . ASP B 1 149 ? 15.375 27.297 5.812 1 91.62 149 ASP B O 1
ATOM 6904 N N . ILE B 1 150 ? 16.469 29.078 6.41 1 91.5 150 ILE B N 1
ATOM 6905 C CA . ILE B 1 150 ? 17.594 28.25 6.832 1 91.5 150 ILE B CA 1
ATOM 6906 C C . ILE B 1 150 ? 17.688 28.25 8.359 1 91.5 150 ILE B C 1
ATOM 6908 O O . ILE B 1 150 ? 17.312 27.266 9 1 91.5 150 ILE B O 1
ATOM 6912 N N . PHE B 1 151 ? 18.047 29.359 9.023 1 92.5 151 PHE B N 1
ATOM 6913 C CA . PHE B 1 151 ? 18.312 29.375 10.453 1 92.5 151 PHE B CA 1
ATOM 6914 C C . PHE B 1 151 ? 17.062 29.781 11.227 1 92.5 151 PHE B C 1
ATOM 6916 O O . PHE B 1 151 ? 16.938 29.5 12.422 1 92.5 151 PHE B O 1
ATOM 6923 N N . PHE B 1 152 ? 16.188 30.516 10.609 1 92.81 152 PHE B N 1
ATOM 6924 C CA . PHE B 1 152 ? 14.891 30.938 11.133 1 92.81 152 PHE B CA 1
ATOM 6925 C C . PHE B 1 152 ? 13.844 30.984 10.023 1 92.81 152 PHE B C 1
ATOM 6927 O O . PHE B 1 152 ? 14.18 30.906 8.844 1 92.81 152 PHE B O 1
ATOM 6934 N N . GLU B 1 153 ? 12.633 31.047 10.43 1 92.94 153 GLU B N 1
ATOM 6935 C CA . GLU B 1 153 ? 11.523 31.109 9.477 1 92.94 153 GLU B CA 1
ATOM 6936 C C . GLU B 1 153 ? 10.844 32.469 9.508 1 92.94 153 GLU B C 1
ATOM 6938 O O . GLU B 1 153 ? 10.719 33.094 10.57 1 92.94 153 GLU B O 1
ATOM 6943 N N . ILE B 1 154 ? 10.469 32.938 8.344 1 92.88 154 ILE B N 1
ATOM 6944 C CA . ILE B 1 154 ? 9.758 34.188 8.242 1 92.88 154 ILE B CA 1
ATOM 6945 C C . ILE B 1 154 ? 8.516 34 7.375 1 92.88 154 ILE B C 1
ATOM 6947 O O . ILE B 1 154 ? 8.57 33.406 6.305 1 92.88 154 ILE B O 1
ATOM 6951 N N . TYR B 1 155 ? 7.391 34.5 7.852 1 91.38 155 TYR B N 1
ATOM 6952 C CA . TYR B 1 155 ? 6.141 34.469 7.098 1 91.38 155 TYR B CA 1
ATOM 6953 C C . TYR B 1 155 ? 5.156 35.5 7.629 1 91.38 155 TYR B C 1
ATOM 6955 O O . TYR B 1 155 ? 5.398 36.125 8.664 1 91.38 155 TYR B O 1
ATOM 6963 N N . ALA B 1 156 ? 4.164 35.75 6.895 1 91.12 156 ALA B N 1
ATOM 6964 C CA . ALA B 1 156 ? 3.109 36.688 7.332 1 91.12 156 ALA B CA 1
ATOM 6965 C C . ALA B 1 156 ? 2.107 35.969 8.234 1 91.12 156 ALA B C 1
ATOM 6967 O O . ALA B 1 156 ? 1.737 34.812 7.98 1 91.12 156 ALA B O 1
ATOM 6968 N N . ASP B 1 157 ? 1.708 36.625 9.297 1 91.62 157 ASP B N 1
ATOM 6969 C CA . ASP B 1 157 ? 0.734 36.094 10.234 1 91.62 157 ASP B CA 1
ATOM 6970 C C . ASP B 1 157 ? -0.22 37.188 10.727 1 91.62 157 ASP B C 1
ATOM 6972 O O . ASP B 1 157 ? 0.024 38.375 10.516 1 91.62 157 ASP B O 1
ATOM 6976 N N . ASP B 1 158 ? -1.261 36.781 11.336 1 92 158 ASP B N 1
ATOM 6977 C CA . ASP B 1 158 ? -2.277 37.719 11.805 1 92 158 ASP B CA 1
ATOM 6978 C C . ASP B 1 158 ? -1.779 38.531 13.008 1 92 158 ASP B C 1
ATOM 6980 O O . ASP B 1 158 ? -1.074 38 13.867 1 92 158 ASP B O 1
ATOM 6984 N N . ASP B 1 159 ? -2.141 39.812 13.055 1 93.88 159 ASP B N 1
ATOM 6985 C CA . ASP B 1 159 ? -1.921 40.625 14.25 1 93.88 159 ASP B CA 1
ATOM 6986 C C . ASP B 1 159 ? -2.84 40.188 15.383 1 93.88 159 ASP B C 1
ATOM 6988 O O . ASP B 1 159 ? -4.062 40.312 15.289 1 93.88 159 ASP B O 1
ATOM 6992 N N . PRO B 1 160 ? -2.291 39.656 16.438 1 93.88 160 PRO B N 1
ATOM 6993 C CA . PRO B 1 160 ? -3.139 39.125 17.516 1 93.88 160 PRO B CA 1
ATOM 6994 C C . PRO B 1 160 ? -4.008 40.219 18.141 1 93.88 160 PRO B C 1
ATOM 6996 O O . PRO B 1 160 ? -5.027 39.906 18.766 1 93.88 160 PRO B O 1
ATOM 6999 N N . ARG B 1 161 ? -3.654 41.5 18.031 1 94.12 161 ARG B N 1
ATOM 7000 C CA . ARG B 1 161 ? -4.395 42.594 18.594 1 94.12 161 ARG B CA 1
ATOM 7001 C C . ARG B 1 161 ? -5.621 42.938 17.75 1 94.12 161 ARG B C 1
ATOM 7003 O O . ARG B 1 161 ? -6.613 43.469 18.266 1 94.12 161 ARG B O 1
ATOM 7010 N N . ASN B 1 162 ? -5.461 42.688 16.469 1 94.06 162 ASN B N 1
ATOM 7011 C CA . ASN B 1 162 ? -6.523 42.938 15.492 1 94.06 162 ASN B CA 1
ATOM 7012 C C . ASN B 1 162 ? -6.41 42 14.289 1 94.06 162 ASN B C 1
ATOM 7014 O O . ASN B 1 162 ? -5.844 42.375 13.258 1 94.06 162 ASN B O 1
ATOM 7018 N N . SER B 1 163 ? -7.105 40.938 14.383 1 91.25 163 SER B N 1
ATOM 7019 C CA . SER B 1 163 ? -6.926 39.875 13.398 1 91.25 163 SER B CA 1
ATOM 7020 C C . SER B 1 163 ? -7.547 40.25 12.062 1 91.25 163 SER B C 1
ATOM 7022 O O . SER B 1 163 ? -7.234 39.656 11.031 1 91.25 163 SER B O 1
ATOM 7024 N N . SER B 1 164 ? -8.43 41.188 11.961 1 88.81 164 SER B N 1
ATOM 7025 C CA . SER B 1 164 ? -9.086 41.594 10.727 1 88.81 164 SER B CA 1
ATOM 7026 C C . SER B 1 164 ? -8.25 42.625 9.969 1 88.81 164 SER B C 1
ATOM 7028 O O . SER B 1 164 ? -8.531 42.938 8.805 1 88.81 164 SER B O 1
ATOM 7030 N N . SER B 1 165 ? -7.23 43.062 10.68 1 89.06 165 SER B N 1
ATOM 7031 C CA . SER B 1 165 ? -6.352 44.031 10.047 1 89.06 165 SER B CA 1
ATOM 7032 C C . SER B 1 165 ? -5.27 43.375 9.219 1 89.06 165 SER B C 1
ATOM 7034 O O . SER B 1 165 ? -5.336 42.156 8.977 1 89.06 165 SER B O 1
ATOM 7036 N N . HIS B 1 166 ? -4.316 44.219 8.734 1 87.56 166 HIS B N 1
ATOM 7037 C CA . HIS B 1 166 ? -3.193 43.656 7.973 1 87.56 166 HIS B CA 1
ATOM 7038 C C . HIS B 1 166 ? -2.346 42.75 8.836 1 87.56 166 HIS B C 1
ATOM 7040 O O . HIS B 1 166 ? -2.33 42.875 10.062 1 87.56 166 HIS B O 1
ATOM 7046 N N . SER B 1 167 ? -1.644 41.844 8.188 1 91 167 SER B N 1
ATOM 7047 C CA . SER B 1 167 ? -0.754 40.906 8.844 1 91 167 SER B CA 1
ATOM 7048 C C . SER B 1 167 ? 0.586 41.531 9.188 1 91 167 SER B C 1
ATOM 7050 O O . SER B 1 167 ? 0.884 42.656 8.742 1 91 167 SER B O 1
ATOM 7052 N N . LEU B 1 168 ? 1.286 40.844 10.016 1 93.94 168 LEU B N 1
ATOM 7053 C CA . LEU B 1 168 ? 2.65 41.219 10.375 1 93.94 168 LEU B CA 1
ATOM 7054 C C . LEU B 1 168 ? 3.631 40.125 10.016 1 93.94 168 LEU B C 1
ATOM 7056 O O . LEU B 1 168 ? 3.234 38.969 9.867 1 93.94 168 LEU B O 1
ATOM 7060 N N . LEU B 1 169 ? 4.871 40.5 9.805 1 94.06 169 LEU B N 1
ATOM 7061 C CA . LEU B 1 169 ? 5.91 39.5 9.594 1 94.06 169 LEU B CA 1
ATOM 7062 C C . LEU B 1 169 ? 6.258 38.812 10.898 1 94.06 169 LEU B C 1
ATOM 7064 O O . LEU B 1 169 ? 6.477 39.438 11.922 1 94.06 169 LEU B O 1
ATOM 7068 N N . THR B 1 170 ? 6.293 37.531 10.828 1 93.88 170 THR B N 1
ATOM 7069 C CA . THR B 1 170 ? 6.652 36.719 11.984 1 93.88 170 THR B CA 1
ATOM 7070 C C . THR B 1 170 ? 8.031 36.094 11.797 1 93.88 170 THR B C 1
ATOM 7072 O O . THR B 1 170 ? 8.336 35.562 10.727 1 93.88 170 THR B O 1
ATOM 7075 N N . ILE B 1 171 ? 8.867 36.188 12.734 1 93.06 171 ILE B N 1
ATOM 7076 C CA . ILE B 1 171 ? 10.148 35.469 12.797 1 93.06 171 ILE B CA 1
ATOM 7077 C C . ILE B 1 171 ? 10.117 34.438 13.898 1 93.06 171 ILE B C 1
ATOM 7079 O O . ILE B 1 171 ? 9.828 34.75 15.055 1 93.06 171 ILE B O 1
ATOM 7083 N N . THR B 1 172 ? 10.383 33.188 13.477 1 90.69 172 THR B N 1
ATOM 7084 C CA . THR B 1 172 ? 10.242 32.094 14.43 1 90.69 172 THR B CA 1
ATOM 7085 C C . THR B 1 172 ? 11.227 30.969 14.109 1 90.69 172 THR B C 1
ATOM 7087 O O . THR B 1 172 ? 12.117 31.141 13.273 1 90.69 172 THR B O 1
ATOM 7090 N N . GLN B 1 173 ? 11.102 29.922 14.891 1 85.69 173 GLN B N 1
ATOM 7091 C CA . GLN B 1 173 ? 11.953 28.75 14.719 1 85.69 173 GLN B CA 1
ATOM 7092 C C . GLN B 1 173 ? 11.664 28.047 13.391 1 85.69 173 GLN B C 1
ATOM 7094 O O . GLN B 1 173 ? 10.508 27.922 12.984 1 85.69 173 GLN B O 1
ATOM 7099 N N . ASN B 1 174 ? 12.719 27.703 12.648 1 82.62 174 ASN B N 1
ATOM 7100 C CA . ASN B 1 174 ? 12.594 26.906 11.438 1 82.62 174 ASN B CA 1
ATOM 7101 C C . ASN B 1 174 ? 12.617 25.406 11.75 1 82.62 174 ASN B C 1
ATOM 7103 O O . ASN B 1 174 ? 13.641 24.891 12.195 1 82.62 174 ASN B O 1
ATOM 7107 N N . TRP B 1 175 ? 11.539 24.75 11.406 1 66.5 175 TRP B N 1
ATOM 7108 C CA . TRP B 1 175 ? 11.438 23.328 11.742 1 66.5 175 TRP B CA 1
ATOM 7109 C C . TRP B 1 175 ? 11.922 22.453 10.586 1 66.5 175 TRP B C 1
ATOM 7111 O O . TRP B 1 175 ? 12.125 21.25 10.75 1 66.5 175 TRP B O 1
ATOM 7121 N N . GLU B 1 176 ? 11.898 22.891 9.375 1 60.5 176 GLU B N 1
ATOM 7122 C CA . GLU B 1 176 ? 12.148 22.109 8.18 1 60.5 176 GLU B CA 1
ATOM 7123 C C . GLU B 1 176 ? 13.555 21.516 8.18 1 60.5 176 GLU B C 1
ATOM 7125 O O . GLU B 1 176 ? 13.773 20.406 7.707 1 60.5 176 GLU B O 1
ATOM 7130 N N . SER B 1 177 ? 14.555 22.281 8.664 1 53.38 177 SER B N 1
ATOM 7131 C CA . SER B 1 177 ? 15.945 21.859 8.555 1 53.38 177 SER B CA 1
ATOM 7132 C C . SER B 1 177 ? 16.172 20.516 9.227 1 53.38 177 SER B C 1
ATOM 7134 O O . SER B 1 177 ? 17 19.719 8.781 1 53.38 177 SER B O 1
ATOM 7136 N N . ASN B 1 178 ? 15.383 20.219 10.094 1 46.69 178 ASN B N 1
ATOM 7137 C CA . ASN B 1 178 ? 15.594 19 10.883 1 46.69 178 ASN B CA 1
ATOM 7138 C C . ASN B 1 178 ? 15.172 17.75 10.117 1 46.69 178 ASN B C 1
ATOM 7140 O O . ASN B 1 178 ? 15.75 16.688 10.305 1 46.69 178 ASN B O 1
ATOM 7144 N N . LYS B 1 179 ? 14.242 17.891 9.273 1 50.62 179 LYS B N 1
ATOM 7145 C CA . LYS B 1 179 ? 13.781 16.719 8.531 1 50.62 179 LYS B CA 1
ATOM 7146 C C . LYS B 1 179 ? 14.852 16.219 7.562 1 50.62 179 LYS B C 1
ATOM 7148 O O . LYS B 1 179 ? 14.961 15.023 7.309 1 50.62 179 LYS B O 1
ATOM 7153 N N . TYR B 1 180 ? 15.594 17.266 7.141 1 47.47 180 TYR B N 1
ATOM 7154 C CA . TYR B 1 180 ? 16.641 16.906 6.195 1 47.47 180 TYR B CA 1
ATOM 7155 C C . TYR B 1 180 ? 17.734 16.078 6.875 1 47.47 180 TYR B C 1
ATOM 7157 O O . TYR B 1 180 ? 18.25 15.125 6.293 1 47.47 180 TYR B O 1
ATOM 7165 N N . LYS B 1 181 ? 18.141 16.375 8.094 1 47.84 181 LYS B N 1
ATOM 7166 C CA . LYS B 1 181 ? 19.219 15.664 8.766 1 47.84 181 LYS B CA 1
ATOM 7167 C C . LYS B 1 181 ? 18.859 14.195 8.961 1 47.84 181 LYS B C 1
ATOM 7169 O O . LYS B 1 181 ? 19.703 13.312 8.727 1 47.84 181 LYS B O 1
ATOM 7174 N N . ARG B 1 182 ? 17.688 14.109 9.453 1 45.75 182 ARG B N 1
ATOM 7175 C CA . ARG B 1 182 ? 17.328 12.734 9.766 1 45.75 182 ARG B CA 1
ATOM 7176 C C . ARG B 1 182 ? 17.484 11.844 8.539 1 45.75 182 ARG B C 1
ATOM 7178 O O . ARG B 1 182 ? 17.875 10.68 8.656 1 45.75 182 ARG B O 1
ATOM 7185 N N . ARG B 1 183 ? 17.406 12.648 7.496 1 46.56 183 ARG B N 1
ATOM 7186 C CA . ARG B 1 183 ? 17.406 11.859 6.266 1 46.56 183 ARG B CA 1
ATOM 7187 C C . ARG B 1 183 ? 18.844 11.57 5.801 1 46.56 183 ARG B C 1
ATOM 7189 O O . ARG B 1 183 ? 19.078 10.586 5.109 1 46.56 183 ARG B O 1
ATOM 7196 N N . ASN B 1 184 ? 19.75 12.562 6.281 1 48.62 184 ASN B N 1
ATOM 7197 C CA . ASN B 1 184 ? 21.031 12.445 5.594 1 48.62 184 ASN B CA 1
ATOM 7198 C C . ASN B 1 184 ? 22.078 11.734 6.453 1 48.62 184 ASN B C 1
ATOM 7200 O O . ASN B 1 184 ? 23.266 11.781 6.156 1 48.62 184 ASN B O 1
ATOM 7204 N N . ASN B 1 185 ? 21.703 10.945 7.383 1 53.03 185 ASN B N 1
ATOM 7205 C CA . ASN B 1 185 ? 22.656 10.102 8.102 1 53.03 185 ASN B CA 1
ATOM 7206 C C . ASN B 1 185 ? 23.984 10.812 8.328 1 53.03 185 ASN B C 1
ATOM 7208 O O . ASN B 1 185 ? 25.031 10.305 7.953 1 53.03 185 ASN B O 1
ATOM 7212 N N . MET B 1 186 ? 24.031 12 8.953 1 56.78 186 MET B N 1
ATOM 7213 C CA . MET B 1 186 ? 25.25 12.781 9.188 1 56.78 186 MET B CA 1
ATOM 7214 C C . MET B 1 186 ? 26.219 12.023 10.078 1 56.78 186 MET B C 1
ATOM 7216 O O . MET B 1 186 ? 25.844 11.508 11.133 1 56.78 186 MET B O 1
ATOM 7220 N N . LYS B 1 187 ? 27.5 11.719 9.523 1 58.03 187 LYS B N 1
ATOM 7221 C CA . LYS B 1 187 ? 28.562 11.016 10.227 1 58.03 187 LYS B CA 1
ATOM 7222 C C . LYS B 1 187 ? 29.734 11.945 10.539 1 58.03 187 LYS B C 1
ATOM 7224 O O . LYS B 1 187 ? 30.062 12.82 9.734 1 58.03 187 LYS B O 1
ATOM 7229 N N . THR B 1 188 ? 30.266 11.984 11.828 1 56 188 THR B N 1
ATOM 7230 C CA . THR B 1 188 ? 31.438 12.766 12.227 1 56 188 THR B CA 1
ATOM 7231 C C . THR B 1 188 ? 32.719 12.125 11.703 1 56 188 THR B C 1
ATOM 7233 O O . THR B 1 188 ? 32.906 10.914 11.789 1 56 188 THR B O 1
ATOM 7236 N N . ASN B 1 189 ? 33.406 12.938 10.82 1 57.56 189 ASN B N 1
ATOM 7237 C CA . ASN B 1 189 ? 34.75 12.516 10.414 1 57.56 189 ASN B CA 1
ATOM 7238 C C . ASN B 1 189 ? 35.844 13.297 11.156 1 57.56 189 ASN B C 1
ATOM 7240 O O . ASN B 1 189 ? 35.594 14.391 11.656 1 57.56 189 ASN B O 1
ATOM 7244 N N . LYS B 1 190 ? 36.938 12.727 11.625 1 56.94 190 LYS B N 1
ATOM 7245 C CA . LYS B 1 190 ? 38.031 13.352 12.352 1 56.94 190 LYS B CA 1
ATOM 7246 C C . LYS B 1 190 ? 38.906 14.18 11.414 1 56.94 190 LYS B C 1
ATOM 7248 O O . LYS B 1 190 ? 40.125 14.086 11.461 1 56.94 190 LYS B O 1
ATOM 7253 N N . VAL B 1 191 ? 38.375 14.961 10.562 1 65.88 191 VAL B N 1
ATOM 7254 C CA . VAL B 1 191 ? 39.219 15.766 9.672 1 65.88 191 VAL B CA 1
ATOM 7255 C C . VAL B 1 191 ? 39.062 17.25 10.016 1 65.88 191 VAL B C 1
ATOM 7257 O O . VAL B 1 191 ? 37.938 17.719 10.25 1 65.88 191 VAL B O 1
ATOM 7260 N N . ASP B 1 192 ? 40.188 17.922 10.055 1 71.25 192 ASP B N 1
ATOM 7261 C CA . ASP B 1 192 ? 40.188 19.344 10.375 1 71.25 192 ASP B CA 1
ATOM 7262 C C . ASP B 1 192 ? 39.75 20.172 9.172 1 71.25 192 ASP B C 1
ATOM 7264 O O . ASP B 1 192 ? 39.781 19.703 8.039 1 71.25 192 ASP B O 1
ATOM 7268 N N . ILE B 1 193 ? 39.375 21.359 9.406 1 77.81 193 ILE B N 1
ATOM 7269 C CA . ILE B 1 193 ? 38.781 22.266 8.422 1 77.81 193 ILE B CA 1
ATOM 7270 C C . ILE B 1 193 ? 39.75 22.5 7.281 1 77.81 193 ILE B C 1
ATOM 7272 O O . ILE B 1 193 ? 39.375 22.562 6.113 1 77.81 193 ILE B O 1
ATOM 7276 N N . ASP B 1 194 ? 41 22.656 7.715 1 77.81 194 ASP B N 1
ATOM 7277 C CA . ASP B 1 194 ? 42 22.984 6.699 1 77.81 194 ASP B CA 1
ATOM 7278 C C . ASP B 1 194 ? 42.156 21.844 5.691 1 77.81 194 ASP B C 1
ATOM 7280 O O . ASP B 1 194 ? 42.312 22.094 4.492 1 77.81 194 ASP B O 1
ATOM 7284 N N . ASP B 1 195 ? 42.031 20.734 6.215 1 78.06 195 ASP B N 1
ATOM 7285 C CA . ASP B 1 195 ? 42.156 19.562 5.352 1 78.06 195 ASP B CA 1
ATOM 7286 C C . ASP B 1 195 ? 40.844 19.281 4.598 1 78.06 195 ASP B C 1
ATOM 7288 O O . ASP B 1 195 ? 40.875 18.719 3.506 1 78.06 195 ASP B O 1
ATOM 7292 N N . SER B 1 196 ? 39.844 19.812 5.207 1 82.12 196 SER B N 1
ATOM 7293 C CA . SER B 1 196 ? 38.531 19.438 4.699 1 82.12 196 SER B CA 1
ATOM 7294 C C . SER B 1 196 ? 38.031 20.469 3.691 1 82.12 196 SER B C 1
ATOM 7296 O O . SER B 1 196 ? 37.219 20.141 2.818 1 82.12 196 SER B O 1
ATOM 7298 N N . LEU B 1 197 ? 38.594 21.656 3.805 1 85.88 197 LEU B N 1
ATOM 7299 C CA . LEU B 1 197 ? 38.031 22.766 3.031 1 85.88 197 LEU B CA 1
ATOM 7300 C C . LEU B 1 197 ? 38.219 22.516 1.535 1 85.88 197 LEU B C 1
ATOM 7302 O O . LEU B 1 197 ? 37.281 22.703 0.756 1 85.88 197 LEU B O 1
ATOM 7306 N N . PRO B 1 198 ? 39.375 22.078 1.175 1 81.88 198 PRO B N 1
ATOM 7307 C CA . PRO B 1 198 ? 39.5 21.812 -0.257 1 81.88 198 PRO B CA 1
ATOM 7308 C C . PRO B 1 198 ? 38.562 20.719 -0.744 1 81.88 198 PRO B C 1
ATOM 7310 O O . PRO B 1 198 ? 38 20.812 -1.842 1 81.88 198 PRO B O 1
ATOM 7313 N N . LYS B 1 199 ? 38.469 19.797 0.06 1 81 199 LYS B N 1
ATOM 7314 C CA . LYS B 1 199 ? 37.562 18.703 -0.298 1 81 199 LYS B CA 1
ATOM 7315 C C . LYS B 1 199 ? 36.125 19.188 -0.372 1 81 199 LYS B C 1
ATOM 7317 O O . LYS B 1 199 ? 35.375 18.812 -1.292 1 81 199 LYS B O 1
ATOM 7322 N N . PHE B 1 200 ? 35.75 19.969 0.544 1 85.44 200 PHE B N 1
ATOM 7323 C CA . PHE B 1 200 ? 34.406 20.531 0.548 1 85.44 200 PHE B CA 1
ATOM 7324 C C . PHE B 1 200 ? 34.156 21.375 -0.699 1 85.44 200 PHE B C 1
ATOM 7326 O O . PHE B 1 200 ? 33.125 21.25 -1.36 1 85.44 200 PHE B O 1
ATOM 7333 N N . THR B 1 201 ? 35.125 22.172 -0.939 1 84.5 201 THR B N 1
ATOM 7334 C CA . THR B 1 201 ? 35.031 23.062 -2.098 1 84.5 201 THR B CA 1
ATOM 7335 C C . THR B 1 201 ? 34.906 22.25 -3.383 1 84.5 201 THR B C 1
ATOM 7337 O O . THR B 1 201 ? 34.062 22.578 -4.246 1 84.5 201 THR B O 1
ATOM 7340 N N . GLU B 1 202 ? 35.656 21.297 -3.426 1 79.56 202 GLU B N 1
ATOM 7341 C CA . GLU B 1 202 ? 35.562 20.438 -4.605 1 79.56 202 GLU B CA 1
ATOM 7342 C C . GLU B 1 202 ? 34.188 19.781 -4.727 1 79.56 202 GLU B C 1
ATOM 7344 O O . GLU B 1 202 ? 33.594 19.812 -5.797 1 79.56 202 GLU B O 1
ATOM 7349 N N . TYR B 1 203 ? 33.781 19.266 -3.615 1 78.31 203 TYR B N 1
ATOM 7350 C CA . TYR B 1 203 ? 32.5 18.594 -3.619 1 78.31 203 TYR B CA 1
ATOM 7351 C C . TYR B 1 203 ? 31.375 19.578 -3.943 1 78.31 203 TYR B C 1
ATOM 7353 O O . TYR B 1 203 ? 30.453 19.266 -4.703 1 78.31 203 TYR B O 1
ATOM 7361 N N . PHE B 1 204 ? 31.453 20.719 -3.416 1 83.06 204 PHE B N 1
ATOM 7362 C CA . PHE B 1 204 ? 30.484 21.781 -3.664 1 83.06 204 PHE B CA 1
ATOM 7363 C C . PHE B 1 204 ? 30.438 22.141 -5.145 1 83.06 204 PHE B C 1
ATOM 7365 O O . PHE B 1 204 ? 29.375 22.188 -5.754 1 83.06 204 PHE B O 1
ATOM 7372 N N . ASN B 1 205 ? 31.594 22.359 -5.633 1 79 205 ASN B N 1
ATOM 7373 C CA . ASN B 1 205 ? 31.672 22.75 -7.039 1 79 205 ASN B CA 1
ATOM 7374 C C . ASN B 1 205 ? 31.109 21.656 -7.949 1 79 205 ASN B C 1
ATOM 7376 O O . ASN B 1 205 ? 30.406 21.953 -8.922 1 79 205 ASN B O 1
ATOM 7380 N N . LEU B 1 206 ? 31.406 20.516 -7.578 1 76.94 206 LEU B N 1
ATOM 7381 C CA . LEU B 1 206 ? 30.922 19.406 -8.367 1 76.94 206 LEU B CA 1
ATOM 7382 C C . LEU B 1 206 ? 29.391 19.312 -8.289 1 76.94 206 LEU B C 1
ATOM 7384 O O . LEU B 1 206 ? 28.734 19.062 -9.297 1 76.94 206 LEU B O 1
ATOM 7388 N N . LEU B 1 207 ? 28.906 19.531 -7.121 1 78 207 LEU B N 1
ATOM 7389 C CA . LEU B 1 207 ? 27.453 19.453 -6.938 1 78 207 LEU B CA 1
ATOM 7390 C C . LEU B 1 207 ? 26.766 20.609 -7.652 1 78 207 LEU B C 1
ATOM 7392 O O . LEU B 1 207 ? 25.688 20.422 -8.242 1 78 207 LEU B O 1
ATOM 7396 N N . VAL B 1 208 ? 27.328 21.703 -7.586 1 79.25 208 VAL B N 1
ATOM 7397 C CA . VAL B 1 208 ? 26.781 22.875 -8.281 1 79.25 208 VAL B CA 1
ATOM 7398 C C . VAL B 1 208 ? 26.766 22.609 -9.781 1 79.25 208 VAL B C 1
ATOM 7400 O O . VAL B 1 208 ? 25.766 22.891 -10.461 1 79.25 208 VAL B O 1
ATOM 7403 N N . GLU B 1 209 ? 27.844 22.109 -10.188 1 75 209 GLU B N 1
ATOM 7404 C CA . GLU B 1 209 ? 27.922 21.781 -11.609 1 75 209 GLU B CA 1
ATOM 7405 C C . GLU B 1 209 ? 26.891 20.75 -12 1 75 209 GLU B C 1
ATOM 7407 O O . GLU B 1 209 ? 26.25 20.859 -13.055 1 75 209 GLU B O 1
ATOM 7412 N N . LYS B 1 210 ? 26.859 19.797 -11.156 1 73.19 210 LYS B N 1
ATOM 7413 C CA . LYS B 1 210 ? 25.906 18.734 -11.406 1 73.19 210 LYS B CA 1
ATOM 7414 C C . LYS B 1 210 ? 24.484 19.266 -11.469 1 73.19 210 LYS B C 1
ATOM 7416 O O . LYS B 1 210 ? 23.703 18.891 -12.352 1 73.19 210 LYS B O 1
ATOM 7421 N N . LEU B 1 211 ? 24.141 20.109 -10.64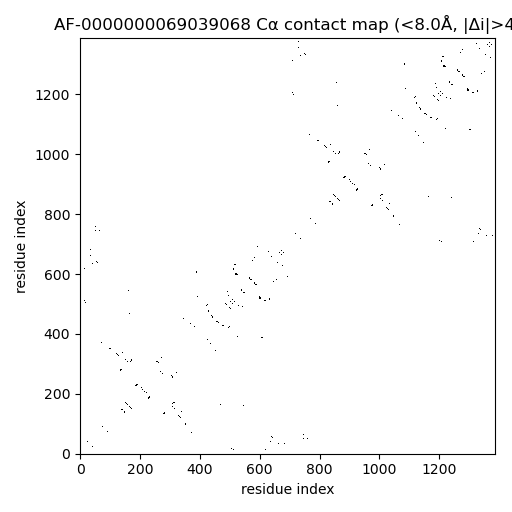8 1 74.06 211 LEU B N 1
ATOM 7422 C CA . LEU B 1 211 ? 22.781 20.594 -10.508 1 74.06 211 LEU B CA 1
ATOM 7423 C C . LEU B 1 211 ? 22.484 21.703 -11.516 1 74.06 211 LEU B C 1
ATOM 7425 O O . LEU B 1 211 ? 21.359 21.797 -12.023 1 74.06 211 LEU B O 1
ATOM 7429 N N . LEU B 1 212 ? 23.562 22.5 -11.742 1 72.5 212 LEU B N 1
ATOM 7430 C CA . LEU B 1 212 ? 23.312 23.672 -12.57 1 72.5 212 LEU B CA 1
ATOM 7431 C C . LEU B 1 212 ? 23.75 23.422 -14.016 1 72.5 212 LEU B C 1
ATOM 7433 O O . LEU B 1 212 ? 23.234 24.047 -14.945 1 72.5 212 LEU B O 1
ATOM 7437 N N . ASN B 1 213 ? 24.969 22.766 -14.227 1 62.62 213 ASN B N 1
ATOM 7438 C CA . ASN B 1 213 ? 25.531 22.531 -15.547 1 62.62 213 ASN B CA 1
ATOM 7439 C C . ASN B 1 213 ? 25.375 21.062 -15.977 1 62.62 213 ASN B C 1
ATOM 7441 O O . ASN B 1 213 ? 26.359 20.359 -16.141 1 62.62 213 ASN B O 1
ATOM 7445 N N . ARG B 1 214 ? 24.156 20.594 -16.125 1 55.12 214 ARG B N 1
ATOM 7446 C CA . ARG B 1 214 ? 23.984 19.156 -16.375 1 55.12 214 ARG B CA 1
ATOM 7447 C C . ARG B 1 214 ? 24.656 18.734 -17.656 1 55.12 214 ARG B C 1
ATOM 7449 O O . ARG B 1 214 ? 24.656 17.547 -18.016 1 55.12 214 ARG B O 1
ATOM 7456 N N . ASN B 1 215 ? 25.062 19.766 -18.578 1 48.84 215 ASN B N 1
ATOM 7457 C CA . ASN B 1 215 ? 25.703 19.359 -19.828 1 48.84 215 ASN B CA 1
ATOM 7458 C C . ASN B 1 215 ? 26.984 18.578 -19.578 1 48.84 215 ASN B C 1
ATOM 7460 O O . ASN B 1 215 ? 27.672 18.172 -20.516 1 48.84 215 ASN B O 1
ATOM 7464 N N . GLN B 1 216 ? 27.422 18.75 -18.5 1 46.91 216 GLN B N 1
ATOM 7465 C CA . GLN B 1 216 ? 28.625 17.969 -18.328 1 46.91 216 GLN B CA 1
ATOM 7466 C C . GLN B 1 216 ? 28.328 16.641 -17.625 1 46.91 216 GLN B C 1
ATOM 7468 O O . GLN B 1 216 ? 27.578 16.609 -16.656 1 46.91 216 GLN B O 1
ATOM 7473 N N . PRO B 1 217 ? 28.438 15.641 -18.484 1 43.91 217 PRO B N 1
ATOM 7474 C CA . PRO B 1 217 ? 28.281 14.328 -17.859 1 43.91 217 PRO B CA 1
ATOM 7475 C C . PRO B 1 217 ? 28.906 14.258 -16.469 1 43.91 217 PRO B C 1
ATOM 7477 O O . PRO B 1 217 ? 30.141 14.328 -16.344 1 43.91 217 PRO B O 1
ATOM 7480 N N . TYR B 1 218 ? 28.625 15.242 -15.875 1 43.44 218 TYR B N 1
ATOM 7481 C CA . TYR B 1 218 ? 29.297 15.102 -14.586 1 43.44 218 TYR B CA 1
ATOM 7482 C C . TYR B 1 218 ? 29.156 13.68 -14.062 1 43.44 218 TYR B C 1
ATOM 7484 O O . TYR B 1 218 ? 28.047 13.156 -13.945 1 43.44 218 TYR B O 1
ATOM 7492 N N . GLN B 1 219 ? 30.172 13.031 -14.258 1 41.75 219 GLN B N 1
ATOM 7493 C CA . GLN B 1 219 ? 30.562 11.672 -13.914 1 41.75 219 GLN B CA 1
ATOM 7494 C C . GLN B 1 219 ? 30.156 11.328 -12.484 1 41.75 219 GLN B C 1
ATOM 7496 O O . GLN B 1 219 ? 29.875 10.164 -12.172 1 41.75 219 GLN B O 1
ATOM 7501 N N . GLY B 1 220 ? 30.625 12.078 -11.352 1 47.41 220 GLY B N 1
ATOM 7502 C CA . GLY B 1 220 ? 30.797 11.43 -10.062 1 47.41 220 GLY B CA 1
ATOM 7503 C C . GLY B 1 220 ? 29.547 11.492 -9.195 1 47.41 220 GLY B C 1
ATOM 7504 O O . GLY B 1 220 ? 28.734 12.406 -9.336 1 47.41 220 GLY B O 1
ATOM 7505 N N . LYS B 1 221 ? 29.047 10.445 -8.5 1 55.22 221 LYS B N 1
ATOM 7506 C CA . LYS B 1 221 ? 28.047 10 -7.547 1 55.22 221 LYS B CA 1
ATOM 7507 C C . LYS B 1 221 ? 28.094 10.828 -6.27 1 55.22 221 LYS B C 1
ATOM 7509 O O . LYS B 1 221 ? 27.812 10.32 -5.18 1 55.22 221 LYS B O 1
ATOM 7514 N N . ILE B 1 222 ? 28.484 12.102 -6.273 1 62.72 222 ILE B N 1
ATOM 7515 C CA . ILE B 1 222 ? 28.531 12.82 -5.004 1 62.72 222 ILE B CA 1
ATOM 7516 C C . ILE B 1 222 ? 27.141 13.297 -4.617 1 62.72 222 ILE B C 1
ATOM 7518 O O . ILE B 1 222 ? 26.406 13.828 -5.457 1 62.72 222 ILE B O 1
ATOM 7522 N N . LYS B 1 223 ? 26.844 12.969 -3.387 1 73.38 223 LYS B N 1
ATOM 7523 C CA . LYS B 1 223 ? 25.594 13.406 -2.783 1 73.38 223 LYS B CA 1
ATOM 7524 C C . LYS B 1 223 ? 25.812 14.531 -1.785 1 73.38 223 LYS B C 1
ATOM 7526 O O . LYS B 1 223 ? 26.938 14.719 -1.297 1 73.38 223 LYS B O 1
ATOM 7531 N N . VAL B 1 224 ? 24.797 15.328 -1.576 1 74.56 224 VAL B N 1
ATOM 7532 C CA . VAL B 1 224 ? 24.844 16.438 -0.621 1 74.56 224 VAL B CA 1
ATOM 7533 C C . VAL B 1 224 ? 25.328 15.922 0.734 1 74.56 224 VAL B C 1
ATOM 7535 O O . VAL B 1 224 ? 26.031 16.625 1.457 1 74.56 224 VAL B O 1
ATOM 7538 N N . GLU B 1 225 ? 24.938 14.703 1.011 1 72.62 225 GLU B N 1
ATOM 7539 C CA . GLU B 1 225 ? 25.375 14.109 2.27 1 72.62 225 GLU B CA 1
ATOM 7540 C C . GLU B 1 225 ? 26.906 14.031 2.334 1 72.62 225 GLU B C 1
ATOM 7542 O O . GLU B 1 225 ? 27.5 14.18 3.406 1 72.62 225 GLU B O 1
ATOM 7547 N N . ASP B 1 226 ? 27.562 13.828 1.222 1 73.62 226 ASP B N 1
ATOM 7548 C CA . ASP B 1 226 ? 29.016 13.781 1.158 1 73.62 226 ASP B CA 1
ATOM 7549 C C . ASP B 1 226 ? 29.641 15.141 1.479 1 73.62 226 ASP B C 1
ATOM 7551 O O . ASP B 1 226 ? 30.672 15.219 2.135 1 73.62 226 ASP B O 1
ATOM 7555 N N . LEU B 1 227 ? 28.938 16.047 1.115 1 77.12 227 LEU B N 1
ATOM 7556 C CA . LEU B 1 227 ? 29.375 17.406 1.387 1 77.12 227 LEU B CA 1
ATOM 7557 C C . LEU B 1 227 ? 29.328 17.719 2.881 1 77.12 227 LEU B C 1
ATOM 7559 O O . LEU B 1 227 ? 30.266 18.281 3.438 1 77.12 227 LEU B O 1
ATOM 7563 N N . THR B 1 228 ? 28.312 17.312 3.5 1 75.56 228 THR B N 1
ATOM 7564 C CA . THR B 1 228 ? 28.109 17.578 4.922 1 75.56 228 THR B CA 1
ATOM 7565 C C . THR B 1 228 ? 29.141 16.828 5.758 1 75.56 228 THR B C 1
ATOM 7567 O O . THR B 1 228 ? 29.625 17.359 6.766 1 75.56 228 THR B O 1
ATOM 7570 N N . ASN B 1 229 ? 29.5 15.695 5.324 1 73.75 229 ASN B N 1
ATOM 7571 C CA . ASN B 1 229 ? 30.375 14.828 6.105 1 73.75 229 ASN B CA 1
ATOM 7572 C C . ASN B 1 229 ? 31.844 15.109 5.82 1 73.75 229 ASN B C 1
ATOM 7574 O O . ASN B 1 229 ? 32.719 14.359 6.25 1 73.75 229 ASN B O 1
ATOM 7578 N N . THR B 1 230 ? 32.094 16.141 5.145 1 75.12 230 THR B N 1
ATOM 7579 C CA . THR B 1 230 ? 33.5 16.438 4.77 1 75.12 230 THR B CA 1
ATOM 7580 C C . THR B 1 230 ? 34.25 16.984 5.965 1 75.12 230 THR B C 1
ATOM 7582 O O . THR B 1 230 ? 35.469 16.797 6.051 1 75.12 230 THR B O 1
ATOM 7585 N N . THR B 1 231 ? 33.5 17.719 6.906 1 77.81 231 THR B N 1
ATOM 7586 C CA . THR B 1 231 ? 34.188 18.391 8.008 1 77.81 231 THR B CA 1
ATOM 7587 C C . THR B 1 231 ? 33.469 18.141 9.328 1 77.81 231 THR B C 1
ATOM 7589 O O . THR B 1 231 ? 32.25 18.391 9.438 1 77.81 231 THR B O 1
ATOM 7592 N N . ASN B 1 232 ? 34.281 17.812 10.289 1 80.75 232 ASN B N 1
ATOM 7593 C CA . ASN B 1 232 ? 33.719 17.531 11.609 1 80.75 232 ASN B CA 1
ATOM 7594 C C . ASN B 1 232 ? 33.031 18.766 12.195 1 80.75 232 ASN B C 1
ATOM 7596 O O . ASN B 1 232 ? 32 18.656 12.867 1 80.75 232 ASN B O 1
ATOM 7600 N N . GLU B 1 233 ? 33.656 19.875 11.914 1 85.81 233 GLU B N 1
ATOM 7601 C CA . GLU B 1 233 ? 33.125 21.109 12.477 1 85.81 233 GLU B CA 1
ATOM 7602 C C . GLU B 1 233 ? 31.719 21.422 11.938 1 85.81 233 GLU B C 1
ATOM 7604 O O . GLU B 1 233 ? 30.859 21.922 12.664 1 85.81 233 GLU B O 1
ATOM 7609 N N . LEU B 1 234 ? 31.5 21.141 10.719 1 88.5 234 LEU B N 1
ATOM 7610 C CA . LEU B 1 234 ? 30.188 21.359 10.133 1 88.5 234 LEU B CA 1
ATOM 7611 C C . LEU B 1 234 ? 29.172 20.406 10.734 1 88.5 234 LEU B C 1
ATOM 7613 O O . LEU B 1 234 ? 28.047 20.797 11.055 1 88.5 234 LEU B O 1
ATOM 7617 N N . VAL B 1 235 ? 29.562 19.203 10.914 1 84.06 235 VAL B N 1
ATOM 7618 C CA . VAL B 1 235 ? 28.703 18.188 11.508 1 84.06 235 VAL B CA 1
ATOM 7619 C C . VAL B 1 235 ? 28.344 18.594 12.938 1 84.06 235 VAL B C 1
ATOM 7621 O O . VAL B 1 235 ? 27.172 18.484 13.344 1 84.06 235 VAL B O 1
ATOM 7624 N N . GLU B 1 236 ? 29.312 19.031 13.641 1 85.62 236 GLU B N 1
ATOM 7625 C CA . GLU B 1 236 ? 29.094 19.453 15.023 1 85.62 236 GLU B CA 1
ATOM 7626 C C . GLU B 1 236 ? 28.156 20.641 15.094 1 85.62 236 GLU B C 1
ATOM 7628 O O . GLU B 1 236 ? 27.297 20.719 15.969 1 85.62 236 GLU B O 1
ATOM 7633 N N . PHE B 1 237 ? 28.359 21.609 14.258 1 89.44 237 PHE B N 1
ATOM 7634 C CA . PHE B 1 237 ? 27.484 22.766 14.203 1 89.44 237 PHE B CA 1
ATOM 7635 C C . PHE B 1 237 ? 26.047 22.359 13.969 1 89.44 237 PHE B C 1
ATOM 7637 O O . PHE B 1 237 ? 25.141 22.812 14.664 1 89.44 237 PHE B O 1
ATOM 7644 N N . GLU B 1 238 ? 25.859 21.531 12.984 1 86.31 238 GLU B N 1
ATOM 7645 C CA . GLU B 1 238 ? 24.516 21.094 12.641 1 86.31 238 GLU B CA 1
ATOM 7646 C C . GLU B 1 238 ? 23.875 20.328 13.797 1 86.31 238 GLU B C 1
ATOM 7648 O O . GLU B 1 238 ? 22.672 20.438 14.039 1 86.31 238 GLU B O 1
ATOM 7653 N N . GLU B 1 239 ? 24.625 19.562 14.508 1 84.25 239 GLU B N 1
ATOM 7654 C CA . GLU B 1 239 ? 24.125 18.812 15.664 1 84.25 239 GLU B CA 1
ATOM 7655 C C . GLU B 1 239 ? 23.734 19.766 16.797 1 84.25 239 GLU B C 1
ATOM 7657 O O . GLU B 1 239 ? 22.688 19.578 17.422 1 84.25 239 GLU B O 1
ATOM 7662 N N . GLU B 1 240 ? 24.609 20.688 17.031 1 88.31 240 GLU B N 1
ATOM 7663 C CA . GLU B 1 240 ? 24.297 21.656 18.078 1 88.31 240 GLU B CA 1
ATOM 7664 C C . GLU B 1 240 ? 23.047 22.453 17.734 1 88.31 240 GLU B C 1
ATOM 7666 O O . GLU B 1 240 ? 22.219 22.734 18.609 1 88.31 240 GLU B O 1
ATOM 7671 N N . PHE B 1 241 ? 22.969 22.891 16.562 1 89.88 241 PHE B N 1
ATOM 7672 C CA . PHE B 1 241 ? 21.797 23.625 16.125 1 89.88 241 PHE B CA 1
ATOM 7673 C C . PHE B 1 241 ? 20.531 22.797 16.312 1 89.88 241 PHE B C 1
ATOM 7675 O O . PHE B 1 241 ? 19.516 23.297 16.781 1 89.88 241 PHE B O 1
ATOM 7682 N N . SER B 1 242 ? 20.562 21.547 15.938 1 84.56 242 SER B N 1
ATOM 7683 C CA . SER B 1 242 ? 19.438 20.641 16.109 1 84.56 242 SER B CA 1
ATOM 7684 C C . SER B 1 242 ? 19.078 20.484 17.594 1 84.56 242 SER B C 1
ATOM 7686 O O . SER B 1 242 ? 17.906 20.375 17.953 1 84.56 242 SER B O 1
ATOM 7688 N N . GLN B 1 243 ? 20.047 20.391 18.406 1 85.5 243 GLN B N 1
ATOM 7689 C CA . GLN B 1 243 ? 19.828 20.266 19.844 1 85.5 243 GLN B CA 1
ATOM 7690 C C . GLN B 1 243 ? 19.125 21.5 20.406 1 85.5 243 GLN B C 1
ATOM 7692 O O . GLN B 1 243 ? 18.266 21.391 21.281 1 85.5 243 GLN B O 1
ATOM 7697 N N . ILE B 1 244 ? 19.516 22.625 19.922 1 88 244 ILE B N 1
ATOM 7698 C CA . ILE B 1 244 ? 18.859 23.859 20.328 1 88 244 ILE B CA 1
ATOM 7699 C C . ILE B 1 244 ? 17.375 23.797 19.969 1 88 244 ILE B C 1
ATOM 7701 O O . ILE B 1 244 ? 16.516 24.188 20.766 1 88 244 ILE B O 1
ATOM 7705 N N . GLN B 1 245 ? 17.094 23.391 18.797 1 83.19 245 GLN B N 1
ATOM 7706 C CA . GLN B 1 245 ? 15.711 23.266 18.359 1 83.19 245 GLN B CA 1
ATOM 7707 C C . GLN B 1 245 ? 14.922 22.328 19.281 1 83.19 245 GLN B C 1
ATOM 7709 O O . GLN B 1 245 ? 13.781 22.625 19.641 1 83.19 245 GLN B O 1
ATOM 7714 N N . ARG B 1 246 ? 15.484 21.25 19.688 1 77.69 246 ARG B N 1
ATOM 7715 C CA . ARG B 1 246 ? 14.828 20.266 20.547 1 77.69 246 ARG B CA 1
ATOM 7716 C C . ARG B 1 246 ? 14.641 20.812 21.953 1 77.69 246 ARG B C 1
ATOM 7718 O O . ARG B 1 246 ? 13.578 20.625 22.562 1 77.69 246 ARG B O 1
ATOM 7725 N N . ASN B 1 247 ? 15.625 21.484 22.375 1 79.31 247 ASN B N 1
ATOM 7726 C CA . ASN B 1 247 ? 15.625 21.953 23.75 1 79.31 247 ASN B CA 1
ATOM 7727 C C . ASN B 1 247 ? 14.656 23.109 23.953 1 79.31 247 ASN B C 1
ATOM 7729 O O . ASN B 1 247 ? 14.148 23.328 25.047 1 79.31 247 ASN B O 1
ATOM 7733 N N . THR B 1 248 ? 14.5 23.828 22.953 1 76.56 248 THR B N 1
ATOM 7734 C CA . THR B 1 248 ? 13.68 25.031 23.094 1 76.56 248 THR B CA 1
ATOM 7735 C C . THR B 1 248 ? 12.258 24.781 22.594 1 76.56 248 THR B C 1
ATOM 7737 O O . THR B 1 248 ? 11.492 25.719 22.375 1 76.56 248 THR B O 1
ATOM 7740 N N . PHE B 1 249 ? 12.188 23.484 22.406 1 64.12 249 PHE B N 1
ATOM 7741 C CA . PHE B 1 249 ? 10.82 23.156 22.016 1 64.12 249 PHE B CA 1
ATOM 7742 C C . PHE B 1 249 ? 9.828 23.547 23.109 1 64.12 249 PHE B C 1
ATOM 7744 O O . PHE B 1 249 ? 9.984 23.141 24.266 1 64.12 249 PHE B O 1
ATOM 7751 N N . SER B 1 250 ? 9.266 24.672 23 1 60.47 250 SER B N 1
ATOM 7752 C CA . SER B 1 250 ? 8.312 25.156 24 1 60.47 250 SER B CA 1
ATOM 7753 C C . SER B 1 250 ? 6.875 24.875 23.562 1 60.47 250 SER B C 1
ATOM 7755 O O . SER B 1 250 ? 6.504 25.094 22.406 1 60.47 250 SER B O 1
ATOM 7757 N N . LEU B 1 251 ? 6.199 24.031 24.5 1 54.72 251 LEU B N 1
ATOM 7758 C CA . LEU B 1 251 ? 4.801 23.641 24.359 1 54.72 251 LEU B CA 1
ATOM 7759 C C . LEU B 1 251 ? 3.869 24.797 24.688 1 54.72 251 LEU B C 1
ATOM 7761 O O . LEU B 1 251 ? 2.664 24.719 24.438 1 54.72 251 LEU B O 1
ATOM 7765 N N . LYS B 1 252 ? 4.438 25.938 25.359 1 53.03 252 LYS B N 1
ATOM 7766 C CA . LYS B 1 252 ? 3.559 26.938 25.938 1 53.03 252 LYS B CA 1
ATOM 7767 C C . LYS B 1 252 ? 2.729 27.641 24.859 1 53.03 252 LYS B C 1
ATOM 7769 O O . LYS B 1 252 ? 3.098 27.641 23.688 1 53.03 252 LYS B O 1
ATOM 7774 N N . ASN B 1 253 ? 1.497 28.109 25.391 1 56.47 253 ASN B N 1
ATOM 7775 C CA . ASN B 1 253 ? 0.517 28.891 24.641 1 56.47 253 ASN B CA 1
ATOM 7776 C C . ASN B 1 253 ? 1.189 29.938 23.766 1 56.47 253 ASN B C 1
ATOM 7778 O O . ASN B 1 253 ? 1.804 30.891 24.266 1 56.47 253 ASN B O 1
ATOM 7782 N N . ASP B 1 254 ? 1.424 29.625 22.359 1 67.19 254 ASP B N 1
ATOM 7783 C CA . ASP B 1 254 ? 2.318 30.219 21.375 1 67.19 254 ASP B CA 1
ATOM 7784 C C . ASP B 1 254 ? 1.701 31.469 20.75 1 67.19 254 ASP B C 1
ATOM 7786 O O . ASP B 1 254 ? 1.544 31.547 19.531 1 67.19 254 ASP B O 1
ATOM 7790 N N . ILE B 1 255 ? 1.067 32.406 21.656 1 82.75 255 ILE B N 1
ATOM 7791 C CA . ILE B 1 255 ? 0.706 33.688 21.031 1 82.75 255 ILE B CA 1
ATOM 7792 C C . ILE B 1 255 ? 1.97 34.469 20.656 1 82.75 255 ILE B C 1
ATOM 7794 O O . ILE B 1 255 ? 2.824 34.719 21.516 1 82.75 255 ILE B O 1
ATOM 7798 N N . PRO B 1 256 ? 2.049 34.844 19.469 1 89.06 256 PRO B N 1
ATOM 7799 C CA . PRO B 1 256 ? 3.227 35.594 19.062 1 89.06 256 PRO B CA 1
ATOM 7800 C C . PRO B 1 256 ? 3.311 36.969 19.75 1 89.06 256 PRO B C 1
ATOM 7802 O O . PRO B 1 256 ? 2.285 37.625 19.953 1 89.06 256 PRO B O 1
ATOM 7805 N N . GLU B 1 257 ? 4.5 37.406 20.078 1 91.19 257 GLU B N 1
ATOM 7806 C CA . GLU B 1 257 ? 4.742 38.688 20.688 1 91.19 257 GLU B CA 1
ATOM 7807 C C . GLU B 1 257 ? 4.918 39.781 19.609 1 91.19 257 GLU B C 1
ATOM 7809 O O . GLU B 1 257 ? 5.648 39.594 18.641 1 91.19 257 GLU B O 1
ATOM 7814 N N . VAL B 1 258 ? 4.211 40.906 19.797 1 94.88 258 VAL B N 1
ATOM 7815 C CA . VAL B 1 258 ? 4.434 42.062 18.922 1 94.88 258 VAL B CA 1
ATOM 7816 C C . VAL B 1 258 ? 5.594 42.875 19.453 1 94.88 258 VAL B C 1
ATOM 7818 O O . VAL B 1 258 ? 5.555 43.344 20.594 1 94.88 258 VAL B O 1
ATOM 7821 N N . VAL B 1 259 ? 6.598 43.031 18.703 1 96.75 259 VAL B N 1
ATOM 7822 C CA . VAL B 1 259 ? 7.762 43.844 19.078 1 96.75 259 VAL B CA 1
ATOM 7823 C C . VAL B 1 259 ? 8.156 44.75 17.922 1 96.75 259 VAL B C 1
ATOM 7825 O O . VAL B 1 259 ? 7.777 44.5 16.781 1 96.75 259 VAL B O 1
ATOM 7828 N N . THR B 1 260 ? 8.883 45.812 18.25 1 97.44 260 THR B N 1
ATOM 7829 C CA . THR B 1 260 ? 9.43 46.625 17.188 1 97.44 260 THR B CA 1
ATOM 7830 C C . THR B 1 260 ? 10.719 46.031 16.641 1 97.44 260 THR B C 1
ATOM 7832 O O . THR B 1 260 ? 11.383 45.25 17.328 1 97.44 260 THR B O 1
ATOM 7835 N N . LEU B 1 261 ? 10.992 46.438 15.391 1 97.5 261 LEU B N 1
ATOM 7836 C CA . LEU B 1 261 ? 12.227 45.938 14.773 1 97.5 261 LEU B CA 1
ATOM 7837 C C . LEU B 1 261 ? 13.445 46.344 15.594 1 97.5 261 LEU B C 1
ATOM 7839 O O . LEU B 1 261 ? 14.406 45.594 15.711 1 97.5 261 LEU B O 1
ATOM 7843 N N . GLY B 1 262 ? 13.383 47.562 16.172 1 96.38 262 GLY B N 1
ATOM 7844 C CA . GLY B 1 262 ? 14.461 48 17.031 1 96.38 262 GLY B CA 1
ATOM 7845 C C . GLY B 1 262 ? 14.641 47.156 18.281 1 96.38 262 GLY B C 1
ATOM 7846 O O . GLY B 1 262 ? 15.766 46.844 18.656 1 96.38 262 GLY B O 1
ATOM 7847 N N . GLU B 1 263 ? 13.578 46.844 18.922 1 96.06 263 GLU B N 1
ATOM 7848 C CA . GLU B 1 263 ? 13.617 46 20.094 1 96.06 263 GLU B CA 1
ATOM 7849 C C . GLU B 1 263 ? 14.164 44.625 19.734 1 96.06 263 GLU B C 1
ATOM 7851 O O . GLU B 1 263 ? 14.953 44.031 20.5 1 96.06 263 GLU B O 1
ATOM 7856 N N . PHE B 1 264 ? 13.695 44.125 18.641 1 95.44 264 PHE B N 1
ATOM 7857 C CA . PHE B 1 264 ? 14.141 42.812 18.219 1 95.44 264 PHE B CA 1
ATOM 7858 C C . PHE B 1 264 ? 15.625 42.812 17.891 1 95.44 264 PHE B C 1
ATOM 7860 O O . PHE B 1 264 ? 16.344 41.875 18.234 1 95.44 264 PHE B O 1
ATOM 7867 N N . GLN B 1 265 ? 16.094 43.844 17.234 1 94.88 265 GLN B N 1
ATOM 7868 C CA . GLN B 1 265 ? 17.516 44 16.953 1 94.88 265 GLN B CA 1
ATOM 7869 C C . GLN B 1 265 ? 18.328 43.969 18.234 1 94.88 265 GLN B C 1
ATOM 7871 O O . GLN B 1 265 ? 19.344 43.281 18.328 1 94.88 265 GLN B O 1
ATOM 7876 N N . ASN B 1 266 ? 17.859 44.688 19.203 1 93.44 266 ASN B N 1
ATOM 7877 C CA . ASN B 1 266 ? 18.547 44.75 20.5 1 93.44 266 ASN B CA 1
ATOM 7878 C C . ASN B 1 266 ? 18.578 43.375 21.156 1 93.44 266 ASN B C 1
ATOM 7880 O O . ASN B 1 266 ? 19.578 43 21.766 1 93.44 266 ASN B O 1
ATOM 7884 N N . PHE B 1 267 ? 17.531 42.75 21.062 1 92.25 267 PHE B N 1
ATOM 7885 C CA . PHE B 1 267 ? 17.406 41.438 21.656 1 92.25 267 PHE B CA 1
ATOM 7886 C C . PHE B 1 267 ? 18.438 40.469 21.047 1 92.25 267 PHE B C 1
ATOM 7888 O O . PHE B 1 267 ? 19.156 39.781 21.781 1 92.25 267 PHE B O 1
ATOM 7895 N N . THR B 1 268 ? 18.562 40.438 19.703 1 91.88 268 THR B N 1
ATOM 7896 C CA . THR B 1 268 ? 19.453 39.469 19.047 1 91.88 268 THR B CA 1
ATOM 7897 C C . THR B 1 268 ? 20.906 39.938 19.188 1 91.88 268 THR B C 1
ATOM 7899 O O . THR B 1 268 ? 21.828 39.094 19.188 1 91.88 268 THR B O 1
ATOM 7902 N N . ASP B 1 269 ? 21.141 41.188 19.266 1 89.69 269 ASP B N 1
ATOM 7903 C CA . ASP B 1 269 ? 22.484 41.719 19.438 1 89.69 269 ASP B CA 1
ATOM 7904 C C . ASP B 1 269 ? 23.062 41.312 20.781 1 89.69 269 ASP B C 1
ATOM 7906 O O . ASP B 1 269 ? 24.281 41.094 20.906 1 89.69 269 ASP B O 1
ATOM 7910 N N . THR B 1 270 ? 22.281 41.219 21.656 1 81.25 270 THR B N 1
ATOM 7911 C CA . THR B 1 270 ? 22.734 40.844 23 1 81.25 270 THR B CA 1
ATOM 7912 C C . THR B 1 270 ? 23.047 39.375 23.078 1 81.25 270 THR B C 1
ATOM 7914 O O . THR B 1 270 ? 23.875 38.938 23.906 1 81.25 270 THR B O 1
ATOM 7917 N N . ALA B 1 271 ? 22.484 38.688 22.281 1 74.31 271 ALA B N 1
ATOM 7918 C CA . ALA B 1 271 ? 22.688 37.25 22.281 1 74.31 271 ALA B CA 1
ATOM 7919 C C . ALA B 1 271 ? 24.047 36.875 21.703 1 74.31 271 ALA B C 1
ATOM 7921 O O . ALA B 1 271 ? 24.719 35.938 22.188 1 74.31 271 ALA B O 1
ATOM 7922 N N . GLY B 1 272 ? 24.469 37.594 20.641 1 70.56 272 GLY B N 1
ATOM 7923 C CA . GLY B 1 272 ? 25.719 37.281 19.969 1 70.56 272 GLY B CA 1
ATOM 7924 C C . GLY B 1 272 ? 26.75 38.406 20.094 1 70.56 272 GLY B C 1
ATOM 7925 O O . GLY B 1 272 ? 26.453 39.562 19.797 1 70.56 272 GLY B O 1
ATOM 7926 N N . GLU B 1 273 ? 27.953 38.156 20.609 1 69.88 273 GLU B N 1
ATOM 7927 C CA . GLU B 1 273 ? 28.969 39.188 20.797 1 69.88 273 GLU B CA 1
ATOM 7928 C C . GLU B 1 273 ? 29.719 39.469 19.5 1 69.88 273 GLU B C 1
ATOM 7930 O O . GLU B 1 273 ? 29.984 40.625 19.172 1 69.88 273 GLU B O 1
ATOM 7935 N N . THR B 1 274 ? 29.891 38.531 18.797 1 75.06 274 THR B N 1
ATOM 7936 C CA . THR B 1 274 ? 30.797 38.688 17.672 1 75.06 274 THR B CA 1
ATOM 7937 C C . THR B 1 274 ? 30.031 38.75 16.344 1 75.06 274 THR B C 1
ATOM 7939 O O . THR B 1 274 ? 30.578 39.188 15.328 1 75.06 274 THR B O 1
ATOM 7942 N N . PHE B 1 275 ? 28.891 38.312 16.344 1 79.62 275 PHE B N 1
ATOM 7943 C CA . PHE B 1 275 ? 28.047 38.281 15.148 1 79.62 275 PHE B CA 1
ATOM 7944 C C . PHE B 1 275 ? 26.766 39.094 15.375 1 79.62 275 PHE B C 1
ATOM 7946 O O . PHE B 1 275 ? 26 38.781 16.281 1 79.62 275 PHE B O 1
ATOM 7953 N N . LYS B 1 276 ? 26.641 40.125 14.617 1 86.38 276 LYS B N 1
ATOM 7954 C CA . LYS B 1 276 ? 25.422 40.906 14.695 1 86.38 276 LYS B CA 1
ATOM 7955 C C . LYS B 1 276 ? 24.641 40.844 13.383 1 86.38 276 LYS B C 1
ATOM 7957 O O . LYS B 1 276 ? 25.062 41.438 12.383 1 86.38 276 LYS B O 1
ATOM 7962 N N . PHE B 1 277 ? 23.547 40.25 13.453 1 93.38 277 PHE B N 1
ATOM 7963 C CA . PHE B 1 277 ? 22.672 40.156 12.289 1 93.38 277 PHE B CA 1
ATOM 7964 C C . PHE B 1 277 ? 21.875 41.438 12.086 1 93.38 277 PHE B C 1
ATOM 7966 O O . PHE B 1 277 ? 21.156 41.875 12.984 1 93.38 277 PHE B O 1
ATOM 7973 N N . ASN B 1 278 ? 21.984 42.031 10.938 1 95.06 278 ASN B N 1
ATOM 7974 C CA . ASN B 1 278 ? 21.281 43.281 10.625 1 95.06 278 ASN B CA 1
ATOM 7975 C C . ASN B 1 278 ? 19.891 43 10.07 1 95.06 278 ASN B C 1
ATOM 7977 O O . ASN B 1 278 ? 19.703 42.844 8.859 1 95.06 278 ASN B O 1
ATOM 7981 N N . TRP B 1 279 ? 18.875 43.094 10.93 1 96.81 279 TRP B N 1
ATOM 7982 C CA . TRP B 1 279 ? 17.516 42.719 10.57 1 96.81 279 TRP B CA 1
ATOM 7983 C C . TRP B 1 279 ? 16.922 43.719 9.586 1 96.81 279 TRP B C 1
ATOM 7985 O O . TRP B 1 279 ? 16.125 43.375 8.719 1 96.81 279 TRP B O 1
ATOM 7995 N N . THR B 1 280 ? 17.266 44.969 9.719 1 97.12 280 THR B N 1
ATOM 7996 C CA . THR B 1 280 ? 16.781 45.969 8.789 1 97.12 280 THR B CA 1
ATOM 7997 C C . THR B 1 280 ? 17.281 45.688 7.375 1 97.12 280 THR B C 1
ATOM 7999 O O . THR B 1 280 ? 16.516 45.75 6.414 1 97.12 280 THR B O 1
ATOM 8002 N N . LEU B 1 281 ? 18.547 45.406 7.273 1 96.44 281 LEU B N 1
ATOM 8003 C CA . LEU B 1 281 ? 19.109 45.094 5.973 1 96.44 281 LEU B CA 1
ATOM 8004 C C . LEU B 1 281 ? 18.453 43.844 5.383 1 96.44 281 LEU B C 1
ATOM 8006 O O . LEU B 1 281 ? 18.125 43.812 4.191 1 96.44 281 LEU B O 1
ATOM 8010 N N . TYR B 1 282 ? 18.266 42.844 6.203 1 96.94 282 TYR B N 1
ATOM 8011 C CA . TYR B 1 282 ? 17.641 41.594 5.773 1 96.94 282 TYR B CA 1
ATOM 8012 C C . TYR B 1 282 ? 16.234 41.844 5.238 1 96.94 282 TYR B C 1
ATOM 8014 O O . TYR B 1 282 ? 15.898 41.406 4.133 1 96.94 282 TYR B O 1
ATOM 8022 N N . LEU B 1 283 ? 15.406 42.562 5.98 1 97.25 283 LEU B N 1
ATOM 8023 C CA . LEU B 1 283 ? 14.016 42.812 5.613 1 97.25 283 LEU B CA 1
ATOM 8024 C C . LEU B 1 283 ? 13.914 43.75 4.41 1 97.25 283 LEU B C 1
ATOM 8026 O O . LEU B 1 283 ? 13.016 43.594 3.582 1 97.25 283 LEU B O 1
ATOM 8030 N N . ARG B 1 284 ? 14.805 44.688 4.316 1 96.62 284 ARG B N 1
ATOM 8031 C CA . ARG B 1 284 ? 14.844 45.562 3.146 1 96.62 284 ARG B CA 1
ATOM 8032 C C . ARG B 1 284 ? 15.094 44.781 1.874 1 96.62 284 ARG B C 1
ATOM 8034 O O . ARG B 1 284 ? 14.406 44.969 0.869 1 96.62 284 ARG B O 1
ATOM 8041 N N . GLU B 1 285 ? 16.062 43.906 1.99 1 95.19 285 GLU B N 1
ATOM 8042 C CA . GLU B 1 285 ? 16.375 43.062 0.83 1 95.19 285 GLU B CA 1
ATOM 8043 C C . GLU B 1 285 ? 15.203 42.156 0.467 1 95.19 285 GLU B C 1
ATOM 8045 O O . GLU B 1 285 ? 14.938 41.906 -0.712 1 95.19 285 GLU B O 1
ATOM 8050 N N . LEU B 1 286 ? 14.594 41.656 1.426 1 93.94 286 LEU B N 1
ATOM 8051 C CA . LEU B 1 286 ? 13.492 40.719 1.247 1 93.94 286 LEU B CA 1
ATOM 8052 C C . LEU B 1 286 ? 12.281 41.438 0.639 1 93.94 286 LEU B C 1
ATOM 8054 O O . LEU B 1 286 ? 11.547 40.844 -0.153 1 93.94 286 LEU B O 1
ATOM 8058 N N . THR B 1 287 ? 12.008 42.688 0.945 1 94.44 287 THR B N 1
ATOM 8059 C CA . THR B 1 287 ? 10.75 43.344 0.616 1 94.44 287 THR B CA 1
ATOM 8060 C C . THR B 1 287 ? 10.922 44.281 -0.578 1 94.44 287 THR B C 1
ATOM 8062 O O . THR B 1 287 ? 9.945 44.812 -1.114 1 94.44 287 THR B O 1
ATOM 8065 N N . ARG B 1 288 ? 12.102 44.406 -1.027 1 93.19 288 ARG B N 1
ATOM 8066 C CA . ARG B 1 288 ? 12.422 45.438 -2.035 1 93.19 288 ARG B CA 1
ATOM 8067 C C . ARG B 1 288 ? 11.516 45.281 -3.252 1 93.19 288 ARG B C 1
ATOM 8069 O O . ARG B 1 288 ? 10.867 46.25 -3.654 1 93.19 288 ARG B O 1
ATOM 8076 N N . ASP B 1 289 ? 11.359 44.125 -3.746 1 87.88 289 ASP B N 1
ATOM 8077 C CA . ASP B 1 289 ? 10.664 43.969 -5.016 1 87.88 289 ASP B CA 1
ATOM 8078 C C . ASP B 1 289 ? 9.227 43.5 -4.797 1 87.88 289 ASP B C 1
ATOM 8080 O O . ASP B 1 289 ? 8.344 43.75 -5.621 1 87.88 289 ASP B O 1
ATOM 8084 N N . ILE B 1 290 ? 8.922 42.906 -3.674 1 88.62 290 ILE B N 1
ATOM 8085 C CA . ILE B 1 290 ? 7.641 42.219 -3.549 1 88.62 290 ILE B CA 1
ATOM 8086 C C . ILE B 1 290 ? 6.719 43.031 -2.633 1 88.62 290 ILE B C 1
ATOM 8088 O O . ILE B 1 290 ? 5.5 42.844 -2.656 1 88.62 290 ILE B O 1
ATOM 8092 N N . GLN B 1 291 ? 7.281 43.875 -1.78 1 92.19 291 GLN B N 1
ATOM 8093 C CA . GLN B 1 291 ? 6.516 44.75 -0.898 1 92.19 291 GLN B CA 1
ATOM 8094 C C . GLN B 1 291 ? 7.156 46.156 -0.804 1 92.19 291 GLN B C 1
ATOM 8096 O O . GLN B 1 291 ? 7.664 46.531 0.252 1 92.19 291 GLN B O 1
ATOM 8101 N N . PRO B 1 292 ? 6.949 46.938 -1.776 1 92.5 292 PRO B N 1
ATOM 8102 C CA . PRO B 1 292 ? 7.645 48.219 -1.851 1 92.5 292 PRO B CA 1
ATOM 8103 C C . PRO B 1 292 ? 7.254 49.156 -0.718 1 92.5 292 PRO B C 1
ATOM 8105 O O . PRO B 1 292 ? 8.078 49.969 -0.26 1 92.5 292 PRO B O 1
ATOM 8108 N N . LYS B 1 293 ? 6.055 49.094 -0.314 1 93.5 293 LYS B N 1
ATOM 8109 C CA . LYS B 1 293 ? 5.625 49.969 0.776 1 93.5 293 LYS B CA 1
ATOM 8110 C C . LYS B 1 293 ? 6.387 49.656 2.062 1 93.5 293 LYS B C 1
ATOM 8112 O O . LYS B 1 293 ? 6.77 50.562 2.801 1 93.5 293 LYS B O 1
ATOM 8117 N N . ILE B 1 294 ? 6.535 48.469 2.338 1 94.69 294 ILE B N 1
ATOM 8118 C CA . ILE B 1 294 ? 7.289 48.062 3.518 1 94.69 294 ILE B CA 1
ATOM 8119 C C . ILE B 1 294 ? 8.758 48.438 3.348 1 94.69 294 ILE B C 1
ATOM 8121 O O . ILE B 1 294 ? 9.398 48.906 4.289 1 94.69 294 ILE B O 1
ATOM 8125 N N . TYR B 1 295 ? 9.297 48.219 2.152 1 95.69 295 TYR B N 1
ATOM 8126 C CA . TYR B 1 295 ? 10.664 48.594 1.851 1 95.69 295 TYR B CA 1
ATOM 8127 C C . TYR B 1 295 ? 10.883 50.094 2.148 1 95.69 295 TYR B C 1
ATOM 8129 O O . TYR B 1 295 ? 11.914 50.469 2.719 1 95.69 295 TYR B O 1
ATOM 8137 N N . GLU B 1 296 ? 9.969 50.844 1.835 1 96.31 296 GLU B N 1
ATOM 8138 C CA . GLU B 1 296 ? 10.062 52.281 2.07 1 96.31 296 GLU B CA 1
ATOM 8139 C C . GLU B 1 296 ? 10.094 52.625 3.562 1 96.31 296 GLU B C 1
ATOM 8141 O O . GLU B 1 296 ? 10.883 53.438 4.008 1 96.31 296 GLU B O 1
ATOM 8146 N N . ILE B 1 297 ? 9.273 51.938 4.258 1 95.75 297 ILE B N 1
ATOM 8147 C CA . ILE B 1 297 ? 9.242 52.125 5.703 1 95.75 297 ILE B CA 1
ATOM 8148 C C . ILE B 1 297 ? 10.586 51.719 6.309 1 95.75 297 ILE B C 1
ATOM 8150 O O . ILE B 1 297 ? 11.141 52.469 7.133 1 95.75 297 ILE B O 1
ATOM 8154 N N . LEU B 1 298 ? 11.109 50.688 5.863 1 96.94 298 LEU B N 1
ATOM 8155 C CA . LEU B 1 298 ? 12.344 50.125 6.41 1 96.94 298 LEU B CA 1
ATOM 8156 C C . LEU B 1 298 ? 13.547 50.938 5.973 1 96.94 298 LEU B C 1
ATOM 8158 O O . LEU B 1 298 ? 14.633 50.812 6.547 1 96.94 298 LEU B O 1
ATOM 8162 N N . SER B 1 299 ? 13.336 51.75 4.957 1 96.62 299 SER B N 1
ATOM 8163 C CA . SER B 1 299 ? 14.406 52.625 4.453 1 96.62 299 SER B CA 1
ATOM 8164 C C . SER B 1 299 ? 14.32 54 5.051 1 96.62 299 SER B C 1
ATOM 8166 O O . SER B 1 299 ? 15.156 54.875 4.758 1 96.62 299 SER B O 1
ATOM 8168 N N . SER B 1 300 ? 13.414 54.25 5.941 1 96.5 300 SER B N 1
ATOM 8169 C CA . SER B 1 300 ? 13.203 55.562 6.555 1 96.5 300 SER B CA 1
ATOM 8170 C C . SER B 1 300 ? 13.688 55.562 8 1 96.5 300 SER B C 1
ATOM 8172 O O . SER B 1 300 ? 14.195 54.562 8.5 1 96.5 300 SER B O 1
ATOM 8174 N N . GLU B 1 301 ? 13.508 56.75 8.648 1 94.25 301 GLU B N 1
ATOM 8175 C CA . GLU B 1 301 ? 13.891 56.906 10.047 1 94.25 301 GLU B CA 1
ATOM 8176 C C . GLU B 1 301 ? 12.984 56.094 10.969 1 94.25 301 GLU B C 1
ATOM 8178 O O . GLU B 1 301 ? 13.32 55.844 12.133 1 94.25 301 GLU B O 1
ATOM 8183 N N . ASN B 1 302 ? 11.953 55.562 10.422 1 93.94 302 ASN B N 1
ATOM 8184 C CA . ASN B 1 302 ? 10.969 54.812 11.219 1 93.94 302 ASN B CA 1
ATOM 8185 C C . ASN B 1 302 ? 11.219 53.312 11.172 1 93.94 302 ASN B C 1
ATOM 8187 O O . ASN B 1 302 ? 10.383 52.531 11.625 1 93.94 302 ASN B O 1
ATOM 8191 N N . ALA B 1 303 ? 12.273 52.938 10.586 1 96.56 303 ALA B N 1
ATOM 8192 C CA . ALA B 1 303 ? 12.57 51.531 10.43 1 96.56 303 ALA B CA 1
ATOM 8193 C C . ALA B 1 303 ? 12.531 50.812 11.781 1 96.56 303 ALA B C 1
ATOM 8195 O O . ALA B 1 303 ? 11.969 49.719 11.898 1 96.56 303 ALA B O 1
ATOM 8196 N N . ASP B 1 304 ? 13.039 51.406 12.781 1 96.19 304 ASP B N 1
ATOM 8197 C CA . ASP B 1 304 ? 13.141 50.781 14.102 1 96.19 304 ASP B CA 1
ATOM 8198 C C . ASP B 1 304 ? 11.766 50.625 14.742 1 96.19 304 ASP B C 1
ATOM 8200 O O . ASP B 1 304 ? 11.586 49.812 15.633 1 96.19 304 ASP B O 1
ATOM 8204 N N . SER B 1 305 ? 10.836 51.438 14.297 1 96.69 305 SER B N 1
ATOM 8205 C CA . SER B 1 305 ? 9.5 51.406 14.891 1 96.69 305 SER B CA 1
ATOM 8206 C C . SER B 1 305 ? 8.586 50.406 14.164 1 96.69 305 SER B C 1
ATOM 8208 O O . SER B 1 305 ? 7.445 50.219 14.57 1 96.69 305 SER B O 1
ATOM 8210 N N . TYR B 1 306 ? 9.125 49.812 13.055 1 96.81 306 TYR B N 1
ATOM 8211 C CA . TYR B 1 306 ? 8.344 48.844 12.336 1 96.81 306 TYR B CA 1
ATOM 8212 C C . TYR B 1 306 ? 8.031 47.625 13.227 1 96.81 306 TYR B C 1
ATOM 8214 O O . TYR B 1 306 ? 8.914 47.125 13.914 1 96.81 306 TYR B O 1
ATOM 8222 N N . GLU B 1 307 ? 6.711 47.188 13.312 1 96.62 307 GLU B N 1
ATOM 8223 C CA . GLU B 1 307 ? 6.289 46.125 14.211 1 96.62 307 GLU B CA 1
ATOM 8224 C C . GLU B 1 307 ? 6.359 44.75 13.523 1 96.62 307 GLU B C 1
ATOM 8226 O O . GLU B 1 307 ? 5.973 44.625 12.367 1 96.62 307 GLU B O 1
ATOM 8231 N N . ILE B 1 308 ? 6.863 43.781 14.211 1 97.06 308 ILE B N 1
ATOM 8232 C CA . ILE B 1 308 ? 6.922 42.375 13.766 1 97.06 308 ILE B CA 1
ATOM 8233 C C . ILE B 1 308 ? 6.426 41.469 14.867 1 97.06 308 ILE B C 1
ATOM 8235 O O . ILE B 1 308 ? 6.227 41.875 16.016 1 97.06 308 ILE B O 1
ATOM 8239 N N . LEU B 1 309 ? 6.133 40.188 14.516 1 95.56 309 LEU B N 1
ATOM 8240 C CA . LEU B 1 309 ? 5.789 39.125 15.461 1 95.56 309 LEU B CA 1
ATOM 8241 C C . LEU B 1 309 ? 6.988 38.219 15.727 1 95.56 309 LEU B C 1
ATOM 8243 O O . LEU B 1 309 ? 7.766 37.938 14.82 1 95.56 309 LEU B O 1
ATOM 8247 N N . VAL B 1 310 ? 7.156 37.844 16.969 1 93.5 310 VAL B N 1
ATOM 8248 C CA . VAL B 1 310 ? 8.219 36.938 17.344 1 93.5 310 VAL B CA 1
ATOM 8249 C C . VAL B 1 310 ? 7.637 35.781 18.156 1 93.5 310 VAL B C 1
ATOM 8251 O O . VAL B 1 310 ? 6.82 36 19.062 1 93.5 310 VAL B O 1
ATOM 8254 N N . THR B 1 311 ? 7.969 34.625 17.75 1 89.31 311 THR B N 1
ATOM 8255 C CA . THR B 1 311 ? 7.633 33.469 18.547 1 89.31 311 THR B CA 1
ATOM 8256 C C . THR B 1 311 ? 8.891 32.688 18.906 1 89.31 311 THR B C 1
ATOM 8258 O O . THR B 1 311 ? 9.898 32.75 18.203 1 89.31 311 THR B O 1
ATOM 8261 N N . ASN B 1 312 ? 8.883 32.062 20.109 1 87.38 312 ASN B N 1
ATOM 8262 C CA . ASN B 1 312 ? 9.961 31.234 20.609 1 87.38 312 ASN B CA 1
ATOM 8263 C C . ASN B 1 312 ? 11.266 32 20.75 1 87.38 312 ASN B C 1
ATOM 8265 O O . ASN B 1 312 ? 12.289 31.609 20.203 1 87.38 312 ASN B O 1
ATOM 8269 N N . ARG B 1 313 ? 11.273 32.969 21.531 1 87.69 313 ARG B N 1
ATOM 8270 C CA . ARG B 1 313 ? 12.414 33.812 21.797 1 87.69 313 ARG B CA 1
ATOM 8271 C C . ARG B 1 313 ? 13.625 33.031 22.25 1 87.69 313 ARG B C 1
ATOM 8273 O O . ARG B 1 313 ? 14.766 33.375 21.938 1 87.69 313 ARG B O 1
ATOM 8280 N N . ASP B 1 314 ? 13.312 32 23.016 1 87.12 314 ASP B N 1
ATOM 8281 C CA . ASP B 1 314 ? 14.398 31.188 23.547 1 87.12 314 ASP B CA 1
ATOM 8282 C C . ASP B 1 314 ? 15.195 30.547 22.406 1 87.12 314 ASP B C 1
ATOM 8284 O O . ASP B 1 314 ? 16.422 30.516 22.453 1 87.12 314 ASP B O 1
ATOM 8288 N N . PHE B 1 315 ? 14.539 30.062 21.484 1 89.75 315 PHE B N 1
ATOM 8289 C CA . PHE B 1 315 ? 15.219 29.484 20.328 1 89.75 315 PHE B CA 1
ATOM 8290 C C . PHE B 1 315 ? 16.062 30.547 19.609 1 89.75 315 PHE B C 1
ATOM 8292 O O . PHE B 1 315 ? 17.219 30.297 19.281 1 89.75 315 PHE B O 1
ATOM 8299 N N . LEU B 1 316 ? 15.43 31.641 19.297 1 90.69 316 LEU B N 1
ATOM 8300 C CA . LEU B 1 316 ? 16.125 32.688 18.562 1 90.69 316 LEU B CA 1
ATOM 8301 C C . LEU B 1 316 ? 17.359 33.156 19.328 1 90.69 316 LEU B C 1
ATOM 8303 O O . LEU B 1 316 ? 18.422 33.375 18.734 1 90.69 316 LEU B O 1
ATOM 8307 N N . ASN B 1 317 ? 17.219 33.25 20.594 1 90.31 317 ASN B N 1
ATOM 8308 C CA . ASN B 1 317 ? 18.359 33.656 21.422 1 90.31 317 ASN B CA 1
ATOM 8309 C C . ASN B 1 317 ? 19.5 32.625 21.328 1 90.31 317 ASN B C 1
ATOM 8311 O O . ASN B 1 317 ? 20.656 33.031 21.094 1 90.31 317 ASN B O 1
ATOM 8315 N N . GLU B 1 318 ? 19.172 31.422 21.484 1 91.75 318 GLU B N 1
ATOM 8316 C CA . GLU B 1 318 ? 20.188 30.375 21.469 1 91.75 318 GLU B CA 1
ATOM 8317 C C . GLU B 1 318 ? 20.766 30.188 20.062 1 91.75 318 GLU B C 1
ATOM 8319 O O . GLU B 1 318 ? 21.953 29.906 19.906 1 91.75 318 GLU B O 1
ATOM 8324 N N . ALA B 1 319 ? 19.953 30.297 19.109 1 91.69 319 ALA B N 1
ATOM 8325 C CA . ALA B 1 319 ? 20.406 30.141 17.734 1 91.69 319 ALA B CA 1
ATOM 8326 C C . ALA B 1 319 ? 21.391 31.234 17.344 1 91.69 319 ALA B C 1
ATOM 8328 O O . ALA B 1 319 ? 22.438 30.953 16.75 1 91.69 319 ALA B O 1
ATOM 8329 N N . PHE B 1 320 ? 21.109 32.406 17.672 1 92.44 320 PHE B N 1
ATOM 8330 C CA . PHE B 1 320 ? 21.984 33.5 17.297 1 92.44 320 PHE B CA 1
ATOM 8331 C C . PHE B 1 320 ? 23.234 33.531 18.172 1 92.44 320 PHE B C 1
ATOM 8333 O O . PHE B 1 320 ? 24.312 33.906 17.719 1 92.44 320 PHE B O 1
ATOM 8340 N N . LYS B 1 321 ? 23.125 33.031 19.375 1 92.25 321 LYS B N 1
ATOM 8341 C CA . LYS B 1 321 ? 24.312 32.812 20.188 1 92.25 321 LYS B CA 1
ATOM 8342 C C . LYS B 1 321 ? 25.234 31.781 19.531 1 92.25 321 LYS B C 1
ATOM 8344 O O . LYS B 1 321 ? 26.453 32 19.422 1 92.25 321 LYS B O 1
ATOM 8349 N N . LEU B 1 322 ? 24.656 30.766 19.094 1 93.31 322 LEU B N 1
ATOM 8350 C CA . LEU B 1 322 ? 25.438 29.734 18.422 1 93.31 322 LEU B CA 1
ATOM 8351 C C . LEU B 1 322 ? 26.094 30.281 17.156 1 93.31 322 LEU B C 1
ATOM 8353 O O . LEU B 1 322 ? 27.266 30.016 16.906 1 93.31 322 LEU B O 1
ATOM 8357 N N . LEU B 1 323 ? 25.344 31.031 16.406 1 92.94 323 LEU B N 1
ATOM 8358 C CA . LEU B 1 323 ? 25.891 31.625 15.188 1 92.94 323 LEU B CA 1
ATOM 8359 C C . LEU B 1 323 ? 27.047 32.562 15.508 1 92.94 323 LEU B C 1
ATOM 8361 O O . LEU B 1 323 ? 28.047 32.562 14.773 1 92.94 323 LEU B O 1
ATOM 8365 N N . SER B 1 324 ? 26.984 33.219 16.594 1 90.81 324 SER B N 1
ATOM 8366 C CA . SER B 1 324 ? 28.031 34.156 17 1 90.81 324 SER B CA 1
ATOM 8367 C C . SER B 1 324 ? 29.297 33.438 17.422 1 90.81 324 SER B C 1
ATOM 8369 O O . SER B 1 324 ? 30.406 33.969 17.312 1 90.81 324 SER B O 1
ATOM 8371 N N . GLN B 1 325 ? 29.109 32.219 17.828 1 92 325 GLN B N 1
ATOM 8372 C CA . GLN B 1 325 ? 30.234 31.453 18.328 1 92 325 GLN B CA 1
ATOM 8373 C C . GLN B 1 325 ? 30.812 30.547 17.25 1 92 325 GLN B C 1
ATOM 8375 O O . GLN B 1 325 ? 31.828 29.875 17.453 1 92 325 GLN B O 1
ATOM 8380 N N . THR B 1 326 ? 30.281 30.578 16.156 1 92.25 326 THR B N 1
ATOM 8381 C CA . THR B 1 326 ? 30.688 29.688 15.078 1 92.25 326 THR B CA 1
ATOM 8382 C C . THR B 1 326 ? 31.578 30.406 14.062 1 92.25 326 THR B C 1
ATOM 8384 O O . THR B 1 326 ? 31.25 31.531 13.648 1 92.25 326 THR B O 1
ATOM 8387 N N . PRO B 1 327 ? 32.656 29.703 13.625 1 90.25 327 PRO B N 1
ATOM 8388 C CA . PRO B 1 327 ? 33.5 30.328 12.594 1 90.25 327 PRO B CA 1
ATOM 8389 C C . PRO B 1 327 ? 32.719 30.594 11.305 1 90.25 327 PRO B C 1
ATOM 8391 O O . PRO B 1 327 ? 31.891 29.781 10.891 1 90.25 327 PRO B O 1
ATOM 8394 N N . THR B 1 328 ? 33.062 31.703 10.68 1 91.31 328 THR B N 1
ATOM 8395 C CA . THR B 1 328 ? 32.344 32.156 9.484 1 91.31 328 THR B CA 1
ATOM 8396 C C . THR B 1 328 ? 32.344 31.094 8.406 1 91.31 328 THR B C 1
ATOM 8398 O O . THR B 1 328 ? 31.359 30.906 7.707 1 91.31 328 THR B O 1
ATOM 8401 N N . ILE B 1 329 ? 33.406 30.391 8.297 1 91.25 329 ILE B N 1
ATOM 8402 C CA . ILE B 1 329 ? 33.562 29.391 7.238 1 91.25 329 ILE B CA 1
ATOM 8403 C C . ILE B 1 329 ? 32.562 28.266 7.445 1 91.25 329 ILE B C 1
ATOM 8405 O O . ILE B 1 329 ? 32.031 27.719 6.477 1 91.25 329 ILE B O 1
ATOM 8409 N N . ILE B 1 330 ? 32.281 27.938 8.672 1 91.12 330 ILE B N 1
ATOM 8410 C CA . ILE B 1 330 ? 31.344 26.875 8.984 1 91.12 330 ILE B CA 1
ATOM 8411 C C . ILE B 1 330 ? 29.922 27.344 8.664 1 91.12 330 ILE B C 1
ATOM 8413 O O . ILE B 1 330 ? 29.109 26.578 8.141 1 91.12 330 ILE B O 1
ATOM 8417 N N . ILE B 1 331 ? 29.625 28.562 8.891 1 92.62 331 ILE B N 1
ATOM 8418 C CA . ILE B 1 331 ? 28.312 29.125 8.57 1 92.62 331 ILE B CA 1
ATOM 8419 C C . ILE B 1 331 ? 28.109 29.125 7.055 1 92.62 331 ILE B C 1
ATOM 8421 O O . ILE B 1 331 ? 27.047 28.734 6.57 1 92.62 331 ILE B O 1
ATOM 8425 N N . LYS B 1 332 ? 29.156 29.531 6.379 1 92.06 332 LYS B N 1
ATOM 8426 C CA . LYS B 1 332 ? 29.094 29.531 4.922 1 92.06 332 LYS B CA 1
ATOM 8427 C C . LYS B 1 332 ? 28.844 28.125 4.387 1 92.06 332 LYS B C 1
ATOM 8429 O O . LYS B 1 332 ? 28 27.938 3.508 1 92.06 332 LYS B O 1
ATOM 8434 N N . MET B 1 333 ? 29.531 27.203 4.953 1 90.25 333 MET B N 1
ATOM 8435 C CA . MET B 1 333 ? 29.375 25.812 4.531 1 90.25 333 MET B CA 1
ATOM 8436 C C . MET B 1 333 ? 27.969 25.312 4.828 1 90.25 333 MET B C 1
ATOM 8438 O O . MET B 1 333 ? 27.391 24.562 4.031 1 90.25 333 MET B O 1
ATOM 8442 N N . SER B 1 334 ? 27.453 25.688 5.914 1 90.19 334 SER B N 1
ATOM 8443 C CA . SER B 1 334 ? 26.109 25.281 6.289 1 90.19 334 SER B CA 1
ATOM 8444 C C . SER B 1 334 ? 25.062 25.828 5.312 1 90.19 334 SER B C 1
ATOM 8446 O O . SER B 1 334 ? 24.172 25.109 4.871 1 90.19 334 SER B O 1
ATOM 8448 N N . ILE B 1 335 ? 25.156 27.094 4.996 1 91.5 335 ILE B N 1
ATOM 8449 C CA . ILE B 1 335 ? 24.234 27.734 4.062 1 91.5 335 ILE B CA 1
ATOM 8450 C C . ILE B 1 335 ? 24.297 27.016 2.711 1 91.5 335 ILE B C 1
ATOM 8452 O O . ILE B 1 335 ? 23.266 26.656 2.141 1 91.5 335 ILE B O 1
ATOM 8456 N N . LEU B 1 336 ? 25.516 26.766 2.246 1 89.38 336 LEU B N 1
ATOM 8457 C CA . LEU B 1 336 ? 25.703 26.109 0.955 1 89.38 336 LEU B CA 1
ATOM 8458 C C . LEU B 1 336 ? 25.094 24.719 0.949 1 89.38 336 LEU B C 1
ATOM 8460 O O . LEU B 1 336 ? 24.438 24.328 -0.021 1 89.38 336 LEU B O 1
ATOM 8464 N N . THR B 1 337 ? 25.328 24.047 1.976 1 86.62 337 THR B N 1
ATOM 8465 C CA . THR B 1 337 ? 24.812 22.688 2.076 1 86.62 337 THR B CA 1
ATOM 8466 C C . THR B 1 337 ? 23.281 22.688 2.049 1 86.62 337 THR B C 1
ATOM 8468 O O . THR B 1 337 ? 22.672 21.859 1.37 1 86.62 337 THR B O 1
ATOM 8471 N N . GLN B 1 338 ? 22.641 23.562 2.738 1 87.62 338 GLN B N 1
ATOM 8472 C CA . GLN B 1 338 ? 21.172 23.625 2.816 1 87.62 338 GLN B CA 1
ATOM 8473 C C . GLN B 1 338 ? 20.578 24.031 1.474 1 87.62 338 GLN B C 1
ATOM 8475 O O . GLN B 1 338 ? 19.547 23.469 1.062 1 87.62 338 GLN B O 1
ATOM 8480 N N . VAL B 1 339 ? 21.156 24.938 0.857 1 87.62 339 VAL B N 1
ATOM 8481 C CA . VAL B 1 339 ? 20.656 25.391 -0.441 1 87.62 339 VAL B CA 1
ATOM 8482 C C . VAL B 1 339 ? 20.766 24.234 -1.45 1 87.62 339 VAL B C 1
ATOM 8484 O O . VAL B 1 339 ? 19.828 24.016 -2.223 1 87.62 339 VAL B O 1
ATOM 8487 N N . LEU B 1 340 ? 21.844 23.531 -1.428 1 83.38 340 LEU B N 1
ATOM 8488 C CA . LEU B 1 340 ? 22.016 22.438 -2.365 1 83.38 340 LEU B CA 1
ATOM 8489 C C . LEU B 1 340 ? 21.031 21.312 -2.068 1 83.38 340 LEU B C 1
ATOM 8491 O O . LEU B 1 340 ? 20.562 20.625 -2.984 1 83.38 340 LEU B O 1
ATOM 8495 N N . THR B 1 341 ? 20.766 21.156 -0.862 1 81.12 341 THR B N 1
ATOM 8496 C CA . THR B 1 341 ? 19.797 20.125 -0.468 1 81.12 341 THR B CA 1
ATOM 8497 C C . THR B 1 341 ? 18.422 20.422 -1.054 1 81.12 341 THR B C 1
ATOM 8499 O O . THR B 1 341 ? 17.766 19.516 -1.579 1 81.12 341 THR B O 1
ATOM 8502 N N . ILE B 1 342 ? 17.953 21.547 -0.965 1 78.12 342 ILE B N 1
ATOM 8503 C CA . ILE B 1 342 ? 16.625 21.922 -1.463 1 78.12 342 ILE B CA 1
ATOM 8504 C C . ILE B 1 342 ? 16.609 21.844 -2.988 1 78.12 342 ILE B C 1
ATOM 8506 O O . ILE B 1 342 ? 15.609 21.453 -3.586 1 78.12 342 ILE B O 1
ATOM 8510 N N . LEU B 1 343 ? 17.703 22.266 -3.553 1 77.06 343 LEU B N 1
ATOM 8511 C CA . LEU B 1 343 ? 17.797 22.188 -5.008 1 77.06 343 LEU B CA 1
ATOM 8512 C C . LEU B 1 343 ? 17.719 20.734 -5.48 1 77.06 343 LEU B C 1
ATOM 8514 O O . LEU B 1 343 ? 17.062 20.438 -6.473 1 77.06 343 LEU B O 1
ATOM 8518 N N . ASP B 1 344 ? 18.406 19.938 -4.789 1 75.69 344 ASP B N 1
ATOM 8519 C CA . ASP B 1 344 ? 18.406 18.516 -5.129 1 75.69 344 ASP B CA 1
ATOM 8520 C C . ASP B 1 344 ? 17 17.938 -5 1 75.69 344 ASP B C 1
ATOM 8522 O O . ASP B 1 344 ? 16.609 17.062 -5.781 1 75.69 344 ASP B O 1
ATOM 8526 N N . SER B 1 345 ? 16.234 18.375 -4.109 1 73.44 345 SER B N 1
ATOM 8527 C CA . SER B 1 345 ? 14.891 17.859 -3.885 1 73.44 345 SER B CA 1
ATOM 8528 C C . SER B 1 345 ? 13.93 18.344 -4.965 1 73.44 345 SER B C 1
ATOM 8530 O O . SER B 1 345 ? 12.984 17.625 -5.324 1 73.44 345 SER B O 1
ATOM 8532 N N . HIS B 1 346 ? 14.195 19.438 -5.43 1 72.94 346 HIS B N 1
ATOM 8533 C CA . HIS B 1 346 ? 13.281 20.016 -6.398 1 72.94 346 HIS B CA 1
ATOM 8534 C C . HIS B 1 346 ? 13.703 19.688 -7.824 1 72.94 346 HIS B C 1
ATOM 8536 O O . HIS B 1 346 ? 12.867 19.656 -8.734 1 72.94 346 HIS B O 1
ATOM 8542 N N . PHE B 1 347 ? 15 19.484 -7.922 1 68.62 347 PHE B N 1
ATOM 8543 C CA . PHE B 1 347 ? 15.547 19.25 -9.25 1 68.62 347 PHE B CA 1
ATOM 8544 C C . PHE B 1 347 ? 16.344 17.953 -9.297 1 68.62 347 PHE B C 1
ATOM 8546 O O . PHE B 1 347 ? 17.562 17.953 -9.484 1 68.62 347 PHE B O 1
ATOM 8553 N N . PRO B 1 348 ? 15.586 16.672 -9.078 1 58.56 348 PRO B N 1
ATOM 8554 C CA . PRO B 1 348 ? 16.375 15.445 -9.008 1 58.56 348 PRO B CA 1
ATOM 8555 C C . PRO B 1 348 ? 17.156 15.172 -10.289 1 58.56 348 PRO B C 1
ATOM 8557 O O . PRO B 1 348 ? 16.672 15.453 -11.383 1 58.56 348 PRO B O 1
ATOM 8560 N N . SER B 1 349 ? 18.422 14.906 -10.07 1 53.66 349 SER B N 1
ATOM 8561 C CA . SER B 1 349 ? 19.328 14.617 -11.18 1 53.66 349 SER B CA 1
ATOM 8562 C C . SER B 1 349 ? 19.125 13.203 -11.719 1 53.66 349 SER B C 1
ATOM 8564 O O . SER B 1 349 ? 18.891 12.273 -10.945 1 53.66 349 SER B O 1
ATOM 8566 N N . GLY B 1 350 ? 19.109 13.031 -13.148 1 51.16 350 GLY B N 1
ATOM 8567 C CA . GLY B 1 350 ? 19.281 11.781 -13.875 1 51.16 350 GLY B CA 1
ATOM 8568 C C . GLY B 1 350 ? 17.984 11.031 -14.086 1 51.16 350 GLY B C 1
ATOM 8569 O O . GLY B 1 350 ? 17.828 10.328 -15.086 1 51.16 350 GLY B O 1
ATOM 8570 N N . GLU B 1 351 ? 17.344 10.75 -13.016 1 51.53 351 GLU B N 1
ATOM 8571 C CA . GLU B 1 351 ? 16.234 9.805 -13.211 1 51.53 351 GLU B CA 1
ATOM 8572 C C . GLU B 1 351 ? 14.969 10.523 -13.656 1 51.53 351 GLU B C 1
ATOM 8574 O O . GLU B 1 351 ? 14.75 11.688 -13.305 1 51.53 351 GLU B O 1
ATOM 8579 N N . LYS B 1 352 ? 14.445 10.102 -14.883 1 55 352 LYS B N 1
ATOM 8580 C CA . LYS B 1 352 ? 13.094 10.547 -15.188 1 55 352 LYS B CA 1
ATOM 8581 C C . LYS B 1 352 ? 12.273 10.734 -13.914 1 55 352 LYS B C 1
ATOM 8583 O O . LYS B 1 352 ? 12.297 9.883 -13.023 1 55 352 LYS B O 1
ATOM 8588 N N . PHE B 1 353 ? 11.766 11.977 -13.906 1 60.09 353 PHE B N 1
ATOM 8589 C CA . PHE B 1 353 ? 10.898 12.164 -12.75 1 60.09 353 PHE B CA 1
ATOM 8590 C C . PHE B 1 353 ? 9.734 11.172 -12.781 1 60.09 353 PHE B C 1
ATOM 8592 O O . PHE B 1 353 ? 9.055 11.039 -13.805 1 60.09 353 PHE B O 1
ATOM 8599 N N . ASN B 1 354 ? 9.719 10.367 -11.797 1 71.06 354 ASN B N 1
ATOM 8600 C CA . ASN B 1 354 ? 8.586 9.453 -11.742 1 71.06 354 ASN B CA 1
ATOM 8601 C C . ASN B 1 354 ? 7.289 10.188 -11.422 1 71.06 354 ASN B C 1
ATOM 8603 O O . ASN B 1 354 ? 7.316 11.32 -10.938 1 71.06 354 ASN B O 1
ATOM 8607 N N . SER B 1 355 ? 6.18 9.852 -12 1 78.38 355 SER B N 1
ATOM 8608 C CA . SER B 1 355 ? 4.836 10.391 -11.852 1 78.38 355 SER B CA 1
ATOM 8609 C C . SER B 1 355 ? 4.531 10.734 -10.391 1 78.38 355 SER B C 1
ATOM 8611 O O . SER B 1 355 ? 3.834 11.711 -10.109 1 78.38 355 SER B O 1
ATOM 8613 N N . GLU B 1 356 ? 5.172 10.078 -9.445 1 80.69 356 GLU B N 1
ATOM 8614 C CA . GLU B 1 356 ? 4.945 10.336 -8.023 1 80.69 356 GLU B CA 1
ATOM 8615 C C . GLU B 1 356 ? 5.609 11.641 -7.586 1 80.69 356 GLU B C 1
ATOM 8617 O O . GLU B 1 356 ? 5.062 12.375 -6.766 1 80.69 356 GLU B O 1
ATOM 8622 N N . HIS B 1 357 ? 6.773 11.852 -8.102 1 82.69 357 HIS B N 1
ATOM 8623 C CA . HIS B 1 357 ? 7.477 13.094 -7.797 1 82.69 357 HIS B CA 1
ATOM 8624 C C . HIS B 1 357 ? 6.719 14.305 -8.344 1 82.69 357 HIS B C 1
ATOM 8626 O O . HIS B 1 357 ? 6.539 15.297 -7.637 1 82.69 357 HIS B O 1
ATOM 8632 N N . CYS B 1 358 ? 6.301 14.219 -9.602 1 89 358 CYS B N 1
ATOM 8633 C CA . CYS B 1 358 ? 5.574 15.328 -10.227 1 89 358 CYS B CA 1
ATOM 8634 C C . CYS B 1 358 ? 4.254 15.578 -9.508 1 89 358 CYS B C 1
ATOM 8636 O O . CYS B 1 358 ? 3.834 16.734 -9.359 1 89 358 CYS B O 1
ATOM 8638 N N . PHE B 1 359 ? 3.658 14.508 -9.07 1 91.62 359 PHE B N 1
ATOM 8639 C CA . PHE B 1 359 ? 2.422 14.648 -8.312 1 91.62 359 PHE B CA 1
ATOM 8640 C C . PHE B 1 359 ? 2.67 15.391 -7.004 1 91.62 359 PHE B C 1
ATOM 8642 O O . PHE B 1 359 ? 1.914 16.297 -6.645 1 91.62 359 PHE B O 1
ATOM 8649 N N . SER B 1 360 ? 3.666 14.984 -6.297 1 89.69 360 SER B N 1
ATOM 8650 C CA . SER B 1 360 ? 3.986 15.594 -5.008 1 89.69 360 SER B CA 1
ATOM 8651 C C . SER B 1 360 ? 4.27 17.078 -5.148 1 89.69 360 SER B C 1
ATOM 8653 O O . SER B 1 360 ? 3.799 17.891 -4.348 1 89.69 360 SER B O 1
ATOM 8655 N N . LEU B 1 361 ? 4.965 17.5 -6.125 1 89.06 361 LEU B N 1
ATOM 8656 C CA . LEU B 1 361 ? 5.289 18.906 -6.359 1 89.06 361 LEU B CA 1
ATOM 8657 C C . LEU B 1 361 ? 4.039 19.688 -6.711 1 89.06 361 LEU B C 1
ATOM 8659 O O . LEU B 1 361 ? 3.85 20.812 -6.227 1 89.06 361 LEU B O 1
ATOM 8663 N N . THR B 1 362 ? 3.266 19.062 -7.562 1 94.31 362 THR B N 1
ATOM 8664 C CA . THR B 1 362 ? 2.043 19.75 -7.973 1 94.31 362 THR B CA 1
ATOM 8665 C C . THR B 1 362 ? 1.117 19.969 -6.777 1 94.31 362 THR B C 1
ATOM 8667 O O . THR B 1 362 ? 0.546 21.047 -6.617 1 94.31 362 THR B O 1
ATOM 8670 N N . SER B 1 363 ? 0.998 18.953 -5.965 1 94.44 363 SER B N 1
ATOM 8671 C CA . SER B 1 363 ? 0.156 19.047 -4.777 1 94.44 363 SER B CA 1
ATOM 8672 C C . SER B 1 363 ? 0.698 20.078 -3.797 1 94.44 363 SER B C 1
ATOM 8674 O O . SER B 1 363 ? -0.071 20.781 -3.148 1 94.44 363 SER B O 1
ATOM 8676 N N . GLU B 1 364 ? 1.93 20.141 -3.654 1 89.81 364 GLU B N 1
ATOM 8677 C CA . GLU B 1 364 ? 2.562 21.094 -2.738 1 89.81 364 GLU B CA 1
ATOM 8678 C C . GLU B 1 364 ? 2.318 22.531 -3.174 1 89.81 364 GLU B C 1
ATOM 8680 O O . GLU B 1 364 ? 1.936 23.375 -2.359 1 89.81 364 GLU B O 1
ATOM 8685 N N . PHE B 1 365 ? 2.412 22.781 -4.465 1 90.06 365 PHE B N 1
ATOM 8686 C CA . PHE B 1 365 ? 2.391 24.172 -4.93 1 90.06 365 PHE B CA 1
ATOM 8687 C C . PHE B 1 365 ? 0.985 24.578 -5.359 1 90.06 365 PHE B C 1
ATOM 8689 O O . PHE B 1 365 ? 0.625 25.75 -5.285 1 90.06 365 PHE B O 1
ATOM 8696 N N . PHE B 1 366 ? 0.231 23.578 -5.797 1 95.25 366 PHE B N 1
ATOM 8697 C CA . PHE B 1 366 ? -1.074 23.891 -6.363 1 95.25 366 PHE B CA 1
ATOM 8698 C C . PHE B 1 366 ? -2.184 23.172 -5.602 1 95.25 366 PHE B C 1
ATOM 8700 O O . PHE B 1 366 ? -3.227 22.859 -6.172 1 95.25 366 PHE B O 1
ATOM 8707 N N . GLY B 1 367 ? -1.998 22.953 -4.355 1 95.25 367 GLY B N 1
ATOM 8708 C CA . GLY B 1 367 ? -2.939 22.188 -3.557 1 95.25 367 GLY B CA 1
ATOM 8709 C C . GLY B 1 367 ? -4.355 22.719 -3.619 1 95.25 367 GLY B C 1
ATOM 8710 O O . GLY B 1 367 ? -5.312 21.953 -3.777 1 95.25 367 GLY B O 1
ATOM 8711 N N . MET B 1 368 ? -4.543 24.016 -3.527 1 94.94 368 MET B N 1
ATOM 8712 C CA . MET B 1 368 ? -5.867 24.625 -3.588 1 94.94 368 MET B CA 1
ATOM 8713 C C . MET B 1 368 ? -6.531 24.344 -4.934 1 94.94 368 MET B C 1
ATOM 8715 O O . MET B 1 368 ? -7.754 24.219 -5.012 1 94.94 368 MET B O 1
ATOM 8719 N N . VAL B 1 369 ? -5.715 24.266 -6.004 1 97.31 369 VAL B N 1
ATOM 8720 C CA . VAL B 1 369 ? -6.277 24.047 -7.332 1 97.31 369 VAL B CA 1
ATOM 8721 C C . VAL B 1 369 ? -6.613 22.578 -7.52 1 97.31 369 VAL B C 1
ATOM 8723 O O . VAL B 1 369 ? -7.68 22.234 -8.031 1 97.31 369 VAL B O 1
ATOM 8726 N N . THR B 1 370 ? -5.676 21.688 -7.074 1 98.06 370 THR B N 1
ATOM 8727 C CA . THR B 1 370 ? -5.973 20.266 -7.195 1 98.06 370 THR B CA 1
ATOM 8728 C C . THR B 1 370 ? -7.203 19.891 -6.371 1 98.06 370 THR B C 1
ATOM 8730 O O . THR B 1 370 ? -7.906 18.938 -6.691 1 98.06 370 THR B O 1
ATOM 8733 N N . GLY B 1 371 ? -7.48 20.734 -5.336 1 97.94 371 GLY B N 1
ATOM 8734 C CA . GLY B 1 371 ? -8.688 20.547 -4.547 1 97.94 371 GLY B CA 1
ATOM 8735 C C . GLY B 1 371 ? -9.961 20.609 -5.375 1 97.94 371 GLY B C 1
ATOM 8736 O O . GLY B 1 371 ? -11 20.078 -4.973 1 97.94 371 GLY B O 1
ATOM 8737 N N . TYR B 1 372 ? -9.906 21.188 -6.535 1 97.25 372 TYR B N 1
ATOM 8738 C CA . TYR B 1 372 ? -11.055 21.312 -7.426 1 97.25 372 TYR B CA 1
ATOM 8739 C C . TYR B 1 372 ? -11.531 19.938 -7.887 1 97.25 372 TYR B C 1
ATOM 8741 O O . TYR B 1 372 ? -12.68 19.781 -8.305 1 97.25 372 TYR B O 1
ATOM 8749 N N . SER B 1 373 ? -10.695 18.938 -7.766 1 97 373 SER B N 1
ATOM 8750 C CA . SER B 1 373 ? -11.07 17.562 -8.094 1 97 373 SER B CA 1
ATOM 8751 C C . SER B 1 373 ? -12.172 17.047 -7.168 1 97 373 SER B C 1
ATOM 8753 O O . SER B 1 373 ? -12.805 16.031 -7.445 1 97 373 SER B O 1
ATOM 8755 N N . MET B 1 374 ? -12.438 17.766 -6.066 1 96.69 374 MET B N 1
ATOM 8756 C CA . MET B 1 374 ? -13.344 17.281 -5.035 1 96.69 374 MET B CA 1
ATOM 8757 C C . MET B 1 374 ? -14.711 17.938 -5.152 1 96.69 374 MET B C 1
ATOM 8759 O O . MET B 1 374 ? -15.641 17.609 -4.406 1 96.69 374 MET B O 1
ATOM 8763 N N . ILE B 1 375 ? -14.992 18.859 -6.016 1 93.62 375 ILE B N 1
ATOM 8764 C CA . ILE B 1 375 ? -16.172 19.719 -6.027 1 93.62 375 ILE B CA 1
ATOM 8765 C C . ILE B 1 375 ? -17.422 18.875 -6.211 1 93.62 375 ILE B C 1
ATOM 8767 O O . ILE B 1 375 ? -18.516 19.25 -5.762 1 93.62 375 ILE B O 1
ATOM 8771 N N . ASN B 1 376 ? -17.359 17.688 -6.758 1 90.75 376 ASN B N 1
ATOM 8772 C CA . ASN B 1 376 ? -18.547 16.875 -7.008 1 90.75 376 ASN B CA 1
ATOM 8773 C C . ASN B 1 376 ? -18.688 15.758 -5.984 1 90.75 376 ASN B C 1
ATOM 8775 O O . ASN B 1 376 ? -19.484 14.844 -6.164 1 90.75 376 ASN B O 1
ATOM 8779 N N . THR B 1 377 ? -17.953 15.867 -4.918 1 92.56 377 THR B N 1
ATOM 8780 C CA . THR B 1 377 ? -17.969 14.758 -3.971 1 92.56 377 THR B CA 1
ATOM 8781 C C . THR B 1 377 ? -18.938 15.047 -2.822 1 92.56 377 THR B C 1
ATOM 8783 O O . THR B 1 377 ? -19.25 14.156 -2.029 1 92.56 377 THR B O 1
ATOM 8786 N N . LEU B 1 378 ? -19.406 16.25 -2.654 1 91.69 378 LEU B N 1
ATOM 8787 C CA . LEU B 1 378 ? -20.375 16.625 -1.63 1 91.69 378 LEU B CA 1
ATOM 8788 C C . LEU B 1 378 ? -21.672 17.109 -2.264 1 91.69 378 LEU B C 1
ATOM 8790 O O . LEU B 1 378 ? -21.766 18.281 -2.66 1 91.69 378 LEU B O 1
ATOM 8794 N N . ASP B 1 379 ? -22.703 16.328 -2.215 1 88.88 379 ASP B N 1
ATOM 8795 C CA . ASP B 1 379 ? -23.969 16.703 -2.824 1 88.88 379 ASP B CA 1
ATOM 8796 C C . ASP B 1 379 ? -24.781 17.594 -1.882 1 88.88 379 ASP B C 1
ATOM 8798 O O . ASP B 1 379 ? -24.375 17.828 -0.742 1 88.88 379 ASP B O 1
ATOM 8802 N N . ASN B 1 380 ? -25.859 18.016 -2.326 1 89.81 380 ASN B N 1
ATOM 8803 C CA . ASN B 1 380 ? -26.688 18.953 -1.572 1 89.81 380 ASN B CA 1
ATOM 8804 C C . ASN B 1 380 ? -27.234 18.328 -0.299 1 89.81 380 ASN B C 1
ATOM 8806 O O . ASN B 1 380 ? -27.328 18.984 0.737 1 89.81 380 ASN B O 1
ATOM 8810 N N . SER B 1 381 ? -27.547 17.094 -0.405 1 90.5 381 SER B N 1
ATOM 8811 C CA . SER B 1 381 ? -28.062 16.391 0.767 1 90.5 381 SER B CA 1
ATOM 8812 C C . SER B 1 381 ? -27 16.266 1.853 1 90.5 381 SER B C 1
ATOM 8814 O O . SER B 1 381 ? -27.297 16.406 3.041 1 90.5 381 SER B O 1
ATOM 8816 N N . SER B 1 382 ? -25.797 15.984 1.437 1 91.19 382 SER B N 1
ATOM 8817 C CA . SER B 1 382 ? -24.688 15.883 2.381 1 91.19 382 SER B CA 1
ATOM 8818 C C . SER B 1 382 ? -24.406 17.234 3.041 1 91.19 382 SER B C 1
ATOM 8820 O O . SER B 1 382 ? -24.156 17.297 4.25 1 91.19 382 SER B O 1
ATOM 8822 N N . LYS B 1 383 ? -24.438 18.281 2.285 1 91.31 383 LYS B N 1
ATOM 8823 C CA . LYS B 1 383 ? -24.203 19.625 2.814 1 91.31 383 LYS B CA 1
ATOM 8824 C C . LYS B 1 383 ? -25.281 20.016 3.818 1 91.31 383 LYS B C 1
ATOM 8826 O O . LYS B 1 383 ? -24.984 20.625 4.855 1 91.31 383 LYS B O 1
ATOM 8831 N N . ALA B 1 384 ? -26.484 19.672 3.52 1 93.75 384 ALA B N 1
ATOM 8832 C CA . ALA B 1 384 ? -27.594 19.969 4.426 1 93.75 384 ALA B CA 1
ATOM 8833 C C . ALA B 1 384 ? -27.453 19.203 5.734 1 93.75 384 ALA B C 1
ATOM 8835 O O . ALA B 1 384 ? -27.719 19.734 6.812 1 93.75 384 ALA B O 1
ATOM 8836 N N . ALA B 1 385 ? -27.062 17.969 5.594 1 94.88 385 ALA B N 1
ATOM 8837 C CA . ALA B 1 385 ? -26.859 17.141 6.785 1 94.88 385 ALA B CA 1
ATOM 8838 C C . ALA B 1 385 ? -25.75 17.719 7.656 1 94.88 385 ALA B C 1
ATOM 8840 O O . ALA B 1 385 ? -25.844 17.703 8.891 1 94.88 385 ALA B O 1
ATOM 8841 N N . LEU B 1 386 ? -24.703 18.203 7.035 1 96.5 386 LEU B N 1
ATOM 8842 C CA . LEU B 1 386 ? -23.594 18.797 7.762 1 96.5 386 LEU B CA 1
ATOM 8843 C C . LEU B 1 386 ? -24.016 20.078 8.469 1 96.5 386 LEU B C 1
ATOM 8845 O O . LEU B 1 386 ? -23.609 20.328 9.609 1 96.5 386 LEU B O 1
ATOM 8849 N N . THR B 1 387 ? -24.812 20.844 7.801 1 96 387 THR B N 1
ATOM 8850 C CA . THR B 1 387 ? -25.328 22.078 8.391 1 96 387 THR B CA 1
ATOM 8851 C C . THR B 1 387 ? -26.188 21.781 9.617 1 96 387 THR B C 1
ATOM 8853 O O . THR B 1 387 ? -26.016 22.406 10.664 1 96 387 THR B O 1
ATOM 8856 N N . GLU B 1 388 ? -27.047 20.875 9.469 1 97.81 388 GLU B N 1
ATOM 8857 C CA . GLU B 1 388 ? -27.875 20.5 10.609 1 97.81 388 GLU B CA 1
ATOM 8858 C C . GLU B 1 388 ? -27.047 19.953 11.758 1 97.81 388 GLU B C 1
ATOM 8860 O O . GLU B 1 388 ? -27.281 20.281 12.922 1 97.81 388 GLU B O 1
ATOM 8865 N N . MET B 1 389 ? -26.141 19.094 11.43 1 98.44 389 MET B N 1
ATOM 8866 C CA . MET B 1 389 ? -25.25 18.516 12.438 1 98.44 389 MET B CA 1
ATOM 8867 C C . MET B 1 389 ? -24.5 19.625 13.18 1 98.44 389 MET B C 1
ATOM 8869 O O . MET B 1 389 ? -24.422 19.594 14.406 1 98.44 389 MET B O 1
ATOM 8873 N N . THR B 1 390 ? -24 20.578 12.461 1 98.31 390 THR B N 1
ATOM 8874 C CA . THR B 1 390 ? -23.25 21.688 13.047 1 98.31 390 THR B CA 1
ATOM 8875 C C . THR B 1 390 ? -24.141 22.547 13.938 1 98.31 390 THR B C 1
ATOM 8877 O O . THR B 1 390 ? -23.75 22.938 15.031 1 98.31 390 THR B O 1
ATOM 8880 N N . ASP B 1 391 ? -25.328 22.797 13.469 1 98.25 391 ASP B N 1
ATOM 8881 C CA . ASP B 1 391 ? -26.297 23.547 14.273 1 98.25 391 ASP B CA 1
ATOM 8882 C C . ASP B 1 391 ? -26.609 22.812 15.57 1 98.25 391 ASP B C 1
ATOM 8884 O O . ASP B 1 391 ? -26.703 23.4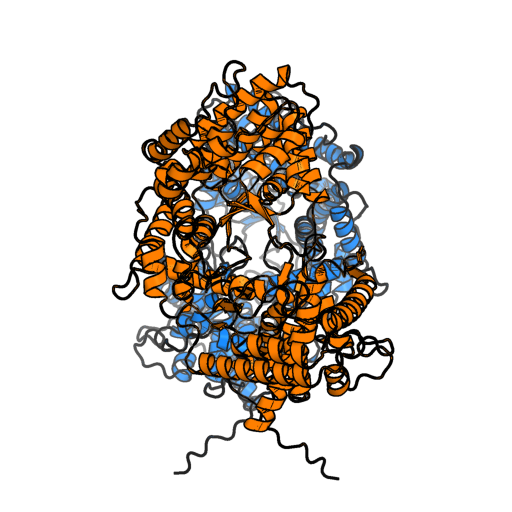38 16.625 1 98.25 391 ASP B O 1
ATOM 8888 N N . ASN B 1 392 ? -26.797 21.531 15.453 1 98.75 392 ASN B N 1
ATOM 8889 C CA . ASN B 1 392 ? -27.062 20.719 16.641 1 98.75 392 ASN B CA 1
ATOM 8890 C C . ASN B 1 392 ? -25.875 20.734 17.594 1 98.75 392 ASN B C 1
ATOM 8892 O O . ASN B 1 392 ? -26.047 20.75 18.812 1 98.75 392 ASN B O 1
ATOM 8896 N N . ILE B 1 393 ? -24.703 20.719 17.109 1 98.81 393 ILE B N 1
ATOM 8897 C CA . ILE B 1 393 ? -23.484 20.719 17.922 1 98.81 393 ILE B CA 1
ATOM 8898 C C . ILE B 1 393 ? -23.328 22.078 18.609 1 98.81 393 ILE B C 1
ATOM 8900 O O . ILE B 1 393 ? -22.969 22.141 19.797 1 98.81 393 ILE B O 1
ATOM 8904 N N . LYS B 1 394 ? -23.594 23.172 17.906 1 98.56 394 LYS B N 1
ATOM 8905 C CA . LYS B 1 394 ? -23.578 24.5 18.531 1 98.56 394 LYS B CA 1
ATOM 8906 C C . LYS B 1 394 ? -24.641 24.594 19.625 1 98.56 394 LYS B C 1
ATOM 8908 O O . LYS B 1 394 ? -24.391 25.203 20.672 1 98.56 394 LYS B O 1
ATOM 8913 N N . TRP B 1 395 ? -25.781 24 19.344 1 98.5 395 TRP B N 1
ATOM 8914 C CA . TRP B 1 395 ? -26.828 23.938 20.359 1 98.5 395 TRP B CA 1
ATOM 8915 C C . TRP B 1 395 ? -26.328 23.203 21.609 1 98.5 395 TRP B C 1
ATOM 8917 O O . TRP B 1 395 ? -26.578 23.641 22.734 1 98.5 395 TRP B O 1
ATOM 8927 N N . ALA B 1 396 ? -25.688 22.078 21.391 1 98.69 396 ALA B N 1
ATOM 8928 C CA . ALA B 1 396 ? -25.156 21.281 22.5 1 98.69 396 ALA B CA 1
ATOM 8929 C C . ALA B 1 396 ? -24.156 22.094 23.328 1 98.69 396 ALA B C 1
ATOM 8931 O O . ALA B 1 396 ? -24.172 22.047 24.547 1 98.69 396 ALA B O 1
ATOM 8932 N N . LEU B 1 397 ? -23.219 22.812 22.656 1 98.38 397 LEU B N 1
ATOM 8933 C CA . LEU B 1 397 ? -22.266 23.641 23.391 1 98.38 397 LEU B CA 1
ATOM 8934 C C . LEU B 1 397 ? -22.969 24.75 24.156 1 98.38 397 LEU B C 1
ATOM 8936 O O . LEU B 1 397 ? -22.578 25.062 25.281 1 98.38 397 LEU B O 1
ATOM 8940 N N . ARG B 1 398 ? -23.984 25.359 23.562 1 98 398 ARG B N 1
ATOM 8941 C CA . ARG B 1 398 ? -24.766 26.359 24.281 1 98 398 ARG B CA 1
ATOM 8942 C C . ARG B 1 398 ? -25.359 25.766 25.562 1 98 398 ARG B C 1
ATOM 8944 O O . ARG B 1 398 ? -25.328 26.422 26.609 1 98 398 ARG B O 1
ATOM 8951 N N . LYS B 1 399 ? -25.891 24.625 25.422 1 97.56 399 LYS B N 1
ATOM 8952 C CA . LYS B 1 399 ? -26.438 23.922 26.578 1 97.56 399 LYS B CA 1
ATOM 8953 C C . LYS B 1 399 ? -25.375 23.703 27.641 1 97.56 399 LYS B C 1
ATOM 8955 O O . LYS B 1 399 ? -25.609 23.953 28.828 1 97.56 399 LYS B O 1
ATOM 8960 N N . MET B 1 400 ? -24.25 23.25 27.234 1 97.31 400 MET B N 1
ATOM 8961 C CA . MET B 1 400 ? -23.156 22.953 28.156 1 97.31 400 MET B CA 1
ATOM 8962 C C . MET B 1 400 ? -22.672 24.219 28.859 1 97.31 400 MET B C 1
ATOM 8964 O O . MET B 1 400 ? -22.391 24.203 30.062 1 97.31 400 MET B O 1
ATOM 8968 N N . VAL B 1 401 ? -22.578 25.344 28.141 1 97.44 401 VAL B N 1
ATOM 8969 C CA . VAL B 1 401 ? -22.156 26.625 28.703 1 97.44 401 VAL B CA 1
ATOM 8970 C C . VAL B 1 401 ? -23.172 27.078 29.75 1 97.44 401 VAL B C 1
ATOM 8972 O O . VAL B 1 401 ? -22.797 27.5 30.844 1 97.44 401 VAL B O 1
ATOM 8975 N N . ASN B 1 402 ? -24.391 26.953 29.422 1 96.94 402 ASN B N 1
ATOM 8976 C CA . ASN B 1 402 ? -25.453 27.375 30.344 1 96.94 402 ASN B CA 1
ATOM 8977 C C . ASN B 1 402 ? -25.469 26.531 31.609 1 96.94 402 ASN B C 1
ATOM 8979 O O . ASN B 1 402 ? -25.797 27.031 32.688 1 96.94 402 ASN B O 1
ATOM 8983 N N . GLU B 1 403 ? -25.047 25.328 31.5 1 95.62 403 GLU B N 1
ATOM 8984 C CA . GLU B 1 403 ? -25.109 24.406 32.625 1 95.62 403 GLU B CA 1
ATOM 8985 C C . GLU B 1 403 ? -23.797 24.406 33.406 1 95.62 403 GLU B C 1
ATOM 8987 O O 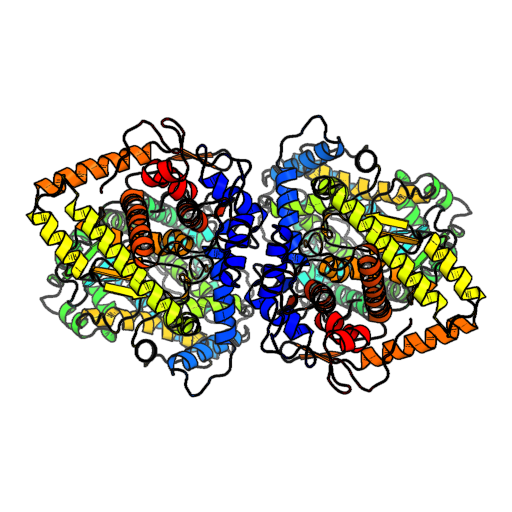. GLU B 1 403 ? -23.719 23.797 34.5 1 95.62 403 GLU B O 1
ATOM 8992 N N . ALA B 1 404 ? -22.828 25.094 32.906 1 95.62 404 ALA B N 1
ATOM 8993 C CA . ALA B 1 404 ? -21.531 25.141 33.562 1 95.62 404 ALA B CA 1
ATOM 8994 C C . ALA B 1 404 ? -21.578 25.984 34.812 1 95.62 404 ALA B C 1
ATOM 8996 O O . ALA B 1 404 ? -21.516 27.203 34.75 1 95.62 404 ALA B O 1
ATOM 8997 N N . SER B 1 405 ? -21.516 25.359 35.969 1 93.19 405 SER B N 1
ATOM 8998 C CA . SER B 1 405 ? -21.688 26.047 37.25 1 93.19 405 SER B CA 1
ATOM 8999 C C . SER B 1 405 ? -20.438 26.812 37.625 1 93.19 405 SER B C 1
ATOM 9001 O O . SER B 1 405 ? -20.484 27.75 38.438 1 93.19 405 SER B O 1
ATOM 9003 N N . TRP B 1 406 ? -19.328 26.453 37.094 1 94.56 406 TRP B N 1
ATOM 9004 C CA . TRP B 1 406 ? -18.047 27.078 37.438 1 94.56 406 TRP B CA 1
ATOM 9005 C C . TRP B 1 406 ? -17.891 28.422 36.75 1 94.56 406 TRP B C 1
ATOM 9007 O O . TRP B 1 406 ? -17.016 29.219 37.125 1 94.56 406 TRP B O 1
ATOM 9017 N N . MET B 1 407 ? -18.672 28.75 35.719 1 95.88 407 MET B N 1
ATOM 9018 C CA . MET B 1 407 ? -18.594 29.984 34.938 1 95.88 407 MET B CA 1
ATOM 9019 C C . MET B 1 407 ? -19.594 31.016 35.469 1 95.88 407 MET B C 1
ATOM 9021 O O . MET B 1 407 ? -20.766 30.703 35.688 1 95.88 407 MET B O 1
ATOM 9025 N N . ASP B 1 408 ? -19.156 32.219 35.656 1 96.69 408 ASP B N 1
ATOM 9026 C CA . ASP B 1 408 ? -20.078 33.281 36.062 1 96.69 408 ASP B CA 1
ATOM 9027 C C . ASP B 1 408 ? -20.891 33.781 34.875 1 96.69 408 ASP B C 1
ATOM 9029 O O . ASP B 1 408 ? -20.641 33.406 33.75 1 96.69 408 ASP B O 1
ATOM 9033 N N . ASP B 1 409 ? -21.828 34.594 35.094 1 96.69 409 ASP B N 1
ATOM 9034 C CA . ASP B 1 409 ? -22.797 35 34.094 1 96.69 409 ASP B CA 1
ATOM 9035 C C . ASP B 1 409 ? -22.141 35.875 33 1 96.69 409 ASP B C 1
ATOM 9037 O O . ASP B 1 409 ? -22.469 35.75 31.828 1 96.69 409 ASP B O 1
ATOM 9041 N N . GLU B 1 410 ? -21.219 36.656 33.406 1 96.31 410 GLU B N 1
ATOM 9042 C CA . GLU B 1 410 ? -20.531 37.531 32.438 1 96.31 410 GLU B CA 1
ATOM 9043 C C . GLU B 1 410 ? -19.734 36.688 31.438 1 96.31 410 GLU B C 1
ATOM 9045 O O . GLU B 1 410 ? -19.797 36.938 30.234 1 96.31 410 GLU B O 1
ATOM 9050 N N . THR B 1 411 ? -19.047 35.781 31.969 1 97.12 411 THR B N 1
ATOM 9051 C CA . THR B 1 411 ? -18.234 34.906 31.141 1 97.12 411 THR B CA 1
ATOM 9052 C C . THR B 1 411 ? -19.141 34.031 30.25 1 97.12 411 THR B C 1
ATOM 9054 O O . THR B 1 411 ? -18.828 33.812 29.078 1 97.12 411 THR B O 1
ATOM 9057 N N . LYS B 1 412 ? -20.25 33.562 30.781 1 97.62 412 LYS B N 1
ATOM 9058 C CA . LYS B 1 412 ? -21.203 32.781 29.984 1 97.62 412 LYS B CA 1
ATOM 9059 C C . LYS B 1 412 ? -21.688 33.562 28.781 1 97.62 412 LYS B C 1
ATOM 9061 O O . LYS B 1 412 ? -21.688 33.062 27.656 1 97.62 412 LYS B O 1
ATOM 9066 N N . ASN B 1 413 ? -22.094 34.781 29.047 1 97.38 413 ASN B N 1
ATOM 9067 C CA . ASN B 1 413 ? -22.609 35.625 27.984 1 97.38 413 ASN B CA 1
ATOM 9068 C C . ASN B 1 413 ? -21.562 35.875 26.906 1 97.38 413 ASN B C 1
ATOM 9070 O O . ASN B 1 413 ? -21.875 35.875 25.719 1 97.38 413 ASN B O 1
ATOM 9074 N N . ALA B 1 414 ? -20.359 36.156 27.328 1 97.19 414 ALA B N 1
ATOM 9075 C CA . ALA B 1 414 ? -19.266 36.406 26.375 1 97.19 414 ALA B CA 1
ATOM 9076 C C . ALA B 1 414 ? -19 35.156 25.547 1 97.19 414 ALA B C 1
ATOM 9078 O O . ALA B 1 414 ? -18.75 35.219 24.344 1 97.19 414 ALA B O 1
ATOM 9079 N N . THR B 1 415 ? -19.031 34 26.219 1 97.69 415 THR B N 1
ATOM 9080 C CA . THR B 1 415 ? -18.797 32.719 25.562 1 97.69 415 THR B CA 1
ATOM 9081 C C . THR B 1 415 ? -19.891 32.469 24.516 1 97.69 415 THR B C 1
ATOM 9083 O O . THR B 1 415 ? -19.594 32 23.406 1 97.69 415 THR B O 1
ATOM 9086 N N . LEU B 1 416 ? -21.094 32.688 24.891 1 98.12 416 LEU B N 1
ATOM 9087 C CA . LEU B 1 416 ? -22.219 32.5 23.984 1 98.12 416 LEU B CA 1
ATOM 9088 C C . LEU B 1 416 ? -22.156 33.438 22.797 1 98.12 416 LEU B C 1
ATOM 9090 O O . LEU B 1 416 ? -22.547 33.094 21.688 1 98.12 416 LEU B O 1
ATOM 9094 N N . ARG B 1 417 ? -21.703 34.656 23.031 1 97.5 417 ARG B N 1
ATOM 9095 C CA . ARG B 1 417 ? -21.516 35.594 21.938 1 97.5 417 ARG B CA 1
ATOM 9096 C C . ARG B 1 417 ? -20.469 35.094 20.953 1 97.5 417 ARG B C 1
ATOM 9098 O O . ARG B 1 417 ? -20.656 35.188 19.734 1 97.5 417 ARG B O 1
ATOM 9105 N N . LYS B 1 418 ? -19.359 34.625 21.438 1 97.88 418 LYS B N 1
ATOM 9106 C CA . LYS B 1 418 ? -18.344 34.062 20.562 1 97.88 418 LYS B CA 1
ATOM 9107 C C . LYS B 1 418 ? -18.891 32.875 19.766 1 97.88 418 LYS B C 1
ATOM 9109 O O . LYS B 1 418 ? -18.625 32.781 18.562 1 97.88 418 LYS B O 1
ATOM 9114 N N . LEU B 1 419 ? -19.594 32.031 20.438 1 98.25 419 LEU B N 1
ATOM 9115 C CA . LEU B 1 419 ? -20.188 30.859 19.781 1 98.25 419 LEU B CA 1
ATOM 9116 C C . LEU B 1 419 ? -21.109 31.297 18.656 1 98.25 419 LEU B C 1
ATOM 9118 O O . LEU B 1 419 ? -21.094 30.719 17.562 1 98.25 419 LEU B O 1
ATOM 9122 N N . ALA B 1 420 ? -21.875 32.312 18.891 1 96.94 420 ALA B N 1
ATOM 9123 C CA . ALA B 1 420 ? -22.859 32.812 17.906 1 96.94 420 ALA B CA 1
ATOM 9124 C C . ALA B 1 420 ? -22.156 33.344 16.672 1 96.94 420 ALA B C 1
ATOM 9126 O O . ALA B 1 420 ? -22.719 33.375 15.578 1 96.94 420 ALA B O 1
ATOM 9127 N N . ASN B 1 421 ? -20.891 33.75 16.844 1 95.69 421 ASN B N 1
ATOM 9128 C CA . ASN B 1 421 ? -20.156 34.406 15.766 1 95.69 421 ASN B CA 1
ATOM 9129 C C . ASN B 1 421 ? -19.172 33.438 15.117 1 95.69 421 ASN B C 1
ATOM 9131 O O . ASN B 1 421 ? -18.406 33.812 14.227 1 95.69 421 ASN B O 1
ATOM 9135 N N . THR B 1 422 ? -19.156 32.188 15.547 1 97.06 422 THR B N 1
ATOM 9136 C CA . THR B 1 422 ? -18.219 31.234 14.992 1 97.06 422 THR B CA 1
ATOM 9137 C C . THR B 1 422 ? -18.594 30.875 13.555 1 97.06 422 THR B C 1
ATOM 9139 O O . THR B 1 422 ? -19.734 30.516 13.273 1 97.06 422 THR B O 1
ATOM 9142 N N . LYS B 1 423 ? -17.609 30.984 12.633 1 93.94 423 LYS B N 1
ATOM 9143 C CA . LYS B 1 423 ? -17.812 30.641 11.227 1 93.94 423 LYS B CA 1
ATOM 9144 C C . LYS B 1 423 ? -17.438 29.188 10.953 1 93.94 423 LYS B C 1
ATOM 9146 O O . LYS B 1 423 ? -16.5 28.672 11.562 1 93.94 423 LYS B O 1
ATOM 9151 N N . THR B 1 424 ? -18.203 28.578 10.109 1 94.69 424 THR B N 1
ATOM 9152 C CA . THR B 1 424 ? -17.984 27.188 9.75 1 94.69 424 THR B CA 1
ATOM 9153 C C . THR B 1 424 ? -17.844 27.031 8.234 1 94.69 424 THR B C 1
ATOM 9155 O O . THR B 1 424 ? -18.625 27.609 7.48 1 94.69 424 THR B O 1
ATOM 9158 N N . PHE B 1 425 ? -16.797 26.328 7.801 1 94.31 425 PHE B N 1
ATOM 9159 C CA . PHE B 1 425 ? -16.547 26.125 6.379 1 94.31 425 PHE B CA 1
ATOM 9160 C C . PHE B 1 425 ? -16.422 24.641 6.062 1 94.31 425 PHE B C 1
ATOM 9162 O O . PHE B 1 425 ? -15.602 23.938 6.676 1 94.31 425 PHE B O 1
ATOM 9169 N N . PHE B 1 426 ? -17.25 24.109 5.105 1 95.38 426 PHE B N 1
ATOM 9170 C CA . PHE B 1 426 ? -17.234 22.703 4.734 1 95.38 426 PHE B CA 1
ATOM 9171 C C . PHE B 1 426 ? -16.922 22.547 3.25 1 95.38 426 PHE B C 1
ATOM 9173 O O . PHE B 1 426 ? -17.422 23.312 2.418 1 95.38 426 PHE B O 1
ATOM 9180 N N . GLY B 1 427 ? -16.141 21.562 2.951 1 95.38 427 GLY B N 1
ATOM 9181 C CA . GLY B 1 427 ? -15.922 21.156 1.573 1 95.38 427 GLY B CA 1
ATOM 9182 C C . GLY B 1 427 ? -14.844 21.969 0.879 1 95.38 427 GLY B C 1
ATOM 9183 O O . GLY B 1 427 ? -13.68 21.547 0.845 1 95.38 427 GLY B O 1
ATOM 9184 N N . TYR B 1 428 ? -15.219 23.141 0.388 1 94.69 428 TYR B N 1
ATOM 9185 C CA . TYR B 1 428 ? -14.391 24.094 -0.329 1 94.69 428 TYR B CA 1
ATOM 9186 C C . TYR B 1 428 ? -14.977 25.5 -0.227 1 94.69 428 TYR B C 1
ATOM 9188 O O . TYR B 1 428 ? -16.125 25.672 0.167 1 94.69 428 TYR B O 1
ATOM 9196 N N . PRO B 1 429 ? -14.148 26.516 -0.54 1 92.81 429 PRO B N 1
ATOM 9197 C CA . PRO B 1 429 ? -14.656 27.875 -0.399 1 92.81 429 PRO B CA 1
ATOM 9198 C C . PRO B 1 429 ? -15.836 28.156 -1.327 1 92.81 429 PRO B C 1
ATOM 9200 O O . PRO B 1 429 ? -15.93 27.578 -2.412 1 92.81 429 PRO B O 1
ATOM 9203 N N . ASP B 1 430 ? -16.781 29.016 -0.93 1 87.81 430 ASP B N 1
ATOM 9204 C CA . ASP B 1 430 ? -17.969 29.391 -1.713 1 87.81 430 ASP B CA 1
ATOM 9205 C C . ASP B 1 430 ? -17.562 30 -3.053 1 87.81 430 ASP B C 1
ATOM 9207 O O . ASP B 1 430 ? -18.125 29.656 -4.094 1 87.81 430 ASP B O 1
ATOM 9211 N N . ASN B 1 431 ? -16.641 30.922 -3.166 1 92.12 431 ASN B N 1
ATOM 9212 C CA . ASN B 1 431 ? -16.141 31.531 -4.391 1 92.12 431 ASN B CA 1
ATOM 9213 C C . ASN B 1 431 ? -14.859 30.844 -4.867 1 92.12 431 ASN B C 1
ATOM 9215 O O . ASN B 1 431 ? -13.883 31.516 -5.219 1 92.12 431 ASN B O 1
ATOM 9219 N N . TYR B 1 432 ? -14.992 29.5 -4.945 1 93.94 432 TYR B N 1
ATOM 9220 C CA . TYR B 1 432 ? -13.812 28.672 -5.098 1 93.94 432 TYR B CA 1
ATOM 9221 C C . TYR B 1 432 ? -13.109 28.953 -6.418 1 93.94 432 TYR B C 1
ATOM 9223 O O . TYR B 1 432 ? -11.891 29.156 -6.449 1 93.94 432 TYR B O 1
ATOM 9231 N N . GLU B 1 433 ? -13.836 29.047 -7.562 1 94.69 433 GLU B N 1
ATOM 9232 C CA . GLU B 1 433 ? -13.25 29.25 -8.883 1 94.69 433 GLU B CA 1
ATOM 9233 C C . GLU B 1 433 ? -12.5 30.578 -8.969 1 94.69 433 GLU B C 1
ATOM 9235 O O . GLU B 1 433 ? -11.383 30.641 -9.477 1 94.69 433 GLU B O 1
ATOM 9240 N N . ASN B 1 434 ? -13.141 31.578 -8.406 1 93.81 434 ASN B N 1
ATOM 9241 C CA . ASN B 1 434 ? -12.492 32.875 -8.398 1 93.81 434 ASN B CA 1
ATOM 9242 C C . ASN B 1 434 ? -11.25 32.906 -7.516 1 93.81 434 ASN B C 1
ATOM 9244 O O . ASN B 1 434 ? -10.234 33.5 -7.867 1 93.81 434 ASN B O 1
ATOM 9248 N N . ILE B 1 435 ? -11.359 32.25 -6.43 1 92.88 435 ILE B N 1
ATOM 9249 C CA . ILE B 1 435 ? -10.266 32.25 -5.473 1 92.88 435 ILE B CA 1
ATOM 9250 C C . ILE B 1 435 ? -9.039 31.562 -6.105 1 92.88 435 ILE B C 1
ATOM 9252 O O . ILE B 1 435 ? -7.934 32.094 -6.043 1 92.88 435 ILE B O 1
ATOM 9256 N N . ILE B 1 436 ? -9.234 30.406 -6.758 1 94.56 436 ILE B N 1
ATOM 9257 C CA . ILE B 1 436 ? -8.086 29.688 -7.297 1 94.56 436 ILE B CA 1
ATOM 9258 C C . ILE B 1 436 ? -7.562 30.406 -8.539 1 94.56 436 ILE B C 1
ATOM 9260 O O . ILE B 1 436 ? -6.355 30.438 -8.781 1 94.56 436 ILE B O 1
ATOM 9264 N N . ASN B 1 437 ? -8.422 31.016 -9.367 1 94.31 437 ASN B N 1
ATOM 9265 C CA . ASN B 1 437 ? -7.973 31.812 -10.508 1 94.31 437 ASN B CA 1
ATOM 9266 C C . ASN B 1 437 ? -7.145 33 -10.062 1 94.31 437 ASN B C 1
ATOM 9268 O O . ASN B 1 437 ? -6.09 33.281 -10.641 1 94.31 437 ASN B O 1
ATOM 9272 N N . ASN B 1 438 ? -7.625 33.688 -9.062 1 89.06 438 ASN B N 1
ATOM 9273 C CA . ASN B 1 438 ? -6.914 34.844 -8.547 1 89.06 438 ASN B CA 1
ATOM 9274 C C . ASN B 1 438 ? -5.59 34.469 -7.902 1 89.06 438 ASN B C 1
ATOM 9276 O O . ASN B 1 438 ? -4.609 35.188 -7.988 1 89.06 438 ASN B O 1
ATOM 9280 N N . LEU B 1 439 ? -5.578 33.375 -7.242 1 87.19 439 LEU B N 1
ATOM 9281 C CA . LEU B 1 439 ? -4.402 32.875 -6.531 1 87.19 439 LEU B CA 1
ATOM 9282 C C . LEU B 1 439 ? -3.209 32.75 -7.477 1 87.19 439 LEU B C 1
ATOM 9284 O O . LEU B 1 439 ? -2.076 33.062 -7.094 1 87.19 439 LEU B O 1
ATOM 9288 N N . ILE B 1 440 ? -3.471 32.312 -8.711 1 89.75 440 ILE B N 1
ATOM 9289 C CA . ILE B 1 440 ? -2.324 32.062 -9.578 1 89.75 440 ILE B CA 1
ATOM 9290 C C . ILE B 1 440 ? -2.459 32.875 -10.859 1 89.75 440 ILE B C 1
ATOM 9292 O O . ILE B 1 440 ? -1.964 32.469 -11.914 1 89.75 440 ILE B O 1
ATOM 9296 N N . GLU B 1 441 ? -3.18 33.906 -10.805 1 88.06 441 GLU B N 1
ATOM 9297 C CA . GLU B 1 441 ? -3.439 34.719 -11.977 1 88.06 441 GLU B CA 1
ATOM 9298 C C . GLU B 1 441 ? -2.137 35.188 -12.625 1 88.06 441 GLU B C 1
ATOM 9300 O O . GLU B 1 441 ? -1.976 35.094 -13.844 1 88.06 441 GLU B O 1
ATOM 9305 N N . ASN B 1 442 ? -1.149 35.562 -11.844 1 86.88 442 ASN B N 1
ATOM 9306 C CA . ASN B 1 442 ? 0.073 36.156 -12.367 1 86.88 442 ASN B CA 1
ATOM 9307 C C . ASN B 1 442 ? 1.2 35.156 -12.469 1 86.88 442 ASN B C 1
ATOM 9309 O O . ASN B 1 442 ? 2.348 35.5 -12.742 1 86.88 442 ASN B O 1
ATOM 9313 N N . LEU B 1 443 ? 0.874 33.938 -12.188 1 92 443 LEU B N 1
ATOM 9314 C CA . LEU B 1 443 ? 1.88 32.875 -12.32 1 92 443 LEU B CA 1
ATOM 9315 C C . LEU B 1 443 ? 2.055 32.469 -13.781 1 92 443 LEU B C 1
ATOM 9317 O O . LEU B 1 443 ? 1.072 32.219 -14.484 1 92 443 LEU B O 1
ATOM 9321 N N . THR B 1 444 ? 3.291 32.5 -14.219 1 89.69 444 THR B N 1
ATOM 9322 C CA . THR B 1 444 ? 3.607 32.031 -15.562 1 89.69 444 THR B CA 1
ATOM 9323 C C . THR B 1 444 ? 4.043 30.547 -15.531 1 89.69 444 THR B C 1
ATOM 9325 O O . THR B 1 444 ? 4.93 30.172 -14.766 1 89.69 444 THR B O 1
ATOM 9328 N N . VAL B 1 445 ? 3.352 29.75 -16.328 1 94.44 445 VAL B N 1
ATOM 9329 C CA . VAL B 1 445 ? 3.719 28.344 -16.469 1 94.44 445 VAL B CA 1
ATOM 9330 C C . VAL B 1 445 ? 4.125 28.047 -17.906 1 94.44 445 VAL B C 1
ATOM 9332 O O . VAL B 1 445 ? 3.371 28.328 -18.844 1 94.44 445 VAL B O 1
ATOM 9335 N N . THR B 1 446 ? 5.309 27.547 -18.094 1 93.06 446 THR B N 1
ATOM 9336 C CA . THR B 1 446 ? 5.852 27.234 -19.406 1 93.06 446 THR B CA 1
ATOM 9337 C C . THR B 1 446 ? 6.094 25.734 -19.562 1 93.06 446 THR B C 1
ATOM 9339 O O . THR B 1 446 ? 5.664 24.953 -18.719 1 93.06 446 THR B O 1
ATOM 9342 N N . ASP B 1 447 ? 6.746 25.344 -20.688 1 90.19 447 ASP B N 1
ATOM 9343 C CA . ASP B 1 447 ? 7.07 23.938 -20.922 1 90.19 447 ASP B CA 1
ATOM 9344 C C . ASP B 1 447 ? 8.391 23.562 -20.25 1 90.19 447 ASP B C 1
ATOM 9346 O O . ASP B 1 447 ? 8.773 22.391 -20.234 1 90.19 447 ASP B O 1
ATOM 9350 N N . ASN B 1 448 ? 9.039 24.594 -19.688 1 87.81 448 ASN B N 1
ATOM 9351 C CA . ASN B 1 448 ? 10.289 24.359 -18.953 1 87.81 448 ASN B CA 1
ATOM 9352 C C . ASN B 1 448 ? 10.031 24.172 -17.453 1 87.81 448 ASN B C 1
ATOM 9354 O O . ASN B 1 448 ? 9.766 25.141 -16.75 1 87.81 448 ASN B O 1
ATOM 9358 N N . HIS B 1 449 ? 10.203 22.984 -16.938 1 86.75 449 HIS B N 1
ATOM 9359 C CA . HIS B 1 449 ? 9.875 22.625 -15.562 1 86.75 449 HIS B CA 1
ATOM 9360 C C . HIS B 1 449 ? 10.719 23.422 -14.57 1 86.75 449 HIS B C 1
ATOM 9362 O O . HIS B 1 449 ? 10.227 23.828 -13.516 1 86.75 449 HIS B O 1
ATOM 9368 N N . ILE B 1 450 ? 11.992 23.672 -14.906 1 83.69 450 ILE B N 1
ATOM 9369 C CA . ILE B 1 450 ? 12.875 24.422 -14.023 1 83.69 450 ILE B CA 1
ATOM 9370 C C . ILE B 1 450 ? 12.375 25.859 -13.875 1 83.69 450 ILE B C 1
ATOM 9372 O O . ILE B 1 450 ? 12.312 26.391 -12.766 1 83.69 450 ILE B O 1
ATOM 9376 N N . GLU B 1 451 ? 12.023 26.453 -14.953 1 88.25 451 GLU B N 1
ATOM 9377 C CA . GLU B 1 451 ? 11.461 27.797 -14.938 1 88.25 451 GLU B CA 1
ATOM 9378 C C . GLU B 1 451 ? 10.18 27.859 -14.109 1 88.25 451 GLU B C 1
ATOM 9380 O O . GLU B 1 451 ? 9.938 28.828 -13.398 1 88.25 451 GLU B O 1
ATOM 9385 N N . ASN B 1 452 ? 9.414 26.828 -14.266 1 91.56 452 ASN B N 1
ATOM 9386 C CA . ASN B 1 452 ? 8.156 26.781 -13.523 1 91.56 452 ASN B CA 1
ATOM 9387 C C . ASN B 1 452 ? 8.398 26.703 -12.016 1 91.56 452 ASN B C 1
ATOM 9389 O O . ASN B 1 452 ? 7.695 27.344 -11.242 1 91.56 452 ASN B O 1
ATOM 9393 N N . ILE B 1 453 ? 9.359 25.891 -11.594 1 88.25 453 ILE B N 1
ATOM 9394 C CA . ILE B 1 453 ? 9.664 25.734 -10.172 1 88.25 453 ILE B CA 1
ATOM 9395 C C . ILE B 1 453 ? 10.156 27.062 -9.609 1 88.25 453 ILE B C 1
ATOM 9397 O O . ILE B 1 453 ? 9.773 27.469 -8.508 1 88.25 453 ILE B O 1
ATOM 9401 N N . LEU B 1 454 ? 10.984 27.75 -10.336 1 87.38 454 LEU B N 1
ATOM 9402 C CA . LEU B 1 454 ? 11.484 29.047 -9.906 1 87.38 454 LEU B CA 1
ATOM 9403 C C . LEU B 1 454 ? 10.359 30.078 -9.844 1 87.38 454 LEU B C 1
ATOM 9405 O O . LEU B 1 454 ? 10.25 30.828 -8.875 1 87.38 454 LEU B O 1
ATOM 9409 N N . SER B 1 455 ? 9.586 30.016 -10.828 1 89.38 455 SER B N 1
ATOM 9410 C CA . SER B 1 455 ? 8.469 30.953 -10.906 1 89.38 455 SER B CA 1
ATOM 9411 C C . SER B 1 455 ? 7.5 30.766 -9.742 1 89.38 455 SER B C 1
ATOM 9413 O O . SER B 1 455 ? 7.105 31.734 -9.086 1 89.38 455 SER B O 1
ATOM 9415 N N . ILE B 1 456 ? 7.152 29.562 -9.477 1 90.19 456 ILE B N 1
ATOM 9416 C CA . ILE B 1 456 ? 6.156 29.297 -8.453 1 90.19 456 ILE B CA 1
ATOM 9417 C C . ILE B 1 456 ? 6.75 29.562 -7.07 1 90.19 456 ILE B C 1
ATOM 9419 O O . ILE B 1 456 ? 6.047 30 -6.16 1 90.19 456 ILE B O 1
ATOM 9423 N N . SER B 1 457 ? 8 29.328 -6.891 1 86.38 457 SER B N 1
ATOM 9424 C CA . SER B 1 457 ? 8.656 29.625 -5.621 1 86.38 457 SER B CA 1
ATOM 9425 C C . SER B 1 457 ? 8.617 31.125 -5.324 1 86.38 457 SER B C 1
ATOM 9427 O O . SER B 1 457 ? 8.266 31.531 -4.211 1 86.38 457 SER B O 1
ATOM 9429 N N . MET B 1 458 ? 8.914 31.906 -6.285 1 85.94 458 MET B N 1
ATOM 9430 C CA . MET B 1 458 ? 8.906 33.344 -6.141 1 85.94 458 MET B CA 1
ATOM 9431 C C . MET B 1 458 ? 7.488 33.875 -5.973 1 85.94 458 MET B C 1
ATOM 9433 O O . MET B 1 458 ? 7.25 34.812 -5.184 1 85.94 458 MET B O 1
ATOM 9437 N N . PHE B 1 459 ? 6.672 33.281 -6.672 1 84.75 459 PHE B N 1
ATOM 9438 C CA . PHE B 1 459 ? 5.27 33.656 -6.617 1 84.75 459 PHE B CA 1
ATOM 9439 C C . PHE B 1 459 ? 4.684 33.375 -5.238 1 84.75 459 PHE B C 1
ATOM 9441 O O . PHE B 1 459 ? 3.928 34.188 -4.699 1 84.75 459 PHE B O 1
ATOM 9448 N N . SER B 1 460 ? 4.961 32.25 -4.688 1 82.56 460 SER B N 1
ATOM 9449 C CA . SER B 1 460 ? 4.441 31.859 -3.381 1 82.56 460 SER B CA 1
ATOM 9450 C C . SER B 1 460 ? 4.855 32.875 -2.301 1 82.56 460 SER B C 1
ATOM 9452 O O . SER B 1 460 ? 4.055 33.219 -1.433 1 82.56 460 SER B O 1
ATOM 9454 N N . THR B 1 461 ? 5.953 33.312 -2.34 1 78.44 461 THR B N 1
ATOM 9455 C CA . THR B 1 461 ? 6.441 34.312 -1.379 1 78.44 461 THR B CA 1
ATOM 9456 C C . THR B 1 461 ? 5.684 35.625 -1.522 1 78.44 461 THR B C 1
ATOM 9458 O O . THR B 1 461 ? 5.211 36.188 -0.533 1 78.44 461 THR B O 1
ATOM 9461 N N . ALA B 1 462 ? 5.5 36.031 -2.719 1 79.44 462 ALA B N 1
ATOM 9462 C CA . ALA B 1 462 ? 4.852 37.312 -2.994 1 79.44 462 ALA B CA 1
ATOM 9463 C C . ALA B 1 462 ? 3.369 37.25 -2.641 1 79.44 462 ALA B C 1
ATOM 9465 O O . ALA B 1 462 ? 2.836 38.188 -2.039 1 79.44 462 ALA B O 1
ATOM 9466 N N . SER B 1 463 ? 2.721 36.219 -2.996 1 78.81 463 SER B N 1
ATOM 9467 C CA . SER B 1 463 ? 1.279 36.094 -2.807 1 78.81 463 SER B CA 1
ATOM 9468 C C . SER B 1 463 ? 0.917 36.062 -1.325 1 78.81 463 SER B C 1
ATOM 9470 O O . SER B 1 463 ? -0.094 36.625 -0.913 1 78.81 463 SER B O 1
ATOM 9472 N N . ASN B 1 464 ? 1.65 35.438 -0.525 1 78 464 ASN B N 1
ATOM 9473 C CA . ASN B 1 464 ? 1.375 35.344 0.903 1 78 464 ASN B CA 1
ATOM 9474 C C . ASN B 1 464 ? 1.624 36.656 1.63 1 78 464 ASN B C 1
ATOM 9476 O O . ASN B 1 464 ? 1.034 36.906 2.682 1 78 464 ASN B O 1
ATOM 9480 N N . TRP B 1 465 ? 2.377 37.531 1.09 1 87.56 465 TRP B N 1
ATOM 9481 C CA . TRP B 1 465 ? 2.797 38.75 1.786 1 87.56 465 TRP B CA 1
ATOM 9482 C C . TRP B 1 465 ? 1.933 39.938 1.378 1 87.56 465 TRP B C 1
ATOM 9484 O O . TRP B 1 465 ? 2.07 41.031 1.932 1 87.56 465 TRP B O 1
ATOM 9494 N N . LYS B 1 466 ? 1.01 39.688 0.503 1 84.31 466 LYS B N 1
ATOM 9495 C CA . LYS B 1 466 ? 0.122 40.75 0.077 1 84.31 466 LYS B CA 1
ATOM 9496 C C . LYS B 1 466 ? -0.63 41.344 1.264 1 84.31 466 LYS B C 1
ATOM 9498 O O . LYS B 1 466 ? -0.886 42.562 1.302 1 84.31 466 LYS B O 1
ATOM 9503 N N . TYR B 1 467 ? -0.867 40.625 2.268 1 88 467 TYR B N 1
ATOM 9504 C CA . TYR B 1 467 ? -1.681 41.062 3.4 1 88 467 TYR B CA 1
ATOM 9505 C C . TYR B 1 467 ? -0.84 41.844 4.418 1 88 467 TYR B C 1
ATOM 9507 O O . TYR B 1 467 ? -1.364 42.312 5.418 1 88 467 TYR B O 1
ATOM 9515 N N . LEU B 1 468 ? 0.405 41.969 4.141 1 92.44 468 LEU B N 1
ATOM 9516 C CA . LEU B 1 468 ? 1.228 42.812 4.992 1 92.44 468 LEU B CA 1
ATOM 9517 C C . LEU B 1 468 ? 0.824 44.281 4.852 1 92.44 468 LEU B C 1
ATOM 9519 O O . LEU B 1 468 ? 1.103 45.094 5.738 1 92.44 468 LEU B O 1
ATOM 9523 N N . THR B 1 469 ? 0.194 44.562 3.709 1 90.81 469 THR B N 1
ATOM 9524 C CA . THR B 1 469 ? -0.178 45.969 3.473 1 90.81 469 THR B CA 1
ATOM 9525 C C . THR B 1 469 ? -1.671 46.094 3.178 1 90.81 469 THR B C 1
ATOM 9527 O O . THR B 1 469 ? -2.195 47.188 3.039 1 90.81 469 THR B O 1
ATOM 9530 N N . GLU B 1 470 ? -2.291 44.969 3.016 1 87.31 470 GLU B N 1
ATOM 9531 C CA . GLU B 1 470 ? -3.73 44.938 2.775 1 87.31 470 GLU B CA 1
ATOM 9532 C C . GLU B 1 470 ? -4.469 44.281 3.936 1 87.31 470 GLU B C 1
ATOM 9534 O O . GLU B 1 470 ? -3.908 43.438 4.641 1 87.31 470 GLU B O 1
ATOM 9539 N N . ASP B 1 471 ? -5.75 44.719 4.094 1 86.94 471 ASP B N 1
ATOM 9540 C CA . ASP B 1 471 ? -6.578 44.062 5.113 1 86.94 471 ASP B CA 1
ATOM 9541 C C . ASP B 1 471 ? -6.914 42.625 4.727 1 86.94 471 ASP B C 1
ATOM 9543 O O . ASP B 1 471 ? -7.012 42.312 3.541 1 86.94 471 ASP B O 1
ATOM 9547 N N . ARG B 1 472 ? -7.105 41.875 5.738 1 83.94 472 ARG B N 1
ATOM 9548 C CA . ARG B 1 472 ? -7.453 40.469 5.508 1 83.94 472 ARG B CA 1
ATOM 9549 C C . ARG B 1 472 ? -8.805 40.344 4.816 1 83.94 472 ARG B C 1
ATOM 9551 O O . ARG B 1 472 ? -9.734 41.094 5.125 1 83.94 472 ARG B O 1
ATOM 9558 N N . ASP B 1 473 ? -8.836 39.5 3.785 1 82.75 473 ASP B N 1
ATOM 9559 C CA . ASP B 1 473 ? -10.078 39.156 3.1 1 82.75 473 ASP B CA 1
ATOM 9560 C C . ASP B 1 473 ? -10.492 37.688 3.393 1 82.75 473 ASP B C 1
ATOM 9562 O O . ASP B 1 473 ? -10.234 36.812 2.586 1 82.75 473 ASP B O 1
ATOM 9566 N N . TRP B 1 474 ? -11.234 37.5 4.43 1 79.12 474 TRP B N 1
ATOM 9567 C CA . TRP B 1 474 ? -11.523 36.188 4.945 1 79.12 474 TRP B CA 1
ATOM 9568 C C . TRP B 1 474 ? -12.453 35.406 4.008 1 79.12 474 TRP B C 1
ATOM 9570 O O . TRP B 1 474 ? -12.453 34.188 3.979 1 79.12 474 TRP B O 1
ATOM 9580 N N . GLU B 1 475 ? -13.242 36.062 3.234 1 78.25 475 GLU B N 1
ATOM 9581 C CA . GLU B 1 475 ? -14.227 35.406 2.363 1 78.25 475 GLU B CA 1
ATOM 9582 C C . GLU B 1 475 ? -13.57 34.875 1.095 1 78.25 475 GLU B C 1
ATOM 9584 O O . GLU B 1 475 ? -14.07 33.938 0.488 1 78.25 475 GLU B O 1
ATOM 9589 N N . ASN B 1 476 ? -12.5 35.5 0.724 1 80.81 476 ASN B N 1
ATOM 9590 C CA . ASN B 1 476 ? -11.875 35.156 -0.542 1 80.81 476 ASN B CA 1
ATOM 9591 C C . ASN B 1 476 ? -10.461 34.594 -0.332 1 80.81 476 ASN B C 1
ATOM 9593 O O . ASN B 1 476 ? -9.633 34.656 -1.239 1 80.81 476 ASN B O 1
ATOM 9597 N N . GLN B 1 477 ? -10.289 34 0.743 1 80.25 477 GLN B N 1
ATOM 9598 C CA . GLN B 1 477 ? -8.938 33.531 1.019 1 80.25 477 GLN B CA 1
ATOM 9599 C C . GLN B 1 477 ? -8.836 32.031 0.828 1 80.25 477 GLN B C 1
ATOM 9601 O O . GLN B 1 477 ? -9.852 31.312 0.819 1 80.25 477 GLN B O 1
ATOM 9606 N N . THR B 1 478 ? -7.574 31.625 0.671 1 85.69 478 THR B N 1
ATOM 9607 C CA . THR B 1 478 ? -7.27 30.188 0.622 1 85.69 478 THR B CA 1
ATOM 9608 C C . THR B 1 478 ? -7.293 29.594 2.021 1 85.69 478 THR B C 1
ATOM 9610 O O . THR B 1 478 ? -7.172 30.297 3.018 1 85.69 478 THR B O 1
ATOM 9613 N N . TRP B 1 479 ? -7.645 28.344 2.064 1 90.62 479 TRP B N 1
ATOM 9614 C CA . TRP B 1 479 ? -7.625 27.609 3.324 1 90.62 479 TRP B CA 1
ATOM 9615 C C . TRP B 1 479 ? -6.227 27.078 3.621 1 90.62 479 TRP B C 1
ATOM 9617 O O . TRP B 1 479 ? -5.406 26.938 2.711 1 90.62 479 TRP B O 1
ATOM 9627 N N . ALA B 1 480 ? -5.922 26.859 4.84 1 89.69 480 ALA B N 1
ATOM 9628 C CA . ALA B 1 480 ? -4.645 26.281 5.242 1 89.69 480 ALA B CA 1
ATOM 9629 C C . ALA B 1 480 ? -4.555 24.812 4.836 1 89.69 480 ALA B C 1
ATOM 9631 O O . ALA B 1 480 ? -3.459 24.266 4.676 1 89.69 480 ALA B O 1
ATOM 9632 N N . VAL B 1 481 ? -5.668 24.172 4.781 1 95.06 481 VAL B N 1
ATOM 9633 C CA . VAL B 1 481 ? -5.793 22.797 4.312 1 95.06 481 VAL B CA 1
ATOM 9634 C C . VAL B 1 481 ? -6.652 22.75 3.053 1 95.06 481 VAL B C 1
ATOM 9636 O O . VAL B 1 481 ? -7.68 23.422 2.973 1 95.06 481 VAL B O 1
ATOM 9639 N N . THR B 1 482 ? -6.191 21.984 2.092 1 96.69 482 THR B N 1
ATOM 9640 C CA . THR B 1 482 ? -6.844 22.016 0.786 1 96.69 482 THR B CA 1
ATOM 9641 C C . THR B 1 482 ? -8.039 21.062 0.761 1 96.69 482 THR B C 1
ATOM 9643 O O . THR B 1 482 ? -8.125 20.141 1.571 1 96.69 482 THR B O 1
ATOM 9646 N N . PRO B 1 483 ? -8.938 21.312 -0.145 1 97.56 483 PRO B N 1
ATOM 9647 C CA . PRO B 1 483 ? -10.164 20.516 -0.203 1 97.56 483 PRO B CA 1
ATOM 9648 C C . PRO B 1 483 ? -9.891 19.031 -0.412 1 97.56 483 PRO B C 1
ATOM 9650 O O . PRO B 1 483 ? -10.742 18.188 -0.098 1 97.56 483 PRO B O 1
ATOM 9653 N N . ASP B 1 484 ? -8.703 18.656 -0.95 1 98 484 ASP B N 1
ATOM 9654 C CA . ASP B 1 484 ? -8.367 17.266 -1.232 1 98 484 ASP B CA 1
ATOM 9655 C C . ASP B 1 484 ? -7.461 16.688 -0.148 1 98 484 ASP B C 1
ATOM 9657 O O . ASP B 1 484 ? -6.805 15.664 -0.359 1 98 484 ASP B O 1
ATOM 9661 N N . GLU B 1 485 ? -7.363 17.312 0.986 1 97.56 485 GLU B N 1
ATOM 9662 C CA . GLU B 1 485 ? -6.578 16.812 2.111 1 97.56 485 GLU B CA 1
ATOM 9663 C C . GLU B 1 485 ? -7.477 16.312 3.238 1 97.56 485 GLU B C 1
ATOM 9665 O O . GLU B 1 485 ? -8.422 17 3.635 1 97.56 485 GLU B O 1
ATOM 9670 N N . VAL B 1 486 ? -7.215 15.133 3.73 1 96.94 486 VAL B N 1
ATOM 9671 C CA . VAL B 1 486 ? -7.969 14.562 4.844 1 96.94 486 VAL B CA 1
ATOM 9672 C C . VAL B 1 486 ? -7.488 15.172 6.16 1 96.94 486 VAL B C 1
ATOM 9674 O O . VAL B 1 486 ? -6.586 14.633 6.809 1 96.94 486 VAL B O 1
ATOM 9677 N N . ASN B 1 487 ? -8.133 16.203 6.508 1 96.88 487 ASN B N 1
ATOM 9678 C CA . ASN B 1 487 ? -7.762 16.984 7.691 1 96.88 487 ASN B CA 1
ATOM 9679 C C . ASN B 1 487 ? -8.867 17.938 8.102 1 96.88 487 ASN B C 1
ATOM 9681 O O . ASN B 1 487 ? -9.891 18.047 7.426 1 96.88 487 ASN B O 1
ATOM 9685 N N . ALA B 1 488 ? -8.805 18.516 9.203 1 97.5 488 ALA B N 1
ATOM 9686 C CA . ALA B 1 488 ? -9.641 19.594 9.719 1 97.5 488 ALA B CA 1
ATOM 9687 C C . ALA B 1 488 ? -8.844 20.516 10.641 1 97.5 488 ALA B C 1
ATOM 9689 O O . ALA B 1 488 ? -7.828 20.109 11.211 1 97.5 488 ALA B O 1
ATOM 9690 N N . TYR B 1 489 ? -9.297 21.797 10.719 1 96.25 489 TYR B N 1
ATOM 9691 C CA . TYR B 1 489 ? -8.539 22.672 11.602 1 96.25 489 TYR B CA 1
ATOM 9692 C C . TYR B 1 489 ? -9.391 23.844 12.078 1 96.25 489 TYR B C 1
ATOM 9694 O O . TYR B 1 489 ? -10.328 24.25 11.383 1 96.25 489 TYR B O 1
ATOM 9702 N N . CYS B 1 490 ? -9.094 24.266 13.25 1 96.81 490 CYS B N 1
ATOM 9703 C CA . CYS B 1 490 ? -9.625 25.5 13.82 1 96.81 490 CYS B CA 1
ATOM 9704 C C . CYS B 1 490 ? -8.672 26.656 13.594 1 96.81 490 CYS B C 1
ATOM 9706 O O . CYS B 1 490 ? -7.449 26.469 13.625 1 96.81 490 CYS B O 1
ATOM 9708 N N . TYR B 1 491 ? -9.203 27.797 13.266 1 94.88 491 TYR B N 1
ATOM 9709 C CA . TYR B 1 491 ? -8.43 29.016 13.109 1 94.88 491 TYR B CA 1
ATOM 9710 C C . TYR B 1 491 ? -8.906 30.094 14.078 1 94.88 491 TYR B C 1
ATOM 9712 O O . TYR B 1 491 ? -9.789 30.891 13.75 1 94.88 491 TYR B O 1
ATOM 9720 N N . ASN B 1 492 ? -8.281 30.25 15.18 1 94.5 492 ASN B N 1
ATOM 9721 C CA . ASN B 1 492 ? -8.727 31.078 16.297 1 94.5 492 ASN B CA 1
ATOM 9722 C C . ASN B 1 492 ? -8.844 32.531 15.891 1 94.5 492 ASN B C 1
ATOM 9724 O O . ASN B 1 492 ? -9.781 33.219 16.312 1 94.5 492 ASN B O 1
ATOM 9728 N N . SER B 1 493 ? -7.914 33 15.047 1 92.88 493 SER B N 1
ATOM 9729 C CA . SER B 1 493 ? -7.887 34.406 14.664 1 92.88 493 SER B CA 1
ATOM 9730 C C . SER B 1 493 ? -9.102 34.781 13.82 1 92.88 493 SER B C 1
ATOM 9732 O O . SER B 1 493 ? -9.438 35.969 13.68 1 92.88 493 SER B O 1
ATOM 9734 N N . MET B 1 494 ? -9.758 33.812 13.32 1 93.56 494 MET B N 1
ATOM 9735 C CA . MET B 1 494 ? -10.953 34.031 12.523 1 93.56 494 MET B CA 1
ATOM 9736 C C . MET B 1 494 ? -12.203 33.594 13.281 1 93.56 494 MET B C 1
ATOM 9738 O O . MET B 1 494 ? -13.32 33.781 12.789 1 93.56 494 MET B O 1
ATOM 9742 N N . ASN B 1 495 ? -12.055 33.062 14.484 1 95.81 495 ASN B N 1
ATOM 9743 C CA . ASN B 1 495 ? -13.156 32.406 15.172 1 95.81 495 ASN B CA 1
ATOM 9744 C C . ASN B 1 495 ? -13.945 31.484 14.227 1 95.81 495 ASN B C 1
ATOM 9746 O O . ASN B 1 495 ? -15.156 31.641 14.07 1 95.81 495 ASN B O 1
ATOM 9750 N N . ALA B 1 496 ? -13.141 30.5 13.617 1 95.62 496 ALA B N 1
ATOM 9751 C CA . ALA B 1 496 ? -13.711 29.641 12.586 1 95.62 496 ALA B CA 1
ATOM 9752 C C . ALA B 1 496 ? -13.07 28.266 12.602 1 95.62 496 ALA B C 1
ATOM 9754 O O . ALA B 1 496 ? -12.016 28.062 13.211 1 95.62 496 ALA B O 1
ATOM 9755 N N . PHE B 1 497 ? -13.719 27.312 12.016 1 96.69 497 PHE B N 1
ATOM 9756 C CA . PHE B 1 497 ? -13.07 26.031 11.711 1 96.69 497 PHE B CA 1
ATOM 9757 C C . PHE B 1 497 ? -13.406 25.594 10.289 1 96.69 497 PHE B C 1
ATOM 9759 O O . PHE B 1 497 ? -14.383 26.062 9.695 1 96.69 497 PHE B O 1
ATOM 9766 N N . PHE B 1 498 ? -12.562 24.781 9.75 1 96.31 498 PHE B N 1
ATOM 9767 C CA . PHE B 1 498 ? -12.602 24.359 8.359 1 96.31 498 PHE B CA 1
ATOM 9768 C C . PHE B 1 498 ? -12.562 22.828 8.258 1 96.31 498 PHE B C 1
ATOM 9770 O O . PHE B 1 498 ? -11.781 22.188 8.961 1 96.31 498 PHE B O 1
ATOM 9777 N N . MET B 1 499 ? -13.375 22.234 7.457 1 97.25 499 MET B N 1
ATOM 9778 C CA . MET B 1 499 ? -13.359 20.812 7.141 1 97.25 499 MET B CA 1
ATOM 9779 C C . MET B 1 499 ? -13.453 20.594 5.633 1 97.25 499 MET B C 1
ATOM 9781 O O . MET B 1 499 ? -14.547 20.531 5.074 1 97.25 499 MET B O 1
ATOM 9785 N N . PRO B 1 500 ? -12.367 20.297 4.98 1 97.19 500 PRO B N 1
ATOM 9786 C CA . PRO B 1 500 ? -12.32 20.078 3.533 1 97.19 500 PRO B CA 1
ATOM 9787 C C . PRO B 1 500 ? -13.141 18.859 3.092 1 97.19 500 PRO B C 1
ATOM 9789 O O . PRO B 1 500 ? -13.438 17.984 3.906 1 97.19 500 PRO B O 1
ATOM 9792 N N . ALA B 1 501 ? -13.406 18.812 1.83 1 97.25 501 ALA B N 1
ATOM 9793 C CA . ALA B 1 501 ? -14.25 17.781 1.244 1 97.25 501 ALA B CA 1
ATOM 9794 C C . ALA B 1 501 ? -13.656 16.391 1.478 1 97.25 501 ALA B C 1
ATOM 9796 O O . ALA B 1 501 ? -14.391 15.414 1.657 1 97.25 501 ALA B O 1
ATOM 9797 N N . ALA B 1 502 ? -12.367 16.281 1.486 1 97.5 502 ALA B N 1
ATOM 9798 C CA . ALA B 1 502 ? -11.672 14.992 1.549 1 97.5 502 ALA B CA 1
ATOM 9799 C C . ALA B 1 502 ? -12 14.258 2.846 1 97.5 502 ALA B C 1
ATOM 9801 O O . ALA B 1 502 ? -12.156 13.031 2.85 1 97.5 502 ALA B O 1
ATOM 9802 N N . ILE B 1 503 ? -12.07 14.938 3.996 1 97.75 503 ILE B N 1
ATOM 9803 C CA . ILE B 1 503 ? -12.32 14.289 5.281 1 97.75 503 ILE B CA 1
ATOM 9804 C C . ILE B 1 503 ? -13.812 13.961 5.41 1 97.75 503 ILE B C 1
ATOM 9806 O O . ILE B 1 503 ? -14.203 13.164 6.266 1 97.75 503 ILE B O 1
ATOM 9810 N N . LEU B 1 504 ? -14.648 14.625 4.566 1 97.69 504 LEU B N 1
ATOM 9811 C CA . LEU B 1 504 ? -16.094 14.445 4.609 1 97.69 504 LEU B CA 1
ATOM 9812 C C . LEU B 1 504 ? -16.531 13.344 3.652 1 97.69 504 LEU B C 1
ATOM 9814 O O . LEU B 1 504 ? -17.5 13.516 2.895 1 97.69 504 LEU B O 1
ATOM 9818 N N . GLN B 1 505 ? -15.766 12.32 3.592 1 94.88 505 GLN B N 1
ATOM 9819 C CA . GLN B 1 505 ? -16.047 11.109 2.818 1 94.88 505 GLN B CA 1
ATOM 9820 C C . GLN B 1 505 ? -16.156 9.891 3.727 1 94.88 505 GLN B C 1
ATOM 9822 O O . GLN B 1 505 ? -15.734 9.93 4.887 1 94.88 505 GLN B O 1
ATOM 9827 N N . ALA B 1 506 ? -16.781 8.727 3.275 1 92.5 506 ALA B N 1
ATOM 9828 C CA . ALA B 1 506 ? -16.781 7.449 3.979 1 92.5 506 ALA B CA 1
ATOM 9829 C C . ALA B 1 506 ? -15.367 6.91 4.137 1 92.5 506 ALA B C 1
ATOM 9831 O O . ALA B 1 506 ? -14.523 7.109 3.264 1 92.5 506 ALA B O 1
ATOM 9832 N N . PRO B 1 507 ? -15.094 6.469 5.27 1 93.5 507 PRO B N 1
ATOM 9833 C CA . PRO B 1 507 ? -16.031 5.996 6.289 1 93.5 507 PRO B CA 1
ATOM 9834 C C . PRO B 1 507 ? -16.203 6.988 7.434 1 93.5 507 PRO B C 1
ATOM 9836 O O . PRO B 1 507 ? -16.766 6.641 8.484 1 93.5 507 PRO B O 1
ATOM 9839 N N . LEU B 1 508 ? -15.672 8.188 7.293 1 95.62 508 LEU B N 1
ATOM 9840 C CA . LEU B 1 508 ? -15.805 9.141 8.391 1 95.62 508 LEU B CA 1
ATOM 9841 C C . LEU B 1 508 ? -17.141 9.883 8.312 1 95.62 508 LEU B C 1
ATOM 9843 O O . LEU B 1 508 ? -17.641 10.375 9.32 1 95.62 508 LEU B O 1
ATOM 9847 N N . PHE B 1 509 ? -17.609 9.961 7.07 1 93.94 509 PHE B N 1
ATOM 9848 C CA . PHE B 1 509 ? -18.906 10.586 6.809 1 93.94 509 PHE B CA 1
ATOM 9849 C C . PHE B 1 509 ? -19.641 9.859 5.691 1 93.94 509 PHE B C 1
ATOM 9851 O O . PHE B 1 509 ? -19.078 8.977 5.039 1 93.94 509 PHE B O 1
ATOM 9858 N N . ASN B 1 510 ? -20.922 10.109 5.562 1 85.5 510 ASN B N 1
ATOM 9859 C CA . ASN B 1 510 ? -21.781 9.445 4.586 1 85.5 510 ASN B CA 1
ATOM 9860 C C . ASN B 1 510 ? -21.906 7.949 4.867 1 85.5 510 ASN B C 1
ATOM 9862 O O . ASN B 1 510 ? -21.688 7.129 3.973 1 85.5 510 ASN B O 1
ATOM 9866 N N . ASN B 1 511 ? -22.297 7.625 6.059 1 80.5 511 ASN B N 1
ATOM 9867 C CA . ASN B 1 511 ? -22.312 6.246 6.535 1 80.5 511 ASN B CA 1
ATOM 9868 C C . ASN B 1 511 ? -23.703 5.633 6.441 1 80.5 511 ASN B C 1
ATOM 9870 O O . ASN B 1 511 ? -23.891 4.453 6.75 1 80.5 511 ASN B O 1
ATOM 9874 N N . GLY B 1 512 ? -24.688 6.387 6.047 1 88 512 GLY B N 1
ATOM 9875 C CA . GLY B 1 512 ? -26.047 5.898 5.895 1 88 512 GLY B CA 1
ATOM 9876 C C . GLY B 1 512 ? -26.891 6.109 7.133 1 88 512 GLY B C 1
ATOM 9877 O O . GLY B 1 512 ? -28.109 6.324 7.031 1 88 512 GLY B O 1
ATOM 9878 N N . VAL B 1 513 ? -26.266 6.008 8.375 1 93.94 513 VAL B N 1
ATOM 9879 C CA . VAL B 1 513 ? -26.953 6.258 9.633 1 93.94 513 VAL B CA 1
ATOM 9880 C C . VAL B 1 513 ? -26.297 7.434 10.352 1 93.94 513 VAL B C 1
ATOM 9882 O O . VAL B 1 513 ? -25.062 7.531 10.406 1 93.94 513 VAL B O 1
ATOM 9885 N N . GLN B 1 514 ? -27.062 8.289 10.922 1 96.75 514 GLN B N 1
ATOM 9886 C CA . GLN B 1 514 ? -26.578 9.523 11.523 1 96.75 514 GLN B CA 1
ATOM 9887 C C . GLN B 1 514 ? -25.844 9.25 12.828 1 96.75 514 GLN B C 1
ATOM 9889 O O . GLN B 1 514 ? -24.922 9.977 13.195 1 96.75 514 GLN B O 1
ATOM 9894 N N . ALA B 1 515 ? -26.188 8.125 13.555 1 97.88 515 ALA B N 1
ATOM 9895 C CA . ALA B 1 515 ? -25.453 7.762 14.766 1 97.88 515 ALA B CA 1
ATOM 9896 C C . ALA B 1 515 ? -23.953 7.668 14.492 1 97.88 515 ALA B C 1
ATOM 9898 O O . ALA B 1 515 ? -23.141 8.195 15.266 1 97.88 515 ALA B O 1
ATOM 9899 N N . LEU B 1 516 ? -23.609 7.027 13.375 1 97.62 516 LEU B N 1
ATOM 9900 C CA . LEU B 1 516 ? -22.219 6.883 12.992 1 97.62 516 LEU B CA 1
ATOM 9901 C C . LEU B 1 516 ? -21.625 8.227 12.562 1 97.62 516 LEU B C 1
ATOM 9903 O O . LEU B 1 516 ? -20.5 8.555 12.922 1 97.62 516 LEU B O 1
ATOM 9907 N N . ASN B 1 517 ? -22.375 9.031 11.766 1 97.88 517 ASN B N 1
ATOM 9908 C CA . ASN B 1 517 ? -21.891 10.328 11.297 1 97.88 517 ASN B CA 1
ATOM 9909 C C . ASN B 1 517 ? -21.625 11.281 12.453 1 97.88 517 ASN B C 1
ATOM 9911 O O . ASN B 1 517 ? -20.609 11.992 12.453 1 97.88 517 ASN B O 1
ATOM 9915 N N . TYR B 1 518 ? -22.562 11.297 13.438 1 98.69 518 TYR B N 1
ATOM 9916 C CA . TYR B 1 518 ? -22.359 12.156 14.602 1 98.69 518 TYR B CA 1
ATOM 9917 C C . TYR B 1 518 ? -21.188 11.672 15.445 1 98.69 518 TYR B C 1
ATOM 9919 O O . TYR B 1 518 ? -20.438 12.484 15.992 1 98.69 518 TYR B O 1
ATOM 9927 N N . GLY B 1 519 ? -21.062 10.344 15.578 1 98.56 519 GLY B N 1
ATOM 9928 C CA . GLY B 1 519 ? -19.938 9.797 16.328 1 98.56 519 GLY B CA 1
ATOM 9929 C C . GLY B 1 519 ? -18.594 10.125 15.711 1 98.56 519 GLY B C 1
ATOM 9930 O O . GLY B 1 519 ? -17.641 10.445 16.422 1 98.56 519 GLY B O 1
ATOM 9931 N N . ALA B 1 520 ? -18.516 10.039 14.414 1 98.06 520 ALA B N 1
ATOM 9932 C CA . ALA B 1 520 ? -17.266 10.297 13.703 1 98.06 520 ALA B CA 1
ATOM 9933 C C . ALA B 1 520 ? -17.125 11.773 13.352 1 98.06 520 ALA B C 1
ATOM 9935 O O . ALA B 1 520 ? -16.562 12.555 14.117 1 98.06 520 ALA B O 1
ATOM 9936 N N . THR B 1 521 ? -17.734 12.219 12.281 1 98.31 521 THR B N 1
ATOM 9937 C CA . THR B 1 521 ? -17.625 13.594 11.789 1 98.31 521 THR B CA 1
ATOM 9938 C C . THR B 1 521 ? -18.188 14.57 12.812 1 98.31 521 THR B C 1
ATOM 9940 O O . THR B 1 521 ? -17.656 15.664 13 1 98.31 521 THR B O 1
ATOM 9943 N N . GLY B 1 522 ? -19.266 14.195 13.484 1 98.75 522 GLY B N 1
ATOM 9944 C CA . GLY B 1 522 ? -19.844 15.078 14.492 1 98.75 522 GLY B CA 1
ATOM 9945 C C . GLY B 1 522 ? -18.875 15.391 15.625 1 98.75 522 GLY B C 1
ATOM 9946 O O . GLY B 1 522 ? -18.766 16.547 16.047 1 98.75 522 GLY B O 1
ATOM 9947 N N . SER B 1 523 ? -18.219 14.359 16.125 1 98.75 523 SER B N 1
ATOM 9948 C CA . SER B 1 523 ? -17.25 14.602 17.203 1 98.75 523 SER B CA 1
ATOM 9949 C C . SER B 1 523 ? -16.078 15.43 16.703 1 98.75 523 SER B C 1
ATOM 9951 O O . SER B 1 523 ? -15.492 16.203 17.469 1 98.75 523 SER B O 1
ATOM 9953 N N . THR B 1 524 ? -15.672 15.289 15.414 1 98.56 524 THR B N 1
ATOM 9954 C CA . THR B 1 524 ? -14.617 16.109 14.836 1 98.56 524 THR B CA 1
ATOM 9955 C C . THR B 1 524 ? -15.055 17.562 14.734 1 98.56 524 THR B C 1
ATOM 9957 O O . THR B 1 524 ? -14.273 18.484 15 1 98.56 524 THR B O 1
ATOM 9960 N N . ILE B 1 525 ? -16.328 17.766 14.305 1 98.69 525 ILE B N 1
ATOM 9961 C CA . ILE B 1 525 ? -16.859 19.125 14.266 1 98.69 525 ILE B CA 1
ATOM 9962 C C . ILE B 1 525 ? -16.844 19.719 15.672 1 98.69 525 ILE B C 1
ATOM 9964 O O . ILE B 1 525 ? -16.391 20.859 15.859 1 98.69 525 ILE B O 1
ATOM 9968 N N . GLY B 1 526 ? -17.328 18.953 16.625 1 98.75 526 GLY B N 1
ATOM 9969 C CA . GLY B 1 526 ? -17.266 19.406 18 1 98.75 526 GLY B CA 1
ATOM 9970 C C . GLY B 1 526 ? -15.852 19.688 18.469 1 98.75 526 GLY B C 1
ATOM 9971 O O . GLY B 1 526 ? -15.602 20.672 19.172 1 98.75 526 GLY B O 1
ATOM 9972 N N . HIS B 1 527 ? -14.906 18.797 18.125 1 98.44 527 HIS B N 1
ATOM 9973 C CA . HIS B 1 527 ? -13.484 18.953 18.422 1 98.44 527 HIS B CA 1
ATOM 9974 C C . HIS B 1 527 ? -12.945 20.281 17.906 1 98.44 527 HIS B C 1
ATOM 9976 O O . HIS B 1 527 ? -12.344 21.047 18.672 1 98.44 527 HIS B O 1
ATOM 9982 N N . GLU B 1 528 ? -13.211 20.562 16.609 1 98.38 528 GLU B N 1
ATOM 9983 C CA . GLU B 1 528 ? -12.719 21.797 16.016 1 98.38 528 GLU B CA 1
ATOM 9984 C C . GLU B 1 528 ? -13.398 23.016 16.625 1 98.38 528 GLU B C 1
ATOM 9986 O O . GLU B 1 528 ? -12.766 24.062 16.828 1 98.38 528 GLU B O 1
ATOM 9991 N N . LEU B 1 529 ? -14.664 22.891 16.891 1 98.31 529 LEU B N 1
ATOM 9992 C CA . LEU B 1 529 ? -15.383 23.969 17.547 1 98.31 529 LEU B CA 1
ATOM 9993 C C . LEU B 1 529 ? -14.789 24.266 18.922 1 98.31 529 LEU B C 1
ATOM 9995 O O . LEU B 1 529 ? -14.609 25.438 19.297 1 98.31 529 LEU B O 1
ATOM 9999 N N . SER B 1 530 ? -14.484 23.25 19.625 1 97.5 530 SER B N 1
ATOM 10000 C CA . SER B 1 530 ? -14.016 23.359 21 1 97.5 530 SER B CA 1
ATOM 10001 C C . SER B 1 530 ? -12.625 23.984 21.078 1 97.5 530 SER B C 1
ATOM 10003 O O . SER B 1 530 ? -12.242 24.547 22.094 1 97.5 530 SER B O 1
ATOM 10005 N N . HIS B 1 531 ? -11.844 23.875 20.016 1 96.81 531 HIS B N 1
ATOM 10006 C CA . HIS B 1 531 ? -10.531 24.516 19.969 1 96.81 531 HIS B CA 1
ATOM 10007 C C . HIS B 1 531 ? -10.648 26.031 20.188 1 96.81 531 HIS B C 1
ATOM 10009 O O . HIS B 1 531 ? -9.688 26.688 20.594 1 96.81 531 HIS B O 1
ATOM 10015 N N . ASN B 1 532 ? -11.797 26.609 19.938 1 96.69 532 ASN B N 1
ATOM 10016 C CA . ASN B 1 532 ? -12.016 28.016 20.188 1 96.69 532 ASN B CA 1
ATOM 10017 C C . ASN B 1 532 ? -12.125 28.312 21.688 1 96.69 532 ASN B C 1
ATOM 10019 O O . ASN B 1 532 ? -12.062 29.469 22.109 1 96.69 532 ASN B O 1
ATOM 10023 N N . TYR B 1 533 ? -12.227 27.281 22.531 1 96 533 TYR B N 1
ATOM 10024 C CA . TYR B 1 533 ? -12.477 27.469 23.953 1 96 533 TYR B CA 1
ATOM 10025 C C . TYR B 1 533 ? -11.492 26.672 24.797 1 96 533 TYR B C 1
ATOM 10027 O O . TYR B 1 533 ? -11.648 26.562 26.016 1 96 533 TYR B O 1
ATOM 10035 N N . ASP B 1 534 ? -10.555 26.016 24.203 1 94.31 534 ASP B N 1
ATOM 10036 C CA . ASP B 1 534 ? -9.547 25.266 24.938 1 94.31 534 ASP B CA 1
ATOM 10037 C C . ASP B 1 534 ? -8.508 26.203 25.562 1 94.31 534 ASP B C 1
ATOM 10039 O O . ASP B 1 534 ? -8.773 27.391 25.766 1 94.31 534 ASP B O 1
ATOM 10043 N N . ASN B 1 535 ? -7.406 25.609 25.953 1 91.69 535 ASN B N 1
ATOM 10044 C CA . ASN B 1 535 ? -6.441 26.391 26.703 1 91.69 535 ASN B CA 1
ATOM 10045 C C . ASN B 1 535 ? -5.879 27.547 25.859 1 91.69 535 ASN B C 1
ATOM 10047 O O . ASN B 1 535 ? -5.555 28.609 26.391 1 91.69 535 ASN B O 1
ATOM 10051 N N . THR B 1 536 ? -5.809 27.375 24.578 1 91.62 536 THR B N 1
ATOM 10052 C CA . THR B 1 536 ? -5.305 28.406 23.672 1 91.62 536 THR B CA 1
ATOM 10053 C C . THR B 1 536 ? -6.453 29.25 23.125 1 91.62 536 THR B C 1
ATOM 10055 O O . THR B 1 536 ? -6.391 30.484 23.156 1 91.62 536 THR B O 1
ATOM 10058 N N . GLY B 1 537 ? -7.523 28.656 22.719 1 93.88 537 GLY B N 1
ATOM 10059 C CA . GLY B 1 537 ? -8.633 29.328 22.062 1 93.88 537 GLY B CA 1
ATOM 10060 C C . GLY B 1 537 ? -9.352 30.312 22.953 1 93.88 537 GLY B C 1
ATOM 10061 O O . GLY B 1 537 ? -9.891 31.312 22.484 1 93.88 537 GLY B O 1
ATOM 10062 N N . ARG B 1 538 ? -9.289 30.062 24.203 1 93.31 538 ARG B N 1
ATOM 10063 C CA . ARG B 1 538 ? -9.984 30.938 25.156 1 93.31 538 ARG B CA 1
ATOM 10064 C C . ARG B 1 538 ? -9.32 32.312 25.219 1 93.31 538 ARG B C 1
ATOM 10066 O O . ARG B 1 538 ? -9.898 33.25 25.766 1 93.31 538 ARG B O 1
ATOM 10073 N N . LEU B 1 539 ? -8.117 32.375 24.719 1 93 539 LEU B N 1
ATOM 10074 C CA . LEU B 1 539 ? -7.402 33.656 24.734 1 93 539 LEU B CA 1
ATOM 10075 C C . LEU B 1 539 ? -7.906 34.594 23.625 1 93 539 LEU B C 1
ATOM 10077 O O . LEU B 1 539 ? -7.637 35.781 23.656 1 93 539 LEU B O 1
ATOM 10081 N N . TYR B 1 540 ? -8.602 34.094 22.672 1 95.44 540 TYR B N 1
ATOM 10082 C CA . TYR B 1 540 ? -9.133 34.844 21.547 1 95.44 540 TYR B CA 1
ATOM 10083 C C . TYR B 1 540 ? -10.609 35.156 21.766 1 95.44 540 TYR B C 1
ATOM 10085 O O . TYR B 1 540 ? -11.391 34.281 22.125 1 95.44 540 TYR B O 1
ATOM 10093 N N . ASN B 1 541 ? -11.016 36.406 21.531 1 96.25 541 ASN B N 1
ATOM 10094 C CA . ASN B 1 541 ? -12.414 36.781 21.672 1 96.25 541 ASN B CA 1
ATOM 10095 C C . ASN B 1 541 ? -13.211 36.5 20.406 1 96.25 541 ASN B C 1
ATOM 10097 O O . ASN B 1 541 ? -12.727 35.812 19.5 1 96.25 541 ASN B O 1
ATOM 10101 N N . GLU B 1 542 ? -14.477 36.906 20.344 1 96.19 542 GLU B N 1
ATOM 10102 C CA . GLU B 1 542 ? -15.414 36.594 19.266 1 96.19 542 GLU B CA 1
ATOM 10103 C C . GLU B 1 542 ? -14.938 37.188 17.938 1 96.19 542 GLU B C 1
ATOM 10105 O O . GLU B 1 542 ? -15.352 36.719 16.875 1 96.19 542 GLU B O 1
ATOM 10110 N N . LEU B 1 543 ? -14.016 38.125 18 1 94.56 543 LEU B N 1
ATOM 10111 C CA . LEU B 1 543 ? -13.516 38.781 16.781 1 94.56 543 LEU B CA 1
ATOM 10112 C C . LEU B 1 543 ? -12.188 38.188 16.344 1 94.56 543 LEU B C 1
ATOM 10114 O O . LEU B 1 543 ? -11.609 38.594 15.352 1 94.56 543 LEU B O 1
ATOM 10118 N N . GLY B 1 544 ? -11.664 37.219 17.109 1 94.25 544 GLY B N 1
ATOM 10119 C CA . GLY B 1 544 ? -10.398 36.594 16.797 1 94.25 544 GLY B CA 1
ATOM 10120 C C . GLY B 1 544 ? -9.195 37.344 17.344 1 94.25 544 GLY B C 1
ATOM 10121 O O . GLY B 1 544 ? -8.062 37.125 16.891 1 94.25 544 GLY B O 1
ATOM 10122 N N . ASN B 1 545 ? -9.43 38.25 18.25 1 95.69 545 ASN B N 1
ATOM 10123 C CA . ASN B 1 545 ? -8.352 39.031 18.859 1 95.69 545 ASN B CA 1
ATOM 10124 C C . ASN B 1 545 ? -7.965 38.469 20.234 1 95.69 545 ASN B C 1
ATOM 10126 O O . ASN B 1 545 ? -8.82 38 20.984 1 95.69 545 ASN B O 1
ATOM 10130 N N . VAL B 1 546 ? -6.691 38.5 20.469 1 94.69 546 VAL B N 1
ATOM 10131 C CA . VAL B 1 546 ? -6.238 38.125 21.797 1 94.69 546 VAL B CA 1
ATOM 10132 C C . VAL B 1 546 ? -6.613 39.219 22.812 1 94.69 546 VAL B C 1
ATOM 10134 O O . VAL B 1 546 ? -6.203 40.375 22.672 1 94.69 546 VAL B O 1
ATOM 10137 N N . ALA B 1 547 ? -7.422 38.812 23.703 1 94 547 ALA B N 1
ATOM 10138 C CA . ALA B 1 547 ? -7.938 39.719 24.719 1 94 547 ALA B CA 1
ATOM 10139 C C . ALA B 1 547 ? -8.438 38.969 25.953 1 94 547 ALA B C 1
ATOM 10141 O O . ALA B 1 547 ? -8.781 37.781 25.859 1 94 547 ALA B O 1
ATOM 10142 N N . GLN B 1 548 ? -8.406 39.656 27.062 1 92 548 GLN B N 1
ATOM 10143 C CA . GLN B 1 548 ? -9.078 39.094 28.234 1 92 548 GLN B CA 1
ATOM 10144 C C . GLN B 1 548 ? -10.578 39.344 28.172 1 92 548 GLN B C 1
ATOM 10146 O O . GLN B 1 548 ? -11.047 40.438 28.438 1 92 548 GLN B O 1
ATOM 10151 N N . TRP B 1 549 ? -11.297 38.375 27.938 1 95.06 549 TRP B N 1
ATOM 10152 C CA . TRP B 1 549 ? -12.727 38.531 27.719 1 95.06 549 TRP B CA 1
ATOM 10153 C C . TRP B 1 549 ? -13.523 37.625 28.656 1 95.06 549 TRP B C 1
ATOM 10155 O O . TRP B 1 549 ? -14.758 37.625 28.609 1 95.06 549 TRP B O 1
ATOM 10165 N N . TRP B 1 550 ? -12.875 36.812 29.484 1 95.62 550 TRP B N 1
ATOM 10166 C CA . TRP B 1 550 ? -13.445 36.094 30.609 1 95.62 550 TRP B CA 1
ATOM 10167 C C . TRP B 1 550 ? -13.109 36.781 31.922 1 95.62 550 TRP B C 1
ATOM 10169 O O . TRP B 1 550 ? -12.086 37.469 32.031 1 95.62 550 TRP B O 1
ATOM 10179 N N . SER B 1 551 ? -13.953 36.562 32.938 1 96.38 551 SER B N 1
ATOM 10180 C CA . SER B 1 551 ? -13.641 37.062 34.281 1 96.38 551 SER B CA 1
ATOM 10181 C C . SER B 1 551 ? -12.484 36.312 34.906 1 96.38 551 SER B C 1
ATOM 10183 O O . SER B 1 551 ? -12.18 35.188 34.5 1 96.38 551 SER B O 1
ATOM 10185 N N . ASN B 1 552 ? -11.828 36.969 35.906 1 95.19 552 ASN B N 1
ATOM 10186 C CA . ASN B 1 552 ? -10.734 36.312 36.625 1 95.19 552 ASN B CA 1
ATOM 10187 C C . ASN B 1 552 ? -11.211 35.062 37.344 1 95.19 552 ASN B C 1
ATOM 10189 O O . ASN B 1 552 ? -10.492 34.062 37.406 1 95.19 552 ASN B O 1
ATOM 10193 N N . ARG B 1 553 ? -12.359 35.125 37.844 1 95.69 553 ARG B N 1
ATOM 10194 C CA . ARG B 1 553 ? -12.914 34 38.594 1 95.69 553 ARG B CA 1
ATOM 10195 C C . ARG B 1 553 ? -13.109 32.781 37.656 1 95.69 553 ARG B C 1
ATOM 10197 O O . ARG B 1 553 ? -12.727 31.672 38 1 95.69 553 ARG B O 1
ATOM 10204 N N . SER B 1 554 ? -13.742 33.062 36.594 1 96.12 554 SER B N 1
ATOM 10205 C CA . SER B 1 554 ? -13.969 31.969 35.625 1 96.12 554 SER B CA 1
ATOM 10206 C C . SER B 1 554 ? -12.648 31.422 35.094 1 96.12 554 SER B C 1
ATOM 10208 O O . SER B 1 554 ? -12.523 30.219 34.875 1 96.12 554 SER B O 1
ATOM 10210 N N . TYR B 1 555 ? -11.656 32.25 34.938 1 94.38 555 TYR B N 1
ATOM 10211 C CA . TYR B 1 555 ? -10.328 31.828 34.5 1 94.38 555 TYR B CA 1
ATOM 10212 C C . TYR B 1 555 ? -9.695 30.891 35.5 1 94.38 555 TYR B C 1
ATOM 10214 O O . TYR B 1 555 ? -9.078 29.891 35.125 1 94.38 555 TYR B O 1
ATOM 10222 N N . GLU B 1 556 ? -9.812 31.25 36.719 1 95.38 556 GLU B N 1
ATOM 10223 C CA . GLU B 1 556 ? -9.234 30.438 37.781 1 95.38 556 GLU B CA 1
ATOM 10224 C C . GLU B 1 556 ? -9.891 29.062 37.844 1 95.38 556 GLU B C 1
ATOM 10226 O O . GLU B 1 556 ? -9.203 28.047 38 1 95.38 556 GLU B O 1
ATOM 10231 N N . GLU B 1 557 ? -11.211 29.078 37.719 1 96.31 557 GLU B N 1
ATOM 10232 C CA . GLU B 1 557 ? -11.938 27.812 37.75 1 96.31 557 GLU B CA 1
ATOM 10233 C C . GLU B 1 557 ? -11.57 26.938 36.531 1 96.31 557 GLU B C 1
ATOM 10235 O O . GLU B 1 557 ? -11.43 25.719 36.656 1 96.31 557 GLU B O 1
ATOM 10240 N N . TYR B 1 558 ? -11.469 27.594 35.406 1 95.88 558 TYR B N 1
ATOM 10241 C CA . TYR B 1 558 ? -11.023 26.891 34.219 1 95.88 558 TYR B CA 1
ATOM 10242 C C . TYR B 1 558 ? -9.641 26.266 34.438 1 95.88 558 TYR B C 1
ATOM 10244 O O . TYR B 1 558 ? -9.414 25.109 34.062 1 95.88 558 TYR B O 1
ATOM 10252 N N . THR B 1 559 ? -8.75 26.969 34.969 1 95.25 559 THR B N 1
ATOM 10253 C CA . THR B 1 559 ? -7.367 26.547 35.188 1 95.25 559 THR B CA 1
ATOM 10254 C C . THR B 1 559 ? -7.301 25.344 36.094 1 95.25 559 THR B C 1
ATOM 10256 O O . THR B 1 559 ? -6.488 24.438 35.906 1 95.25 559 THR B O 1
ATOM 10259 N N . LYS B 1 560 ? -8.156 25.359 37.062 1 96.06 560 LYS B N 1
ATOM 10260 C CA . LYS B 1 560 ? -8.234 24.219 38 1 96.06 560 LYS B CA 1
ATOM 10261 C C . LYS B 1 560 ? -8.648 22.953 37.25 1 96.06 560 LYS B C 1
ATOM 10263 O O . LYS B 1 560 ? -8.07 21.891 37.469 1 96.06 560 LYS B O 1
ATOM 10268 N N . ARG B 1 561 ? -9.625 23.094 36.438 1 95.94 561 ARG B N 1
ATOM 10269 C CA . ARG B 1 561 ? -10.125 21.953 35.688 1 95.94 561 ARG B CA 1
ATOM 10270 C C . ARG B 1 561 ? -9.102 21.5 34.656 1 95.94 561 ARG B C 1
ATOM 10272 O O . ARG B 1 561 ? -8.945 20.297 34.438 1 95.94 561 ARG B O 1
ATOM 10279 N N . ALA B 1 562 ? -8.406 22.469 34 1 95.5 562 ALA B N 1
ATOM 10280 C CA . ALA B 1 562 ? -7.328 22.141 33.062 1 95.5 562 ALA B CA 1
ATOM 10281 C C . ALA B 1 562 ? -6.203 21.375 33.781 1 95.5 562 ALA B C 1
ATOM 10283 O O . ALA B 1 562 ? -5.621 20.453 33.219 1 95.5 562 ALA B O 1
ATOM 10284 N N . SER B 1 563 ? -5.902 21.75 34.969 1 95.94 563 SER B N 1
ATOM 10285 C CA . SER B 1 563 ? -4.863 21.094 35.75 1 95.94 563 SER B CA 1
ATOM 10286 C C . SER B 1 563 ? -5.246 19.656 36.094 1 95.94 563 SER B C 1
ATOM 10288 O O . SER B 1 563 ? -4.391 18.766 36.094 1 95.94 563 SER B O 1
ATOM 10290 N N . CYS B 1 564 ? -6.508 19.469 36.375 1 96.25 564 CYS B N 1
ATOM 10291 C CA . CYS B 1 564 ? -6.996 18.125 36.594 1 96.25 564 CYS B CA 1
ATOM 10292 C C . CYS B 1 564 ? -6.75 17.25 35.344 1 96.25 564 CYS B C 1
ATOM 10294 O O . CYS B 1 564 ? -6.309 16.109 35.469 1 96.25 564 CYS B O 1
ATOM 10296 N N . LEU B 1 565 ? -7.027 17.766 34.219 1 96.38 565 LEU B N 1
ATOM 10297 C CA . LEU B 1 565 ? -6.824 17.031 32.969 1 96.38 565 LEU B CA 1
ATOM 10298 C C . LEU B 1 565 ? -5.34 16.766 32.75 1 96.38 565 LEU B C 1
ATOM 10300 O O . LEU B 1 565 ? -4.973 15.672 32.281 1 96.38 565 LEU B O 1
ATOM 10304 N N . ILE B 1 566 ? -4.461 17.734 32.969 1 95.56 566 ILE B N 1
ATOM 10305 C CA . ILE B 1 566 ? -3.021 17.562 32.812 1 95.56 566 ILE B CA 1
ATOM 10306 C C . ILE B 1 566 ? -2.561 16.391 33.688 1 95.56 566 ILE B C 1
ATOM 10308 O O . ILE B 1 566 ? -1.847 15.508 33.219 1 95.56 566 ILE B O 1
ATOM 10312 N N . SER B 1 567 ? -3.043 16.375 34.938 1 94.94 567 SER B N 1
ATOM 10313 C CA . SER B 1 567 ? -2.662 15.32 35.844 1 94.94 567 SER B CA 1
ATOM 10314 C C . SER B 1 567 ? -3.176 13.961 35.406 1 94.94 567 SER B C 1
ATOM 10316 O O . SER B 1 567 ? -2.471 12.953 35.5 1 94.94 567 SER B O 1
ATOM 10318 N N . HIS B 1 568 ? -4.383 13.977 35 1 94.75 568 HIS B N 1
ATOM 10319 C CA . HIS B 1 568 ? -5 12.75 34.5 1 94.75 568 HIS B CA 1
ATOM 10320 C C . HIS B 1 568 ? -4.195 12.141 33.375 1 94.75 568 HIS B C 1
ATOM 10322 O O . HIS B 1 568 ? -3.887 10.945 33.375 1 94.75 568 HIS B O 1
ATOM 10328 N N . TYR B 1 569 ? -3.832 12.898 32.375 1 94.81 569 TYR B N 1
ATOM 10329 C CA . TYR B 1 569 ? -3.15 12.391 31.188 1 94.81 569 TYR B CA 1
ATOM 10330 C C . TYR B 1 569 ? -1.692 12.07 31.5 1 94.81 569 TYR B C 1
ATOM 10332 O O . TYR B 1 569 ? -1.113 11.156 30.906 1 94.81 569 TYR B O 1
ATOM 10340 N N . ASN B 1 570 ? -1.078 12.812 32.438 1 93.81 570 ASN B N 1
ATOM 10341 C CA . ASN B 1 570 ? 0.277 12.492 32.875 1 93.81 570 ASN B CA 1
ATOM 10342 C C . ASN B 1 570 ? 0.353 11.102 33.469 1 93.81 570 ASN B C 1
ATOM 10344 O O . ASN B 1 570 ? 1.417 10.477 33.5 1 93.81 570 ASN B O 1
ATOM 10348 N N . ASP B 1 571 ? -0.779 10.625 33.938 1 92.5 571 ASP B N 1
ATOM 10349 C CA . ASP B 1 571 ? -0.826 9.336 34.625 1 92.5 571 ASP B CA 1
ATOM 10350 C C . ASP B 1 571 ? -1.075 8.203 33.625 1 92.5 571 ASP B C 1
ATOM 10352 O O . ASP B 1 571 ? -1.122 7.031 34.031 1 92.5 571 ASP B O 1
ATOM 10356 N N . ILE B 1 572 ? -1.21 8.5 32.438 1 92.94 572 ILE B N 1
ATOM 10357 C CA . ILE B 1 572 ? -1.486 7.477 31.438 1 92.94 572 ILE B CA 1
ATOM 10358 C C . ILE B 1 572 ? -0.176 6.988 30.812 1 92.94 572 ILE B C 1
ATOM 10360 O O . ILE B 1 572 ? 0.586 7.777 30.25 1 92.94 572 ILE B O 1
ATOM 10364 N N . ASP B 1 573 ? 0.028 5.695 30.906 1 91.12 573 ASP B N 1
ATOM 10365 C CA . ASP B 1 573 ? 1.126 5.008 30.234 1 91.12 573 ASP B CA 1
ATOM 10366 C C . ASP B 1 573 ? 0.609 4.121 29.094 1 91.12 573 ASP B C 1
ATOM 10368 O O . ASP B 1 573 ? -0.419 3.457 29.25 1 91.12 573 ASP B O 1
ATOM 10372 N N . VAL B 1 574 ? 1.246 4.199 28.016 1 90 574 VAL B N 1
ATOM 10373 C CA . VAL B 1 574 ? 0.894 3.357 26.875 1 90 574 VAL B CA 1
ATOM 10374 C C . VAL B 1 574 ? 2.025 2.373 26.594 1 90 574 VAL B C 1
ATOM 10376 O O . VAL B 1 574 ? 3.188 2.77 26.484 1 90 574 VAL B O 1
ATOM 10379 N N . VAL B 1 575 ? 1.673 1.13 26.516 1 85.25 575 VAL B N 1
ATOM 10380 C CA . VAL B 1 575 ? 2.646 0.105 26.156 1 85.25 575 VAL B CA 1
ATOM 10381 C C . VAL B 1 575 ? 2.535 -0.216 24.656 1 85.25 575 VAL B C 1
ATOM 10383 O O . VAL B 1 575 ? 1.444 -0.502 24.156 1 85.25 575 VAL B O 1
ATOM 10386 N N . SER B 1 576 ? 3.592 -0.026 23.922 1 79.81 576 SER B N 1
ATOM 10387 C CA . SER B 1 576 ? 3.672 -0.359 22.516 1 79.81 576 SER B CA 1
ATOM 10388 C C . SER B 1 576 ? 4.984 -1.061 22.172 1 79.81 576 SER B C 1
ATOM 10390 O O . SER B 1 576 ? 6.062 -0.57 22.516 1 79.81 576 SER B O 1
ATOM 10392 N N . HIS B 1 577 ? 4.957 -2.209 21.516 1 75.81 577 HIS B N 1
ATOM 10393 C CA . HIS B 1 577 ? 6.105 -3 21.094 1 75.81 577 HIS B CA 1
ATOM 10394 C C . HIS B 1 577 ? 7.129 -3.141 22.219 1 75.81 577 HIS B C 1
ATOM 10396 O O . HIS B 1 577 ? 8.312 -2.867 22.016 1 75.81 577 HIS B O 1
ATOM 10402 N N . ASN B 1 578 ? 6.719 -3.379 23.391 1 74.19 578 ASN B N 1
ATOM 10403 C CA . ASN B 1 578 ? 7.516 -3.67 24.562 1 74.19 578 ASN B CA 1
ATOM 10404 C C . ASN B 1 578 ? 8.148 -2.404 25.141 1 74.19 578 ASN B C 1
ATOM 10406 O O . ASN B 1 578 ? 9.047 -2.482 25.984 1 74.19 578 ASN B O 1
ATOM 10410 N N . ASN B 1 579 ? 7.711 -1.263 24.672 1 82.62 579 ASN B N 1
ATOM 10411 C CA . ASN B 1 579 ? 8.102 0.02 25.25 1 82.62 579 ASN B CA 1
ATOM 10412 C C . ASN B 1 579 ? 6.93 0.715 25.938 1 82.62 579 ASN B C 1
ATOM 10414 O O . ASN B 1 579 ? 5.773 0.5 25.562 1 82.62 579 ASN B O 1
ATOM 10418 N N . THR B 1 580 ? 7.289 1.42 26.953 1 88.31 580 THR B N 1
ATOM 10419 C CA . THR B 1 580 ? 6.27 2.189 27.656 1 88.31 580 THR B CA 1
ATOM 10420 C C . THR B 1 580 ? 6.449 3.684 27.406 1 88.31 580 THR B C 1
ATOM 10422 O O . THR B 1 580 ? 7.551 4.215 27.562 1 88.31 580 THR B O 1
ATOM 10425 N N . PHE B 1 581 ? 5.438 4.324 27.031 1 88.25 581 PHE B N 1
ATOM 10426 C CA . PHE B 1 581 ? 5.441 5.758 26.766 1 88.25 581 PHE B CA 1
ATOM 10427 C C . PHE B 1 581 ? 4.469 6.484 27.688 1 88.25 581 PHE B C 1
ATOM 10429 O O . PHE B 1 581 ? 3.332 6.043 27.875 1 88.25 581 PHE B O 1
ATOM 10436 N N . ALA B 1 582 ? 4.945 7.527 28.234 1 89.5 582 ALA B N 1
ATOM 10437 C CA . ALA B 1 582 ? 4.074 8.359 29.062 1 89.5 582 ALA B CA 1
ATOM 10438 C C . ALA B 1 582 ? 3.451 9.484 28.25 1 89.5 582 ALA B C 1
ATOM 10440 O O . ALA B 1 582 ? 4.133 10.125 27.453 1 89.5 582 ALA B O 1
ATOM 10441 N N . VAL B 1 583 ? 2.195 9.703 28.422 1 92.12 583 VAL B N 1
ATOM 10442 C CA . VAL B 1 583 ? 1.534 10.844 27.781 1 92.12 583 VAL B CA 1
ATOM 10443 C C . VAL B 1 583 ? 1.905 12.133 28.516 1 92.12 583 VAL B C 1
ATOM 10445 O O . VAL B 1 583 ? 1.997 12.148 29.75 1 92.12 583 VAL B O 1
ATOM 10448 N N . ASN B 1 584 ? 2.182 13.148 27.766 1 91 584 ASN B N 1
ATOM 10449 C CA . ASN B 1 584 ? 2.445 14.469 28.328 1 91 584 ASN B CA 1
ATOM 10450 C C . ASN B 1 584 ? 1.191 15.344 28.328 1 91 584 ASN B C 1
ATOM 10452 O O . ASN B 1 584 ? 0.867 15.969 27.328 1 91 584 ASN B O 1
ATOM 10456 N N . GLY B 1 585 ? 0.596 15.43 29.5 1 92.12 585 GLY B N 1
ATOM 10457 C CA . GLY B 1 585 ? -0.686 16.109 29.625 1 92.12 585 GLY B CA 1
ATOM 10458 C C . GLY B 1 585 ? -0.612 17.594 29.297 1 92.12 585 GLY B C 1
ATOM 10459 O O . GLY B 1 585 ? -1.61 18.188 28.906 1 92.12 585 GLY B O 1
ATOM 10460 N N . VAL B 1 586 ? 0.529 18.188 29.5 1 90.31 586 VAL B N 1
ATOM 10461 C CA . VAL B 1 586 ? 0.694 19.609 29.203 1 90.31 586 VAL B CA 1
ATOM 10462 C C . VAL B 1 586 ? 0.752 19.797 27.688 1 90.31 586 VAL B C 1
ATOM 10464 O O . VAL B 1 586 ? 0.076 20.688 27.141 1 90.31 586 VAL B O 1
ATOM 10467 N N . GLN B 1 587 ? 1.421 18.969 27 1 87.94 587 GLN B N 1
ATOM 10468 C CA . GLN B 1 587 ? 1.611 19.078 25.562 1 87.94 587 GLN B CA 1
ATOM 10469 C C . GLN B 1 587 ? 0.323 18.75 24.812 1 87.94 587 GLN B C 1
ATOM 10471 O O . GLN B 1 587 ? 0.043 19.344 23.766 1 87.94 587 GLN B O 1
ATOM 10476 N N . THR B 1 588 ? -0.395 17.828 25.375 1 92.94 588 THR B N 1
ATOM 10477 C CA . THR B 1 588 ? -1.563 17.344 24.656 1 92.94 588 THR B CA 1
ATOM 10478 C C . THR B 1 588 ? -2.838 18 25.172 1 92.94 588 THR B C 1
ATOM 10480 O O . THR B 1 588 ? -3.943 17.609 24.812 1 92.94 588 THR B O 1
ATOM 10483 N N . LEU B 1 589 ? -2.77 19.016 25.984 1 94 589 LEU B N 1
ATOM 10484 C CA . LEU B 1 589 ? -3.898 19.547 26.734 1 94 589 LEU B CA 1
ATOM 10485 C C . LEU B 1 589 ? -4.984 20.062 25.797 1 94 589 LEU B C 1
ATOM 10487 O O . LEU B 1 589 ? -6.152 19.703 25.938 1 94 589 LEU B O 1
ATOM 10491 N N . ASP B 1 590 ? -4.598 20.922 24.828 1 94.44 590 ASP B N 1
ATOM 10492 C CA . ASP B 1 590 ? -5.586 21.516 23.938 1 94.44 590 ASP B CA 1
ATOM 10493 C C . ASP B 1 590 ? -6.363 20.438 23.188 1 94.44 590 ASP B C 1
ATOM 10495 O O . ASP B 1 590 ? -7.594 20.469 23.125 1 94.44 590 ASP B O 1
ATOM 10499 N N . GLU B 1 591 ? -5.613 19.453 22.734 1 96.06 591 GLU B N 1
ATOM 10500 C CA . GLU B 1 591 ? -6.223 18.359 21.969 1 96.06 591 GLU B CA 1
ATOM 10501 C C . GLU B 1 591 ? -7.113 17.5 22.859 1 96.06 591 GLU B C 1
ATOM 10503 O O . GLU B 1 591 ? -8.18 17.047 22.422 1 96.06 591 GLU B O 1
ATOM 10508 N N . ASN B 1 592 ? -6.676 17.297 24.078 1 96.56 592 ASN B N 1
ATOM 10509 C CA . ASN B 1 592 ? -7.457 16.484 25 1 96.56 592 ASN B CA 1
ATOM 10510 C C . ASN B 1 592 ? -8.766 17.172 25.375 1 96.56 592 ASN B C 1
ATOM 10512 O O . ASN B 1 592 ? -9.812 16.531 25.438 1 96.56 592 ASN B O 1
ATOM 10516 N N . ILE B 1 593 ? -8.688 18.469 25.609 1 96.81 593 ILE B N 1
ATOM 10517 C CA . ILE B 1 593 ? -9.883 19.25 25.922 1 96.81 593 ILE B CA 1
ATOM 10518 C C . ILE B 1 593 ? -10.867 19.172 24.75 1 96.81 593 ILE B C 1
ATOM 10520 O O . ILE B 1 593 ? -12.055 18.938 24.953 1 96.81 593 ILE B O 1
ATOM 10524 N N . ALA B 1 594 ? -10.312 19.328 23.578 1 97.62 594 ALA B N 1
ATOM 10525 C CA . ALA B 1 594 ? -11.148 19.344 22.375 1 97.62 594 ALA B CA 1
ATOM 10526 C C . ALA B 1 594 ? -11.781 17.969 22.141 1 97.62 594 ALA B C 1
ATOM 10528 O O . ALA B 1 594 ? -12.945 17.891 21.75 1 97.62 594 ALA B O 1
ATOM 10529 N N . ASP B 1 595 ? -11.062 16.906 22.391 1 97.94 595 ASP B N 1
ATOM 10530 C CA . ASP B 1 595 ? -11.594 15.562 22.203 1 97.94 595 ASP B CA 1
ATOM 10531 C C . ASP B 1 595 ? -12.766 15.305 23.156 1 97.94 595 ASP B C 1
ATOM 10533 O O . ASP B 1 595 ? -13.82 14.812 22.734 1 97.94 595 ASP B O 1
ATOM 10537 N N . ILE B 1 596 ? -12.586 15.617 24.406 1 97.94 596 ILE B N 1
ATOM 10538 C CA . ILE B 1 596 ? -13.57 15.344 25.438 1 97.94 596 ILE B CA 1
ATOM 10539 C C . ILE B 1 596 ? -14.82 16.188 25.203 1 97.94 596 ILE B C 1
ATOM 10541 O O . ILE B 1 596 ? -15.938 15.672 25.203 1 97.94 596 ILE B O 1
ATOM 10545 N N . ALA B 1 597 ? -14.609 17.469 24.969 1 97.81 597 ALA B N 1
ATOM 10546 C CA . ALA B 1 597 ? -15.734 18.359 24.734 1 97.81 597 ALA B CA 1
ATOM 10547 C C . ALA B 1 597 ? -16.453 18 23.422 1 97.81 597 ALA B C 1
ATOM 10549 O O . ALA B 1 597 ? -17.688 18.016 23.359 1 97.81 597 ALA B O 1
ATOM 10550 N N . GLY B 1 598 ? -15.625 17.75 22.375 1 98.44 598 GLY B N 1
ATOM 10551 C CA . GLY B 1 598 ? -16.188 17.422 21.078 1 98.44 598 GLY B CA 1
ATOM 10552 C C . GLY B 1 598 ? -17.078 16.188 21.109 1 98.44 598 GLY B C 1
ATOM 10553 O O . GLY B 1 598 ? -18.141 16.156 20.469 1 98.44 598 GLY B O 1
ATOM 10554 N N . LEU B 1 599 ? -16.625 15.164 21.844 1 98.56 599 LEU B N 1
ATOM 10555 C CA . LEU B 1 599 ? -17.422 13.945 21.984 1 98.56 599 LEU B CA 1
ATOM 10556 C C . LEU B 1 599 ? -18.75 14.242 22.672 1 98.56 599 LEU B C 1
ATOM 10558 O O . LEU B 1 599 ? -19.812 13.773 22.219 1 98.56 599 LEU B O 1
ATOM 10562 N N . LYS B 1 600 ? -18.719 14.977 23.75 1 98.12 600 LYS B N 1
ATOM 10563 C CA . LYS B 1 600 ? -19.906 15.305 24.531 1 98.12 600 LYS B CA 1
ATOM 10564 C C . LYS B 1 600 ? -20.891 16.141 23.703 1 98.12 600 LYS B C 1
ATOM 10566 O O . LYS B 1 600 ? -22.094 15.875 23.688 1 98.12 600 LYS B O 1
ATOM 10571 N N . GLU B 1 601 ? -20.344 17.156 23.016 1 98.62 601 GLU B N 1
ATOM 10572 C CA . GLU B 1 601 ? -21.156 17.984 22.141 1 98.62 601 GLU B CA 1
ATOM 10573 C C . GLU B 1 601 ? -21.844 17.125 21.062 1 98.62 601 GLU B C 1
ATOM 10575 O O . GLU B 1 601 ? -23.047 17.281 20.844 1 98.62 601 GLU B O 1
ATOM 10580 N N . ALA B 1 602 ? -21.078 16.281 20.438 1 98.88 602 ALA B N 1
ATOM 10581 C CA . ALA B 1 602 ? -21.594 15.461 19.359 1 98.88 602 ALA B CA 1
ATOM 10582 C C . ALA B 1 602 ? -22.688 14.516 19.859 1 98.88 602 ALA B C 1
ATOM 10584 O O . ALA B 1 602 ? -23.672 14.258 19.172 1 98.88 602 ALA B O 1
ATOM 10585 N N . TYR B 1 603 ? -22.484 13.969 21.062 1 98.75 603 TYR B N 1
ATOM 10586 C CA . TYR B 1 603 ? -23.469 13.055 21.609 1 98.75 603 TYR B CA 1
ATOM 10587 C C . TYR B 1 603 ? -24.797 13.758 21.875 1 98.75 603 TYR B C 1
ATOM 10589 O O . TYR B 1 603 ? -25.859 13.266 21.484 1 98.75 603 TYR B O 1
ATOM 10597 N N . TYR B 1 604 ? -24.797 14.922 22.547 1 98.56 604 TYR B N 1
ATOM 10598 C CA . TYR B 1 604 ? -26.031 15.68 22.812 1 98.56 604 TYR B CA 1
ATOM 10599 C C . TYR B 1 604 ? -26.672 16.141 21.5 1 98.56 604 TYR B C 1
ATOM 10601 O O . TYR B 1 604 ? -27.891 16.188 21.391 1 98.56 604 TYR B O 1
ATOM 10609 N N . ALA B 1 605 ? -25.781 16.531 20.578 1 98.88 605 ALA B N 1
ATOM 10610 C CA . ALA B 1 605 ? -26.281 16.906 19.266 1 98.88 605 ALA B CA 1
ATOM 10611 C C . ALA B 1 605 ? -27.047 15.75 18.609 1 98.88 605 ALA B C 1
ATOM 10613 O O . ALA B 1 605 ? -28.094 15.945 18.016 1 98.88 605 ALA B O 1
ATOM 10614 N N . TYR B 1 606 ? -26.516 14.531 18.719 1 98.62 606 TYR B N 1
ATOM 10615 C CA . TYR B 1 606 ? -27.172 13.359 18.141 1 98.62 606 TYR B CA 1
ATOM 10616 C C . TYR B 1 606 ? -28.5 13.086 18.844 1 98.62 606 TYR B C 1
ATOM 10618 O O . TYR B 1 606 ? -29.484 12.734 18.188 1 98.62 606 TYR B O 1
ATOM 10626 N N . ARG B 1 607 ? -28.5 13.203 20.141 1 98.25 607 ARG B N 1
ATOM 10627 C CA . ARG B 1 607 ? -29.75 13.031 20.875 1 98.25 607 ARG B CA 1
ATOM 10628 C C . ARG B 1 607 ? -30.812 14.016 20.391 1 98.25 607 ARG B C 1
ATOM 10630 O O . ARG B 1 607 ? -31.984 13.656 20.25 1 98.25 607 ARG B O 1
ATOM 10637 N N . ARG B 1 608 ? -30.375 15.234 20.172 1 98.38 608 ARG B N 1
ATOM 10638 C CA . ARG B 1 608 ? -31.312 16.234 19.641 1 98.38 608 ARG B CA 1
ATOM 10639 C C . ARG B 1 608 ? -31.812 15.828 18.25 1 98.38 608 ARG B C 1
ATOM 10641 O O . ARG B 1 608 ? -33 15.984 17.953 1 98.38 608 ARG B O 1
ATOM 10648 N N . TYR B 1 609 ? -30.922 15.359 17.406 1 98.25 609 TYR B N 1
ATOM 10649 C CA . TYR B 1 609 ? -31.312 14.875 16.094 1 98.25 609 TYR B CA 1
ATOM 10650 C C . TYR B 1 609 ? -32.406 13.812 16.203 1 98.25 609 TYR B C 1
ATOM 10652 O O . TYR B 1 609 ? -33.375 13.844 15.453 1 98.25 609 TYR B O 1
ATOM 10660 N N . VAL B 1 610 ? -32.25 12.859 17.109 1 97.88 610 VAL B N 1
ATOM 10661 C CA . VAL B 1 610 ? -33.188 11.766 17.312 1 97.88 610 VAL B CA 1
ATOM 10662 C C . VAL B 1 610 ? -34.531 12.312 17.797 1 97.88 610 VAL B C 1
ATOM 10664 O O . VAL B 1 610 ? -35.594 11.82 17.422 1 97.88 610 VAL B O 1
ATOM 10667 N N . ASP B 1 611 ? -34.469 13.312 18.688 1 97.38 611 ASP B N 1
ATOM 10668 C CA . ASP B 1 611 ? -35.688 13.938 19.188 1 97.38 611 ASP B CA 1
ATOM 10669 C C . ASP B 1 611 ? -36.5 14.547 18.062 1 97.38 611 ASP B C 1
ATOM 10671 O O . ASP B 1 611 ? -37.75 14.531 18.094 1 97.38 611 ASP B O 1
ATOM 10675 N N . VAL B 1 612 ? -35.812 15.055 17.078 1 97.31 612 VAL B N 1
ATOM 10676 C CA . VAL B 1 612 ? -36.469 15.766 15.992 1 97.31 612 VAL B CA 1
ATOM 10677 C C . VAL B 1 612 ? -36.906 14.773 14.914 1 97.31 612 VAL B C 1
ATOM 10679 O O . VAL B 1 612 ? -38 14.883 14.367 1 97.31 612 VAL B O 1
ATOM 10682 N N . HIS B 1 613 ? -36.062 13.742 14.594 1 96.38 613 HIS B N 1
ATOM 10683 C CA . HIS B 1 613 ? -36.281 12.922 13.406 1 96.38 613 HIS B CA 1
ATOM 10684 C C . HIS B 1 613 ? -36.781 11.531 13.773 1 96.38 613 HIS B C 1
ATOM 10686 O O . HIS B 1 613 ? -37.219 10.773 12.914 1 96.38 613 HIS B O 1
ATOM 10692 N N . GLY B 1 614 ? -36.719 11.141 15.023 1 95.38 614 GLY B N 1
ATOM 10693 C CA . GLY B 1 614 ? -37.031 9.789 15.453 1 95.38 614 GLY B CA 1
ATOM 10694 C C . GLY B 1 614 ? -35.844 8.828 15.305 1 95.38 614 GLY B C 1
ATOM 10695 O O . GLY B 1 614 ? -34.781 9.203 14.812 1 95.38 614 GLY B O 1
ATOM 10696 N N . GLN B 1 615 ? -36.062 7.598 15.75 1 93.38 615 GLN B N 1
ATOM 10697 C CA . GLN B 1 615 ? -35 6.586 15.711 1 93.38 615 GLN B CA 1
ATOM 10698 C C . GLN B 1 615 ? -34.75 6.113 14.281 1 93.38 615 GLN B C 1
ATOM 10700 O O . GLN B 1 615 ? -35.688 5.918 13.508 1 93.38 615 GLN B O 1
ATOM 10705 N N . GLU B 1 616 ? -33.531 5.93 13.945 1 94.31 616 GLU B N 1
ATOM 10706 C CA . GLU B 1 616 ? -33.094 5.477 12.625 1 94.31 616 GLU B CA 1
ATOM 10707 C C . GLU B 1 616 ? -33.094 3.953 12.539 1 94.31 616 GLU B C 1
ATOM 10709 O O . GLU B 1 616 ? -33.219 3.268 13.555 1 94.31 616 GLU B O 1
ATOM 10714 N N . PRO B 1 617 ? -33.125 3.426 11.25 1 93.81 617 PRO B N 1
ATOM 10715 C CA . PRO B 1 617 ? -33.031 1.974 11.102 1 93.81 617 PRO B CA 1
ATOM 10716 C C . PRO B 1 617 ? -31.703 1.427 11.625 1 93.81 617 PRO B C 1
ATOM 10718 O O . PRO B 1 617 ? -30.703 2.152 11.672 1 93.81 617 PRO B O 1
ATOM 10721 N N . ARG B 1 618 ? -31.781 0.158 11.977 1 93.75 618 ARG B N 1
ATOM 10722 C CA . ARG B 1 618 ? -30.562 -0.493 12.438 1 93.75 618 ARG B CA 1
ATOM 10723 C C . ARG B 1 618 ? -29.625 -0.788 11.266 1 93.75 618 ARG B C 1
ATOM 10725 O O . ARG B 1 618 ? -30.062 -0.853 10.117 1 93.75 618 ARG B O 1
ATOM 10732 N N . LEU B 1 619 ? -28.375 -0.876 11.586 1 92.62 619 LEU B N 1
ATOM 10733 C CA . LEU B 1 619 ? -27.391 -1.237 10.57 1 92.62 619 LEU B CA 1
ATOM 10734 C C . LEU B 1 619 ? -27.438 -2.734 10.281 1 92.62 619 LEU B C 1
ATOM 10736 O O . LEU B 1 619 ? -27.516 -3.547 11.203 1 92.62 619 LEU B O 1
ATOM 10740 N N . PRO B 1 620 ? -27.422 -3.1 9.008 1 92.12 620 PRO B N 1
ATOM 10741 C CA . PRO B 1 620 ? -27.453 -4.531 8.695 1 92.12 620 PRO B CA 1
ATOM 10742 C C . PRO B 1 620 ? -26.266 -5.289 9.266 1 92.12 620 PRO B C 1
ATOM 10744 O O . PRO B 1 620 ? -25.109 -4.867 9.086 1 92.12 620 PRO B O 1
ATOM 10747 N N . GLY B 1 621 ? -26.469 -6.379 9.914 1 90.88 621 GLY B N 1
ATOM 10748 C CA . GLY B 1 621 ? -25.406 -7.184 10.508 1 90.88 621 GLY B CA 1
ATOM 10749 C C . GLY B 1 621 ? -24.953 -6.672 11.859 1 90.88 621 GLY B C 1
ATOM 10750 O O . GLY B 1 621 ? -24.172 -7.336 12.547 1 90.88 621 GLY B O 1
ATOM 10751 N N . MET B 1 622 ? -25.406 -5.531 12.211 1 93.44 622 MET B N 1
ATOM 10752 C CA . MET B 1 622 ? -25.062 -4.895 13.477 1 93.44 622 MET B CA 1
ATOM 10753 C C . MET B 1 622 ? -26.312 -4.574 14.289 1 93.44 622 MET B C 1
ATOM 10755 O O . MET B 1 622 ? -26.312 -3.629 15.078 1 93.44 622 MET B O 1
ATOM 10759 N N . GLU B 1 623 ? -27.344 -5.348 14.078 1 93.44 623 GLU B N 1
ATOM 10760 C CA . GLU B 1 623 ? -28.672 -5.059 14.633 1 93.44 623 GLU B CA 1
ATOM 10761 C C . GLU B 1 623 ? -28.656 -5.121 16.156 1 93.44 623 GLU B C 1
ATOM 10763 O O . GLU B 1 623 ? -29.453 -4.469 16.812 1 93.44 623 GLU B O 1
ATOM 10768 N N . ARG B 1 624 ? -27.719 -5.824 16.719 1 94 624 ARG B N 1
ATOM 10769 C CA . ARG B 1 624 ? -27.672 -6.012 18.156 1 94 624 ARG B CA 1
ATOM 10770 C C . ARG B 1 624 ? -27.203 -4.746 18.859 1 94 624 ARG B C 1
ATOM 10772 O O . ARG B 1 624 ? -27.391 -4.594 20.078 1 94 624 ARG B O 1
ATOM 10779 N N . TYR B 1 625 ? -26.609 -3.83 18.188 1 96.19 625 TYR B N 1
ATOM 10780 C CA . TYR B 1 625 ? -26.109 -2.604 18.797 1 96.19 625 TYR B CA 1
ATOM 10781 C C . TYR B 1 625 ? -27.125 -1.476 18.688 1 96.19 625 TYR B C 1
ATOM 10783 O O . TYR B 1 625 ? -27.703 -1.261 17.609 1 96.19 625 TYR B O 1
ATOM 10791 N N . SER B 1 626 ? -27.344 -0.784 19.797 1 96.19 626 SER B N 1
ATOM 10792 C CA . SER B 1 626 ? -28.188 0.401 19.797 1 96.19 626 SER B CA 1
ATOM 10793 C C . SER B 1 626 ? -27.531 1.552 19.047 1 96.19 626 SER B C 1
ATOM 10795 O O . SER B 1 626 ? -26.344 1.497 18.734 1 96.19 626 SER B O 1
ATOM 10797 N N . HIS B 1 627 ? -28.359 2.568 18.719 1 96.69 627 HIS B N 1
ATOM 10798 C CA . HIS B 1 627 ? -27.812 3.717 18 1 96.69 627 HIS B CA 1
ATOM 10799 C C . HIS B 1 627 ? -26.828 4.48 18.875 1 96.69 627 HIS B C 1
ATOM 10801 O O . HIS B 1 627 ? -25.859 5.055 18.359 1 96.69 627 HIS B O 1
ATOM 10807 N N . GLU B 1 628 ? -26.984 4.48 20.219 1 97.88 628 GLU B N 1
ATOM 10808 C CA . GLU B 1 628 ? -26 5.074 21.125 1 97.88 628 GLU B CA 1
ATOM 10809 C C . GLU B 1 628 ? -24.688 4.316 21.062 1 97.88 628 GLU B C 1
ATOM 10811 O O . GLU B 1 628 ? -23.609 4.926 21.078 1 97.88 628 GLU B O 1
ATOM 10816 N N . GLN B 1 629 ? -24.812 2.992 21.047 1 98.31 629 GLN B N 1
ATOM 10817 C CA . GLN B 1 629 ? -23.609 2.174 20.922 1 98.31 629 GLN B CA 1
ATOM 10818 C C . GLN B 1 629 ? -22.906 2.404 19.594 1 98.31 629 GLN B C 1
ATOM 10820 O O . GLN B 1 629 ? -21.688 2.5 19.531 1 98.31 629 GLN B O 1
ATOM 10825 N N . LEU B 1 630 ? -23.734 2.525 18.516 1 98 630 LEU B N 1
ATOM 10826 C CA . LEU B 1 630 ? -23.172 2.793 17.188 1 98 630 LEU B CA 1
ATOM 10827 C C . LEU B 1 630 ? -22.469 4.145 17.156 1 98 630 LEU B C 1
ATOM 10829 O O . LEU B 1 630 ? -21.469 4.312 16.469 1 98 630 LEU B O 1
ATOM 10833 N N . PHE B 1 631 ? -23.047 5.152 17.906 1 98.5 631 PHE B N 1
ATOM 10834 C CA . PHE B 1 631 ? -22.406 6.461 18.016 1 98.5 631 PHE B CA 1
ATOM 10835 C C . PHE B 1 631 ? -20.984 6.332 18.531 1 98.5 631 PHE B C 1
ATOM 10837 O O . PHE B 1 631 ? -20.047 6.867 17.938 1 98.5 631 PHE B O 1
ATOM 10844 N N . PHE B 1 632 ? -20.797 5.547 19.547 1 98.88 632 PHE B N 1
ATOM 10845 C CA . PHE B 1 632 ? -19.484 5.422 20.188 1 98.88 632 PHE B CA 1
ATOM 10846 C C . PHE B 1 632 ? -18.562 4.559 19.328 1 98.88 632 PHE B C 1
ATOM 10848 O O . PHE B 1 632 ? -17.344 4.781 19.312 1 98.88 632 PHE B O 1
ATOM 10855 N N . LEU B 1 633 ? -19.125 3.588 18.609 1 98.56 633 LEU B N 1
ATOM 10856 C CA . LEU B 1 633 ? -18.328 2.832 17.641 1 98.56 633 LEU B CA 1
ATOM 10857 C C . LEU B 1 633 ? -17.828 3.738 16.516 1 98.56 633 LEU B C 1
ATOM 10859 O O . LEU B 1 633 ? -16.688 3.607 16.078 1 98.56 633 LEU B O 1
ATOM 10863 N N . GLY B 1 634 ? -18.734 4.668 16.078 1 98 634 GLY B N 1
ATOM 10864 C CA . GLY B 1 634 ? -18.312 5.641 15.078 1 98 634 GLY B CA 1
ATOM 10865 C C . GLY B 1 634 ? -17.188 6.535 15.547 1 98 634 GLY B C 1
ATOM 10866 O O . GLY B 1 634 ? -16.234 6.785 14.812 1 98 634 GLY B O 1
ATOM 10867 N N . TYR B 1 635 ? -17.25 6.953 16.812 1 98.62 635 TYR B N 1
ATOM 10868 C CA . TYR B 1 635 ? -16.203 7.77 17.406 1 98.62 635 TYR B CA 1
ATOM 10869 C C . TYR B 1 635 ? -14.875 7.02 17.422 1 98.62 635 TYR B C 1
ATOM 10871 O O . TYR B 1 635 ? -13.852 7.551 17 1 98.62 635 TYR B O 1
ATOM 10879 N N . ALA B 1 636 ? -14.906 5.797 17.891 1 98.62 636 ALA B N 1
ATOM 10880 C CA . ALA B 1 636 ? -13.68 5.02 18.062 1 98.62 636 ALA B CA 1
ATOM 10881 C C . ALA B 1 636 ? -13.086 4.637 16.703 1 98.62 636 ALA B C 1
ATOM 10883 O O . ALA B 1 636 ? -11.859 4.641 16.531 1 98.62 636 ALA B O 1
ATOM 10884 N N . ASN B 1 637 ? -13.953 4.312 15.781 1 96.75 637 ASN B N 1
ATOM 10885 C CA . ASN B 1 637 ? -13.508 3.807 14.492 1 96.75 637 ASN B CA 1
ATOM 10886 C C . ASN B 1 637 ? -12.625 4.82 13.766 1 96.75 637 ASN B C 1
ATOM 10888 O O . ASN B 1 637 ? -11.695 4.445 13.047 1 96.75 637 ASN B O 1
ATOM 10892 N N . GLN B 1 638 ? -12.898 6.113 13.883 1 96.44 638 GLN B N 1
ATOM 10893 C CA . GLN B 1 638 ? -12.125 7.125 13.164 1 96.44 638 GLN B CA 1
ATOM 10894 C C . GLN B 1 638 ? -10.672 7.125 13.617 1 96.44 638 GLN B C 1
ATOM 10896 O O . GLN B 1 638 ? -9.797 7.609 12.891 1 96.44 638 GLN B O 1
ATOM 10901 N N . TYR B 1 639 ? -10.391 6.492 14.781 1 97.19 639 TYR B N 1
ATOM 10902 C CA . TYR B 1 639 ? -9.055 6.523 15.359 1 97.19 639 TYR B CA 1
ATOM 10903 C C . TYR B 1 639 ? -8.352 5.184 15.172 1 97.19 639 TYR B C 1
ATOM 10905 O O . TYR B 1 639 ? -7.285 4.949 15.75 1 97.19 639 TYR B O 1
ATOM 10913 N N . CYS B 1 640 ? -9 4.215 14.445 1 96.44 640 CYS B N 1
ATOM 10914 C CA . CYS B 1 640 ? -8.32 2.947 14.195 1 96.44 640 CYS B CA 1
ATOM 10915 C C . CYS B 1 640 ? -6.996 3.17 13.469 1 96.44 640 CYS B C 1
ATOM 10917 O O . CYS B 1 640 ? -6.953 3.844 12.438 1 96.44 640 CYS B O 1
ATOM 10919 N N . TYR B 1 641 ? -5.938 2.656 14.062 1 90.75 641 TYR B N 1
ATOM 10920 C CA . TYR B 1 641 ? -4.57 2.941 13.641 1 90.75 641 TYR B CA 1
ATOM 10921 C C . TYR B 1 641 ? -3.625 1.817 14.047 1 90.75 641 TYR B C 1
ATOM 10923 O O . TYR B 1 641 ? -3.848 1.15 15.062 1 90.75 641 TYR B O 1
ATOM 10931 N N . TYR B 1 642 ? -2.691 1.523 13.281 1 83.94 642 TYR B N 1
ATOM 10932 C CA . TYR B 1 642 ? -1.575 0.707 13.734 1 83.94 642 TYR B CA 1
ATOM 10933 C C . TYR B 1 642 ? -0.26 1.197 13.141 1 83.94 642 TYR B C 1
ATOM 10935 O O . TYR B 1 642 ? -0.243 1.792 12.062 1 83.94 642 TYR B O 1
ATOM 10943 N N . ASP B 1 643 ? 0.78 1.2 13.859 1 82.62 643 ASP B N 1
ATOM 10944 C CA . ASP B 1 643 ? 2.119 1.637 13.477 1 82.62 643 ASP B CA 1
ATOM 10945 C C . ASP B 1 643 ? 3.188 0.731 14.086 1 82.62 643 ASP B C 1
ATOM 10947 O O . ASP B 1 643 ? 3.227 0.538 15.297 1 82.62 643 ASP B O 1
ATOM 10951 N N . GLU B 1 644 ? 4.082 0.218 13.273 1 72.88 644 GLU B N 1
ATOM 10952 C CA . GLU B 1 644 ? 5.168 -0.627 13.766 1 72.88 644 GLU B CA 1
ATOM 10953 C C . GLU B 1 644 ? 6.305 0.212 14.336 1 72.88 644 GLU B C 1
ATOM 10955 O O . GLU B 1 644 ? 7.09 -0.272 15.156 1 72.88 644 GLU B O 1
ATOM 10960 N N . GLY B 1 645 ? 6.383 1.516 14 1 71.69 645 GLY B N 1
ATOM 10961 C CA . GLY B 1 645 ? 7.496 2.367 14.375 1 71.69 645 GLY B CA 1
ATOM 10962 C C . GLY B 1 645 ? 7.191 3.266 15.555 1 71.69 645 GLY B C 1
ATOM 10963 O O . GLY B 1 645 ? 8.047 4.039 16 1 71.69 645 GLY B O 1
ATOM 10964 N N . ASP B 1 646 ? 6.031 3.24 16.125 1 74.25 646 ASP B N 1
ATOM 10965 C CA . ASP B 1 646 ? 5.598 3.998 17.297 1 74.25 646 ASP B CA 1
ATOM 10966 C C . ASP B 1 646 ? 5.676 5.5 17.031 1 74.25 646 ASP B C 1
ATOM 10968 O O . ASP B 1 646 ? 6.09 6.266 17.906 1 74.25 646 ASP B O 1
ATOM 10972 N N . SER B 1 647 ? 5.387 5.887 15.852 1 74.5 647 SER B N 1
ATOM 10973 C CA . SER B 1 647 ? 5.5 7.277 15.422 1 74.5 647 SER B CA 1
ATOM 10974 C C . SER B 1 647 ? 4.57 8.18 16.219 1 74.5 647 SER B C 1
ATOM 10976 O O . SER B 1 647 ? 4.828 9.375 16.375 1 74.5 647 SER B O 1
ATOM 10978 N N . GLN B 1 648 ? 3.51 7.707 16.766 1 78.75 648 GLN B N 1
ATOM 10979 C CA . GLN B 1 648 ? 2.537 8.508 17.5 1 78.75 648 GLN B CA 1
ATOM 10980 C C . GLN B 1 648 ? 3.096 8.961 18.844 1 78.75 648 GLN B C 1
ATOM 10982 O O . GLN B 1 648 ? 2.525 9.836 19.5 1 78.75 648 GLN B O 1
ATOM 10987 N N . PHE B 1 649 ? 4.219 8.414 19.219 1 74.06 649 PHE B N 1
ATOM 10988 C CA . PHE B 1 649 ? 4.746 8.711 20.547 1 74.06 649 PHE B CA 1
ATOM 10989 C C . PHE B 1 649 ? 5.918 9.68 20.453 1 74.06 649 PHE B C 1
ATOM 10991 O O . PHE B 1 649 ? 6.719 9.773 21.391 1 74.06 649 PHE B O 1
ATOM 10998 N N . ASP B 1 650 ? 5.898 10.344 19.312 1 72.06 650 ASP B N 1
ATOM 10999 C CA . ASP B 1 650 ? 6.887 11.406 19.172 1 72.06 650 ASP B CA 1
ATOM 11000 C C . ASP B 1 650 ? 6.629 12.539 20.156 1 72.06 650 ASP B C 1
ATOM 11002 O O . ASP B 1 650 ? 5.484 12.961 20.344 1 72.06 650 ASP B O 1
ATOM 11006 N N . ASN B 1 651 ? 7.621 13 20.766 1 67.31 651 ASN B N 1
ATOM 11007 C CA . ASN B 1 651 ? 7.531 13.984 21.844 1 67.31 651 ASN B CA 1
ATOM 11008 C C . ASN B 1 651 ? 7.039 15.328 21.328 1 67.31 651 ASN B C 1
ATOM 11010 O O . ASN B 1 651 ? 6.664 16.203 22.109 1 67.31 651 ASN B O 1
ATOM 11014 N N . PHE B 1 652 ? 6.938 15.43 20.078 1 67.25 652 PHE B N 1
ATOM 11015 C CA . PHE B 1 652 ? 6.535 16.703 19.516 1 67.25 652 PHE B CA 1
ATOM 11016 C C . PHE B 1 652 ? 5.09 16.656 19.031 1 67.25 652 PHE B C 1
ATOM 11018 O O . PHE B 1 652 ? 4.539 17.672 18.609 1 67.25 652 PHE B O 1
ATOM 11025 N N . ASN B 1 653 ? 4.477 15.539 19.281 1 79.12 653 ASN B N 1
ATOM 11026 C CA . ASN B 1 653 ? 3.092 15.414 18.844 1 79.12 653 ASN B CA 1
ATOM 11027 C C . ASN B 1 653 ? 2.129 16.078 19.812 1 79.12 653 ASN B C 1
ATOM 11029 O O . ASN B 1 653 ? 2.186 15.836 21.016 1 79.12 653 ASN B O 1
ATOM 11033 N N . SER B 1 654 ? 1.283 16.938 19.281 1 87.38 654 SER B N 1
ATOM 11034 C CA . SER B 1 654 ? 0.303 17.625 20.125 1 87.38 654 SER B CA 1
ATOM 11035 C C . SER B 1 654 ? -0.895 16.719 20.422 1 87.38 654 SER B C 1
ATOM 11037 O O . SER B 1 654 ? -1.677 17 21.328 1 87.38 654 SER B O 1
ATOM 11039 N N . HIS B 1 655 ? -1.023 15.711 19.75 1 91.06 655 HIS B N 1
ATOM 11040 C CA . HIS B 1 655 ? -2.139 14.797 19.969 1 91.06 655 HIS B CA 1
ATOM 11041 C C . HIS B 1 655 ? -1.721 13.609 20.828 1 91.06 655 HIS B C 1
ATOM 11043 O O . HIS B 1 655 ? -0.6 13.109 20.703 1 91.06 655 HIS B O 1
ATOM 11049 N N . SER B 1 656 ? -2.576 13.273 21.656 1 94.25 656 SER B N 1
ATOM 11050 C CA . SER B 1 656 ? -2.412 11.969 22.297 1 94.25 656 SER B CA 1
ATOM 11051 C C . SER B 1 656 ? -2.486 10.844 21.266 1 94.25 656 SER B C 1
ATOM 11053 O O . SER B 1 656 ? -3.09 11 20.203 1 94.25 656 SER B O 1
ATOM 11055 N N . PRO B 1 657 ? -1.813 9.664 21.625 1 93.25 657 PRO B N 1
ATOM 11056 C CA . PRO B 1 657 ? -1.961 8.523 20.719 1 93.25 657 PRO B CA 1
ATOM 11057 C C . PRO B 1 657 ? -3.42 8.125 20.5 1 93.25 657 PRO B C 1
ATOM 11059 O O . PRO B 1 657 ? -4.238 8.258 21.406 1 93.25 657 PRO B O 1
ATOM 11062 N N . ASN B 1 658 ? -3.736 7.547 19.375 1 95.06 658 ASN B N 1
ATOM 11063 C CA . ASN B 1 658 ? -5.105 7.238 18.984 1 95.06 658 ASN B CA 1
ATOM 11064 C C . ASN B 1 658 ? -5.809 6.367 20.016 1 95.06 658 ASN B C 1
ATOM 11066 O O . ASN B 1 658 ? -6.984 6.578 20.312 1 95.06 658 ASN B O 1
ATOM 11070 N N . MET B 1 659 ? -5.113 5.383 20.547 1 95.12 659 MET B N 1
ATOM 11071 C CA . MET B 1 659 ? -5.738 4.512 21.547 1 95.12 659 MET B CA 1
ATOM 11072 C C . MET B 1 659 ? -6.141 5.305 22.781 1 95.12 659 MET B C 1
ATOM 11074 O O . MET B 1 659 ? -7.164 5.012 23.406 1 95.12 659 MET B O 1
ATOM 11078 N N . VAL B 1 660 ? -5.359 6.324 23.141 1 96.06 660 VAL B N 1
ATOM 11079 C CA . VAL B 1 660 ? -5.652 7.164 24.297 1 96.06 660 VAL B CA 1
ATOM 11080 C C . VAL B 1 660 ? -6.832 8.086 23.984 1 96.06 660 VAL B C 1
ATOM 11082 O O . VAL B 1 660 ? -7.66 8.359 24.844 1 96.06 660 VAL B O 1
ATOM 11085 N N . ARG B 1 661 ? -6.891 8.539 22.75 1 97.56 661 ARG B N 1
ATOM 11086 C CA . ARG B 1 661 ? -7.988 9.398 22.328 1 97.56 661 ARG B CA 1
ATOM 11087 C C . ARG B 1 661 ? -9.32 8.664 22.391 1 97.56 661 ARG B C 1
ATOM 11089 O O . ARG B 1 661 ? -10.383 9.289 22.406 1 97.56 661 ARG B O 1
ATOM 11096 N N . VAL B 1 662 ? -9.242 7.324 22.453 1 98.25 662 VAL B N 1
ATOM 11097 C CA . VAL B 1 662 ? -10.461 6.531 22.594 1 98.25 662 VAL B CA 1
ATOM 11098 C C . VAL B 1 662 ? -10.609 6.094 24.047 1 98.25 662 VAL B C 1
ATOM 11100 O O . VAL B 1 662 ? -11.578 6.473 24.719 1 98.25 662 VAL B O 1
ATOM 11103 N N . ARG B 1 663 ? -9.641 5.402 24.656 1 96.75 663 ARG B N 1
ATOM 11104 C CA . ARG B 1 663 ? -9.688 4.887 26.016 1 96.75 663 ARG B CA 1
ATOM 11105 C C . ARG B 1 663 ? -9.875 6.012 27.031 1 96.75 663 ARG B C 1
ATOM 11107 O O . ARG B 1 663 ? -10.781 5.957 27.859 1 96.75 663 ARG B O 1
ATOM 11114 N N . GLY B 1 664 ? -8.984 6.965 26.891 1 95 664 GLY B N 1
ATOM 11115 C CA . GLY B 1 664 ? -8.969 8.055 27.844 1 95 664 GLY B CA 1
ATOM 11116 C C . GLY B 1 664 ? -10.219 8.914 27.797 1 95 664 GLY B C 1
ATOM 11117 O O . GLY B 1 664 ? -10.781 9.258 28.844 1 95 664 GLY B O 1
ATOM 11118 N N . VAL B 1 665 ? -10.711 9.234 26.625 1 97.44 665 VAL B N 1
ATOM 11119 C CA . VAL B 1 665 ? -11.852 10.125 26.438 1 97.44 665 VAL B CA 1
ATOM 11120 C C . VAL B 1 665 ? -13.133 9.406 26.859 1 97.44 665 VAL B C 1
ATOM 11122 O O . VAL B 1 665 ? -13.945 9.961 27.609 1 97.44 665 VAL B O 1
ATOM 11125 N N . LEU B 1 666 ? -13.289 8.164 26.438 1 98.12 666 LEU B N 1
ATOM 11126 C CA . LEU B 1 666 ? -14.523 7.438 26.703 1 98.12 666 LEU B CA 1
ATOM 11127 C C . LEU B 1 666 ? -14.633 7.047 28.172 1 98.12 666 LEU B C 1
ATOM 11129 O O . LEU B 1 666 ? -15.734 6.984 28.719 1 98.12 666 LEU B O 1
ATOM 11133 N N . SER B 1 667 ? -13.5 6.832 28.844 1 96.44 667 SER B N 1
ATOM 11134 C CA . SER B 1 667 ? -13.523 6.48 30.266 1 96.44 667 SER B CA 1
ATOM 11135 C C . SER B 1 667 ? -13.992 7.652 31.125 1 96.44 667 SER B C 1
ATOM 11137 O O . SER B 1 667 ? -14.422 7.461 32.25 1 96.44 667 SER B O 1
ATOM 11139 N N . LEU B 1 668 ? -13.938 8.844 30.547 1 96.25 668 LEU B N 1
ATOM 11140 C CA . LEU B 1 668 ? -14.359 10.047 31.266 1 96.25 668 LEU B CA 1
ATOM 11141 C C . LEU B 1 668 ? -15.812 10.383 30.953 1 96.25 668 LEU B C 1
ATOM 11143 O O . LEU B 1 668 ? -16.375 11.328 31.516 1 96.25 668 LEU B O 1
ATOM 11147 N N . SER B 1 669 ? -16.5 9.633 30.109 1 96.5 669 SER B N 1
ATOM 11148 C CA . SER B 1 669 ? -17.844 9.953 29.625 1 96.5 669 SER B CA 1
ATOM 11149 C C . SER B 1 669 ? -18.906 9.117 30.328 1 96.5 669 SER B C 1
ATOM 11151 O O . SER B 1 669 ? -19.031 7.922 30.062 1 96.5 669 SER B O 1
ATOM 11153 N N . PRO B 1 670 ? -19.75 9.734 31.141 1 95.62 670 PRO B N 1
ATOM 11154 C CA . PRO B 1 670 ? -20.859 9 31.734 1 95.62 670 PRO B CA 1
ATOM 11155 C C . PRO B 1 670 ? -21.844 8.469 30.688 1 95.62 670 PRO B C 1
ATOM 11157 O O . PRO B 1 670 ? -22.453 7.41 30.891 1 95.62 670 PRO B O 1
ATOM 11160 N N . GLU B 1 671 ? -22 9.188 29.625 1 96.75 671 GLU B N 1
ATOM 11161 C CA . GLU B 1 671 ? -22.891 8.766 28.547 1 96.75 671 GLU B CA 1
ATOM 11162 C C . GLU B 1 671 ? -22.406 7.457 27.922 1 96.75 671 GLU B C 1
ATOM 11164 O O . GLU B 1 671 ? -23.219 6.586 27.609 1 96.75 671 GLU B O 1
ATOM 11169 N N . PHE B 1 672 ? -21.078 7.332 27.766 1 98.25 672 PHE B N 1
ATOM 11170 C CA . PHE B 1 672 ? -20.516 6.09 27.25 1 98.25 672 PHE B CA 1
ATOM 11171 C C . PHE B 1 672 ? -20.797 4.934 28.203 1 98.25 672 PHE B C 1
ATOM 11173 O O . PHE B 1 672 ? -21.25 3.867 27.781 1 98.25 672 PHE B O 1
ATOM 11180 N N . ALA B 1 673 ? -20.484 5.18 29.469 1 97.94 673 ALA B N 1
ATOM 11181 C CA . ALA B 1 673 ? -20.688 4.141 30.484 1 97.94 673 ALA B CA 1
ATOM 11182 C C . ALA B 1 673 ? -22.141 3.658 30.484 1 97.94 673 ALA B C 1
ATOM 11184 O O . ALA B 1 673 ? -22.391 2.463 30.641 1 97.94 673 ALA B O 1
ATOM 11185 N N . LYS B 1 674 ? -23.062 4.543 30.297 1 97.94 674 LYS B N 1
ATOM 11186 C CA . LYS B 1 674 ? -24.484 4.203 30.266 1 97.94 674 LYS B CA 1
ATOM 11187 C C . LYS B 1 674 ? -24.828 3.398 29.016 1 97.94 674 LYS B C 1
ATOM 11189 O O . LYS B 1 674 ? -25.5 2.371 29.094 1 97.94 674 LYS B O 1
ATOM 11194 N N . ALA B 1 675 ? -24.328 3.852 27.906 1 98.31 675 ALA B N 1
ATOM 11195 C CA . ALA B 1 675 ? -24.672 3.219 26.625 1 98.31 675 ALA B CA 1
ATOM 11196 C C . ALA B 1 675 ? -24.172 1.775 26.594 1 98.31 675 ALA B C 1
ATOM 11198 O O . ALA B 1 675 ? -24.812 0.907 26 1 98.31 675 ALA B O 1
ATOM 11199 N N . TRP B 1 676 ? -23.047 1.491 27.219 1 98.5 676 TRP B N 1
ATOM 11200 C CA . TRP B 1 676 ? -22.422 0.17 27.141 1 98.5 676 TRP B CA 1
ATOM 11201 C C . TRP B 1 676 ? -22.578 -0.578 28.453 1 98.5 676 TRP B C 1
ATOM 11203 O O . TRP B 1 676 ? -22 -1.656 28.641 1 98.5 676 TRP B O 1
ATOM 11213 N N . SER B 1 677 ? -23.297 0.015 29.391 1 98.06 677 SER B N 1
ATOM 11214 C CA . SER B 1 677 ? -23.594 -0.583 30.688 1 98.06 677 SER B CA 1
ATOM 11215 C C . SER B 1 677 ? -22.312 -1.012 31.391 1 98.06 677 SER B C 1
ATOM 11217 O O . SER B 1 677 ? -22.203 -2.143 31.875 1 98.06 677 SER B O 1
ATOM 11219 N N . CYS B 1 678 ? -21.375 -0.115 31.422 1 98.19 678 CYS B N 1
ATOM 11220 C CA . CYS B 1 678 ? -20.094 -0.417 32.062 1 98.19 678 CYS B CA 1
ATOM 11221 C C . CYS B 1 678 ? -20.203 -0.275 33.594 1 98.19 678 CYS B C 1
ATOM 11223 O O . CYS B 1 678 ? -20.562 0.79 34.094 1 98.19 678 CYS B O 1
ATOM 11225 N N . PRO B 1 679 ? -19.812 -1.298 34.312 1 97.19 679 PRO B N 1
ATOM 11226 C CA . PRO B 1 679 ? -19.859 -1.179 35.75 1 97.19 679 PRO B CA 1
ATOM 11227 C C . PRO B 1 679 ? -18.844 -0.192 36.312 1 97.19 679 PRO B C 1
ATOM 11229 O O . PRO B 1 679 ? -17.734 -0.063 35.75 1 97.19 679 PRO B O 1
ATOM 11232 N N . ILE B 1 680 ? -19.219 0.457 37.406 1 95.88 680 ILE B N 1
ATOM 11233 C CA . ILE B 1 680 ? -18.281 1.357 38.062 1 95.88 680 ILE B CA 1
ATOM 11234 C C . ILE B 1 680 ? -17.047 0.587 38.5 1 95.88 680 ILE B C 1
ATOM 11236 O O . ILE B 1 680 ? -17.141 -0.507 39.062 1 95.88 680 ILE B O 1
ATOM 11240 N N . GLY B 1 681 ? -15.891 1.057 38.188 1 95.25 681 GLY B N 1
ATOM 11241 C CA . GLY B 1 681 ? -14.641 0.407 38.562 1 95.25 681 GLY B CA 1
ATOM 11242 C C . GLY B 1 681 ? -13.969 -0.29 37.375 1 95.25 681 GLY B C 1
ATOM 11243 O O . GLY B 1 681 ? -12.781 -0.629 37.469 1 95.25 681 GLY B O 1
ATOM 11244 N N . SER B 1 682 ? -14.742 -0.538 36.312 1 96.56 682 SER B N 1
ATOM 11245 C CA . SER B 1 682 ? -14.109 -1.084 35.125 1 96.56 682 SER B CA 1
ATOM 11246 C C . SER B 1 682 ? -13.133 -0.087 34.531 1 96.56 682 SER B C 1
ATOM 11248 O O . SER B 1 682 ? -13.211 1.112 34.781 1 96.56 682 SER B O 1
ATOM 11250 N N . PRO B 1 683 ? -12.25 -0.571 33.688 1 95.19 683 PRO B N 1
ATOM 11251 C CA . PRO B 1 683 ? -11.273 0.326 33.062 1 95.19 683 PRO B CA 1
ATOM 11252 C C . PRO B 1 683 ? -11.93 1.439 32.25 1 95.19 683 PRO B C 1
ATOM 11254 O O . PRO B 1 683 ? -11.422 2.562 32.219 1 95.19 683 PRO B O 1
ATOM 11257 N N . MET B 1 684 ? -13.117 1.233 31.672 1 97.56 684 MET B N 1
ATOM 11258 C CA . MET B 1 684 ? -13.781 2.229 30.828 1 97.56 684 MET B CA 1
ATOM 11259 C C . MET B 1 684 ? -14.797 3.027 31.625 1 97.56 684 MET B C 1
ATOM 11261 O O . MET B 1 684 ? -15.516 3.859 31.062 1 97.56 684 MET B O 1
ATOM 11265 N N . ASN B 1 685 ? -14.914 2.756 32.938 1 97.44 685 ASN B N 1
ATOM 11266 C CA . ASN B 1 685 ? -15.727 3.514 33.875 1 97.44 685 ASN B CA 1
ATOM 11267 C C . ASN B 1 685 ? -15.086 3.578 35.25 1 97.44 685 ASN B C 1
ATOM 11269 O O . ASN B 1 685 ? -15.648 3.084 36.219 1 97.44 685 ASN B O 1
ATOM 11273 N N . PRO B 1 686 ? -13.992 4.25 35.312 1 93.69 686 PRO B N 1
ATOM 11274 C CA . PRO B 1 686 ? -13.25 4.281 36.562 1 93.69 686 PRO B CA 1
ATOM 11275 C C . PRO B 1 686 ? -13.992 5.043 37.656 1 93.69 686 PRO B C 1
ATOM 11277 O O . PRO B 1 686 ? -14.789 5.938 37.375 1 93.69 686 PRO B O 1
ATOM 11280 N N . LYS B 1 687 ? -13.664 4.652 38.938 1 86.25 687 LYS B N 1
ATOM 11281 C CA . LYS B 1 687 ? -14.266 5.285 40.094 1 86.25 687 LYS B CA 1
ATOM 11282 C C . LYS B 1 687 ? -13.68 6.676 40.344 1 86.25 687 LYS B C 1
ATOM 11284 O O . LYS B 1 687 ? -14.352 7.555 40.875 1 86.25 687 LYS B O 1
ATOM 11289 N N . LYS B 1 688 ? -12.477 6.844 39.906 1 79.88 688 LYS B N 1
ATOM 11290 C CA . LYS B 1 688 ? -11.773 8.102 40.094 1 79.88 688 LYS B CA 1
ATOM 11291 C C . LYS B 1 688 ? -12.539 9.273 39.5 1 79.88 688 LYS B C 1
ATOM 11293 O O . LYS B 1 688 ? -13.43 9.07 38.656 1 79.88 688 LYS B O 1
ATOM 11298 N N . GLU B 1 689 ? -12.125 10.422 39.938 1 79.06 689 GLU B N 1
ATOM 11299 C CA . GLU B 1 689 ? -12.695 11.664 39.438 1 79.06 689 GLU B CA 1
ATOM 11300 C C . GLU B 1 689 ? -12.555 11.766 37.906 1 79.06 689 GLU B C 1
ATOM 11302 O O . GLU B 1 689 ? -11.484 11.5 37.375 1 79.06 689 GLU B O 1
ATOM 11307 N N . LYS B 1 690 ? -13.656 12.031 37.344 1 89.12 690 LYS B N 1
ATOM 11308 C CA . LYS B 1 690 ? -13.672 12.25 35.906 1 89.12 690 LYS B CA 1
ATOM 11309 C C . LYS B 1 690 ? -13.406 13.711 35.562 1 89.12 690 LYS B C 1
ATOM 11311 O O . LYS B 1 690 ? -14.32 14.539 35.594 1 89.12 690 LYS B O 1
ATOM 11316 N N . CYS B 1 691 ? -12.18 14.008 35.25 1 90.75 691 CYS B N 1
ATOM 11317 C CA . CYS B 1 691 ? -11.75 15.367 34.906 1 90.75 691 CYS B CA 1
ATOM 11318 C C . CYS B 1 691 ? -12.398 15.844 33.625 1 90.75 691 CYS B C 1
ATOM 11320 O O . CYS B 1 691 ? -12.281 15.203 32.594 1 90.75 691 CYS B O 1
ATOM 11322 N N . GLN B 1 692 ? -13.156 16.891 33.688 1 88.06 692 GLN B N 1
ATOM 11323 C CA . GLN B 1 692 ? -13.781 17.516 32.531 1 88.06 692 GLN B CA 1
ATOM 11324 C C . GLN B 1 692 ? -13.883 19.031 32.719 1 88.06 692 GLN B C 1
ATOM 11326 O O . GLN B 1 692 ? -14.039 19.516 33.844 1 88.06 692 GLN B O 1
ATOM 11331 N N . ILE B 1 693 ? -13.789 19.688 31.609 1 87.94 693 ILE B N 1
ATOM 11332 C CA . ILE B 1 693 ? -14 21.125 31.672 1 87.94 693 ILE B CA 1
ATOM 11333 C C . ILE B 1 693 ? -15.492 21.422 31.734 1 87.94 693 ILE B C 1
ATOM 11335 O O . ILE B 1 693 ? -15.945 22.203 32.594 1 87.94 693 ILE B O 1
ATOM 11339 N N . TRP B 1 694 ? -16.109 20.781 30.797 1 86.12 694 TRP B N 1
ATOM 11340 C CA . TRP B 1 694 ? -17.547 21.047 30.641 1 86.12 694 TRP B CA 1
ATOM 11341 C C . TRP B 1 694 ? -18.375 19.906 31.219 1 86.12 694 TRP B C 1
ATOM 11343 O O . TRP B 1 694 ? -18.203 18.75 30.828 1 86.12 694 TRP B O 1
#

InterPro domains:
  IPR000718 Peptidase M13 [PS51885] (10-694)
  IPR000718 Peptidase M13 [PTHR11733] (9-691)
  IPR000718 Peptidase M13 [cd08662] (31-692)
  IPR008753 Peptidase M13, N-terminal domain [PF05649] (33-429)
  IPR018497 Peptidase M13, C-terminal domain [PF01431] (487-690)
  IPR018497 Peptidase M13, C-terminal domain [PR00786] (479-491)
  IPR018497 Peptidase M13, C-terminal domain [PR00786] (497-509)
  IPR018497 Peptidase M13, C-terminal domain [PR00786] (517-533)
  IPR018497 Peptidase M13, C-terminal domain [PR00786] (591-602)
  IPR024079 Metallopeptidase, catalytic domain superfamily [G3DSA:3.40.390.10] (11-694)
  IPR042089 Peptidase M13, domain 2 [G3DSA:1.10.1380.10] (59-472)

Secondary structure (DSSP, 8-state):
---------B--SHHHHHHHHHHHHH--TTS-TTT-HHHHHHTTHHHHS---STT-EEEHHHHHHHHHHHHHHHHHHSPP-TTS-HHHHHHHHHHHHHHT--TT--GGGGHHHHHHHHHHT--TTTTSTTS---HHHHHHHHHHHH---SSSEEEEE--TT-TTS--EEEEE---THHHHHHHH--------HHHHHHHHHHHHHHHHHHHH-TTS---S---HHHHHTT-HHHHHHHHHHHHHHHHT---S--PPEEEEHHHHHHHHHHH-SS----HHHHHHHHHTTT-HHHHHHHTSTTGGG-EEEE--HHHHHHHHHHHHHS-HHHHHHHHHHHHHHHHHHHS--SS---HHHHHHHHHHHHHHHHGGGGTTSS-HHHHHHHHHHHHHHHHHHHHHHHH-TTS-HHHHHHHHHHHHT-EEEEES-TTHHHHHHHHTTT----S-HHHHHHHHHHHHHHHHHGGGTS---GGG---SS-TTSS--EEEGGGTEEEEEGGGSSTTTS--SSHHHHIIIIIHHHHHHHHTTTSTTGGGB-TTS-B---S-HHHHHHHHHHHHHHHHHHHT-EEEETTEEEE--TTTTHHHHHHHHHHHHHHHHHHHHHHHHH-PPPBPTT-TTS-HHHHHHHHHHHTT-EEESS-GGG-TT-SSPPHHHHHHHHHHT-HHHHHHTTPPTTSTTS-SS------/---------B--SHHHHHHHHHHHHH--TTS-TTT-HHHHHHTTHHHHS---STT-EEEHHHHHHHHHHHHHHHHHHSPP-TTS-HHHHHHHHHHHHHHT--TT--GGGGHHHHHHHHHHT--TTTTSTTS---HHHHHHHHHHHH---SSSEEEEE--TT-TTS--EEEEE---HHHHHHHHHT-------HHHHHHHHHHHHHHHHHHHH-TTS-------HHHHHTT-HHHHHHHHHHHHHHHHT---S--PPEEEEHHHHHHHHHHH-SS----HHHHHHHHHTTT-HHHHHHHTSTTGGG-EEEE--HHHHHHHHHHHHHS-HHHHHHHHHHHHHHHHHHHS--SS---HHHHHHHHHHHHHHHHGGGGTTSS-HHHHHHHHHHHHHHHHHHHHHHHH-TTS-HHHHHHHHHHHHT-EEEEES-TTHHHHHHHHTTT----S-HHHHHHHHHHHHHHHHHGGGTS---GGG---SS-TTSS--EEEGGGTEEEEEGGGSSTTTS--SSHHHHIIIIIHHHHHHHHTTTSTTGGGB-TTS-B---S-HHHHHHHHHHHHHHHHHHHT-EEEETTEEEE--TTTTHHHHHHHHHHHHHHHHHHHHHHHHH-PPPBPTT-TTS-HHHHHHHHHHHTT-EEESS-GGG-TT-SSPPHHHHHHHHHHT-HHHHHHTTPPTTSTTS-SS------

Foldseek 3Di:
DPPPVPPFFAFDDPLLQVLVVLQVQAADCVDACLFAVLCRRGVRVCVNPPDDDPQQKDAPQRVLLVVLLVLLLVLLPDDDDPPAFPLSVLLSLLLVLQLPDALPPDLVLLVVVVVLVVCLPLDLCQLPPPHDLVVLLNQLSCCQQQVDHAQWDWFWDADQFFRQAFTFIEIEGDDVLVVVCVVLVADADPDDCVRLVVVLSVLLVLLCCVLRVVPPVSPDPRDLSNNQNSHNQLSVLSVVLVVLCVVLPDLPLWDWDKDFQQVVQVLLCVLAPQDRDDVLSNVLSNCVPQPVVLNVCSVDPCVRVHIHTYTSSSSSSVSSNSVNVGDSSSVSSSVSSVSSVSSCLLRPHDDSDDSVSSSVVSCVLQVQSSLVSLVPVADPVNVVLVVLLLVLLLVLVLVVLVPQPQADPQQSVQVNLLSVLAAEAEAHAPPSSVLSCVLCVPQDRDSSNVVNSSRSSNSVRSSSNPSNNPGDDPRRHDDPHHLSRQDKAADLQANYIYGHSSVCDPPQHSSSDVLLVLLRVQLVSQLRNCLCPFPNNVQAGSNSHRDDRGDPSSVVSLVVLLVVQQVLQQPDWDDDPNDIAGGGCSLQSSNLQSLLRSNSSSLSSVVVVCVVPNADGDRPPRNVAGSLRSNLSSNSSNLNMDRNVPVQRPPNDNHHRSSCSNQVNQLLDPSNCVRSVNDECHSSPDPDDRRHSD/DPPPVPPFFADDDPLLQVLVVLQVQAADCVDACLFAVLCRRGVNVCVNPPDDDPQRKDAPQRVLLVVLLVLLLVLLPDDDDPPAFPLSVLLSLLLVLQLPDALPPDLVLLVVVVVLVVCLPLDLCQLPPPHDLVVLLNQLSCCQQQVDHAQWDWFWDADQFFRQAFTFIEIEGDDVLVVVCVVLVADADPDACVRLVVVLSVLLVLLCCVLRVVVPVSPDPDDLSNNQRSHNQLSVLSVVLVVLCVVLPDLPLWDWDKDFQQVVQVLLCVLAPQDRDDVLSNVLSNCVPQPVVLNVCSVDPCVRVHIHTYTSSSSSSVSSNSVNVGDSSSVSSSVSSVSSSSSCLLRPHRDSDDSVSSSVVSCVLQVQSSLVSLVPVADPVNVVLVVLLLVLLLVLVLVVLVPQPQADPQQSVQVNLLSVLAAEAEAHAPPSSVLSCVLCVPQDRDSSNVVNSSRSSNSVRSSRNPSNNPGDDPRRHDDPHHLSRQDKAADLLANYIYYHSSVCDPPQHSSSDVLLVLLRVQLVSQLRNCLCPFPNNVQAGSNSHRDDRGDPSSVVSLVVLLVVQQVLQQPDWDADPNDIAGGGSSLQSSNLQSLLRSNSSSLSSVVVVCVVPNADGHRPPRNVAGSLRSSLSSNSSSLNMDRPVPVQRPPNDNHHRSSCSNQVNQLLDPSNCVRSVNDECHSSPDPDDRRHSD

pLDDT: mean 88.15, std 12.64, range [22.39, 98.88]

Nearest PDB structures (foldseek):
  6svy-assembly1_A  TM=8.204E-01  e=1.115E-36  Homo sapiens
  5v48-assembly1_B  TM=8.050E-01  e=3.059E-37  Oryctolagus cuniculus
  6sh2-assembly1_AAA  TM=8.152E-01  e=1.643E-36  Homo sapiens
  4cth-assembly1_A-2  TM=8.224E-01  e=3.275E-36  Homo sapiens
  3dwb-assembly1_A  TM=8.411E-01  e=3.296E-34  Homo sapiens

Sequence (1388 aa):
MENFGAQFTVCNTKSCLQSSVSLINCMNETVEPCEDFYEFACGMFETNYPYYSNTNENSWVTIMSLKIKHRVKKFLNKENEIYEPNAVHKTRKFYQACLNATEDQVSINYDPLWKVWEKVGLNTEYLNDSVPLEIETILARVKLYFNLDIFFEIYADDDPRNSSSHSLLTITQNWESNKYKRRNNMKTNKVDIDDSLPKFTEYFNLLVEKLLNRNQPYQGKIKVEDLTNTTNELVEFEEEFSQIQRNTFSLKNDIPEVVTLGEFQNFTDTAGETFKFNWTLYLRELTRDIQPKIYEILSSENADSYEILVTNRDFLNEAFKLLSQTPTIIIKMSILTQVLTILDSHFPSGEKFNSEHCFSLTSEFFGMVTGYSMINTLDNSSKAALTEMTDNIKWALRKMVN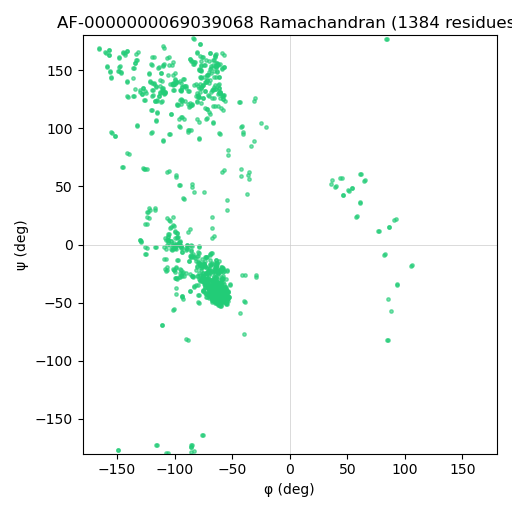EASWMDDETKNATLRKLANTKTFFGYPDNYENIINNLIENLTVTDNHIENILSISMFSTASNWKYLTEDRDWENQTWAVTPDEVNAYCYNSMNAFFMPAAILQAPLFNNGVQALNYGATGSTIGHELSHNYDNTGRLYNELGNVAQWWSNRSYEEYTKRASCLISHYNDIDVVSHNNTFAVNGVQTLDENIADIAGLKEAYYAYRRYVDVHGQEPRLPGMERYSHEQLFFLGYANQYCYYDEGDSQFDNFNSHSPNMVRVRGVLSLSPEFAKAWSCPIGSPMNPKKEKCQIWMENFGAQFTVCNTKSCLQSSVSLINCMNETVEPCEDFYEFACGMFETNYPYYSNTNENSWVTIMSLKIKHRVKKFLNKENEIYEPNAVHKTRKFYQACLNATEDQVSINYDPLWKVWEKVGLNTEYLNDSVPLEIETILARVKLYFNLDIFFEIYADDDPRNSSSHSLLTITQNWESNKYKRRNNMKTNKVDIDDSLPKFTEYFNLLVEKLLNRNQPYQGKIKVEDLTNTTNELVEFEEEFSQIQRNTFSLKNDIPEVVTLGEFQNFTDTAGETFKFNWTLYLRELTRDIQPKIYEILSSENADSYEILVTNRDFLNEAFKLLSQTPTIIIKMSILTQVLTILDSHFPSGEKFNSEHCFSLTSEFFGMVTGYSMINTLDNSSKAALTEMTDNIKWALRKMVNEASWMDDETKNATLRKLANTKTFFGYPDNYENIINNLIENLTVTDNHIENILSISMFSTASNWKYLTEDRDWENQTWAVTPDEVNAYCYNSMNAFFMPAAILQAPLFNNGVQALNYGATGSTIGHELSHNYDNTGRLYNELGNVAQWWSNRSYEEYTKRASCLISHYNDIDVVSHNNTFAVNGVQTLDENIADIAGLKEAYYAYRRYVDVHGQEPRLPGMERYSHEQLFFLGYANQYCYYDEGDSQFDNFNSHSPNMVRVRGVLSLSPEFAKAWSCPIGSPMNPKKEKCQIW